Protein 3U49 (pdb70)

B-factor: mean 28.7, std 13.39, range [9.45, 164.5]

Organism: Bacillus subtilis (strain 168) (NCBI:txid224308)

Sequence (994 aa):
SKRTAFVMGASQGIGKAIALKLADQHFSLVINSRNLDNIESVKEDILAKHPEASVIVLAGDMSDQHTRAGIFQKIESQCGRLDVLINNIPGGAPDTFDNCNIEDMTATFTQKTVAYIDAIKRASSLMKQNEFGRIINIVGNLWKEPGANMFTNSMMNAALINASKNISIQLAPHNITVNCLNPGFIATDRYHQFVENVMKKNSISGIPMKRVGSAEETAALAAFLASEEASYITGQQISADGGSMKSILKRTAFVMGASQGIGKAIALKLADQHFSLVINSRNLDNIESVKEDILAKHPEASVIVLAGDMSDQQHTRAGIFQKIESQCGRLDVLINNIPGGAPDTFDNCNIEDMTATFTQKTVAYIDAIKRASSLMKQNEFGRIINIVGNLWKEPGANMFTNNSMMNAALINASKNISIQLAPHNNITVNCLNPGFIATDRYHQFVENVMKKNSISKQKIPMKRVGSAEETAALAAFLASEEEASYITGQQISADGGSMKSILESKRTAFVMGASQGIGKAIALKLADQHFSLVINSRNLDNIESVKEDILAKHPEASVIVLAGDMSDQHTRAGIFQKIESQCGRLDVLINNIPGGAPDTFDNCNIEDMTATFTQKTVAYIDAIKRASSLMKQNEFGRIINIVGNLWKEPGANMFTNSMMNAALINASKNISIQLAPHNNITVNCLNPGFIATDRYHQFVENVMKKNSISKQKASGIPMKRVGSAEETAALAAFLASEEASYITGQQISADGGSMKSSKRTAFVMGASQGIGKAIALKLADQHFSLVINSRNLDNIESVKEDILAKHPEASVIVLAGDMSDQHTRAGIFQKIESQCGRLDVLINNIPGGAPDTFDNCNIEDMTATFTQKTVAYIDAIKRASSLMKQNEFGRIINIVGNLWKEPGANMFTNSMMNAALINASKNISIQLAPHNNITVNCLNPGFIATDRRYHQQFVENVMKKNSMKRVGSAEETAALAAFLASEEEASYITGQQISADGGSMKS

CATH classification: 3.40.50.720

InterPro domains:
  IPR002347 Short-chain dehydrogenase/reductase SDR [PF13561] (10-254)
  IPR002347 Short-chain dehydrogenase/reductase SDR [PR00081] (5-22)
  IPR002347 Short-chain dehydrogenase/reductase SDR [PR00081] (81-92)
  IPR002347 Short-chain dehydrogenase/reductase SDR [PR00081] (128-144)
  IPR002347 Short-chain dehydrogenase/reductase SDR [PR00081] (154-173)
  IPR002347 Short-chain dehydrogenase/reductase SDR [PR00081] (175-192)
  IPR002347 Short-chain dehydrogenase/reductase SDR [PR00081] (219-239)
  IPR036291 NAD(P)-binding domain superfamily [SSF51735] (3-255)
  IPR050259 Short-chain dehydrogenases/reductases [PTHR42879] (2-256)

Foldseek 3Di:
DAAEEEFEQCLWWLRVLLVLLVQVVRHAYEYEEQDPVSVVVSVVVSCVVRVVHHYHYQYRQLLDPVSVVVVLVCCCVVPVAHAEYEQDFDADAWAAPVGDDDVVLVSRCSRRLVSLVVNCVSRLVRNLVVLHYEYEYEQAQFWPDRCGTRVSSVVSSVVNLVVQLVVQVVCLVSLHAGEYEYQYQICIRVSSVVRLVVVLVVVVVVFTKTLAGYSNVSSVVSSVSSDPVNSVPHSYYYYRSNDDIHTSD/DAEEEFEQCLWFQSVLLQLVVLVVPHAYEYEHQDPPRVVVSVVVSCVPVVPHHYHYDYRQLLDDVSVVVVLVVCCVVVVAHAEYEQDDDAFAWAAPVDDDDVNLVSRCSRRLVSLVVNCVSNLVRHLVVLHYEYEYEQEQFWPPRCGGRVSSVVSSVVNLVVQLVVQVVCLVSLHAGEYEYQYQTPTDPSSVNNLVVVVVVVVVDPVWTKTLAGYSNVSSVVSSVSSDPVNSVPHSYYYYRSNDPIGTSND/DLAEEEFEQCLWFQRVLLQLLVLVVQHAYEYEDQDPPNVVVSVVVSCVVVVPHHYHYDYRQLLDVVSVVVVLVVCCVVSVAHAEYEQDDDAFAWDAPVPDDDVRLVSRCSRRLVSLVVNCVSNLVRNLVVLHYEYEYEADEFWPDRRGTRVSSVVSSVVNLVVQLVVQVVSLVSLYAGEYEYQHQECTDPSSVNNVVVLVVVQPDDPDDVRHTKTLAGYSNQSSVVSSVSSDPVNSPPHSYYYYRSNDDIDD/DVAEEEFEPCLWFQSVLLQLLVLVVPHAYEYEYQDPVSVVVSVVVSCVVVVPHHYHYDYRQLLDPVSVVVVLVCCCVVPVAHAEYEQDFFADAWAAPVGDDPVCLVVRLSRRQVSLVVNCVSRLVRNLVVLHYEYEYEADAQADPSCRTRVSRVVSSVVNLVVQLVVQVVCLVSLYAGEYEYQHQEPTDPSSVNNVVVVVVVPWTLAGYSNQSSVVSSVRSDPVNSVPHSYYYYRSNPDIDD

Structure (mmCIF, N/CA/C/O backbone):
data_3U49
#
_entry.id   3U49
#
_cell.length_a   64.850
_cell.length_b   136.990
_cell.length_c   66.700
_cell.angle_alpha   90.00
_cell.angle_beta   117.99
_cell.angle_gamma   90.00
#
_symmetry.space_group_name_H-M   'P 1 21 1'
#
loop_
_entity.id
_entity.type
_entity.pdbx_description
1 polymer 'Bacilysin biosynthesis oxidoreductase ywfH'
2 water water
#
loop_
_atom_site.group_PDB
_atom_site.id
_atom_site.type_symbol
_atom_site.label_atom_id
_atom_site.label_alt_id
_atom_site.label_comp_id
_atom_site.label_asym_id
_atom_site.label_entity_id
_atom_site.label_seq_id
_atom_site.pdbx_PDB_ins_code
_atom_site.Cartn_x
_atom_site.Cartn_y
_atom_site.Cartn_z
_atom_site.occupancy
_atom_site.B_iso_or_equiv
_atom_site.auth_seq_id
_atom_site.auth_comp_id
_atom_site.auth_asym_id
_atom_site.auth_atom_id
_atom_site.pdbx_PDB_model_num
ATOM 1 N N . SER A 1 22 ? 38.053 -40.138 -16.345 1.00 55.95 2 SER A N 1
ATOM 2 C CA . SER A 1 22 ? 38.001 -41.623 -16.209 1.00 55.52 2 SER A CA 1
ATOM 3 C C . SER A 1 22 ? 37.207 -42.038 -14.973 1.00 53.67 2 SER A C 1
ATOM 4 O O . SER A 1 22 ? 36.018 -41.731 -14.856 1.00 54.03 2 SER A O 1
ATOM 7 N N . LYS A 1 23 ? 37.871 -42.738 -14.055 1.00 51.28 3 LYS A N 1
ATOM 8 C CA . LYS A 1 23 ? 37.228 -43.214 -12.838 1.00 47.11 3 LYS A CA 1
ATOM 9 C C . LYS A 1 23 ? 37.135 -42.079 -11.826 1.00 42.98 3 LYS A C 1
ATOM 10 O O . LYS A 1 23 ? 38.118 -41.386 -11.570 1.00 43.08 3 LYS A O 1
ATOM 16 N N . ARG A 1 24 ? 35.952 -41.892 -11.257 1.00 37.26 4 ARG A N 1
ATOM 17 C CA . ARG A 1 24 ? 35.734 -40.825 -10.281 1.00 31.47 4 ARG A CA 1
ATOM 18 C C . ARG A 1 24 ? 35.562 -41.421 -8.887 1.00 28.25 4 ARG A C 1
ATOM 19 O O . ARG A 1 24 ? 34.988 -42.498 -8.737 1.00 26.77 4 ARG A O 1
ATOM 27 N N . THR A 1 25 ? 36.052 -40.710 -7.873 1.00 24.85 5 THR A N 1
ATOM 28 C CA . THR A 1 25 ? 35.886 -41.139 -6.495 1.00 22.28 5 THR A CA 1
ATOM 29 C C . THR A 1 25 ? 34.939 -40.186 -5.764 1.00 20.32 5 THR A C 1
ATOM 30 O O . THR A 1 25 ? 35.095 -38.972 -5.825 1.00 19.43 5 THR A O 1
ATOM 34 N N . ALA A 1 26 ? 33.951 -40.753 -5.081 1.00 18.65 6 ALA A N 1
ATOM 35 C CA . ALA A 1 26 ? 32.978 -39.959 -4.352 1.00 17.15 6 ALA A CA 1
ATOM 36 C C . ALA A 1 26 ? 33.013 -40.278 -2.864 1.00 17.04 6 ALA A C 1
ATOM 37 O O . ALA A 1 26 ? 33.132 -41.440 -2.461 1.00 17.29 6 ALA A O 1
ATOM 39 N N . PHE A 1 27 ? 32.916 -39.228 -2.063 1.00 16.06 7 PHE A N 1
ATOM 40 C CA . PHE A 1 27 ? 32.862 -39.344 -0.617 1.00 15.56 7 PHE A CA 1
ATOM 41 C C . PHE A 1 27 ? 31.440 -39.006 -0.189 1.00 15.72 7 PHE A C 1
ATOM 42 O O . PHE A 1 27 ? 30.959 -37.904 -0.452 1.00 15.04 7 PHE A O 1
ATOM 50 N N . VAL A 1 28 ? 30.775 -39.933 0.474 1.00 16.11 8 VAL A N 1
ATOM 51 C CA . VAL A 1 28 ? 29.425 -39.751 0.954 1.00 16.25 8 VAL A CA 1
ATOM 52 C C . VAL A 1 28 ? 29.385 -39.857 2.469 1.00 17.01 8 VAL A C 1
ATOM 53 O O . VAL A 1 28 ? 29.663 -40.883 2.988 1.00 17.46 8 VAL A O 1
ATOM 57 N N . MET A 1 29 ? 29.038 -38.758 3.132 1.00 18.01 9 MET A N 1
ATOM 58 C CA . MET A 1 29 ? 28.885 -38.681 4.591 1.00 18.71 9 MET A CA 1
ATOM 59 C C . MET A 1 29 ? 27.550 -39.224 5.031 1.00 18.31 9 MET A C 1
ATOM 60 O O . MET A 1 29 ? 26.581 -39.152 4.276 1.00 18.54 9 MET A O 1
ATOM 65 N N . GLY A 1 30 ? 27.484 -39.702 6.273 1.00 17.95 10 GLY A N 1
ATOM 66 C CA . GLY A 1 30 ? 26.204 -40.082 6.868 1.00 18.30 10 GLY A CA 1
ATOM 67 C C . GLY A 1 30 ? 25.507 -41.110 5.994 1.00 18.66 10 GLY A C 1
ATOM 68 O O . GLY A 1 30 ? 24.304 -41.014 5.724 1.00 19.50 10 GLY A O 1
ATOM 69 N N . ALA A 1 31 ? 26.264 -42.108 5.555 1.00 18.64 11 ALA A N 1
ATOM 70 C CA . ALA A 1 31 ? 25.784 -43.022 4.523 1.00 18.68 11 ALA A CA 1
ATOM 71 C C . ALA A 1 31 ? 25.323 -44.368 5.071 1.00 18.97 11 ALA A C 1
ATOM 72 O O . ALA A 1 31 ? 25.120 -45.303 4.297 1.00 18.97 11 ALA A O 1
ATOM 74 N N . SER A 1 32 ? 25.180 -44.488 6.391 1.00 19.44 12 SER A N 1
ATOM 75 C CA . SER A 1 32 ? 24.765 -45.782 6.953 1.00 20.28 12 SER A CA 1
ATOM 76 C C . SER A 1 32 ? 23.251 -45.982 6.899 1.00 20.13 12 SER A C 1
ATOM 77 O O . SER A 1 32 ? 22.749 -47.077 7.134 1.00 20.79 12 SER A O 1
ATOM 80 N N . GLN A 1 33 ? 22.519 -44.917 6.608 1.00 19.94 13 GLN A N 1
ATOM 81 C CA . GLN A 1 33 ? 21.073 -45.009 6.514 1.00 19.98 13 GLN A CA 1
ATOM 82 C C . GLN A 1 33 ? 20.538 -43.811 5.760 1.00 19.25 13 GLN A C 1
ATOM 83 O O . GLN A 1 33 ? 21.288 -42.895 5.430 1.00 18.70 13 GLN A O 1
ATOM 89 N N . GLY A 1 34 ? 19.243 -43.836 5.472 1.00 19.17 14 GLY A N 1
ATOM 90 C CA . GLY A 1 34 ? 18.543 -42.652 4.982 1.00 18.57 14 GLY A CA 1
ATOM 91 C C . GLY A 1 34 ? 19.071 -42.110 3.670 1.00 18.53 14 GLY A C 1
ATOM 92 O O . GLY A 1 34 ? 19.396 -42.858 2.751 1.00 18.84 14 GLY A O 1
ATOM 93 N N . ILE A 1 35 ? 19.149 -40.790 3.602 1.00 17.98 15 ILE A N 1
ATOM 94 C CA . ILE A 1 35 ? 19.557 -40.086 2.404 1.00 17.65 15 ILE A CA 1
ATOM 95 C C . ILE A 1 35 ? 20.941 -40.511 1.921 1.00 16.66 15 ILE A C 1
ATOM 96 O O . ILE A 1 35 ? 21.162 -40.762 0.731 1.00 16.35 15 ILE A O 1
ATOM 101 N N . GLY A 1 36 ? 21.891 -40.556 2.843 1.00 15.49 16 GLY A N 1
ATOM 102 C CA . GLY A 1 36 ? 23.253 -40.836 2.464 1.00 14.90 16 GLY A CA 1
ATOM 103 C C . GLY A 1 36 ? 23.397 -42.239 1.908 1.00 14.62 16 GLY A C 1
ATOM 104 O O . GLY A 1 36 ? 24.143 -42.453 0.964 1.00 14.33 16 GLY A O 1
ATOM 105 N N . LYS A 1 37 ? 22.696 -43.201 2.497 1.00 14.74 17 LYS A N 1
ATOM 106 C CA . LYS A 1 37 ? 22.783 -44.574 2.002 1.00 15.35 17 LYS A CA 1
ATOM 107 C C . LYS A 1 37 ? 22.232 -44.642 0.583 1.00 15.58 17 LYS A C 1
ATOM 108 O O . LYS A 1 37 ? 22.846 -45.216 -0.315 1.00 16.00 17 LYS A O 1
ATOM 114 N N . ALA A 1 38 ? 21.067 -44.047 0.372 1.00 16.18 18 ALA A N 1
ATOM 115 C CA . ALA A 1 38 ? 20.470 -44.094 -0.954 1.00 15.72 18 ALA A CA 1
ATOM 116 C C . ALA A 1 38 ? 21.418 -43.506 -2.010 1.00 15.77 18 ALA A C 1
ATOM 117 O O . ALA A 1 38 ? 21.551 -44.034 -3.117 1.00 14.99 18 ALA A O 1
ATOM 119 N N . ILE A 1 39 ? 22.073 -42.399 -1.667 1.00 15.50 19 ILE A N 1
ATOM 120 C CA . ILE A 1 39 ? 22.995 -41.755 -2.597 1.00 15.30 19 ILE A CA 1
ATOM 121 C C . ILE A 1 39 ? 24.212 -42.644 -2.853 1.00 15.18 19 ILE A C 1
ATOM 122 O O . ILE A 1 39 ? 24.628 -42.807 -3.993 1.00 14.54 19 ILE A O 1
ATOM 127 N N . ALA A 1 40 ? 24.779 -43.222 -1.797 1.00 16.05 20 ALA A N 1
ATOM 128 C CA . ALA A 1 40 ? 25.906 -44.151 -1.960 1.00 16.60 20 ALA A CA 1
ATOM 129 C C . ALA A 1 40 ? 25.573 -45.288 -2.922 1.00 17.25 20 ALA A C 1
ATOM 130 O O . ALA A 1 40 ? 26.362 -45.621 -3.816 1.00 17.90 20 ALA A O 1
ATOM 132 N N . LEU A 1 41 ? 24.409 -45.898 -2.740 1.00 17.75 21 LEU A N 1
ATOM 133 C CA . LEU A 1 41 ? 24.004 -46.997 -3.620 1.00 18.00 21 LEU A CA 1
ATOM 134 C C . LEU A 1 41 ? 23.892 -46.539 -5.072 1.00 18.10 21 LEU A C 1
ATOM 135 O O . LEU A 1 41 ? 24.366 -47.224 -5.987 1.00 18.19 21 LEU A O 1
ATOM 140 N N . LYS A 1 42 ? 23.290 -45.372 -5.282 1.00 17.72 22 LYS A N 1
ATOM 141 C CA . LYS A 1 42 ? 23.109 -44.858 -6.635 1.00 18.19 22 LYS A CA 1
ATOM 142 C C . LYS A 1 42 ? 24.452 -44.535 -7.305 1.00 18.10 22 LYS A C 1
ATOM 143 O O . LYS A 1 42 ? 24.642 -44.838 -8.484 1.00 17.99 22 LYS A O 1
ATOM 149 N N . LEU A 1 43 ? 25.387 -43.940 -6.561 1.00 17.40 23 LEU A N 1
ATOM 150 C CA . LEU A 1 43 ? 26.706 -43.657 -7.134 1.00 17.97 23 LEU A CA 1
ATOM 151 C C . LEU A 1 43 ? 27.439 -44.955 -7.463 1.00 18.51 23 LEU A C 1
ATOM 152 O O . LEU A 1 43 ? 28.098 -45.048 -8.495 1.00 19.04 23 LEU A O 1
ATOM 157 N N . ALA A 1 44 ? 27.308 -45.963 -6.605 1.00 19.04 24 ALA A N 1
ATOM 158 C CA . ALA A 1 44 ? 27.867 -47.277 -6.924 1.00 20.08 24 ALA A CA 1
ATOM 159 C C . ALA A 1 44 ? 27.254 -47.832 -8.210 1.00 20.70 24 ALA A C 1
ATOM 160 O O . ALA A 1 44 ? 27.956 -48.415 -9.047 1.00 20.89 24 ALA A O 1
ATOM 162 N N . ASP A 1 45 ? 25.947 -47.655 -8.372 1.00 21.96 25 ASP A N 1
ATOM 163 C CA . ASP A 1 45 ? 25.260 -48.135 -9.581 1.00 23.43 25 ASP A CA 1
ATOM 164 C C . ASP A 1 45 ? 25.753 -47.416 -10.838 1.00 23.73 25 ASP A C 1
ATOM 165 O O . ASP A 1 45 ? 25.653 -47.946 -11.952 1.00 24.03 25 ASP A O 1
ATOM 170 N N . GLN A 1 46 ? 26.279 -46.209 -10.654 1.00 24.03 26 GLN A N 1
ATOM 171 C CA . GLN A 1 46 ? 26.803 -45.407 -11.763 1.00 24.50 26 GLN A CA 1
ATOM 172 C C . GLN A 1 46 ? 28.341 -45.427 -11.813 1.00 25.05 26 GLN A C 1
ATOM 173 O O . GLN A 1 46 ? 28.976 -44.562 -12.429 1.00 25.05 26 GLN A O 1
ATOM 179 N N . HIS A 1 47 ? 28.932 -46.417 -11.147 1.00 25.28 27 HIS A N 1
ATOM 180 C CA . HIS A 1 47 ? 30.361 -46.730 -11.305 1.00 26.24 27 HIS A CA 1
ATOM 181 C C . HIS A 1 47 ? 31.359 -45.764 -10.655 1.00 25.21 27 HIS A C 1
ATOM 182 O O . HIS A 1 47 ? 32.527 -45.716 -11.040 1.00 25.99 27 HIS A O 1
ATOM 189 N N . PHE A 1 48 ? 30.920 -45.010 -9.660 1.00 23.48 28 PHE A N 1
ATOM 190 C CA . PHE A 1 48 ? 31.866 -44.244 -8.877 1.00 22.36 28 PHE A CA 1
ATOM 191 C C . PHE A 1 48 ? 32.566 -45.174 -7.887 1.00 21.96 28 PHE A C 1
ATOM 192 O O . PHE A 1 48 ? 31.940 -46.065 -7.322 1.00 21.99 28 PHE A O 1
ATOM 200 N N . SER A 1 49 ? 33.859 -44.965 -7.670 1.00 21.49 29 SER A N 1
ATOM 201 C CA . SER A 1 49 ? 34.501 -45.530 -6.488 1.00 21.45 29 SER A CA 1
ATOM 202 C C . SER A 1 49 ? 34.046 -44.728 -5.274 1.00 20.81 29 SER A C 1
ATOM 203 O O . SER A 1 49 ? 33.900 -43.511 -5.344 1.00 20.91 29 SER A O 1
ATOM 206 N N . LEU A 1 50 ? 33.805 -45.415 -4.166 1.00 19.62 30 LEU A N 1
ATOM 207 C CA . LEU A 1 50 ? 33.184 -44.785 -3.012 1.00 18.93 30 LEU A CA 1
ATOM 208 C C . LEU A 1 50 ? 34.079 -44.762 -1.790 1.00 18.75 30 LEU A C 1
ATOM 209 O O . LEU A 1 50 ? 34.811 -45.714 -1.527 1.00 18.85 30 LEU A O 1
ATOM 214 N N . VAL A 1 51 ? 34.016 -43.652 -1.060 1.00 18.58 31 VAL A N 1
ATOM 215 C CA . VAL A 1 51 ? 34.452 -43.611 0.323 1.00 18.61 31 VAL A CA 1
ATOM 216 C C . VAL A 1 51 ? 33.181 -43.278 1.082 1.00 18.21 31 VAL A C 1
ATOM 217 O O . VAL A 1 51 ? 32.563 -42.257 0.818 1.00 18.51 31 VAL A O 1
ATOM 221 N N . ILE A 1 52 ? 32.765 -44.141 1.998 1.00 18.42 32 ILE A N 1
ATOM 222 C CA . ILE A 1 52 ? 31.549 -43.880 2.757 1.00 18.35 32 ILE A CA 1
ATOM 223 C C . ILE A 1 52 ? 31.836 -43.716 4.233 1.00 18.78 32 ILE A C 1
ATOM 224 O O . ILE A 1 52 ? 32.764 -44.325 4.779 1.00 19.40 32 ILE A O 1
ATOM 229 N N . ASN A 1 53 ? 31.021 -42.896 4.881 1.00 18.59 33 ASN A N 1
ATOM 230 C CA . ASN A 1 53 ? 31.237 -42.552 6.277 1.00 18.97 33 ASN A CA 1
ATOM 231 C C . ASN A 1 53 ? 29.962 -42.609 7.105 1.00 19.01 33 ASN A C 1
ATOM 232 O O . ASN A 1 53 ? 28.882 -42.317 6.611 1.00 19.07 33 ASN A O 1
ATOM 237 N N . SER A 1 54 ? 30.108 -42.969 8.372 1.00 20.17 34 SER A N 1
ATOM 238 C CA . SER A 1 54 ? 29.023 -42.936 9.346 1.00 22.02 34 SER A CA 1
ATOM 239 C C . SER A 1 54 ? 29.698 -42.854 10.708 1.00 23.04 34 SER A C 1
ATOM 240 O O . SER A 1 54 ? 30.877 -43.183 10.831 1.00 22.30 34 SER A O 1
ATOM 243 N N . ARG A 1 55 ? 28.971 -42.412 11.729 1.00 24.98 35 ARG A N 1
ATOM 244 C CA . ARG A 1 55 ? 29.539 -42.358 13.084 1.00 28.28 35 ARG A CA 1
ATOM 245 C C . ARG A 1 55 ? 29.853 -43.733 13.664 1.00 29.51 35 ARG A C 1
ATOM 246 O O . ARG A 1 55 ? 30.803 -43.885 14.443 1.00 30.17 35 ARG A O 1
ATOM 254 N N . ASN A 1 56 ? 29.059 -44.736 13.303 1.00 30.59 36 ASN A N 1
ATOM 255 C CA . ASN A 1 56 ? 29.278 -46.087 13.837 1.00 32.20 36 ASN A CA 1
ATOM 256 C C . ASN A 1 56 ? 29.886 -47.003 12.787 1.00 32.22 36 ASN A C 1
ATOM 257 O O . ASN A 1 56 ? 29.327 -47.176 11.700 1.00 31.74 36 ASN A O 1
ATOM 262 N N . LEU A 1 57 ? 31.039 -47.578 13.116 1.00 32.88 37 LEU A N 1
ATOM 263 C CA . LEU A 1 57 ? 31.775 -48.424 12.183 1.00 33.64 37 LEU A CA 1
ATOM 264 C C . LEU A 1 57 ? 30.993 -49.659 11.739 1.00 33.83 37 LEU A C 1
ATOM 265 O O . LEU A 1 57 ? 30.997 -49.999 10.562 1.00 33.61 37 LEU A O 1
ATOM 270 N N . ASP A 1 58 ? 30.330 -50.334 12.674 1.00 34.59 38 ASP A N 1
ATOM 271 C CA . ASP A 1 58 ? 29.576 -51.537 12.325 1.00 35.05 38 ASP A CA 1
ATOM 272 C C . ASP A 1 58 ? 28.476 -51.187 11.336 1.00 33.83 38 ASP A C 1
ATOM 273 O O . ASP A 1 58 ? 28.286 -51.877 10.334 1.00 33.61 38 ASP A O 1
ATOM 278 N N . ASN A 1 59 ? 27.758 -50.101 11.621 1.00 32.29 39 ASN A N 1
ATOM 279 C CA . ASN A 1 59 ? 26.660 -49.670 10.764 1.00 30.63 39 ASN A CA 1
ATOM 280 C C . ASN A 1 59 ? 27.132 -49.376 9.348 1.00 29.16 39 ASN A C 1
ATOM 281 O O . ASN A 1 59 ? 26.477 -49.773 8.384 1.00 28.50 39 ASN A O 1
ATOM 286 N N . ILE A 1 60 ? 28.264 -48.685 9.217 1.00 27.76 40 ILE A N 1
ATOM 287 C CA . ILE A 1 60 ? 28.749 -48.335 7.882 1.00 26.87 40 ILE A CA 1
ATOM 288 C C . ILE A 1 60 ? 29.360 -49.551 7.167 1.00 27.34 40 ILE A C 1
ATOM 289 O O . ILE A 1 60 ? 29.229 -49.690 5.949 1.00 26.78 40 ILE A O 1
ATOM 294 N N . GLU A 1 61 ? 30.005 -50.436 7.923 1.00 28.01 41 GLU A N 1
ATOM 295 C CA . GLU A 1 61 ? 30.513 -51.684 7.345 1.00 29.45 41 GLU A CA 1
ATOM 296 C C . GLU A 1 61 ? 29.367 -52.496 6.740 1.00 29.11 41 GLU A C 1
ATOM 297 O O . GLU A 1 61 ? 29.517 -53.127 5.695 1.00 29.15 41 GLU A O 1
ATOM 303 N N . SER A 1 62 ? 28.216 -52.467 7.404 1.00 29.11 42 SER A N 1
ATOM 304 C CA . SER A 1 62 ? 27.023 -53.160 6.926 1.00 28.85 42 SER A CA 1
ATOM 305 C C . SER A 1 62 ? 26.543 -52.624 5.573 1.00 27.52 42 SER A C 1
ATOM 306 O O . SER A 1 62 ? 26.081 -53.387 4.717 1.00 27.52 42 SER A O 1
ATOM 309 N N . VAL A 1 63 ? 26.644 -51.311 5.378 1.00 25.38 43 VAL A N 1
ATOM 310 C CA . VAL A 1 63 ? 26.260 -50.711 4.105 1.00 23.97 43 VAL A CA 1
ATOM 311 C C . VAL A 1 63 ? 27.275 -51.042 3.012 1.00 23.18 43 VAL A C 1
ATOM 312 O O . VAL A 1 63 ? 26.907 -51.244 1.857 1.00 22.51 43 VAL A O 1
ATOM 316 N N . LYS A 1 64 ? 28.555 -51.097 3.369 1.00 22.71 44 LYS A N 1
ATOM 317 C CA . LYS A 1 64 ? 29.545 -51.531 2.387 1.00 22.55 44 LYS A CA 1
ATOM 318 C C . LYS A 1 64 ? 29.149 -52.913 1.865 1.00 23.17 44 LYS A C 1
ATOM 319 O O . LYS A 1 64 ? 29.194 -53.164 0.653 1.00 22.01 44 LYS A O 1
ATOM 325 N N . GLU A 1 65 ? 28.744 -53.799 2.776 1.00 24.36 45 GLU A N 1
ATOM 326 C CA . GLU A 1 65 ? 28.353 -55.153 2.370 1.00 27.02 45 GLU A CA 1
ATOM 327 C C . GLU A 1 65 ? 27.116 -55.107 1.483 1.00 26.59 45 GLU A C 1
ATOM 328 O O . GLU A 1 65 ? 27.022 -55.868 0.531 1.00 26.61 45 GLU A O 1
ATOM 334 N N . ASP A 1 66 ? 26.170 -54.223 1.813 1.00 26.76 46 ASP A N 1
ATOM 335 C CA . ASP A 1 66 ? 24.978 -54.006 0.984 1.00 26.60 46 ASP A CA 1
ATOM 336 C C . ASP A 1 66 ? 25.383 -53.574 -0.421 1.00 25.91 46 ASP A C 1
ATOM 337 O O . ASP A 1 66 ? 24.892 -54.105 -1.412 1.00 25.29 46 ASP A O 1
ATOM 342 N N . ILE A 1 67 ? 26.280 -52.595 -0.509 1.00 24.43 47 ILE A N 1
ATOM 343 C CA . ILE A 1 67 ? 26.734 -52.134 -1.811 1.00 23.91 47 ILE A CA 1
ATOM 344 C C . ILE A 1 67 ? 27.366 -53.264 -2.621 1.00 23.59 47 ILE A C 1
ATOM 345 O O . ILE A 1 67 ? 27.060 -53.461 -3.801 1.00 23.53 47 ILE A O 1
ATOM 350 N N . LEU A 1 68 ? 28.242 -54.010 -1.985 1.00 23.27 48 LEU A N 1
ATOM 351 C CA . LEU A 1 68 ? 28.926 -55.075 -2.686 1.00 23.98 48 LEU A CA 1
ATOM 352 C C . LEU A 1 68 ? 28.004 -56.247 -3.057 1.00 25.02 48 LEU A C 1
ATOM 353 O O . LEU A 1 68 ? 28.220 -56.926 -4.014 1.00 25.18 48 LEU A O 1
ATOM 358 N N . ALA A 1 69 ? 26.974 -56.442 -2.291 1.00 26.25 49 ALA A N 1
ATOM 359 C CA . ALA A 1 69 ? 25.993 -57.483 -2.619 1.00 28.03 49 ALA A CA 1
ATOM 360 C C . ALA A 1 69 ? 25.276 -57.149 -3.922 1.00 29.03 49 ALA A C 1
ATOM 361 O O . ALA A 1 69 ? 25.064 -58.018 -4.769 1.00 29.39 49 ALA A O 1
ATOM 363 N N . LYS A 1 70 ? 24.913 -55.879 -4.083 1.00 30.05 50 LYS A N 1
ATOM 364 C CA . LYS A 1 70 ? 24.226 -55.440 -5.293 1.00 31.18 50 LYS A CA 1
ATOM 365 C C . LYS A 1 70 ? 25.197 -55.131 -6.427 1.00 30.40 50 LYS A C 1
ATOM 366 O O . LYS A 1 70 ? 24.863 -55.313 -7.599 1.00 31.11 50 LYS A O 1
ATOM 372 N N . HIS A 1 71 ? 26.398 -54.679 -6.072 1.00 29.23 51 HIS A N 1
ATOM 373 C CA . HIS A 1 71 ? 27.407 -54.255 -7.043 1.00 28.57 51 HIS A CA 1
ATOM 374 C C . HIS A 1 71 ? 28.759 -54.884 -6.732 1.00 27.95 51 HIS A C 1
ATOM 375 O O . HIS A 1 71 ? 29.646 -54.238 -6.181 1.00 26.81 51 HIS A O 1
ATOM 382 N N . PRO A 1 72 ? 28.929 -56.159 -7.090 1.00 28.57 52 PRO A N 1
ATOM 383 C CA . PRO A 1 72 ? 30.126 -56.877 -6.660 1.00 28.83 52 PRO A CA 1
ATOM 384 C C . PRO A 1 72 ? 31.441 -56.244 -7.110 1.00 29.54 52 PRO A C 1
ATOM 385 O O . PRO A 1 72 ? 32.474 -56.436 -6.459 1.00 29.13 52 PRO A O 1
ATOM 389 N N . GLU A 1 73 ? 31.408 -55.502 -8.213 1.00 30.38 53 GLU A N 1
ATOM 390 C CA . GLU A 1 73 ? 32.628 -54.929 -8.775 1.00 31.54 53 GLU A CA 1
ATOM 391 C C . GLU A 1 73 ? 32.958 -53.563 -8.168 1.00 30.38 53 GLU A C 1
ATOM 392 O O . GLU A 1 73 ? 33.993 -52.973 -8.477 1.00 30.23 53 GLU A O 1
ATOM 398 N N . ALA A 1 74 ? 32.091 -53.066 -7.293 1.00 29.49 54 ALA A N 1
ATOM 399 C CA . ALA A 1 74 ? 32.285 -51.727 -6.747 1.00 28.51 54 ALA A CA 1
ATOM 400 C C . ALA A 1 74 ? 33.514 -51.620 -5.847 1.00 28.18 54 ALA A C 1
ATOM 401 O O . ALA A 1 74 ? 33.918 -52.589 -5.199 1.00 28.44 54 ALA A O 1
ATOM 403 N N . SER A 1 75 ? 34.103 -50.431 -5.816 1.00 26.85 55 SER A N 1
ATOM 404 C CA . SER A 1 75 ? 35.204 -50.135 -4.916 1.00 26.48 55 SER A CA 1
ATOM 405 C C . SER A 1 75 ? 34.679 -49.277 -3.782 1.00 25.22 55 SER A C 1
ATOM 406 O O . SER A 1 75 ? 34.154 -48.191 -4.025 1.00 24.96 55 SER A O 1
ATOM 409 N N . VAL A 1 76 ? 34.853 -49.734 -2.556 1.00 24.36 56 VAL A N 1
ATOM 410 C CA . VAL A 1 76 ? 34.270 -49.052 -1.416 1.00 23.18 56 VAL A CA 1
ATOM 411 C C . VAL A 1 76 ? 35.240 -49.020 -0.255 1.00 23.24 56 VAL A C 1
ATOM 412 O O . VAL A 1 76 ? 35.706 -50.025 0.148 1.00 24.09 56 VAL A O 1
ATOM 416 N N . ILE A 1 77 ? 35.526 -47.841 0.249 1.00 22.93 57 ILE A N 1
ATOM 417 C CA . ILE A 1 77 ? 36.358 -47.669 1.432 1.00 23.46 57 ILE A CA 1
ATOM 418 C C . ILE A 1 77 ? 35.459 -47.113 2.519 1.00 23.35 57 ILE A C 1
ATOM 419 O O . ILE A 1 77 ? 34.620 -46.242 2.251 1.00 23.83 57 ILE A O 1
ATOM 424 N N . VAL A 1 78 ? 35.637 -47.590 3.744 1.00 23.21 58 VAL A N 1
ATOM 425 C CA . VAL A 1 78 ? 34.851 -47.108 4.866 1.00 22.93 58 VAL A CA 1
ATOM 426 C C . VAL A 1 78 ? 35.734 -46.295 5.810 1.00 22.67 58 VAL A C 1
ATOM 427 O O . VAL A 1 78 ? 36.814 -46.732 6.197 1.00 22.43 58 VAL A O 1
ATOM 431 N N . LEU A 1 79 ? 35.280 -45.102 6.167 1.00 21.93 59 LEU A N 1
ATOM 432 C CA . LEU A 1 79 ? 35.990 -44.276 7.136 1.00 22.16 59 LEU A CA 1
ATOM 433 C C . LEU A 1 79 ? 34.973 -43.792 8.153 1.00 22.32 59 LEU A C 1
ATOM 434 O O . LEU A 1 79 ? 34.174 -42.899 7.860 1.00 22.43 59 LEU A O 1
ATOM 439 N N . ALA A 1 80 ? 34.988 -44.391 9.336 1.00 22.16 60 ALA A N 1
ATOM 440 C CA . ALA A 1 80 ? 34.025 -44.042 10.360 1.00 22.58 60 ALA A CA 1
ATOM 441 C C . ALA A 1 80 ? 34.427 -42.785 11.127 1.00 22.65 60 ALA A C 1
ATOM 442 O O . ALA A 1 80 ? 35.615 -42.443 11.238 1.00 22.42 60 ALA A O 1
ATOM 444 N N . GLY A 1 81 ? 33.430 -42.105 11.671 1.00 22.39 61 GLY A N 1
ATOM 445 C CA . GLY A 1 81 ? 33.699 -40.950 12.512 1.00 22.65 61 GLY A CA 1
ATOM 446 C C . GLY A 1 81 ? 32.634 -39.892 12.374 1.00 22.61 61 GLY A C 1
ATOM 447 O O . GLY A 1 81 ? 31.903 -39.854 11.384 1.00 22.17 61 GLY A O 1
ATOM 448 N N . ASP A 1 82 ? 32.547 -39.034 13.382 1.00 22.70 62 ASP A N 1
ATOM 449 C CA . ASP A 1 82 ? 31.586 -37.952 13.370 1.00 22.82 62 ASP A CA 1
ATOM 450 C C . ASP A 1 82 ? 32.141 -36.787 12.543 1.00 22.28 62 ASP A C 1
ATOM 451 O O . ASP A 1 82 ? 33.090 -36.115 12.964 1.00 22.36 62 ASP A O 1
ATOM 456 N N . MET A 1 83 ? 31.574 -36.564 11.359 1.00 21.22 63 MET A N 1
ATOM 457 C CA . MET A 1 83 ? 32.019 -35.464 10.494 1.00 20.61 63 MET A CA 1
ATOM 458 C C . MET A 1 83 ? 31.718 -34.066 11.059 1.00 20.66 63 MET A C 1
ATOM 459 O O . MET A 1 83 ? 32.233 -33.072 10.558 1.00 19.78 63 MET A O 1
ATOM 464 N N . SER A 1 84 ? 30.892 -33.999 12.098 1.00 21.20 64 SER A N 1
ATOM 465 C CA . SER A 1 84 ? 30.615 -32.740 12.803 1.00 22.61 64 SER A CA 1
ATOM 466 C C . SER A 1 84 ? 31.761 -32.338 13.723 1.00 23.13 64 SER A C 1
ATOM 467 O O . SER A 1 84 ? 31.816 -31.212 14.199 1.00 23.91 64 SER A O 1
ATOM 470 N N . ASP A 1 85 ? 32.653 -33.277 13.996 1.00 23.89 65 ASP A N 1
ATOM 471 C CA . ASP A 1 85 ? 33.779 -33.041 14.890 1.00 24.92 65 ASP A CA 1
ATOM 472 C C . ASP A 1 85 ? 34.959 -32.551 14.072 1.00 24.99 65 ASP A C 1
ATOM 473 O O . ASP A 1 85 ? 35.417 -33.230 13.146 1.00 24.59 65 ASP A O 1
ATOM 478 N N . GLN A 1 86 ? 35.454 -31.368 14.415 1.00 25.49 66 GLN A N 1
ATOM 479 C CA . GLN A 1 86 ? 36.488 -30.741 13.615 1.00 26.09 66 GLN A CA 1
ATOM 480 C C . GLN A 1 86 ? 37.718 -31.636 13.459 1.00 25.97 66 GLN A C 1
ATOM 481 O O . GLN A 1 86 ? 38.255 -31.779 12.362 1.00 25.53 66 GLN A O 1
ATOM 487 N N . HIS A 1 87 ? 38.171 -32.234 14.563 1.00 25.39 67 HIS A N 1
ATOM 488 C CA . HIS A 1 87 ? 39.361 -33.073 14.527 1.00 25.39 67 HIS A CA 1
ATOM 489 C C . HIS A 1 87 ? 39.146 -34.320 13.659 1.00 24.49 67 HIS A C 1
ATOM 490 O O . HIS A 1 87 ? 40.010 -34.706 12.862 1.00 24.81 67 HIS A O 1
ATOM 497 N N . THR A 1 88 ? 37.990 -34.953 13.813 1.00 23.43 68 THR A N 1
ATOM 498 C CA . THR A 1 88 ? 37.704 -36.176 13.088 1.00 23.20 68 THR A CA 1
ATOM 499 C C . THR A 1 88 ? 37.637 -35.888 11.602 1.00 22.54 68 THR A C 1
ATOM 500 O O . THR A 1 88 ? 38.185 -36.617 10.774 1.00 22.32 68 THR A O 1
ATOM 504 N N . ARG A 1 89 ? 36.966 -34.798 11.273 1.00 22.71 69 ARG A N 1
ATOM 505 C CA . ARG A 1 89 ? 36.780 -34.392 9.896 1.00 22.74 69 ARG A CA 1
ATOM 506 C C . ARG A 1 89 ? 38.140 -34.168 9.221 1.00 23.20 69 ARG A C 1
ATOM 507 O O . ARG A 1 89 ? 38.371 -34.627 8.105 1.00 23.35 69 ARG A O 1
ATOM 515 N N . ALA A 1 90 ? 39.054 -33.488 9.902 1.00 23.64 70 ALA A N 1
ATOM 516 C CA . ALA A 1 90 ? 40.396 -33.282 9.356 1.00 24.38 70 ALA A CA 1
ATOM 517 C C . ALA A 1 90 ? 41.114 -34.617 9.110 1.00 24.66 70 ALA A C 1
ATOM 518 O O . ALA A 1 90 ? 41.722 -34.825 8.052 1.00 25.35 70 ALA A O 1
ATOM 520 N N . GLY A 1 91 ? 41.033 -35.527 10.078 1.00 24.19 71 GLY A N 1
ATOM 521 C CA . GLY A 1 91 ? 41.663 -36.845 9.950 1.00 24.23 71 GLY A CA 1
ATOM 522 C C . GLY A 1 91 ? 41.091 -37.676 8.815 1.00 24.00 71 GLY A C 1
ATOM 523 O O . GLY A 1 91 ? 41.813 -38.409 8.127 1.00 24.55 71 GLY A O 1
ATOM 524 N N . ILE A 1 92 ? 39.781 -37.576 8.623 1.00 23.18 72 ILE A N 1
ATOM 525 C CA . ILE A 1 92 ? 39.129 -38.309 7.545 1.00 22.99 72 ILE A CA 1
ATOM 526 C C . ILE A 1 92 ? 39.606 -37.843 6.171 1.00 22.79 72 ILE A C 1
ATOM 527 O O . ILE A 1 92 ? 39.921 -38.663 5.310 1.00 22.31 72 ILE A O 1
ATOM 532 N N . PHE A 1 93 ? 39.699 -36.529 5.969 1.00 23.17 73 PHE A N 1
ATOM 533 C CA . PHE A 1 93 ? 40.194 -36.023 4.694 1.00 23.39 73 PHE A CA 1
ATOM 534 C C . PHE A 1 93 ? 41.659 -36.370 4.460 1.00 24.74 73 PHE A C 1
ATOM 535 O O . PHE A 1 93 ? 42.074 -36.574 3.317 1.00 24.89 73 PHE A O 1
ATOM 543 N N . GLN A 1 94 ? 42.438 -36.436 5.539 1.00 26.07 74 GLN A N 1
ATOM 544 C CA . GLN A 1 94 ? 43.825 -36.877 5.445 1.00 27.86 74 GLN A CA 1
ATOM 545 C C . GLN A 1 94 ? 43.871 -38.308 4.931 1.00 27.21 74 GLN A C 1
ATOM 546 O O . GLN A 1 94 ? 44.691 -38.644 4.073 1.00 27.60 74 GLN A O 1
ATOM 552 N N . LYS A 1 95 ? 42.998 -39.155 5.469 1.00 26.62 75 LYS A N 1
ATOM 553 C CA . LYS A 1 95 ? 42.938 -40.548 5.040 1.00 26.49 75 LYS A CA 1
ATOM 554 C C . LYS A 1 95 ? 42.469 -40.683 3.596 1.00 25.92 75 LYS A C 1
ATOM 555 O O . LYS A 1 95 ? 42.927 -41.563 2.862 1.00 26.27 75 LYS A O 1
ATOM 561 N N . ILE A 1 96 ? 41.543 -39.834 3.182 1.00 25.67 76 ILE A N 1
ATOM 562 C CA . ILE A 1 96 ? 41.107 -39.882 1.795 1.00 25.73 76 ILE A CA 1
ATOM 563 C C . ILE A 1 96 ? 42.289 -39.579 0.879 1.00 27.26 76 ILE A C 1
ATOM 564 O O . ILE A 1 96 ? 42.535 -40.290 -0.103 1.00 26.55 76 ILE A O 1
ATOM 569 N N . GLU A 1 97 ? 43.042 -38.536 1.209 1.00 29.27 77 GLU A N 1
ATOM 570 C CA . GLU A 1 97 ? 44.184 -38.170 0.381 1.00 31.92 77 GLU A CA 1
ATOM 571 C C . GLU A 1 97 ? 45.206 -39.310 0.281 1.00 32.35 77 GLU A C 1
ATOM 572 O O . GLU A 1 97 ? 45.740 -39.591 -0.796 1.00 32.60 77 GLU A O 1
ATOM 578 N N . SER A 1 98 ? 45.473 -39.981 1.395 1.00 32.96 78 SER A N 1
ATOM 579 C CA . SER A 1 98 ? 46.479 -41.040 1.384 1.00 33.25 78 SER A CA 1
ATOM 580 C C . SER A 1 98 ? 45.967 -42.342 0.768 1.00 32.80 78 SER A C 1
ATOM 581 O O . SER A 1 98 ? 46.705 -43.028 0.068 1.00 32.93 78 SER A O 1
ATOM 584 N N . GLN A 1 99 ? 44.705 -42.679 1.014 1.00 31.94 79 GLN A N 1
ATOM 585 C CA . GLN A 1 99 ? 44.167 -43.944 0.523 1.00 31.56 79 GLN A CA 1
ATOM 586 C C . GLN A 1 99 ? 43.622 -43.866 -0.898 1.00 31.33 79 GLN A C 1
ATOM 587 O O . GLN A 1 99 ? 43.590 -44.876 -1.607 1.00 31.59 79 GLN A O 1
ATOM 593 N N . CYS A 1 100 ? 43.223 -42.668 -1.314 1.00 30.81 80 CYS A N 1
ATOM 594 C CA . CYS A 1 100 ? 42.620 -42.456 -2.634 1.00 30.70 80 CYS A CA 1
ATOM 595 C C . CYS A 1 100 ? 43.507 -41.667 -3.586 1.00 30.54 80 CYS A C 1
ATOM 596 O O . CYS A 1 100 ? 43.544 -41.953 -4.784 1.00 30.74 80 CYS A O 1
ATOM 599 N N . GLY A 1 101 ? 44.188 -40.655 -3.056 1.00 29.99 81 GLY A N 1
ATOM 600 C CA . GLY A 1 101 ? 45.076 -39.815 -3.854 1.00 30.04 81 GLY A CA 1
ATOM 601 C C . GLY A 1 101 ? 44.330 -38.855 -4.757 1.00 29.56 81 GLY A C 1
ATOM 602 O O . GLY A 1 101 ? 44.940 -38.167 -5.588 1.00 30.14 81 GLY A O 1
ATOM 603 N N . ARG A 1 102 ? 43.003 -38.815 -4.597 1.00 28.21 82 ARG A N 1
ATOM 604 C CA . ARG A 1 102 ? 42.131 -37.957 -5.392 1.00 26.55 82 ARG A CA 1
ATOM 605 C C . ARG A 1 102 ? 40.759 -37.890 -4.736 1.00 24.77 82 ARG A C 1
ATOM 606 O O . ARG A 1 102 ? 40.432 -38.690 -3.859 1.00 24.29 82 ARG A O 1
ATOM 614 N N . LEU A 1 103 ? 39.953 -36.925 -5.155 1.00 22.95 83 LEU A N 1
ATOM 615 C CA . LEU A 1 103 ? 38.548 -36.874 -4.748 1.00 20.97 83 LEU A CA 1
ATOM 616 C C . LEU A 1 103 ? 37.812 -36.076 -5.794 1.00 20.14 83 LEU A C 1
ATOM 617 O O . LEU A 1 103 ? 38.213 -34.950 -6.125 1.00 20.55 83 LEU A O 1
ATOM 622 N N . ASP A 1 104 ? 36.738 -36.653 -6.322 1.00 18.66 84 ASP A N 1
ATOM 623 C CA . ASP A 1 104 ? 36.005 -36.006 -7.398 1.00 18.02 84 ASP A CA 1
ATOM 624 C C . ASP A 1 104 ? 34.636 -35.508 -6.977 1.00 16.82 84 ASP A C 1
ATOM 625 O O . ASP A 1 104 ? 34.139 -34.531 -7.522 1.00 17.33 84 ASP A O 1
ATOM 630 N N . VAL A 1 105 ? 34.016 -36.186 -6.022 1.00 16.15 85 VAL A N 1
ATOM 631 C CA . VAL A 1 105 ? 32.665 -35.822 -5.614 1.00 15.50 85 VAL A CA 1
ATOM 632 C C . VAL A 1 105 ? 32.552 -35.801 -4.096 1.00 15.27 85 VAL A C 1
ATOM 633 O O . VAL A 1 105 ? 33.061 -36.706 -3.428 1.00 15.43 85 VAL A O 1
ATOM 637 N N . LEU A 1 106 ? 31.908 -34.762 -3.560 1.00 14.29 86 LEU A N 1
ATOM 638 C CA . LEU A 1 106 ? 31.618 -34.690 -2.138 1.00 14.33 86 LEU A CA 1
ATOM 639 C C . LEU A 1 106 ? 30.111 -34.575 -1.936 1.00 14.15 86 LEU A C 1
ATOM 640 O O . LEU A 1 106 ? 29.456 -33.701 -2.516 1.00 14.00 86 LEU A O 1
ATOM 645 N N . ILE A 1 107 ? 29.560 -35.455 -1.112 1.00 14.46 87 ILE A N 1
ATOM 646 C CA . ILE A 1 107 ? 28.181 -35.324 -0.698 1.00 14.46 87 ILE A CA 1
ATOM 647 C C . ILE A 1 107 ? 28.181 -34.875 0.765 1.00 14.39 87 ILE A C 1
ATOM 648 O O . ILE A 1 107 ? 28.426 -35.687 1.661 1.00 14.78 87 ILE A O 1
ATOM 653 N N . ASN A 1 108 ? 27.941 -33.582 1.001 1.00 13.82 88 ASN A N 1
ATOM 654 C CA . ASN A 1 108 ? 27.795 -33.044 2.352 1.00 14.27 88 ASN A CA 1
ATOM 655 C C . ASN A 1 108 ? 26.437 -33.421 2.928 1.00 14.25 88 ASN A C 1
ATOM 656 O O . ASN A 1 108 ? 25.399 -33.039 2.395 1.00 14.51 88 ASN A O 1
ATOM 661 N N . ASN A 1 109 ? 26.447 -34.177 4.015 1.00 14.85 89 ASN A N 1
ATOM 662 C CA . ASN A 1 109 ? 25.233 -34.748 4.547 1.00 15.24 89 ASN A CA 1
ATOM 663 C C . ASN A 1 109 ? 25.360 -34.937 6.056 1.00 15.86 89 ASN A C 1
ATOM 664 O O . ASN A 1 109 ? 25.852 -35.970 6.521 1.00 16.10 89 ASN A O 1
ATOM 669 N N . ILE A 1 110 ? 24.914 -33.934 6.809 1.00 16.16 90 ILE A N 1
ATOM 670 C CA . ILE A 1 110 ? 24.997 -33.958 8.268 1.00 17.26 90 ILE A CA 1
ATOM 671 C C . ILE A 1 110 ? 23.708 -33.386 8.835 1.00 18.07 90 ILE A C 1
ATOM 672 O O . ILE A 1 110 ? 23.217 -32.370 8.360 1.00 19.09 90 ILE A O 1
ATOM 677 N N . PRO A 1 111 ? 23.147 -34.039 9.848 1.00 18.97 91 PRO A N 1
ATOM 678 C CA . PRO A 1 111 ? 21.896 -33.542 10.428 1.00 19.57 91 PRO A CA 1
ATOM 679 C C . PRO A 1 111 ? 22.020 -32.149 11.032 1.00 19.97 91 PRO A C 1
ATOM 680 O O . PRO A 1 111 ? 23.079 -31.771 11.538 1.00 20.16 91 PRO A O 1
ATOM 684 N N . GLY A 1 112 ? 20.922 -31.408 10.991 1.00 20.40 92 GLY A N 1
ATOM 685 C CA . GLY A 1 112 ? 20.812 -30.139 11.694 1.00 20.91 92 GLY A CA 1
ATOM 686 C C . GLY A 1 112 ? 20.556 -30.407 13.166 1.00 21.60 92 GLY A C 1
ATOM 687 O O . GLY A 1 112 ? 20.724 -31.536 13.639 1.00 20.94 92 GLY A O 1
ATOM 688 N N . GLY A 1 113 ? 20.135 -29.377 13.890 1.00 22.44 93 GLY A N 1
ATOM 689 C CA . GLY A 1 113 ? 19.868 -29.523 15.314 1.00 23.92 93 GLY A CA 1
ATOM 690 C C . GLY A 1 113 ? 18.439 -29.935 15.596 1.00 24.87 93 GLY A C 1
ATOM 691 O O . GLY A 1 113 ? 17.663 -30.206 14.686 1.00 25.18 93 GLY A O 1
ATOM 692 N N . ALA A 1 114 ? 18.080 -29.961 16.873 1.00 26.32 94 ALA A N 1
ATOM 693 C CA . ALA A 1 114 ? 16.723 -30.300 17.251 1.00 27.16 94 ALA A CA 1
ATOM 694 C C . ALA A 1 114 ? 15.740 -29.210 16.832 1.00 27.64 94 ALA A C 1
ATOM 695 O O . ALA A 1 114 ? 16.106 -28.040 16.690 1.00 27.82 94 ALA A O 1
ATOM 697 N N . PRO A 1 115 ? 14.478 -29.590 16.627 1.00 27.88 95 PRO A N 1
ATOM 698 C CA . PRO A 1 115 ? 13.450 -28.610 16.311 1.00 28.28 95 PRO A CA 1
ATOM 699 C C . PRO A 1 115 ? 13.359 -27.569 17.418 1.00 28.78 95 PRO A C 1
ATOM 700 O O . PRO A 1 115 ? 13.617 -27.874 18.584 1.00 28.62 95 PRO A O 1
ATOM 704 N N . ASP A 1 116 ? 13.009 -26.347 17.049 1.00 29.33 96 ASP A N 1
ATOM 705 C CA . ASP A 1 116 ? 12.795 -25.302 18.035 1.00 30.09 96 ASP A CA 1
ATOM 706 C C . ASP A 1 116 ? 12.019 -24.141 17.431 1.00 30.27 96 ASP A C 1
ATOM 707 O O . ASP A 1 116 ? 11.779 -24.100 16.222 1.00 29.98 96 ASP A O 1
ATOM 712 N N . THR A 1 117 ? 11.618 -23.209 18.291 1.00 30.61 97 THR A N 1
ATOM 713 C CA . THR A 1 117 ? 10.898 -22.024 17.864 1.00 31.00 97 THR A CA 1
ATOM 714 C C . THR A 1 117 ? 11.688 -20.804 18.311 1.00 30.42 97 THR A C 1
ATOM 715 O O . THR A 1 117 ? 12.637 -20.915 19.077 1.00 30.26 97 THR A O 1
ATOM 719 N N . PHE A 1 118 ? 11.312 -19.634 17.819 1.00 30.23 98 PHE A N 1
ATOM 720 C CA . PHE A 1 118 ? 11.938 -18.431 18.304 1.00 30.47 98 PHE A CA 1
ATOM 721 C C . PHE A 1 118 ? 11.651 -18.330 19.803 1.00 32.36 98 PHE A C 1
ATOM 722 O O . PHE A 1 118 ? 12.531 -18.020 20.602 1.00 30.94 98 PHE A O 1
ATOM 730 N N . ASP A 1 119 ? 10.410 -18.626 20.172 1.00 35.57 99 ASP A N 1
ATOM 731 C CA . ASP A 1 119 ? 9.976 -18.477 21.552 1.00 39.40 99 ASP A CA 1
ATOM 732 C C . ASP A 1 119 ? 10.793 -19.352 22.497 1.00 40.86 99 ASP A C 1
ATOM 733 O O . ASP A 1 119 ? 11.176 -18.917 23.581 1.00 40.86 99 ASP A O 1
ATOM 738 N N . ASN A 1 120 ? 11.073 -20.586 22.089 1.00 42.51 100 ASN A N 1
ATOM 739 C CA . ASN A 1 120 ? 11.809 -21.490 22.971 1.00 44.26 100 ASN A CA 1
ATOM 740 C C . ASN A 1 120 ? 13.260 -21.736 22.567 1.00 44.87 100 ASN A C 1
ATOM 741 O O . ASN A 1 120 ? 13.960 -22.487 23.236 1.00 45.01 100 ASN A O 1
ATOM 746 N N . CYS A 1 121 ? 13.716 -21.110 21.483 1.00 45.62 101 CYS A N 1
ATOM 747 C CA . CYS A 1 121 ? 15.090 -21.331 21.020 1.00 46.40 101 CYS A CA 1
ATOM 748 C C . CYS A 1 121 ? 16.071 -20.866 22.084 1.00 46.93 101 CYS A C 1
ATOM 749 O O . CYS A 1 121 ? 15.708 -20.088 22.952 1.00 46.77 101 CYS A O 1
ATOM 752 N N . ASN A 1 122 ? 17.312 -21.344 22.028 1.00 47.52 102 ASN A N 1
ATOM 753 C CA . ASN A 1 122 ? 18.337 -20.853 22.956 1.00 48.04 102 ASN A CA 1
ATOM 754 C C . ASN A 1 122 ? 19.754 -20.846 22.397 1.00 47.90 102 ASN A C 1
ATOM 755 O O . ASN A 1 122 ? 20.084 -21.606 21.487 1.00 47.77 102 ASN A O 1
ATOM 760 N N . ILE A 1 123 ? 20.590 -20.003 22.992 1.00 48.01 103 ILE A N 1
ATOM 761 C CA . ILE A 1 123 ? 21.872 -19.591 22.421 1.00 47.91 103 ILE A CA 1
ATOM 762 C C . ILE A 1 123 ? 23.004 -20.619 22.459 1.00 47.60 103 ILE A C 1
ATOM 763 O O . ILE A 1 123 ? 23.751 -20.767 21.484 1.00 47.69 103 ILE A O 1
ATOM 768 N N . GLU A 1 124 ? 23.161 -21.305 23.589 1.00 46.40 104 GLU A N 1
ATOM 769 C CA . GLU A 1 124 ? 24.169 -22.353 23.698 1.00 45.33 104 GLU A CA 1
ATOM 770 C C . GLU A 1 124 ? 23.964 -23.378 22.598 1.00 42.82 104 GLU A C 1
ATOM 771 O O . GLU A 1 124 ? 24.923 -23.913 22.025 1.00 42.97 104 GLU A O 1
ATOM 777 N N . ASP A 1 125 ? 22.703 -23.640 22.280 1.00 39.35 105 ASP A N 1
ATOM 778 C CA . ASP A 1 125 ? 22.400 -24.619 21.258 1.00 35.68 105 ASP A CA 1
ATOM 779 C C . ASP A 1 125 ? 22.608 -24.063 19.861 1.00 33.36 105 ASP A C 1
ATOM 780 O O . ASP A 1 125 ? 22.950 -24.815 18.960 1.00 32.16 105 ASP A O 1
ATOM 785 N N . MET A 1 126 ? 22.410 -22.755 19.690 1.00 31.46 106 MET A N 1
ATOM 786 C CA . MET A 1 126 ? 22.524 -22.133 18.357 1.00 29.92 106 MET A CA 1
ATOM 787 C C . MET A 1 126 ? 23.932 -22.254 17.807 1.00 28.73 106 MET A C 1
ATOM 788 O O . MET A 1 126 ? 24.138 -22.621 16.650 1.00 26.90 106 MET A O 1
ATOM 793 N N . THR A 1 127 ? 24.905 -21.928 18.649 1.00 28.43 107 THR A N 1
ATOM 794 C CA . THR A 1 127 ? 26.299 -22.000 18.253 1.00 28.72 107 THR A CA 1
ATOM 795 C C . THR A 1 127 ? 26.703 -23.433 17.927 1.00 27.78 107 THR A C 1
ATOM 796 O O . THR A 1 127 ? 27.392 -23.691 16.935 1.00 27.83 107 THR A O 1
ATOM 800 N N . ALA A 1 128 ? 26.259 -24.369 18.756 1.00 27.28 108 ALA A N 1
ATOM 801 C CA . ALA A 1 128 ? 26.497 -25.787 18.513 1.00 26.23 108 ALA A CA 1
ATOM 802 C C . ALA A 1 128 ? 25.931 -26.215 17.162 1.00 25.32 108 ALA A C 1
ATOM 803 O O . ALA A 1 128 ? 26.600 -26.881 16.370 1.00 24.43 108 ALA A O 1
ATOM 805 N N . THR A 1 129 ? 24.694 -25.813 16.897 1.00 23.84 109 THR A N 1
ATOM 806 C CA . THR A 1 129 ? 24.037 -26.175 15.645 1.00 21.97 109 THR A CA 1
ATOM 807 C C . THR A 1 129 ? 24.773 -25.583 14.442 1.00 21.20 109 THR A C 1
ATOM 808 O O . THR A 1 129 ? 25.001 -26.261 13.440 1.00 20.33 109 THR A O 1
ATOM 812 N N . PHE A 1 130 ? 25.164 -24.317 14.553 1.00 20.80 110 PHE A N 1
ATOM 813 C CA . PHE A 1 130 ? 25.961 -23.673 13.505 1.00 20.80 110 PHE A CA 1
ATOM 814 C C . PHE A 1 130 ? 27.223 -24.472 13.195 1.00 21.02 110 PHE A C 1
ATOM 815 O O . PHE A 1 130 ? 27.538 -24.738 12.029 1.00 19.98 110 PHE A O 1
ATOM 823 N N . THR A 1 131 ? 27.944 -24.869 14.235 1.00 21.43 111 THR A N 1
ATOM 824 C CA . THR A 1 131 ? 29.227 -25.520 14.017 1.00 22.55 111 THR A CA 1
ATOM 825 C C . THR A 1 131 ? 29.053 -26.951 13.525 1.00 22.18 111 THR A C 1
ATOM 826 O O . THR A 1 131 ? 29.853 -27.438 12.726 1.00 22.02 111 THR A O 1
ATOM 830 N N . GLN A 1 132 ? 27.991 -27.620 13.958 1.00 21.96 112 GLN A N 1
ATOM 831 C CA . GLN A 1 132 ? 27.876 -29.051 13.654 1.00 21.72 112 GLN A CA 1
ATOM 832 C C . GLN A 1 132 ? 27.493 -29.336 12.198 1.00 20.13 112 GLN A C 1
ATOM 833 O O . GLN A 1 132 ? 27.863 -30.373 11.653 1.00 19.32 112 GLN A O 1
ATOM 839 N N . LYS A 1 133 ? 26.763 -28.422 11.563 1.00 18.94 113 LYS A N 1
ATOM 840 C CA . LYS A 1 133 ? 26.397 -28.633 10.152 1.00 18.03 113 LYS A CA 1
ATOM 841 C C . LYS A 1 133 ? 27.013 -27.568 9.240 1.00 17.52 113 LYS A C 1
ATOM 842 O O . LYS A 1 133 ? 27.802 -27.869 8.349 1.00 16.95 113 LYS A O 1
ATOM 848 N N . THR A 1 134 ? 26.642 -26.316 9.467 1.00 17.54 114 THR A N 1
ATOM 849 C CA . THR A 1 134 ? 27.048 -25.240 8.566 1.00 17.72 114 THR A CA 1
ATOM 850 C C . THR A 1 134 ? 28.566 -25.099 8.457 1.00 17.16 114 THR A C 1
ATOM 851 O O . THR A 1 134 ? 29.127 -25.145 7.359 1.00 16.37 114 THR A O 1
ATOM 855 N N . VAL A 1 135 ? 29.236 -24.925 9.588 1.00 17.10 115 VAL A N 1
ATOM 856 C CA . VAL A 1 135 ? 30.685 -24.868 9.557 1.00 17.49 115 VAL A CA 1
ATOM 857 C C . VAL A 1 135 ? 31.297 -26.161 9.016 1.00 16.70 115 VAL A C 1
ATOM 858 O O . VAL A 1 135 ? 32.289 -26.122 8.287 1.00 16.62 115 VAL A O 1
ATOM 862 N N . ALA A 1 136 ? 30.720 -27.303 9.380 1.00 16.27 116 ALA A N 1
ATOM 863 C CA . ALA A 1 136 ? 31.261 -28.593 8.944 1.00 15.56 116 ALA A CA 1
ATOM 864 C C . ALA A 1 136 ? 31.244 -28.709 7.424 1.00 15.32 116 ALA A C 1
ATOM 865 O O . ALA A 1 136 ? 32.235 -29.140 6.811 1.00 15.74 116 ALA A O 1
ATOM 867 N N . TYR A 1 137 ? 30.124 -28.319 6.813 1.00 14.76 117 TYR A N 1
ATOM 868 C CA . TYR A 1 137 ? 30.009 -28.355 5.356 1.00 14.34 117 TYR A CA 1
ATOM 869 C C . TYR A 1 137 ? 31.063 -27.456 4.714 1.00 14.48 117 TYR A C 1
ATOM 870 O O . TYR A 1 137 ? 31.684 -27.830 3.733 1.00 14.87 117 TYR A O 1
ATOM 879 N N . ILE A 1 138 ? 31.229 -26.248 5.237 1.00 14.94 118 ILE A N 1
ATOM 880 C CA . ILE A 1 138 ? 32.194 -25.324 4.641 1.00 15.37 118 ILE A CA 1
ATOM 881 C C . ILE A 1 138 ? 33.629 -25.860 4.757 1.00 15.90 118 ILE A C 1
ATOM 882 O O . ILE A 1 138 ? 34.404 -25.808 3.788 1.00 15.67 118 ILE A O 1
ATOM 887 N N . ASP A 1 139 ? 33.983 -26.370 5.940 1.00 16.53 119 ASP A N 1
ATOM 888 C CA . ASP A 1 139 ? 35.315 -26.932 6.153 1.00 17.18 119 ASP A CA 1
ATOM 889 C C . ASP A 1 139 ? 35.527 -28.141 5.244 1.00 17.06 119 ASP A C 1
ATOM 890 O O . ASP A 1 139 ? 36.601 -28.308 4.662 1.00 17.29 119 ASP A O 1
ATOM 895 N N . ALA A 1 140 ? 34.503 -28.981 5.121 1.00 16.74 120 ALA A N 1
ATOM 896 C CA . ALA A 1 140 ? 34.599 -30.145 4.231 1.00 16.66 120 ALA A CA 1
ATOM 897 C C . ALA A 1 140 ? 34.818 -29.696 2.786 1.00 16.88 120 ALA A C 1
ATOM 898 O O . ALA A 1 140 ? 35.579 -30.306 2.042 1.00 16.99 120 ALA A O 1
ATOM 900 N N . ILE A 1 141 ? 34.156 -28.618 2.387 1.00 17.00 121 ILE A N 1
ATOM 901 C CA . ILE A 1 141 ? 34.316 -28.136 1.019 1.00 17.40 121 ILE A CA 1
ATOM 902 C C . ILE A 1 141 ? 35.729 -27.607 0.815 1.00 18.14 121 ILE A C 1
ATOM 903 O O . ILE A 1 141 ? 36.350 -27.849 -0.222 1.00 18.44 121 ILE A O 1
ATOM 908 N N . LYS A 1 142 ? 36.259 -26.903 1.809 1.00 18.57 122 LYS A N 1
ATOM 909 C CA . LYS A 1 142 ? 37.629 -26.414 1.688 1.00 19.68 122 LYS A CA 1
ATOM 910 C C . LYS A 1 142 ? 38.592 -27.591 1.503 1.00 19.94 122 LYS A C 1
ATOM 911 O O . LYS A 1 142 ? 39.447 -27.596 0.599 1.00 19.74 122 LYS A O 1
ATOM 917 N N . ARG A 1 143 ? 38.430 -28.617 2.328 1.00 19.27 123 ARG A N 1
ATOM 918 C CA . ARG A 1 143 ? 39.314 -29.773 2.237 1.00 19.39 123 ARG A CA 1
ATOM 919 C C . ARG A 1 143 ? 39.098 -30.576 0.946 1.00 19.57 123 ARG A C 1
ATOM 920 O O . ARG A 1 143 ? 40.054 -30.991 0.285 1.00 20.21 123 ARG A O 1
ATOM 928 N N . ALA A 1 144 ? 37.840 -30.789 0.587 1.00 19.26 124 ALA A N 1
ATOM 929 C CA . ALA A 1 144 ? 37.532 -31.556 -0.604 1.00 20.09 124 ALA A CA 1
ATOM 930 C C . ALA A 1 144 ? 38.030 -30.814 -1.837 1.00 21.06 124 ALA A C 1
ATOM 931 O O . ALA A 1 144 ? 38.601 -31.419 -2.742 1.00 21.26 124 ALA A O 1
ATOM 933 N N . SER A 1 145 ? 37.831 -29.498 -1.875 1.00 22.35 125 SER A N 1
ATOM 934 C CA . SER A 1 145 ? 38.163 -28.758 -3.088 1.00 23.50 125 SER A CA 1
ATOM 935 C C . SER A 1 145 ? 39.676 -28.752 -3.338 1.00 24.40 125 SER A C 1
ATOM 936 O O . SER A 1 145 ? 40.117 -28.727 -4.488 1.00 24.17 125 SER A O 1
ATOM 939 N N . SER A 1 146 ? 40.473 -28.797 -2.273 1.00 24.99 126 SER A N 1
ATOM 940 C CA . SER A 1 146 ? 41.921 -28.884 -2.447 1.00 26.32 126 SER A CA 1
ATOM 941 C C . SER A 1 146 ? 42.291 -30.148 -3.208 1.00 26.00 126 SER A C 1
ATOM 942 O O . SER A 1 146 ? 43.147 -30.119 -4.094 1.00 26.35 126 SER A O 1
ATOM 945 N N . LEU A 1 147 ? 41.642 -31.255 -2.865 1.00 25.08 127 LEU A N 1
ATOM 946 C CA . LEU A 1 147 ? 41.881 -32.518 -3.561 1.00 24.68 127 LEU A CA 1
ATOM 947 C C . LEU A 1 147 ? 41.343 -32.451 -4.981 1.00 23.99 127 LEU A C 1
ATOM 948 O O . LEU A 1 147 ? 42.013 -32.858 -5.928 1.00 24.08 127 LEU A O 1
ATOM 953 N N . MET A 1 148 ? 40.125 -31.938 -5.128 1.00 22.99 128 MET A N 1
ATOM 954 C CA . MET A 1 148 ? 39.506 -31.849 -6.447 1.00 22.79 128 MET A CA 1
ATOM 955 C C . MET A 1 148 ? 40.358 -31.043 -7.420 1.00 23.85 128 MET A C 1
ATOM 956 O O . MET A 1 148 ? 40.457 -31.398 -8.587 1.00 23.96 128 MET A O 1
ATOM 961 N N . LYS A 1 149 ? 40.946 -29.951 -6.939 1.00 25.52 129 LYS A N 1
ATOM 962 C CA . LYS A 1 149 ? 41.766 -29.075 -7.784 1.00 27.88 129 LYS A CA 1
ATOM 963 C C . LYS A 1 149 ? 42.948 -29.807 -8.418 1.00 28.93 129 LYS A C 1
ATOM 964 O O . LYS A 1 149 ? 43.438 -29.406 -9.477 1.00 29.15 129 LYS A O 1
ATOM 970 N N . GLN A 1 150 ? 43.394 -30.887 -7.780 1.00 30.30 130 GLN A N 1
ATOM 971 C CA . GLN A 1 150 ? 44.575 -31.616 -8.259 1.00 31.41 130 GLN A CA 1
ATOM 972 C C . GLN A 1 150 ? 44.309 -32.292 -9.598 1.00 31.29 130 GLN A C 1
ATOM 973 O O . GLN A 1 150 ? 45.239 -32.622 -10.336 1.00 31.30 130 GLN A O 1
ATOM 979 N N . ASN A 1 151 ? 43.044 -32.502 -9.928 1.00 31.05 131 ASN A N 1
ATOM 980 C CA . ASN A 1 151 ? 42.649 -33.103 -11.180 1.00 30.78 131 ASN A CA 1
ATOM 981 C C . ASN A 1 151 ? 41.626 -32.253 -11.914 1.00 30.34 131 ASN A C 1
ATOM 982 O O . ASN A 1 151 ? 40.966 -32.697 -12.778 1.00 29.77 131 ASN A O 1
ATOM 987 N N . GLU A 1 152 ? 41.539 -30.996 -11.535 1.00 30.26 132 GLU A N 1
ATOM 988 C CA . GLU A 1 152 ? 40.666 -30.039 -12.179 1.00 30.14 132 GLU A CA 1
ATOM 989 C C . GLU A 1 152 ? 39.266 -30.574 -12.373 1.00 27.98 132 GLU A C 1
ATOM 990 O O . GLU A 1 152 ? 38.728 -30.405 -13.398 1.00 27.42 132 GLU A O 1
ATOM 996 N N . PHE A 1 153 ? 38.698 -31.228 -11.374 1.00 25.32 133 PHE A N 1
ATOM 997 C CA . PHE A 1 153 ? 37.332 -31.674 -11.479 1.00 22.97 133 PHE A CA 1
ATOM 998 C C . PHE A 1 153 ? 36.750 -31.861 -10.092 1.00 21.50 133 PHE A C 1
ATOM 999 O O . PHE A 1 153 ? 37.361 -32.451 -9.263 1.00 20.76 133 PHE A O 1
ATOM 1007 N N . GLY A 1 154 ? 35.549 -31.337 -9.902 1.00 19.22 134 GLY A N 1
ATOM 1008 C CA . GLY A 1 154 ? 34.870 -31.566 -8.649 1.00 17.42 134 GLY A CA 1
ATOM 1009 C C . GLY A 1 154 ? 33.375 -31.408 -8.777 1.00 16.59 134 GLY A C 1
ATOM 1010 O O . GLY A 1 154 ? 32.884 -30.682 -9.642 1.00 16.36 134 GLY A O 1
ATOM 1011 N N . ARG A 1 155 ? 32.657 -32.099 -7.901 1.00 16.03 135 ARG A N 1
ATOM 1012 C CA . ARG A 1 155 ? 31.224 -31.960 -7.784 1.00 15.84 135 ARG A CA 1
ATOM 1013 C C . ARG A 1 155 ? 30.905 -31.964 -6.303 1.00 15.79 135 ARG A C 1
ATOM 1014 O O . ARG A 1 155 ? 31.208 -32.938 -5.606 1.00 16.83 135 ARG A O 1
ATOM 1022 N N . ILE A 1 156 ? 30.341 -30.866 -5.815 1.00 15.03 136 ILE A N 1
ATOM 1023 C CA . ILE A 1 156 ? 29.949 -30.758 -4.420 1.00 15.48 136 ILE A CA 1
ATOM 1024 C C . ILE A 1 156 ? 28.431 -30.651 -4.336 1.00 14.87 136 ILE A C 1
ATOM 1025 O O . ILE A 1 156 ? 27.823 -29.748 -4.921 1.00 14.48 136 ILE A O 1
ATOM 1030 N N . ILE A 1 157 ? 27.820 -31.600 -3.636 1.00 14.31 137 ILE A N 1
ATOM 1031 C CA . ILE A 1 157 ? 26.370 -31.590 -3.436 1.00 14.70 137 ILE A CA 1
ATOM 1032 C C . ILE A 1 157 ? 26.082 -31.440 -1.952 1.00 14.28 137 ILE A C 1
ATOM 1033 O O . ILE A 1 157 ? 26.440 -32.306 -1.162 1.00 14.26 137 ILE A O 1
ATOM 1038 N N . ASN A 1 158 ? 25.481 -30.317 -1.570 1.00 13.53 138 ASN A N 1
ATOM 1039 C CA . ASN A 1 158 ? 25.120 -30.075 -0.184 1.00 13.41 138 ASN A CA 1
ATOM 1040 C C . ASN A 1 158 ? 23.676 -30.487 0.071 1.00 13.56 138 ASN A C 1
ATOM 1041 O O . ASN A 1 158 ? 22.752 -29.974 -0.571 1.00 13.34 138 ASN A O 1
ATOM 1046 N N . ILE A 1 159 ? 23.486 -31.402 1.009 1.00 13.20 139 ILE A N 1
ATOM 1047 C CA . ILE A 1 159 ? 22.138 -31.764 1.410 1.00 13.70 139 ILE A CA 1
ATOM 1048 C C . ILE A 1 159 ? 21.661 -30.741 2.419 1.00 14.05 139 ILE A C 1
ATOM 1049 O O . ILE A 1 159 ? 22.162 -30.670 3.549 1.00 13.93 139 ILE A O 1
ATOM 1054 N N . VAL A 1 160 ? 20.700 -29.929 1.997 1.00 14.94 140 VAL A N 1
ATOM 1055 C CA . VAL A 1 160 ? 20.208 -28.851 2.835 1.00 16.76 140 VAL A CA 1
ATOM 1056 C C . VAL A 1 160 ? 18.703 -28.907 2.762 1.00 18.59 140 VAL A C 1
ATOM 1057 O O . VAL A 1 160 ? 18.113 -28.450 1.793 1.00 18.95 140 VAL A O 1
ATOM 1061 N N . GLY A 1 161 ? 18.093 -29.496 3.781 1.00 21.07 141 GLY A N 1
ATOM 1062 C CA . GLY A 1 161 ? 16.707 -29.937 3.690 1.00 22.87 141 GLY A CA 1
ATOM 1063 C C . GLY A 1 161 ? 15.762 -29.112 4.530 1.00 23.58 141 GLY A C 1
ATOM 1064 O O . GLY A 1 161 ? 16.138 -28.614 5.582 1.00 23.58 141 GLY A O 1
ATOM 1065 N N . ASN A 1 162 ? 14.542 -28.952 4.028 1.00 24.83 142 ASN A N 1
ATOM 1066 C CA . ASN A 1 162 ? 13.425 -28.434 4.809 1.00 26.20 142 ASN A CA 1
ATOM 1067 C C . ASN A 1 162 ? 12.376 -29.532 4.856 1.00 25.66 142 ASN A C 1
ATOM 1068 O O . ASN A 1 162 ? 11.921 -30.007 3.818 1.00 25.76 142 ASN A O 1
ATOM 1073 N N . LEU A 1 163 ? 12.001 -29.968 6.029 1.00 25.02 143 LEU A N 1
ATOM 1074 C CA . LEU A 1 163 ? 11.133 -31.086 6.111 1.00 24.80 143 LEU A CA 1
ATOM 1075 C C . LEU A 1 163 ? 9.675 -30.715 6.107 1.00 25.01 143 LEU A C 1
ATOM 1076 O O . LEU A 1 163 ? 8.874 -31.529 5.835 1.00 24.33 143 LEU A O 1
ATOM 1081 N N . TRP A 1 164 ? 9.366 -29.489 6.451 1.00 26.17 144 TRP A N 1
ATOM 1082 C CA . TRP A 1 164 ? 7.976 -29.058 6.660 1.00 28.18 144 TRP A CA 1
ATOM 1083 C C . TRP A 1 164 ? 7.557 -27.914 5.763 1.00 30.07 144 TRP A C 1
ATOM 1084 O O . TRP A 1 164 ? 8.387 -27.127 5.302 1.00 29.60 144 TRP A O 1
ATOM 1095 N N . LYS A 1 165 ? 6.250 -27.813 5.551 1.00 33.04 145 LYS A N 1
ATOM 1096 C CA . LYS A 1 165 ? 5.680 -26.757 4.726 1.00 36.88 145 LYS A CA 1
ATOM 1097 C C . LYS A 1 165 ? 6.124 -25.368 5.196 1.00 38.67 145 LYS A C 1
ATOM 1098 O O . LYS A 1 165 ? 6.526 -24.530 4.381 1.00 38.70 145 LYS A O 1
ATOM 1104 N N . GLU A 1 166 ? 6.064 -25.128 6.505 1.00 40.99 146 GLU A N 1
ATOM 1105 C CA . GLU A 1 166 ? 6.507 -23.842 7.065 1.00 43.39 146 GLU A CA 1
ATOM 1106 C C . GLU A 1 166 ? 7.690 -24.029 8.010 1.00 43.54 146 GLU A C 1
ATOM 1107 O O . GLU A 1 166 ? 7.519 -24.035 9.235 1.00 43.58 146 GLU A O 1
ATOM 1113 N N . PRO A 1 167 ? 8.899 -24.168 7.442 1.00 43.78 147 PRO A N 1
ATOM 1114 C CA . PRO A 1 167 ? 10.081 -24.584 8.198 1.00 43.74 147 PRO A CA 1
ATOM 1115 C C . PRO A 1 167 ? 10.384 -23.691 9.403 1.00 43.59 147 PRO A C 1
ATOM 1116 O O . PRO A 1 167 ? 10.772 -24.190 10.465 1.00 43.79 147 PRO A O 1
ATOM 1120 N N . GLY A 1 168 ? 10.200 -22.385 9.246 1.00 42.88 148 GLY A N 1
ATOM 1121 C CA . GLY A 1 168 ? 10.579 -21.437 10.291 1.00 41.99 148 GLY A CA 1
ATOM 1122 C C . GLY A 1 168 ? 9.834 -21.598 11.603 1.00 41.03 148 GLY A C 1
ATOM 1123 O O . GLY A 1 168 ? 10.393 -21.366 12.681 1.00 41.00 148 GLY A O 1
ATOM 1124 N N . ALA A 1 169 ? 8.567 -21.992 11.514 1.00 39.64 149 ALA A N 1
ATOM 1125 C CA . ALA A 1 169 ? 7.697 -22.068 12.685 1.00 38.02 149 ALA A CA 1
ATOM 1126 C C . ALA A 1 169 ? 8.182 -23.061 13.755 1.00 36.30 149 ALA A C 1
ATOM 1127 O O . ALA A 1 169 ? 8.136 -22.760 14.948 1.00 36.25 149 ALA A O 1
ATOM 1129 N N . ASN A 1 170 ? 8.645 -24.239 13.329 1.00 33.83 150 ASN A N 1
ATOM 1130 C CA . ASN A 1 170 ? 9.111 -25.268 14.268 1.00 31.23 150 ASN A CA 1
ATOM 1131 C C . ASN A 1 170 ? 10.563 -25.707 14.082 1.00 28.60 150 ASN A C 1
ATOM 1132 O O . ASN A 1 170 ? 11.054 -26.573 14.814 1.00 27.32 150 ASN A O 1
ATOM 1137 N N . MET A 1 171 ? 11.239 -25.128 13.096 1.00 25.65 151 MET A N 1
ATOM 1138 C CA . MET A 1 171 ? 12.667 -25.383 12.892 1.00 23.68 151 MET A CA 1
ATOM 1139 C C . MET A 1 171 ? 13.387 -24.044 12.785 1.00 21.74 151 MET A C 1
ATOM 1140 O O . MET A 1 171 ? 14.088 -23.765 11.813 1.00 21.02 151 MET A O 1
ATOM 1145 N N . PHE A 1 172 ? 13.198 -23.214 13.802 1.00 20.07 152 PHE A N 1
ATOM 1146 C CA . PHE A 1 172 ? 13.652 -21.824 13.744 1.00 18.74 152 PHE A CA 1
ATOM 1147 C C . PHE A 1 172 ? 15.156 -21.738 13.480 1.00 18.55 152 PHE A C 1
ATOM 1148 O O . PHE A 1 172 ? 15.613 -21.112 12.509 1.00 17.68 152 PHE A O 1
ATOM 1156 N N . THR A 1 173 ? 15.932 -22.381 14.338 1.00 18.37 153 THR A N 1
ATOM 1157 C CA . THR A 1 173 ? 17.367 -22.341 14.186 1.00 18.67 153 THR A CA 1
ATOM 1158 C C . THR A 1 173 ? 17.833 -23.017 12.901 1.00 18.09 153 THR A C 1
ATOM 1159 O O . THR A 1 173 ? 18.653 -22.468 12.170 1.00 17.78 153 THR A O 1
ATOM 1163 N N . ASN A 1 174 ? 17.301 -24.197 12.603 1.00 18.07 154 ASN A N 1
ATOM 1164 C CA . ASN A 1 174 ? 17.740 -24.883 11.398 1.00 17.77 154 ASN A CA 1
ATOM 1165 C C . ASN A 1 174 ? 17.451 -24.078 10.126 1.00 17.36 154 ASN A C 1
ATOM 1166 O O . ASN A 1 174 ? 18.221 -24.114 9.165 1.00 16.26 154 ASN A O 1
ATOM 1171 N N . SER A 1 175 ? 16.345 -23.347 10.130 1.00 16.43 155 SER A N 1
ATOM 1172 C CA . SER A 1 175 ? 15.973 -22.542 8.972 1.00 16.99 155 SER A CA 1
ATOM 1173 C C . SER A 1 175 ? 16.980 -21.425 8.718 1.00 16.32 155 SER A C 1
ATOM 1174 O O . SER A 1 175 ? 17.367 -21.171 7.569 1.00 16.18 155 SER A O 1
ATOM 1177 N N . MET A 1 176 ? 17.426 -20.774 9.788 1.00 16.18 156 MET A N 1
ATOM 1178 C CA . MET A 1 176 ? 18.392 -19.709 9.607 1.00 16.66 156 MET A CA 1
ATOM 1179 C C . MET A 1 176 ? 19.745 -20.278 9.151 1.00 16.56 156 MET A C 1
ATOM 1180 O O . MET A 1 176 ? 20.410 -19.685 8.304 1.00 16.38 156 MET A O 1
ATOM 1185 N N . MET A 1 177 ? 20.113 -21.464 9.643 1.00 16.38 157 MET A N 1
ATOM 1186 C CA . MET A 1 177 ? 21.348 -22.113 9.194 1.00 17.30 157 MET A CA 1
ATOM 1187 C C . MET A 1 177 ? 21.248 -22.559 7.744 1.00 17.16 157 MET A C 1
ATOM 1188 O O . MET A 1 177 ? 22.218 -22.456 6.982 1.00 17.79 157 MET A O 1
ATOM 1193 N N . ASN A 1 178 ? 20.094 -23.091 7.353 1.00 16.27 158 ASN A N 1
ATOM 1194 C CA . ASN A 1 178 ? 19.919 -23.456 5.949 1.00 16.75 158 ASN A CA 1
ATOM 1195 C C . ASN A 1 178 ? 20.095 -22.231 5.063 1.00 16.22 158 ASN A C 1
ATOM 1196 O O . ASN A 1 178 ? 20.704 -22.315 3.999 1.00 16.53 158 ASN A O 1
ATOM 1201 N N . ALA A 1 179 ? 19.579 -21.087 5.511 1.00 15.76 159 ALA A N 1
ATOM 1202 C CA . ALA A 1 179 ? 19.718 -19.850 4.734 1.00 15.52 159 ALA A CA 1
ATOM 1203 C C . ALA A 1 179 ? 21.193 -19.457 4.590 1.00 14.88 159 ALA A C 1
ATOM 1204 O O . ALA A 1 179 ? 21.651 -19.059 3.504 1.00 14.98 159 ALA A O 1
ATOM 1206 N N . ALA A 1 180 ? 21.940 -19.568 5.684 1.00 14.55 160 ALA A N 1
ATOM 1207 C CA . ALA A 1 180 ? 23.370 -19.284 5.635 1.00 14.54 160 ALA A CA 1
ATOM 1208 C C . ALA A 1 180 ? 24.069 -20.220 4.646 1.00 14.84 160 ALA A C 1
ATOM 1209 O O . ALA A 1 180 ? 24.944 -19.794 3.898 1.00 14.89 160 ALA A O 1
ATOM 1211 N N . LEU A 1 181 ? 23.664 -21.478 4.613 1.00 15.29 161 LEU A N 1
ATOM 1212 C CA . LEU A 1 181 ? 24.302 -22.457 3.751 1.00 16.15 161 LEU A CA 1
ATOM 1213 C C . LEU A 1 181 ? 24.046 -22.225 2.301 1.00 16.98 161 LEU A C 1
ATOM 1214 O O . LEU A 1 181 ? 24.890 -22.340 1.502 1.00 18.07 161 LEU A O 1
ATOM 1219 N N . ILE A 1 182 ? 22.825 -21.910 1.980 1.00 17.16 162 ILE A N 1
ATOM 1220 C CA . ILE A 1 182 ? 22.494 -21.595 0.592 1.00 18.09 162 ILE A CA 1
ATOM 1221 C C . ILE A 1 182 ? 23.345 -20.406 0.133 1.00 17.30 162 ILE A C 1
ATOM 1222 O O . ILE A 1 182 ? 23.874 -20.384 -0.983 1.00 17.71 162 ILE A O 1
ATOM 1227 N N . ASN A 1 183 ? 23.490 -19.423 1.012 1.00 16.96 163 ASN A N 1
ATOM 1228 C CA . ASN A 1 183 ? 24.247 -18.224 0.678 1.00 16.72 163 ASN A CA 1
ATOM 1229 C C . ASN A 1 183 ? 25.729 -18.563 0.478 1.00 16.70 163 ASN A C 1
ATOM 1230 O O . ASN A 1 183 ? 26.351 -18.174 -0.516 1.00 16.84 163 ASN A O 1
ATOM 1235 N N . ALA A 1 184 ? 26.276 -19.313 1.424 1.00 16.67 164 ALA A N 1
ATOM 1236 C CA . ALA A 1 184 ? 27.664 -19.729 1.355 1.00 17.65 164 ALA A CA 1
ATOM 1237 C C . ALA A 1 184 ? 27.892 -20.583 0.121 1.00 17.96 164 ALA A C 1
ATOM 1238 O O . ALA A 1 184 ? 28.879 -20.410 -0.569 1.00 18.71 164 ALA A O 1
ATOM 1240 N N . SER A 1 185 ? 26.971 -21.490 -0.178 1.00 18.69 165 SER A N 1
ATOM 1241 C CA . SER A 1 185 ? 27.181 -22.375 -1.332 1.00 19.15 165 SER A CA 1
ATOM 1242 C C . SER A 1 185 ? 27.207 -21.589 -2.631 1.00 18.70 165 SER A C 1
ATOM 1243 O O . SER A 1 185 ? 27.994 -21.887 -3.522 1.00 18.83 165 SER A O 1
ATOM 1246 N N . LYS A 1 186 ? 26.367 -20.566 -2.734 1.00 18.79 166 LYS A N 1
ATOM 1247 C CA . LYS A 1 186 ? 26.357 -19.773 -3.938 1.00 20.03 166 LYS A CA 1
ATOM 1248 C C . LYS A 1 186 ? 27.689 -19.027 -4.075 1.00 19.30 166 LYS A C 1
ATOM 1249 O O . LYS A 1 186 ? 28.269 -18.973 -5.151 1.00 18.93 166 LYS A O 1
ATOM 1255 N N . ASN A 1 187 ? 28.189 -18.489 -2.969 1.00 19.24 167 ASN A N 1
ATOM 1256 C CA . ASN A 1 187 ? 29.450 -17.745 -2.993 1.00 19.38 167 ASN A CA 1
ATOM 1257 C C . ASN A 1 187 ? 30.643 -18.662 -3.278 1.00 18.47 167 ASN A C 1
ATOM 1258 O O . ASN A 1 187 ? 31.538 -18.310 -4.039 1.00 18.48 167 ASN A O 1
ATOM 1263 N N . ILE A 1 188 ? 30.637 -19.846 -2.679 1.00 17.60 168 ILE A N 1
ATOM 1264 C CA . ILE A 1 188 ? 31.645 -20.845 -2.991 1.00 17.15 168 ILE A CA 1
ATOM 1265 C C . ILE A 1 188 ? 31.594 -21.237 -4.470 1.00 17.32 168 ILE A C 1
ATOM 1266 O O . ILE A 1 188 ? 32.634 -21.420 -5.098 1.00 17.69 168 ILE A O 1
ATOM 1271 N N . SER A 1 189 ? 30.394 -21.347 -5.034 1.00 17.29 169 SER A N 1
ATOM 1272 C CA . SER A 1 189 ? 30.290 -21.815 -6.414 1.00 18.16 169 SER A CA 1
ATOM 1273 C C . SER A 1 189 ? 31.000 -20.841 -7.351 1.00 18.92 169 SER A C 1
ATOM 1274 O O . SER A 1 189 ? 31.654 -21.248 -8.333 1.00 19.08 169 SER A O 1
ATOM 1277 N N . ILE A 1 190 ? 30.882 -19.552 -7.043 1.00 19.73 170 ILE A N 1
ATOM 1278 C CA . ILE A 1 190 ? 31.556 -18.521 -7.822 1.00 21.55 170 ILE A CA 1
ATOM 1279 C C . ILE A 1 190 ? 33.073 -18.691 -7.735 1.00 22.32 170 ILE A C 1
ATOM 1280 O O . ILE A 1 190 ? 33.770 -18.595 -8.740 1.00 22.43 170 ILE A O 1
ATOM 1285 N N . GLN A 1 191 ? 33.577 -18.964 -6.534 1.00 23.45 171 GLN A N 1
ATOM 1286 C CA . GLN A 1 191 ? 35.018 -19.098 -6.320 1.00 24.76 171 GLN A CA 1
ATOM 1287 C C . GLN A 1 191 ? 35.626 -20.337 -6.978 1.00 24.48 171 GLN A C 1
ATOM 1288 O O . GLN A 1 191 ? 36.766 -20.294 -7.463 1.00 24.67 171 GLN A O 1
ATOM 1294 N N . LEU A 1 192 ? 34.872 -21.436 -6.996 1.00 23.65 172 LEU A N 1
ATOM 1295 C CA . LEU A 1 192 ? 35.393 -22.722 -7.462 1.00 23.56 172 LEU A CA 1
ATOM 1296 C C . LEU A 1 192 ? 35.128 -22.991 -8.951 1.00 24.58 172 LEU A C 1
ATOM 1297 O O . LEU A 1 192 ? 35.735 -23.887 -9.546 1.00 23.95 172 LEU A O 1
ATOM 1302 N N . ALA A 1 193 ? 34.235 -22.212 -9.552 1.00 26.18 173 ALA A N 1
ATOM 1303 C CA . ALA A 1 193 ? 33.926 -22.354 -10.983 1.00 28.48 173 ALA A CA 1
ATOM 1304 C C . ALA A 1 193 ? 35.167 -22.440 -11.880 1.00 30.15 173 ALA A C 1
ATOM 1305 O O . ALA A 1 193 ? 35.252 -23.314 -12.745 1.00 30.39 173 ALA A O 1
ATOM 1307 N N . PRO A 1 194 ? 36.134 -21.530 -11.690 1.00 31.48 174 PRO A N 1
ATOM 1308 C CA . PRO A 1 194 ? 37.304 -21.566 -12.560 1.00 32.41 174 PRO A CA 1
ATOM 1309 C C . PRO A 1 194 ? 38.065 -22.887 -12.459 1.00 32.51 174 PRO A C 1
ATOM 1310 O O . PRO A 1 194 ? 38.873 -23.200 -13.338 1.00 32.85 174 PRO A O 1
ATOM 1314 N N . HIS A 1 195 ? 37.843 -23.634 -11.384 1.00 31.76 175 HIS A N 1
ATOM 1315 C CA . HIS A 1 195 ? 38.487 -24.945 -11.227 1.00 31.43 175 HIS A CA 1
ATOM 1316 C C . HIS A 1 195 ? 37.693 -26.138 -11.654 1.00 29.68 175 HIS A C 1
ATOM 1317 O O . HIS A 1 195 ? 38.009 -27.235 -11.314 1.00 29.62 175 HIS A O 1
ATOM 1324 N N . ASN A 1 196 ? 36.645 -25.896 -12.397 1.00 27.63 176 ASN A N 1
ATOM 1325 C CA . ASN A 1 196 ? 35.770 -26.971 -12.855 1.00 26.11 176 ASN A CA 1
ATOM 1326 C C . ASN A 1 196 ? 35.195 -27.775 -11.688 1.00 23.43 176 ASN A C 1
ATOM 1327 O O . ASN A 1 196 ? 35.011 -28.985 -11.777 1.00 22.34 176 ASN A O 1
ATOM 1332 N N . ILE A 1 197 ? 34.919 -27.085 -10.590 1.00 21.08 177 ILE A N 1
ATOM 1333 C CA . ILE A 1 197 ? 34.237 -27.703 -9.455 1.00 18.61 177 ILE A CA 1
ATOM 1334 C C . ILE A 1 197 ? 32.879 -27.054 -9.307 1.00 17.82 177 ILE A C 1
ATOM 1335 O O . ILE A 1 197 ? 32.797 -25.850 -9.096 1.00 18.26 177 ILE A O 1
ATOM 1340 N N . THR A 1 198 ? 31.813 -27.836 -9.443 1.00 16.47 178 THR A N 1
ATOM 1341 C CA . THR A 1 198 ? 30.467 -27.290 -9.225 1.00 15.75 178 THR A CA 1
ATOM 1342 C C . THR A 1 198 ? 30.036 -27.467 -7.772 1.00 15.98 178 THR A C 1
ATOM 1343 O O . THR A 1 198 ? 30.523 -28.364 -7.067 1.00 16.50 178 THR A O 1
ATOM 1347 N N . VAL A 1 199 ? 29.092 -26.628 -7.351 1.00 15.09 179 VAL A N 1
ATOM 1348 C CA . VAL A 1 199 ? 28.607 -26.607 -5.977 1.00 15.06 179 VAL A CA 1
ATOM 1349 C C . VAL A 1 199 ? 27.100 -26.355 -6.023 1.00 14.51 179 VAL A C 1
ATOM 1350 O O . VAL A 1 199 ? 26.649 -25.289 -6.462 1.00 14.50 179 VAL A O 1
ATOM 1354 N N . ASN A 1 200 ? 26.312 -27.326 -5.571 1.00 13.48 180 ASN A N 1
ATOM 1355 C CA . ASN A 1 200 ? 24.855 -27.226 -5.675 1.00 13.44 180 ASN A CA 1
ATOM 1356 C C . ASN A 1 200 ? 24.234 -27.677 -4.373 1.00 13.72 180 ASN A C 1
ATOM 1357 O O . ASN A 1 200 ? 24.829 -28.483 -3.661 1.00 14.51 180 ASN A O 1
ATOM 1362 N N . CYS A 1 201 ? 23.061 -27.138 -4.060 1.00 13.83 181 CYS A N 1
ATOM 1363 C CA . CYS A 1 201 ? 22.333 -27.517 -2.864 1.00 13.86 181 CYS A CA 1
ATOM 1364 C C . CYS A 1 201 ? 21.078 -28.283 -3.225 1.00 13.26 181 CYS A C 1
ATOM 1365 O O . CYS A 1 201 ? 20.346 -27.916 -4.142 1.00 13.33 181 CYS A O 1
ATOM 1368 N N . LEU A 1 202 ? 20.821 -29.323 -2.472 1.00 13.04 182 LEU A N 1
ATOM 1369 C CA . LEU A 1 202 ? 19.718 -30.196 -2.767 1.00 12.76 182 LEU A CA 1
ATOM 1370 C C . LEU A 1 202 ? 18.865 -30.326 -1.540 1.00 12.52 182 LEU A C 1
ATOM 1371 O O . LEU A 1 202 ? 19.372 -30.690 -0.517 1.00 13.15 182 LEU A O 1
ATOM 1376 N N . ASN A 1 203 ? 17.578 -30.047 -1.680 1.00 11.87 183 ASN A N 1
ATOM 1377 C CA . ASN A 1 203 ? 16.608 -30.211 -0.591 1.00 11.95 183 ASN A CA 1
ATOM 1378 C C . ASN A 1 203 ? 15.771 -31.478 -0.812 1.00 12.17 183 ASN A C 1
ATOM 1379 O O . ASN A 1 203 ? 14.925 -31.505 -1.700 1.00 13.46 183 ASN A O 1
ATOM 1384 N N . PRO A 1 204 ? 16.013 -32.537 -0.019 1.00 12.54 184 PRO A N 1
ATOM 1385 C CA . PRO A 1 204 ? 15.300 -33.806 -0.216 1.00 13.19 184 PRO A CA 1
ATOM 1386 C C . PRO A 1 204 ? 13.880 -33.849 0.321 1.00 14.09 184 PRO A C 1
ATOM 1387 O O . PRO A 1 204 ? 13.149 -34.803 0.034 1.00 15.38 184 PRO A O 1
ATOM 1391 N N . GLY A 1 205 ? 13.487 -32.846 1.105 1.00 14.67 185 GLY A N 1
ATOM 1392 C CA . GLY A 1 205 ? 12.194 -32.912 1.791 1.00 14.77 185 GLY A CA 1
ATOM 1393 C C . GLY A 1 205 ? 12.251 -33.995 2.851 1.00 15.44 185 GLY A C 1
ATOM 1394 O O . GLY A 1 205 ? 13.337 -34.434 3.239 1.00 15.46 185 GLY A O 1
ATOM 1395 N N . PHE A 1 206 ? 11.083 -34.444 3.309 1.00 15.35 186 PHE A N 1
ATOM 1396 C CA . PHE A 1 206 ? 11.015 -35.439 4.376 1.00 15.71 186 PHE A CA 1
ATOM 1397 C C . PHE A 1 206 ? 11.255 -36.874 3.876 1.00 16.01 186 PHE A C 1
ATOM 1398 O O . PHE A 1 206 ? 10.577 -37.355 2.964 1.00 15.72 186 PHE A O 1
ATOM 1406 N N . ILE A 1 207 ? 12.232 -37.545 4.482 1.00 15.62 187 ILE A N 1
ATOM 1407 C CA . ILE A 1 207 ? 12.645 -38.881 4.063 1.00 16.10 187 ILE A CA 1
ATOM 1408 C C . ILE A 1 207 ? 12.429 -39.853 5.219 1.00 16.42 187 ILE A C 1
ATOM 1409 O O . ILE A 1 207 ? 13.164 -39.837 6.210 1.00 16.24 187 ILE A O 1
ATOM 1414 N N . ALA A 1 208 ? 11.421 -40.706 5.082 1.00 17.95 188 ALA A N 1
ATOM 1415 C CA . ALA A 1 208 ? 10.964 -41.524 6.207 1.00 18.96 188 ALA A CA 1
ATOM 1416 C C . ALA A 1 208 ? 12.015 -42.493 6.719 1.00 19.86 188 ALA A C 1
ATOM 1417 O O . ALA A 1 208 ? 11.948 -42.931 7.875 1.00 20.50 188 ALA A O 1
ATOM 1419 N N . THR A 1 209 ? 12.978 -42.843 5.866 1.00 19.57 189 THR A N 1
ATOM 1420 C CA . THR A 1 209 ? 14.010 -43.807 6.259 1.00 19.88 189 THR A CA 1
ATOM 1421 C C . THR A 1 209 ? 15.231 -43.142 6.857 1.00 19.21 189 THR A C 1
ATOM 1422 O O . THR A 1 209 ? 16.196 -43.823 7.201 1.00 19.42 189 THR A O 1
ATOM 1426 N N . ASP A 1 210 ? 15.216 -41.818 6.977 1.00 18.46 190 ASP A N 1
ATOM 1427 C CA . ASP A 1 210 ? 16.375 -41.146 7.536 1.00 18.48 190 ASP A CA 1
ATOM 1428 C C . ASP A 1 210 ? 16.169 -40.972 9.033 1.00 18.47 190 ASP A C 1
ATOM 1429 O O . ASP A 1 210 ? 15.150 -40.453 9.455 1.00 17.20 190 ASP A O 1
ATOM 1434 N N . ARG A 1 211 ? 17.133 -41.409 9.835 1.00 19.24 191 ARG A N 1
ATOM 1435 C CA . ARG A 1 211 ? 16.922 -41.400 11.280 1.00 20.65 191 ARG A CA 1
ATOM 1436 C C . ARG A 1 211 ? 16.788 -40.002 11.872 1.00 19.58 191 ARG A C 1
ATOM 1437 O O . ARG A 1 211 ? 16.115 -39.821 12.884 1.00 19.31 191 ARG A O 1
ATOM 1445 N N . TYR A 1 212 ? 17.417 -39.012 11.247 1.00 18.37 192 TYR A N 1
ATOM 1446 C CA . TYR A 1 212 ? 17.251 -37.628 11.706 1.00 17.61 192 TYR A CA 1
ATOM 1447 C C . TYR A 1 212 ? 15.826 -37.113 11.437 1.00 17.12 192 TYR A C 1
ATOM 1448 O O . TYR A 1 212 ? 15.214 -36.465 12.291 1.00 17.13 192 TYR A O 1
ATOM 1457 N N . HIS A 1 213 ? 15.289 -37.416 10.256 1.00 16.97 193 HIS A N 1
ATOM 1458 C CA . HIS A 1 213 ? 13.918 -37.025 9.943 1.00 17.22 193 HIS A CA 1
ATOM 1459 C C . HIS A 1 213 ? 12.945 -37.723 10.910 1.00 17.92 193 HIS A C 1
ATOM 1460 O O . HIS A 1 213 ? 11.999 -37.101 11.396 1.00 19.19 193 HIS A O 1
ATOM 1467 N N . GLN A 1 214 ? 13.192 -38.998 11.207 1.00 19.22 194 GLN A N 1
ATOM 1468 C CA . GLN A 1 214 ? 12.370 -39.721 12.174 1.00 20.72 194 GLN A CA 1
ATOM 1469 C C . GLN A 1 214 ? 12.437 -39.038 13.543 1.00 21.41 194 GLN A C 1
ATOM 1470 O O . GLN A 1 214 ? 11.423 -38.845 14.206 1.00 22.03 194 GLN A O 1
ATOM 1476 N N . PHE A 1 215 ? 13.644 -38.667 13.952 1.00 22.08 195 PHE A N 1
ATOM 1477 C CA . PHE A 1 215 ? 13.848 -37.980 15.219 1.00 23.51 195 PHE A CA 1
ATOM 1478 C C . PHE A 1 215 ? 13.049 -36.680 15.272 1.00 23.29 195 PHE A C 1
ATOM 1479 O O . PHE A 1 215 ? 12.328 -36.418 16.240 1.00 23.28 195 PHE A O 1
ATOM 1487 N N . VAL A 1 216 ? 13.182 -35.871 14.227 1.00 23.16 196 VAL A N 1
ATOM 1488 C CA . VAL A 1 216 ? 12.485 -34.579 14.142 1.00 23.66 196 VAL A CA 1
ATOM 1489 C C . VAL A 1 216 ? 10.970 -34.753 14.181 1.00 24.45 196 VAL A C 1
ATOM 1490 O O . VAL A 1 216 ? 10.269 -34.022 14.893 1.00 24.60 196 VAL A O 1
ATOM 1494 N N . GLU A 1 217 ? 10.472 -35.719 13.434 1.00 25.27 197 GLU A N 1
ATOM 1495 C CA . GLU A 1 217 ? 9.056 -36.022 13.403 1.00 26.78 197 GLU A CA 1
ATOM 1496 C C . GLU A 1 217 ? 8.532 -36.485 14.765 1.00 27.72 197 GLU A C 1
ATOM 1497 O O . GLU A 1 217 ? 7.516 -36.041 15.217 1.00 27.29 197 GLU A O 1
ATOM 1503 N N . ASN A 1 218 ? 9.260 -37.373 15.403 1.00 29.14 198 ASN A N 1
ATOM 1504 C CA . ASN A 1 218 ? 8.860 -37.859 16.718 1.00 31.19 198 ASN A CA 1
ATOM 1505 C C . ASN A 1 218 ? 8.746 -36.708 17.714 1.00 31.47 198 ASN A C 1
ATOM 1506 O O . ASN A 1 218 ? 7.763 -36.613 18.443 1.00 31.62 198 ASN A O 1
ATOM 1511 N N . VAL A 1 219 ? 9.738 -35.818 17.720 1.00 32.06 199 VAL A N 1
ATOM 1512 C CA . VAL A 1 219 ? 9.732 -34.669 18.634 1.00 32.91 199 VAL A CA 1
ATOM 1513 C C . VAL A 1 219 ? 8.543 -33.762 18.376 1.00 33.69 199 VAL A C 1
ATOM 1514 O O . VAL A 1 219 ? 7.802 -33.405 19.292 1.00 33.47 199 VAL A O 1
ATOM 1518 N N . MET A 1 220 ? 8.362 -33.386 17.118 1.00 34.86 200 MET A N 1
ATOM 1519 C CA . MET A 1 220 ? 7.297 -32.466 16.765 1.00 36.74 200 MET A CA 1
ATOM 1520 C C . MET A 1 220 ? 5.915 -33.105 16.895 1.00 38.80 200 MET A C 1
ATOM 1521 O O . MET A 1 220 ? 4.940 -32.423 17.224 1.00 38.86 200 MET A O 1
ATOM 1526 N N . LYS A 1 221 ? 5.838 -34.409 16.650 1.00 41.43 201 LYS A N 1
ATOM 1527 C CA . LYS A 1 221 ? 4.579 -35.143 16.762 1.00 44.59 201 LYS A CA 1
ATOM 1528 C C . LYS A 1 221 ? 4.092 -35.101 18.209 1.00 46.77 201 LYS A C 1
ATOM 1529 O O . LYS A 1 221 ? 2.915 -34.829 18.483 1.00 46.98 201 LYS A O 1
ATOM 1535 N N . LYS A 1 222 ? 5.019 -35.357 19.127 1.00 49.35 202 LYS A N 1
ATOM 1536 C CA . LYS A 1 222 ? 4.739 -35.325 20.556 1.00 52.11 202 LYS A CA 1
ATOM 1537 C C . LYS A 1 222 ? 4.274 -33.942 20.984 1.00 53.30 202 LYS A C 1
ATOM 1538 O O . LYS A 1 222 ? 3.277 -33.807 21.684 1.00 53.53 202 LYS A O 1
ATOM 1544 N N . ASN A 1 223 ? 5.001 -32.917 20.559 1.00 54.83 203 ASN A N 1
ATOM 1545 C CA . ASN A 1 223 ? 4.606 -31.538 20.824 1.00 56.49 203 ASN A CA 1
ATOM 1546 C C . ASN A 1 223 ? 3.206 -31.206 20.297 1.00 58.15 203 ASN A C 1
ATOM 1547 O O . ASN A 1 223 ? 2.388 -30.634 21.019 1.00 58.33 203 ASN A O 1
ATOM 1552 N N . SER A 1 224 ? 2.937 -31.563 19.042 1.00 60.12 204 SER A N 1
ATOM 1553 C CA . SER A 1 224 ? 1.625 -31.323 18.427 1.00 62.18 204 SER A CA 1
ATOM 1554 C C . SER A 1 224 ? 0.505 -32.011 19.202 1.00 63.70 204 SER A C 1
ATOM 1555 O O . SER A 1 224 ? -0.543 -31.416 19.457 1.00 63.85 204 SER A O 1
ATOM 1558 N N . ILE A 1 225 ? 0.729 -33.270 19.561 1.00 65.46 205 ILE A N 1
ATOM 1559 C CA . ILE A 1 225 ? -0.202 -33.995 20.414 1.00 67.15 205 ILE A CA 1
ATOM 1560 C C . ILE A 1 225 ? -0.483 -33.177 21.676 1.00 68.05 205 ILE A C 1
ATOM 1561 O O . ILE A 1 225 ? -1.607 -33.163 22.180 1.00 68.26 205 ILE A O 1
ATOM 1566 N N . SER A 1 226 ? 0.545 -32.488 22.170 1.00 68.75 206 SER A N 1
ATOM 1567 C CA . SER A 1 226 ? 0.405 -31.592 23.317 1.00 69.37 206 SER A CA 1
ATOM 1568 C C . SER A 1 226 ? 0.059 -30.175 22.864 1.00 69.51 206 SER A C 1
ATOM 1569 O O . SER A 1 226 ? -1.100 -29.764 22.899 1.00 69.64 206 SER A O 1
ATOM 1572 N N . GLY A 1 237 ? -1.221 -24.203 11.020 1.00 48.38 217 GLY A N 1
ATOM 1573 C CA . GLY A 1 237 ? -0.692 -24.480 12.353 1.00 47.91 217 GLY A CA 1
ATOM 1574 C C . GLY A 1 237 ? -0.088 -25.868 12.455 1.00 47.19 217 GLY A C 1
ATOM 1575 O O . GLY A 1 237 ? 1.073 -26.028 12.836 1.00 47.62 217 GLY A O 1
ATOM 1576 N N . ILE A 1 238 ? -0.879 -26.879 12.111 1.00 45.44 218 ILE A N 1
ATOM 1577 C CA . ILE A 1 238 ? -0.425 -28.262 12.189 1.00 43.26 218 ILE A CA 1
ATOM 1578 C C . ILE A 1 238 ? 0.672 -28.533 11.158 1.00 40.68 218 ILE A C 1
ATOM 1579 O O . ILE A 1 238 ? 0.479 -28.299 9.968 1.00 40.50 218 ILE A O 1
ATOM 1584 N N . PRO A 1 239 ? 1.834 -29.023 11.617 1.00 38.08 219 PRO A N 1
ATOM 1585 C CA . PRO A 1 239 ? 2.972 -29.273 10.729 1.00 35.89 219 PRO A CA 1
ATOM 1586 C C . PRO A 1 239 ? 2.629 -30.210 9.562 1.00 33.83 219 PRO A C 1
ATOM 1587 O O . PRO A 1 239 ? 2.061 -31.281 9.775 1.00 33.04 219 PRO A O 1
ATOM 1591 N N . MET A 1 240 ? 2.979 -29.801 8.344 1.00 31.80 220 MET A N 1
ATOM 1592 C CA . MET A 1 240 ? 2.747 -30.613 7.142 1.00 30.17 220 MET A CA 1
ATOM 1593 C C . MET A 1 240 ? 4.078 -31.045 6.544 1.00 28.11 220 MET A C 1
ATOM 1594 O O . MET A 1 240 ? 4.935 -30.207 6.270 1.00 27.78 220 MET A O 1
ATOM 1599 N N . LYS A 1 241 ? 4.243 -32.336 6.315 1.00 26.04 221 LYS A N 1
ATOM 1600 C CA . LYS A 1 241 ? 5.466 -32.831 5.758 1.00 24.24 221 LYS A CA 1
ATOM 1601 C C . LYS A 1 241 ? 5.536 -32.550 4.282 1.00 23.27 221 LYS A C 1
ATOM 1602 O O . LYS A 1 241 ? 4.604 -32.820 3.560 1.00 23.17 221 LYS A O 1
ATOM 1608 N N . ARG A 1 242 ? 6.691 -32.063 3.843 1.00 21.93 222 ARG A N 1
ATOM 1609 C CA . ARG A 1 242 ? 6.965 -31.998 2.411 1.00 21.50 222 ARG A CA 1
ATOM 1610 C C . ARG A 1 242 ? 7.631 -33.313 2.002 1.00 20.22 222 ARG A C 1
ATOM 1611 O O . ARG A 1 242 ? 8.851 -33.471 2.099 1.00 20.02 222 ARG A O 1
ATOM 1619 N N . VAL A 1 243 ? 6.844 -34.264 1.533 1.00 19.12 223 VAL A N 1
ATOM 1620 C CA . VAL A 1 243 ? 7.369 -35.595 1.335 1.00 17.94 223 VAL A CA 1
ATOM 1621 C C . VAL A 1 243 ? 8.329 -35.736 0.159 1.00 17.20 223 VAL A C 1
ATOM 1622 O O . VAL A 1 243 ? 8.025 -35.365 -0.928 1.00 16.89 223 VAL A O 1
ATOM 1626 N N . GLY A 1 244 ? 9.480 -36.316 0.432 1.00 16.69 224 GLY A N 1
ATOM 1627 C CA . GLY A 1 244 ? 10.441 -36.545 -0.636 1.00 16.74 224 GLY A CA 1
ATOM 1628 C C . GLY A 1 244 ? 10.579 -38.017 -0.959 1.00 16.75 224 GLY A C 1
ATOM 1629 O O . GLY A 1 244 ? 9.749 -38.831 -0.553 1.00 17.85 224 GLY A O 1
ATOM 1630 N N . SER A 1 245 ? 11.615 -38.352 -1.715 1.00 17.18 225 SER A N 1
ATOM 1631 C CA . SER A 1 245 ? 11.907 -39.741 -2.064 1.00 18.17 225 SER A CA 1
ATOM 1632 C C . SER A 1 245 ? 13.419 -39.944 -2.011 1.00 18.82 225 SER A C 1
ATOM 1633 O O . SER A 1 245 ? 14.169 -39.259 -2.723 1.00 18.99 225 SER A O 1
ATOM 1636 N N . ALA A 1 246 ? 13.867 -40.880 -1.172 1.00 19.24 226 ALA A N 1
ATOM 1637 C CA . ALA A 1 246 ? 15.276 -41.200 -1.076 1.00 20.01 226 ALA A CA 1
ATOM 1638 C C . ALA A 1 246 ? 15.843 -41.544 -2.452 1.00 20.11 226 ALA A C 1
ATOM 1639 O O . ALA A 1 246 ? 16.936 -41.115 -2.813 1.00 19.13 226 ALA A O 1
ATOM 1641 N N . GLU A 1 247 ? 15.088 -42.321 -3.216 1.00 21.38 227 GLU A N 1
ATOM 1642 C CA . GLU A 1 247 ? 15.552 -42.770 -4.525 1.00 22.68 227 GLU A CA 1
ATOM 1643 C C . GLU A 1 247 ? 15.690 -41.612 -5.491 1.00 21.79 227 GLU A C 1
ATOM 1644 O O . GLU A 1 247 ? 16.652 -41.541 -6.258 1.00 21.73 227 GLU A O 1
ATOM 1650 N N . GLU A 1 248 ? 14.722 -40.704 -5.460 1.00 20.75 228 GLU A N 1
ATOM 1651 C CA . GLU A 1 248 ? 14.749 -39.580 -6.376 1.00 19.78 228 GLU A CA 1
ATOM 1652 C C . GLU A 1 248 ? 15.820 -38.586 -5.990 1.00 18.38 228 GLU A C 1
ATOM 1653 O O . GLU A 1 248 ? 16.501 -38.058 -6.858 1.00 18.15 228 GLU A O 1
ATOM 1659 N N . THR A 1 249 ? 15.979 -38.341 -4.691 1.00 17.02 229 THR A N 1
ATOM 1660 C CA . THR A 1 249 ? 17.082 -37.511 -4.229 1.00 16.63 229 THR A CA 1
ATOM 1661 C C . THR A 1 249 ? 18.420 -38.101 -4.693 1.00 15.76 229 THR A C 1
ATOM 1662 O O . THR A 1 249 ? 19.295 -37.385 -5.165 1.00 14.92 229 THR A O 1
ATOM 1666 N N . ALA A 1 250 ? 18.561 -39.415 -4.555 1.00 15.27 230 ALA A N 1
ATOM 1667 C CA . ALA A 1 250 ? 19.773 -40.101 -4.985 1.00 15.01 230 ALA A CA 1
ATOM 1668 C C . ALA A 1 250 ? 19.993 -39.944 -6.497 1.00 14.75 230 ALA A C 1
ATOM 1669 O O . ALA A 1 250 ? 21.121 -39.704 -6.954 1.00 14.13 230 ALA A O 1
ATOM 1671 N N . ALA A 1 251 ? 18.913 -40.054 -7.270 1.00 14.78 231 ALA A N 1
ATOM 1672 C CA . ALA A 1 251 ? 19.007 -39.922 -8.724 1.00 14.72 231 ALA A CA 1
ATOM 1673 C C . ALA A 1 251 ? 19.472 -38.521 -9.101 1.00 14.95 231 ALA A C 1
ATOM 1674 O O . ALA A 1 251 ? 20.288 -38.340 -10.015 1.00 14.98 231 ALA A O 1
ATOM 1676 N N . LEU A 1 252 ? 18.941 -37.528 -8.401 1.00 14.16 232 LEU A N 1
ATOM 1677 C CA . LEU A 1 252 ? 19.313 -36.139 -8.671 1.00 14.20 232 LEU A CA 1
ATOM 1678 C C . LEU A 1 252 ? 20.765 -35.884 -8.280 1.00 14.48 232 LEU A C 1
ATOM 1679 O O . LEU A 1 252 ? 21.508 -35.253 -9.020 1.00 14.70 232 LEU A O 1
ATOM 1684 N N . ALA A 1 253 ? 21.168 -36.385 -7.118 1.00 14.62 233 ALA A N 1
ATOM 1685 C CA . ALA A 1 253 ? 22.542 -36.218 -6.678 1.00 15.10 233 ALA A CA 1
ATOM 1686 C C . ALA A 1 253 ? 23.495 -36.857 -7.696 1.00 15.78 233 ALA A C 1
ATOM 1687 O O . ALA A 1 253 ? 24.514 -36.262 -8.079 1.00 15.62 233 ALA A O 1
ATOM 1689 N N . ALA A 1 254 ? 23.152 -38.058 -8.154 1.00 15.94 234 ALA A N 1
ATOM 1690 C CA . ALA A 1 254 ? 24.000 -38.741 -9.125 1.00 16.21 234 ALA A CA 1
ATOM 1691 C C . ALA A 1 254 ? 24.090 -37.958 -10.434 1.00 16.42 234 ALA A C 1
ATOM 1692 O O . ALA A 1 254 ? 25.161 -37.905 -11.074 1.00 16.38 234 ALA A O 1
ATOM 1694 N N . PHE A 1 255 ? 22.977 -37.353 -10.842 1.00 15.84 235 PHE A N 1
ATOM 1695 C CA . PHE A 1 255 ? 23.005 -36.555 -12.059 1.00 16.41 235 PHE A CA 1
ATOM 1696 C C . PHE A 1 255 ? 23.934 -35.346 -11.894 1.00 16.28 235 PHE A C 1
ATOM 1697 O O . PHE A 1 255 ? 24.730 -35.037 -12.787 1.00 15.99 235 PHE A O 1
ATOM 1705 N N . LEU A 1 256 ? 23.829 -34.665 -10.754 1.00 16.08 236 LEU A N 1
ATOM 1706 C CA . LEU A 1 256 ? 24.656 -33.483 -10.508 1.00 16.04 236 LEU A CA 1
ATOM 1707 C C . LEU A 1 256 ? 26.130 -33.870 -10.456 1.00 16.47 236 LEU A C 1
ATOM 1708 O O . LEU A 1 256 ? 27.012 -33.072 -10.804 1.00 16.88 236 LEU A O 1
ATOM 1713 N N . ALA A 1 257 ? 26.395 -35.102 -10.033 1.00 16.31 237 ALA A N 1
ATOM 1714 C CA . ALA A 1 257 ? 27.762 -35.586 -9.919 1.00 17.30 237 ALA A CA 1
ATOM 1715 C C . ALA A 1 257 ? 28.359 -36.040 -11.253 1.00 18.15 237 ALA A C 1
ATOM 1716 O O . ALA A 1 257 ? 29.553 -36.304 -11.340 1.00 18.68 237 ALA A O 1
ATOM 1718 N N . SER A 1 258 ? 27.528 -36.125 -12.290 1.00 19.15 238 SER A N 1
ATOM 1719 C CA . SER A 1 258 ? 27.960 -36.647 -13.585 1.00 20.72 238 SER A CA 1
ATOM 1720 C C . SER A 1 258 ? 28.772 -35.648 -14.425 1.00 21.69 238 SER A C 1
ATOM 1721 O O . SER A 1 258 ? 28.815 -34.441 -14.133 1.00 21.19 238 SER A O 1
ATOM 1724 N N . GLU A 1 259 ? 29.402 -36.169 -15.473 1.00 23.25 239 GLU A N 1
ATOM 1725 C CA . GLU A 1 259 ? 30.191 -35.368 -16.404 1.00 25.03 239 GLU A CA 1
ATOM 1726 C C . GLU A 1 259 ? 29.351 -34.290 -17.090 1.00 25.41 239 GLU A C 1
ATOM 1727 O O . GLU A 1 259 ? 29.844 -33.183 -17.367 1.00 25.94 239 GLU A O 1
ATOM 1733 N N . GLU A 1 260 ? 28.084 -34.612 -17.346 1.00 25.11 240 GLU A N 1
ATOM 1734 C CA . GLU A 1 260 ? 27.207 -33.756 -18.130 1.00 25.69 240 GLU A CA 1
ATOM 1735 C C . GLU A 1 260 ? 26.498 -32.695 -17.297 1.00 24.09 240 GLU A C 1
ATOM 1736 O O . GLU A 1 260 ? 25.596 -32.025 -17.794 1.00 24.52 240 GLU A O 1
ATOM 1742 N N . ALA A 1 261 ? 26.890 -32.543 -16.035 1.00 22.11 241 ALA A N 1
ATOM 1743 C CA . ALA A 1 261 ? 26.324 -31.474 -15.211 1.00 20.93 241 ALA A CA 1
ATOM 1744 C C . ALA A 1 261 ? 27.360 -30.397 -14.902 1.00 20.24 241 ALA A C 1
ATOM 1745 O O . ALA A 1 261 ? 27.221 -29.666 -13.920 1.00 19.54 241 ALA A O 1
ATOM 1747 N N . SER A 1 262 ? 28.394 -30.294 -15.739 1.00 20.36 242 SER A N 1
ATOM 1748 C CA . SER A 1 262 ? 29.509 -29.380 -15.444 1.00 20.28 242 SER A CA 1
ATOM 1749 C C . SER A 1 262 ? 29.116 -27.896 -15.497 1.00 20.25 242 SER A C 1
ATOM 1750 O O . SER A 1 262 ? 29.817 -27.043 -14.933 1.00 20.60 242 SER A O 1
ATOM 1753 N N . TYR A 1 263 ? 28.005 -27.591 -16.170 1.00 19.45 243 TYR A N 1
ATOM 1754 C CA . TYR A 1 263 ? 27.531 -26.210 -16.326 1.00 19.61 243 TYR A CA 1
ATOM 1755 C C . TYR A 1 263 ? 26.465 -25.852 -15.303 1.00 18.28 243 TYR A C 1
ATOM 1756 O O . TYR A 1 263 ? 25.904 -24.756 -15.335 1.00 19.12 243 TYR A O 1
ATOM 1765 N N . ILE A 1 264 ? 26.154 -26.791 -14.422 1.00 16.89 244 ILE A N 1
ATOM 1766 C CA . ILE A 1 264 ? 25.168 -26.557 -13.372 1.00 15.59 244 ILE A CA 1
ATOM 1767 C C . ILE A 1 264 ? 25.893 -26.292 -12.046 1.00 15.10 244 ILE A C 1
ATOM 1768 O O . ILE A 1 264 ? 26.515 -27.195 -11.471 1.00 14.58 244 ILE A O 1
ATOM 1773 N N . THR A 1 265 ? 25.832 -25.050 -11.574 1.00 14.39 245 THR A N 1
ATOM 1774 C CA . THR A 1 265 ? 26.516 -24.703 -10.328 1.00 14.57 245 THR A CA 1
ATOM 1775 C C . THR A 1 265 ? 25.812 -23.541 -9.662 1.00 14.32 245 THR A C 1
ATOM 1776 O O . THR A 1 265 ? 25.134 -22.731 -10.331 1.00 13.90 245 THR A O 1
ATOM 1780 N N . GLY A 1 266 ? 25.927 -23.487 -8.337 1.00 13.60 246 GLY A N 1
ATOM 1781 C CA . GLY A 1 266 ? 25.297 -22.426 -7.567 1.00 14.79 246 GLY A CA 1
ATOM 1782 C C . GLY A 1 266 ? 23.792 -22.555 -7.592 1.00 14.33 246 GLY A C 1
ATOM 1783 O O . GLY A 1 266 ? 23.076 -21.574 -7.376 1.00 15.24 246 GLY A O 1
ATOM 1784 N N . GLN A 1 267 ? 23.307 -23.764 -7.879 1.00 14.19 247 GLN A N 1
ATOM 1785 C CA . GLN A 1 267 ? 21.867 -24.006 -7.961 1.00 13.94 247 GLN A CA 1
ATOM 1786 C C . GLN A 1 267 ? 21.328 -24.597 -6.659 1.00 13.70 247 GLN A C 1
ATOM 1787 O O . GLN A 1 267 ? 22.065 -25.184 -5.878 1.00 13.86 247 GLN A O 1
ATOM 1793 N N . GLN A 1 268 ? 20.043 -24.389 -6.423 1.00 14.23 248 GLN A N 1
ATOM 1794 C CA . GLN A 1 268 ? 19.334 -25.042 -5.333 1.00 14.59 248 GLN A CA 1
ATOM 1795 C C . GLN A 1 268 ? 18.168 -25.765 -5.960 1.00 14.39 248 GLN A C 1
ATOM 1796 O O . GLN A 1 268 ? 17.416 -25.178 -6.736 1.00 14.88 248 GLN A O 1
ATOM 1802 N N . ILE A 1 269 ? 18.022 -27.043 -5.654 1.00 14.20 249 ILE A N 1
ATOM 1803 C CA . ILE A 1 269 ? 16.968 -27.832 -6.280 1.00 14.25 249 ILE A CA 1
ATOM 1804 C C . ILE A 1 269 ? 16.285 -28.639 -5.197 1.00 14.40 249 ILE A C 1
ATOM 1805 O O . ILE A 1 269 ? 16.955 -29.306 -4.404 1.00 14.89 249 ILE A O 1
ATOM 1810 N N . SER A 1 270 ? 14.962 -28.543 -5.141 1.00 14.64 250 SER A N 1
ATOM 1811 C CA . SER A 1 270 ? 14.173 -29.318 -4.188 1.00 14.18 250 SER A CA 1
ATOM 1812 C C . SER A 1 270 ? 13.525 -30.507 -4.883 1.00 14.38 250 SER A C 1
ATOM 1813 O O . SER A 1 270 ? 13.023 -30.403 -6.016 1.00 15.30 250 SER A O 1
ATOM 1816 N N . ALA A 1 271 ? 13.573 -31.646 -4.205 1.00 14.21 251 ALA A N 1
ATOM 1817 C CA . ALA A 1 271 ? 12.957 -32.885 -4.688 1.00 14.87 251 ALA A CA 1
ATOM 1818 C C . ALA A 1 271 ? 11.887 -33.322 -3.713 1.00 15.11 251 ALA A C 1
ATOM 1819 O O . ALA A 1 271 ? 11.671 -34.527 -3.488 1.00 15.25 251 ALA A O 1
ATOM 1821 N N . ASP A 1 272 ? 11.215 -32.360 -3.131 1.00 16.35 252 ASP A N 1
ATOM 1822 C CA . ASP A 1 272 ? 10.235 -32.567 -2.097 1.00 17.85 252 ASP A CA 1
ATOM 1823 C C . ASP A 1 272 ? 8.814 -32.495 -2.624 1.00 18.71 252 ASP A C 1
ATOM 1824 O O . ASP A 1 272 ? 7.982 -31.964 -1.986 1.00 18.74 252 ASP A O 1
ATOM 1829 N N . GLY A 1 273 ? 8.591 -33.039 -3.801 1.00 19.88 253 GLY A N 1
ATOM 1830 C CA . GLY A 1 273 ? 7.328 -32.866 -4.507 1.00 22.25 253 GLY A CA 1
ATOM 1831 C C . GLY A 1 273 ? 6.288 -33.949 -4.288 1.00 24.00 253 GLY A C 1
ATOM 1832 O O . GLY A 1 273 ? 5.369 -34.108 -5.109 1.00 25.69 253 GLY A O 1
ATOM 1833 N N . GLY A 1 274 ? 6.399 -34.680 -3.181 1.00 24.54 254 GLY A N 1
ATOM 1834 C CA . GLY A 1 274 ? 5.384 -35.672 -2.831 1.00 26.21 254 GLY A CA 1
ATOM 1835 C C . GLY A 1 274 ? 4.124 -34.987 -2.329 1.00 27.42 254 GLY A C 1
ATOM 1836 O O . GLY A 1 274 ? 4.111 -33.775 -2.148 1.00 27.88 254 GLY A O 1
ATOM 1837 N N . SER A 1 275 ? 3.058 -35.749 -2.109 1.00 28.74 255 SER A N 1
ATOM 1838 C CA . SER A 1 275 ? 1.841 -35.170 -1.548 1.00 30.25 255 SER A CA 1
ATOM 1839 C C . SER A 1 275 ? 2.117 -34.861 -0.088 1.00 30.92 255 SER A C 1
ATOM 1840 O O . SER A 1 275 ? 2.658 -35.706 0.635 1.00 30.78 255 SER A O 1
ATOM 1843 N N . MET A 1 276 ? 1.757 -33.655 0.344 1.00 31.62 256 MET A N 1
ATOM 1844 C CA . MET A 1 276 ? 2.011 -33.243 1.716 1.00 32.59 256 MET A CA 1
ATOM 1845 C C . MET A 1 276 ? 1.196 -34.060 2.707 1.00 33.36 256 MET A C 1
ATOM 1846 O O . MET A 1 276 ? 0.033 -34.377 2.458 1.00 33.30 256 MET A O 1
ATOM 1851 N N . LYS A 1 277 ? 1.823 -34.403 3.826 1.00 33.87 257 LYS A N 1
ATOM 1852 C CA . LYS A 1 277 ? 1.231 -35.307 4.799 1.00 35.29 257 LYS A CA 1
ATOM 1853 C C . LYS A 1 277 ? 1.238 -34.630 6.162 1.00 35.39 257 LYS A C 1
ATOM 1854 O O . LYS A 1 277 ? 2.277 -34.159 6.623 1.00 35.03 257 LYS A O 1
ATOM 1860 N N . SER A 1 278 ? 0.074 -34.561 6.798 1.00 36.11 258 SER A N 1
ATOM 1861 C CA . SER A 1 278 ? -0.010 -33.994 8.133 1.00 36.98 258 SER A CA 1
ATOM 1862 C C . SER A 1 278 ? 0.831 -34.834 9.076 1.00 38.03 258 SER A C 1
ATOM 1863 O O . SER A 1 278 ? 0.936 -36.052 8.908 1.00 37.84 258 SER A O 1
ATOM 1866 N N . ILE A 1 279 ? 1.428 -34.185 10.070 1.00 38.67 259 ILE A N 1
ATOM 1867 C CA . ILE A 1 279 ? 2.211 -34.905 11.064 1.00 40.92 259 ILE A CA 1
ATOM 1868 C C . ILE A 1 279 ? 1.337 -35.790 11.965 1.00 42.89 259 ILE A C 1
ATOM 1869 O O . ILE A 1 279 ? 1.814 -36.779 12.528 1.00 42.78 259 ILE A O 1
ATOM 1874 N N . LEU A 1 280 ? 0.063 -35.434 12.093 1.00 45.38 260 LEU A N 1
ATOM 1875 C CA . LEU A 1 280 ? -0.860 -36.214 12.919 1.00 47.93 260 LEU A CA 1
ATOM 1876 C C . LEU A 1 280 ? -2.271 -36.254 12.336 1.00 48.46 260 LEU A C 1
ATOM 1877 O O . LEU A 1 280 ? -2.883 -37.321 12.241 1.00 48.88 260 LEU A O 1
ATOM 1882 N N . LYS B 1 23 ? 7.380 -46.263 -26.547 1.00 55.61 3 LYS B N 1
ATOM 1883 C CA . LYS B 1 23 ? 6.728 -46.024 -25.226 1.00 54.99 3 LYS B CA 1
ATOM 1884 C C . LYS B 1 23 ? 6.229 -44.578 -25.100 1.00 52.52 3 LYS B C 1
ATOM 1885 O O . LYS B 1 23 ? 5.278 -44.179 -25.777 1.00 52.67 3 LYS B O 1
ATOM 1891 N N . ARG B 1 24 ? 6.873 -43.789 -24.246 1.00 48.32 4 ARG B N 1
ATOM 1892 C CA . ARG B 1 24 ? 6.422 -42.414 -24.004 1.00 43.58 4 ARG B CA 1
ATOM 1893 C C . ARG B 1 24 ? 6.681 -41.460 -25.169 1.00 40.37 4 ARG B C 1
ATOM 1894 O O . ARG B 1 24 ? 7.587 -41.674 -25.971 1.00 40.22 4 ARG B O 1
ATOM 1902 N N . THR B 1 25 ? 5.881 -40.402 -25.249 1.00 36.19 5 THR B N 1
ATOM 1903 C CA . THR B 1 25 ? 5.940 -39.469 -26.374 1.00 32.39 5 THR B CA 1
ATOM 1904 C C . THR B 1 25 ? 6.274 -38.052 -25.914 1.00 29.57 5 THR B C 1
ATOM 1905 O O . THR B 1 25 ? 5.630 -37.526 -25.016 1.00 28.23 5 THR B O 1
ATOM 1909 N N . ALA B 1 26 ? 7.272 -37.448 -26.555 1.00 27.16 6 ALA B N 1
ATOM 1910 C CA . ALA B 1 26 ? 7.728 -36.101 -26.221 1.00 25.40 6 ALA B CA 1
ATOM 1911 C C . ALA B 1 26 ? 7.545 -35.139 -27.388 1.00 24.53 6 ALA B C 1
ATOM 1912 O O . ALA B 1 26 ? 7.891 -35.465 -28.513 1.00 24.37 6 ALA B O 1
ATOM 1914 N N . PHE B 1 27 ? 6.998 -33.958 -27.101 1.00 23.29 7 PHE B N 1
ATOM 1915 C CA . PHE B 1 27 ? 6.838 -32.894 -28.092 1.00 22.92 7 PHE B CA 1
ATOM 1916 C C . PHE B 1 27 ? 7.892 -31.829 -27.829 1.00 22.36 7 PHE B C 1
ATOM 1917 O O . PHE B 1 27 ? 7.899 -31.204 -26.765 1.00 21.60 7 PHE B O 1
ATOM 1925 N N . VAL B 1 28 ? 8.815 -31.677 -28.759 1.00 22.27 8 VAL B N 1
ATOM 1926 C CA . VAL B 1 28 ? 9.844 -30.678 -28.688 1.00 22.61 8 VAL B CA 1
ATOM 1927 C C . VAL B 1 28 ? 9.601 -29.543 -29.683 1.00 23.56 8 VAL B C 1
ATOM 1928 O O . VAL B 1 28 ? 9.588 -29.759 -30.863 1.00 23.53 8 VAL B O 1
ATOM 1932 N N . MET B 1 29 ? 9.422 -28.349 -29.141 1.00 24.31 9 MET B N 1
ATOM 1933 C CA . MET B 1 29 ? 9.284 -27.137 -29.944 1.00 25.84 9 MET B CA 1
ATOM 1934 C C . MET B 1 29 ? 10.621 -26.560 -30.361 1.00 25.98 9 MET B C 1
ATOM 1935 O O . MET B 1 29 ? 11.606 -26.707 -29.648 1.00 25.96 9 MET B O 1
ATOM 1940 N N . GLY B 1 30 ? 10.630 -25.865 -31.496 1.00 26.61 10 GLY B N 1
ATOM 1941 C CA . GLY B 1 30 ? 11.836 -25.236 -32.011 1.00 27.10 10 GLY B CA 1
ATOM 1942 C C . GLY B 1 30 ? 12.980 -26.228 -32.120 1.00 27.53 10 GLY B C 1
ATOM 1943 O O . GLY B 1 30 ? 14.110 -25.921 -31.742 1.00 27.82 10 GLY B O 1
ATOM 1944 N N . ALA B 1 31 ? 12.688 -27.416 -32.644 1.00 27.39 11 ALA B N 1
ATOM 1945 C CA . ALA B 1 31 ? 13.654 -28.512 -32.661 1.00 27.64 11 ALA B CA 1
ATOM 1946 C C . ALA B 1 31 ? 14.594 -28.519 -33.864 1.00 28.03 11 ALA B C 1
ATOM 1947 O O . ALA B 1 31 ? 15.418 -29.422 -33.982 1.00 27.91 11 ALA B O 1
ATOM 1949 N N . SER B 1 32 ? 14.484 -27.530 -34.747 1.00 28.29 12 SER B N 1
ATOM 1950 C CA . SER B 1 32 ? 15.304 -27.535 -35.966 1.00 29.30 12 SER B CA 1
ATOM 1951 C C . SER B 1 32 ? 16.770 -27.159 -35.733 1.00 29.16 12 SER B C 1
ATOM 1952 O O . SER B 1 32 ? 17.630 -27.486 -36.544 1.00 29.63 12 SER B O 1
ATOM 1955 N N . GLN B 1 33 ? 17.055 -26.466 -34.637 1.00 28.67 13 GLN B N 1
ATOM 1956 C CA . GLN B 1 33 ? 18.416 -26.005 -34.374 1.00 28.52 13 GLN B CA 1
ATOM 1957 C C . GLN B 1 33 ? 18.569 -25.638 -32.905 1.00 27.99 13 GLN B C 1
ATOM 1958 O O . GLN B 1 33 ? 17.594 -25.649 -32.156 1.00 27.93 13 GLN B O 1
ATOM 1964 N N . GLY B 1 34 ? 19.798 -25.342 -32.496 1.00 27.38 14 GLY B N 1
ATOM 1965 C CA . GLY B 1 34 ? 20.065 -24.843 -31.157 1.00 26.94 14 GLY B CA 1
ATOM 1966 C C . GLY B 1 34 ? 19.596 -25.724 -30.013 1.00 26.58 14 GLY B C 1
ATOM 1967 O O . GLY B 1 34 ? 19.782 -26.946 -30.021 1.00 26.03 14 GLY B O 1
ATOM 1968 N N . ILE B 1 35 ? 18.993 -25.080 -29.019 1.00 26.17 15 ILE B N 1
ATOM 1969 C CA . ILE B 1 35 ? 18.529 -25.739 -27.814 1.00 25.64 15 ILE B CA 1
ATOM 1970 C C . ILE B 1 35 ? 17.551 -26.884 -28.097 1.00 24.46 15 ILE B C 1
ATOM 1971 O O . ILE B 1 35 ? 17.709 -27.994 -27.595 1.00 23.90 15 ILE B O 1
ATOM 1976 N N . GLY B 1 36 ? 16.516 -26.599 -28.877 1.00 23.66 16 GLY B N 1
ATOM 1977 C CA . GLY B 1 36 ? 15.500 -27.597 -29.186 1.00 22.92 16 GLY B CA 1
ATOM 1978 C C . GLY B 1 36 ? 16.075 -28.803 -29.903 1.00 22.61 16 GLY B C 1
ATOM 1979 O O . GLY B 1 36 ? 15.677 -29.930 -29.644 1.00 22.76 16 GLY B O 1
ATOM 1980 N N . LYS B 1 37 ? 16.997 -28.572 -30.833 1.00 22.77 17 LYS B N 1
ATOM 1981 C CA . LYS B 1 37 ? 17.627 -29.689 -31.536 1.00 23.42 17 LYS B CA 1
ATOM 1982 C C . LYS B 1 37 ? 18.376 -30.595 -30.574 1.00 23.23 17 LYS B C 1
ATOM 1983 O O . LYS B 1 37 ? 18.226 -31.814 -30.622 1.00 23.78 17 LYS B O 1
ATOM 1989 N N . ALA B 1 38 ? 19.186 -30.001 -29.699 1.00 23.30 18 ALA B N 1
ATOM 1990 C CA . ALA B 1 38 ? 19.966 -30.790 -28.753 1.00 23.04 18 ALA B CA 1
ATOM 1991 C C . ALA B 1 38 ? 19.040 -31.635 -27.893 1.00 23.11 18 ALA B C 1
ATOM 1992 O O . ALA B 1 38 ? 19.322 -32.804 -27.622 1.00 23.03 18 ALA B O 1
ATOM 1994 N N . ILE B 1 39 ? 17.930 -31.040 -27.464 1.00 22.78 19 ILE B N 1
ATOM 1995 C CA . ILE B 1 39 ? 16.990 -31.746 -26.604 1.00 22.93 19 ILE B CA 1
ATOM 1996 C C . ILE B 1 39 ? 16.320 -32.888 -27.349 1.00 23.83 19 ILE B C 1
ATOM 1997 O O . ILE B 1 39 ? 16.182 -33.986 -26.811 1.00 23.72 19 ILE B O 1
ATOM 2002 N N . ALA B 1 40 ? 15.926 -32.642 -28.597 1.00 24.67 20 ALA B N 1
ATOM 2003 C CA . ALA B 1 40 ? 15.308 -33.684 -29.397 1.00 25.74 20 ALA B CA 1
ATOM 2004 C C . ALA B 1 40 ? 16.262 -34.874 -29.560 1.00 26.37 20 ALA B C 1
ATOM 2005 O O . ALA B 1 40 ? 15.853 -36.021 -29.402 1.00 26.39 20 ALA B O 1
ATOM 2007 N N . LEU B 1 41 ? 17.529 -34.596 -29.864 1.00 27.05 21 LEU B N 1
ATOM 2008 C CA . LEU B 1 41 ? 18.522 -35.667 -30.049 1.00 28.36 21 LEU B CA 1
ATOM 2009 C C . LEU B 1 41 ? 18.703 -36.463 -28.765 1.00 28.33 21 LEU B C 1
ATOM 2010 O O . LEU B 1 41 ? 18.786 -37.690 -28.782 1.00 28.52 21 LEU B O 1
ATOM 2015 N N . LYS B 1 42 ? 18.766 -35.755 -27.645 1.00 28.06 22 LYS B N 1
ATOM 2016 C CA . LYS B 1 42 ? 19.008 -36.405 -26.370 1.00 28.15 22 LYS B CA 1
ATOM 2017 C C . LYS B 1 42 ? 17.827 -37.278 -25.946 1.00 28.01 22 LYS B C 1
ATOM 2018 O O . LYS B 1 42 ? 18.020 -38.393 -25.467 1.00 28.45 22 LYS B O 1
ATOM 2024 N N . LEU B 1 43 ? 16.609 -36.770 -26.125 1.00 28.13 23 LEU B N 1
ATOM 2025 C CA . LEU B 1 43 ? 15.403 -37.532 -25.806 1.00 28.43 23 LEU B CA 1
ATOM 2026 C C . LEU B 1 43 ? 15.280 -38.772 -26.690 1.00 29.78 23 LEU B C 1
ATOM 2027 O O . LEU B 1 43 ? 14.832 -39.820 -26.235 1.00 29.66 23 LEU B O 1
ATOM 2032 N N . ALA B 1 44 ? 15.660 -38.648 -27.957 1.00 31.31 24 ALA B N 1
ATOM 2033 C CA . ALA B 1 44 ? 15.705 -39.821 -28.823 1.00 33.76 24 ALA B CA 1
ATOM 2034 C C . ALA B 1 44 ? 16.696 -40.859 -28.268 1.00 35.34 24 ALA B C 1
ATOM 2035 O O . ALA B 1 44 ? 16.385 -42.051 -28.215 1.00 35.89 24 ALA B O 1
ATOM 2037 N N . ASP B 1 45 ? 17.878 -40.395 -27.855 1.00 37.14 25 ASP B N 1
ATOM 2038 C CA . ASP B 1 45 ? 18.889 -41.252 -27.219 1.00 39.20 25 ASP B CA 1
ATOM 2039 C C . ASP B 1 45 ? 18.328 -41.981 -26.001 1.00 39.80 25 ASP B C 1
ATOM 2040 O O . ASP B 1 45 ? 18.810 -43.058 -25.630 1.00 39.71 25 ASP B O 1
ATOM 2045 N N . GLN B 1 46 ? 17.332 -41.377 -25.359 1.00 40.17 26 GLN B N 1
ATOM 2046 C CA . GLN B 1 46 ? 16.739 -41.955 -24.153 1.00 40.88 26 GLN B CA 1
ATOM 2047 C C . GLN B 1 46 ? 15.400 -42.616 -24.471 1.00 41.16 26 GLN B C 1
ATOM 2048 O O . GLN B 1 46 ? 14.552 -42.797 -23.604 1.00 40.84 26 GLN B O 1
ATOM 2054 N N . HIS B 1 47 ? 15.230 -42.966 -25.741 1.00 41.96 27 HIS B N 1
ATOM 2055 C CA . HIS B 1 47 ? 14.133 -43.818 -26.186 1.00 42.96 27 HIS B CA 1
ATOM 2056 C C . HIS B 1 47 ? 12.728 -43.243 -26.059 1.00 41.56 27 HIS B C 1
ATOM 2057 O O . HIS B 1 47 ? 11.782 -43.973 -25.761 1.00 41.91 27 HIS B O 1
ATOM 2064 N N . PHE B 1 48 ? 12.585 -41.944 -26.299 1.00 39.58 28 PHE B N 1
ATOM 2065 C CA . PHE B 1 48 ? 11.266 -41.344 -26.426 1.00 37.35 28 PHE B CA 1
ATOM 2066 C C . PHE B 1 48 ? 10.843 -41.359 -27.888 1.00 37.05 28 PHE B C 1
ATOM 2067 O O . PHE B 1 48 ? 11.680 -41.194 -28.774 1.00 36.95 28 PHE B O 1
ATOM 2075 N N . SER B 1 49 ? 9.550 -41.546 -28.139 1.00 36.23 29 SER B N 1
ATOM 2076 C CA . SER B 1 49 ? 8.984 -41.201 -29.439 1.00 35.62 29 SER B CA 1
ATOM 2077 C C . SER B 1 49 ? 8.928 -39.684 -29.515 1.00 34.55 29 SER B C 1
ATOM 2078 O O . SER B 1 49 ? 8.591 -39.019 -28.532 1.00 34.36 29 SER B O 1
ATOM 2081 N N . LEU B 1 50 ? 9.263 -39.134 -30.673 1.00 33.31 30 LEU B N 1
ATOM 2082 C CA . LEU B 1 50 ? 9.343 -37.691 -30.802 1.00 32.12 30 LEU B CA 1
ATOM 2083 C C . LEU B 1 50 ? 8.302 -37.108 -31.727 1.00 31.42 30 LEU B C 1
ATOM 2084 O O . LEU B 1 50 ? 7.964 -37.692 -32.762 1.00 31.38 30 LEU B O 1
ATOM 2089 N N . VAL B 1 51 ? 7.788 -35.952 -31.325 1.00 30.52 31 VAL B N 1
ATOM 2090 C CA . VAL B 1 51 ? 7.068 -35.070 -32.214 1.00 30.00 31 VAL B CA 1
ATOM 2091 C C . VAL B 1 51 ? 7.877 -33.781 -32.215 1.00 29.95 31 VAL B C 1
ATOM 2092 O O . VAL B 1 51 ? 8.062 -33.156 -31.172 1.00 29.43 31 VAL B O 1
ATOM 2096 N N . ILE B 1 52 ? 8.408 -33.411 -33.373 1.00 30.20 32 ILE B N 1
ATOM 2097 C CA . ILE B 1 52 ? 9.251 -32.234 -33.446 1.00 30.69 32 ILE B CA 1
ATOM 2098 C C . ILE B 1 52 ? 8.621 -31.198 -34.337 1.00 31.66 32 ILE B C 1
ATOM 2099 O O . ILE B 1 52 ? 7.998 -31.513 -35.353 1.00 31.73 32 ILE B O 1
ATOM 2104 N N . ASN B 1 53 ? 8.788 -29.950 -33.940 1.00 32.94 33 ASN B N 1
ATOM 2105 C CA . ASN B 1 53 ? 8.158 -28.848 -34.611 1.00 35.05 33 ASN B CA 1
ATOM 2106 C C . ASN B 1 53 ? 9.173 -27.753 -34.867 1.00 37.09 33 ASN B C 1
ATOM 2107 O O . ASN B 1 53 ? 10.118 -27.559 -34.097 1.00 36.83 33 ASN B O 1
ATOM 2112 N N . SER B 1 54 ? 8.956 -27.039 -35.957 1.00 40.08 34 SER B N 1
ATOM 2113 C CA . SER B 1 54 ? 9.769 -25.909 -36.330 1.00 43.67 34 SER B CA 1
ATOM 2114 C C . SER B 1 54 ? 8.854 -25.011 -37.152 1.00 46.32 34 SER B C 1
ATOM 2115 O O . SER B 1 54 ? 7.870 -25.487 -37.714 1.00 46.27 34 SER B O 1
ATOM 2118 N N . ARG B 1 55 ? 9.161 -23.719 -37.213 1.00 50.15 35 ARG B N 1
ATOM 2119 C CA . ARG B 1 55 ? 8.306 -22.765 -37.930 1.00 53.98 35 ARG B CA 1
ATOM 2120 C C . ARG B 1 55 ? 8.030 -23.191 -39.370 1.00 56.15 35 ARG B C 1
ATOM 2121 O O . ARG B 1 55 ? 7.056 -22.750 -39.982 1.00 56.42 35 ARG B O 1
ATOM 2129 N N . ASN B 1 56 ? 8.896 -24.044 -39.906 1.00 58.92 36 ASN B N 1
ATOM 2130 C CA . ASN B 1 56 ? 8.740 -24.551 -41.265 1.00 61.44 36 ASN B CA 1
ATOM 2131 C C . ASN B 1 56 ? 9.634 -25.759 -41.518 1.00 63.06 36 ASN B C 1
ATOM 2132 O O . ASN B 1 56 ? 10.516 -26.064 -40.715 1.00 63.30 36 ASN B O 1
ATOM 2137 N N . LEU B 1 57 ? 9.427 -26.432 -42.623 1.00 64.90 37 LEU B N 1
ATOM 2138 C CA . LEU B 1 57 ? 10.122 -27.662 -42.853 1.00 66.59 37 LEU B CA 1
ATOM 2139 C C . LEU B 1 57 ? 11.568 -27.507 -43.258 1.00 67.52 37 LEU B C 1
ATOM 2140 O O . LEU B 1 57 ? 12.153 -28.453 -43.700 1.00 67.77 37 LEU B O 1
ATOM 2145 N N . ASP B 1 58 ? 12.150 -26.337 -43.051 1.00 68.26 38 ASP B N 1
ATOM 2146 C CA . ASP B 1 58 ? 13.511 -26.028 -43.478 1.00 68.86 38 ASP B CA 1
ATOM 2147 C C . ASP B 1 58 ? 14.509 -27.083 -42.997 1.00 68.73 38 ASP B C 1
ATOM 2148 O O . ASP B 1 58 ? 14.737 -28.091 -43.670 1.00 68.89 38 ASP B O 1
ATOM 2153 N N . ASN B 1 59 ? 15.098 -26.846 -41.829 1.00 68.17 39 ASN B N 1
ATOM 2154 C CA . ASN B 1 59 ? 16.117 -27.740 -41.282 1.00 67.45 39 ASN B CA 1
ATOM 2155 C C . ASN B 1 59 ? 15.538 -28.965 -40.589 1.00 65.97 39 ASN B C 1
ATOM 2156 O O . ASN B 1 59 ? 16.192 -30.005 -40.512 1.00 65.97 39 ASN B O 1
ATOM 2161 N N . ILE B 1 60 ? 14.314 -28.841 -40.085 1.00 63.97 40 ILE B N 1
ATOM 2162 C CA . ILE B 1 60 ? 13.708 -29.912 -39.302 1.00 62.05 40 ILE B CA 1
ATOM 2163 C C . ILE B 1 60 ? 13.916 -31.275 -39.965 1.00 61.35 40 ILE B C 1
ATOM 2164 O O . ILE B 1 60 ? 14.014 -32.299 -39.291 1.00 60.74 40 ILE B O 1
ATOM 2169 N N . GLU B 1 61 ? 13.989 -31.278 -41.291 1.00 60.97 41 GLU B N 1
ATOM 2170 C CA . GLU B 1 61 ? 14.226 -32.503 -42.039 1.00 60.87 41 GLU B CA 1
ATOM 2171 C C . GLU B 1 61 ? 15.526 -33.160 -41.587 1.00 59.60 41 GLU B C 1
ATOM 2172 O O . GLU B 1 61 ? 15.571 -34.357 -41.305 1.00 59.17 41 GLU B O 1
ATOM 2178 N N . SER B 1 62 ? 16.580 -32.355 -41.527 1.00 58.23 42 SER B N 1
ATOM 2179 C CA . SER B 1 62 ? 17.896 -32.816 -41.115 1.00 56.96 42 SER B CA 1
ATOM 2180 C C . SER B 1 62 ? 17.859 -33.485 -39.747 1.00 55.45 42 SER B C 1
ATOM 2181 O O . SER B 1 62 ? 18.360 -34.596 -39.574 1.00 55.38 42 SER B O 1
ATOM 2184 N N . VAL B 1 63 ? 17.269 -32.798 -38.775 1.00 53.60 43 VAL B N 1
ATOM 2185 C CA . VAL B 1 63 ? 17.177 -33.314 -37.416 1.00 51.92 43 VAL B CA 1
ATOM 2186 C C . VAL B 1 63 ? 16.572 -34.707 -37.407 1.00 51.81 43 VAL B C 1
ATOM 2187 O O . VAL B 1 63 ? 17.137 -35.635 -36.833 1.00 51.30 43 VAL B O 1
ATOM 2191 N N . LYS B 1 64 ? 15.411 -34.841 -38.038 1.00 52.41 44 LYS B N 1
ATOM 2192 C CA . LYS B 1 64 ? 14.786 -36.141 -38.226 1.00 53.87 44 LYS B CA 1
ATOM 2193 C C . LYS B 1 64 ? 15.810 -37.085 -38.850 1.00 55.24 44 LYS B C 1
ATOM 2194 O O . LYS B 1 64 ? 15.929 -38.250 -38.462 1.00 54.90 44 LYS B O 1
ATOM 2200 N N . GLU B 1 65 ? 16.551 -36.556 -39.816 1.00 57.51 45 GLU B N 1
ATOM 2201 C CA . GLU B 1 65 ? 17.635 -37.279 -40.466 1.00 60.01 45 GLU B CA 1
ATOM 2202 C C . GLU B 1 65 ? 18.659 -37.757 -39.441 1.00 60.50 45 GLU B C 1
ATOM 2203 O O . GLU B 1 65 ? 18.919 -38.953 -39.321 1.00 60.64 45 GLU B O 1
ATOM 2209 N N . ASP B 1 66 ? 19.232 -36.811 -38.702 1.00 61.01 46 ASP B N 1
ATOM 2210 C CA . ASP B 1 66 ? 20.280 -37.114 -37.729 1.00 61.28 46 ASP B CA 1
ATOM 2211 C C . ASP B 1 66 ? 19.823 -38.131 -36.690 1.00 60.74 46 ASP B C 1
ATOM 2212 O O . ASP B 1 66 ? 20.597 -38.994 -36.276 1.00 60.87 46 ASP B O 1
ATOM 2217 N N . ILE B 1 67 ? 18.568 -38.025 -36.267 1.00 59.96 47 ILE B N 1
ATOM 2218 C CA . ILE B 1 67 ? 18.012 -38.956 -35.294 1.00 59.29 47 ILE B CA 1
ATOM 2219 C C . ILE B 1 67 ? 17.941 -40.366 -35.857 1.00 60.52 47 ILE B C 1
ATOM 2220 O O . ILE B 1 67 ? 18.392 -41.319 -35.225 1.00 60.28 47 ILE B O 1
ATOM 2225 N N . LEU B 1 68 ? 17.496 -40.492 -37.077 1.00 62.29 48 LEU B N 1
ATOM 2226 C CA . LEU B 1 68 ? 17.321 -41.807 -37.644 1.00 64.41 48 LEU B CA 1
ATOM 2227 C C . LEU B 1 68 ? 18.676 -42.352 -38.052 1.00 65.89 48 LEU B C 1
ATOM 2228 O O . LEU B 1 68 ? 18.957 -43.508 -37.962 1.00 65.89 48 LEU B O 1
ATOM 2233 N N . ALA B 1 69 ? 19.518 -41.458 -38.488 1.00 67.61 49 ALA B N 1
ATOM 2234 C CA . ALA B 1 69 ? 20.877 -41.856 -38.828 1.00 69.26 49 ALA B CA 1
ATOM 2235 C C . ALA B 1 69 ? 21.597 -42.397 -37.600 1.00 70.11 49 ALA B C 1
ATOM 2236 O O . ALA B 1 69 ? 22.737 -42.849 -37.689 1.00 70.32 49 ALA B O 1
ATOM 2238 N N . LYS B 1 70 ? 20.923 -42.352 -36.453 1.00 70.84 50 LYS B N 1
ATOM 2239 C CA . LYS B 1 70 ? 21.509 -42.832 -35.204 1.00 71.42 50 LYS B CA 1
ATOM 2240 C C . LYS B 1 70 ? 20.626 -43.864 -34.500 1.00 71.53 50 LYS B C 1
ATOM 2241 O O . LYS B 1 70 ? 21.117 -44.697 -33.741 1.00 71.56 50 LYS B O 1
ATOM 2247 N N . HIS B 1 71 ? 19.323 -43.799 -34.756 1.00 71.63 51 HIS B N 1
ATOM 2248 C CA . HIS B 1 71 ? 18.374 -44.763 -34.209 1.00 71.70 51 HIS B CA 1
ATOM 2249 C C . HIS B 1 71 ? 17.356 -45.126 -35.283 1.00 72.38 51 HIS B C 1
ATOM 2250 O O . HIS B 1 71 ? 16.208 -44.681 -35.234 1.00 72.23 51 HIS B O 1
ATOM 2257 N N . PRO B 1 72 ? 17.776 -45.942 -36.262 1.00 72.80 52 PRO B N 1
ATOM 2258 C CA . PRO B 1 72 ? 16.965 -46.284 -37.426 1.00 72.68 52 PRO B CA 1
ATOM 2259 C C . PRO B 1 72 ? 15.508 -46.605 -37.093 1.00 71.94 52 PRO B C 1
ATOM 2260 O O . PRO B 1 72 ? 14.613 -46.244 -37.856 1.00 71.94 52 PRO B O 1
ATOM 2264 N N . GLU B 1 73 ? 15.270 -47.279 -35.970 1.00 70.70 53 GLU B N 1
ATOM 2265 C CA . GLU B 1 73 ? 13.908 -47.670 -35.588 1.00 69.19 53 GLU B CA 1
ATOM 2266 C C . GLU B 1 73 ? 13.170 -46.626 -34.740 1.00 66.58 53 GLU B C 1
ATOM 2267 O O . GLU B 1 73 ? 12.063 -46.874 -34.259 1.00 66.41 53 GLU B O 1
ATOM 2273 N N . ALA B 1 74 ? 13.780 -45.458 -34.574 1.00 63.11 54 ALA B N 1
ATOM 2274 C CA . ALA B 1 74 ? 13.164 -44.377 -33.806 1.00 59.41 54 ALA B CA 1
ATOM 2275 C C . ALA B 1 74 ? 11.893 -43.863 -34.475 1.00 56.56 54 ALA B C 1
ATOM 2276 O O . ALA B 1 74 ? 11.792 -43.826 -35.704 1.00 56.25 54 ALA B O 1
ATOM 2278 N N . SER B 1 75 ? 10.925 -43.468 -33.655 1.00 52.80 55 SER B N 1
ATOM 2279 C CA . SER B 1 75 ? 9.702 -42.850 -34.150 1.00 49.08 55 SER B CA 1
ATOM 2280 C C . SER B 1 75 ? 9.788 -41.334 -34.038 1.00 46.87 55 SER B C 1
ATOM 2281 O O . SER B 1 75 ? 9.926 -40.788 -32.940 1.00 45.99 55 SER B O 1
ATOM 2284 N N . VAL B 1 76 ? 9.710 -40.654 -35.175 1.00 44.35 56 VAL B N 1
ATOM 2285 C CA . VAL B 1 76 ? 9.738 -39.197 -35.184 1.00 42.12 56 VAL B CA 1
ATOM 2286 C C . VAL B 1 76 ? 8.646 -38.648 -36.095 1.00 40.75 56 VAL B C 1
ATOM 2287 O O . VAL B 1 76 ? 8.590 -38.971 -37.280 1.00 40.81 56 VAL B O 1
ATOM 2291 N N . ILE B 1 77 ? 7.755 -37.849 -35.519 1.00 38.81 57 ILE B N 1
ATOM 2292 C CA . ILE B 1 77 ? 6.697 -37.204 -36.275 1.00 37.35 57 ILE B CA 1
ATOM 2293 C C . ILE B 1 77 ? 7.027 -35.732 -36.439 1.00 36.56 57 ILE B C 1
ATOM 2294 O O . ILE B 1 77 ? 7.367 -35.049 -35.468 1.00 35.85 57 ILE B O 1
ATOM 2299 N N . VAL B 1 78 ? 6.939 -35.245 -37.671 1.00 35.82 58 VAL B N 1
ATOM 2300 C CA . VAL B 1 78 ? 7.236 -33.848 -37.942 1.00 35.54 58 VAL B CA 1
ATOM 2301 C C . VAL B 1 78 ? 5.964 -33.032 -38.129 1.00 36.22 58 VAL B C 1
ATOM 2302 O O . VAL B 1 78 ? 5.172 -33.287 -39.038 1.00 36.10 58 VAL B O 1
ATOM 2306 N N . LEU B 1 79 ? 5.772 -32.051 -37.253 1.00 37.05 59 LEU B N 1
ATOM 2307 C CA . LEU B 1 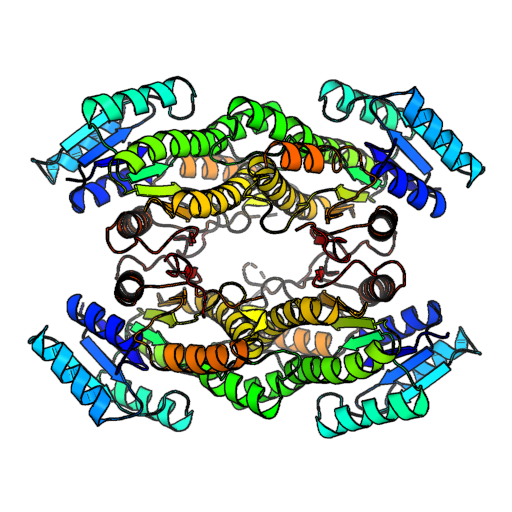79 ? 4.656 -31.132 -37.368 1.00 38.04 59 LEU B CA 1
ATOM 2308 C C . LEU B 1 79 ? 5.184 -29.706 -37.446 1.00 38.97 59 LEU B C 1
ATOM 2309 O O . LEU B 1 79 ? 5.694 -29.161 -36.470 1.00 38.98 59 LEU B O 1
ATOM 2314 N N . ALA B 1 80 ? 5.077 -29.112 -38.624 1.00 40.14 60 ALA B N 1
ATOM 2315 C CA . ALA B 1 80 ? 5.554 -27.756 -38.830 1.00 40.79 60 ALA B CA 1
ATOM 2316 C C . ALA B 1 80 ? 4.468 -26.753 -38.448 1.00 40.90 60 ALA B C 1
ATOM 2317 O O . ALA B 1 80 ? 3.297 -27.109 -38.305 1.00 40.83 60 ALA B O 1
ATOM 2319 N N . GLY B 1 81 ? 4.868 -25.502 -38.261 1.00 40.86 61 GLY B N 1
ATOM 2320 C CA . GLY B 1 81 ? 3.927 -24.456 -37.886 1.00 40.66 61 GLY B CA 1
ATOM 2321 C C . GLY B 1 81 ? 4.436 -23.622 -36.731 1.00 40.10 61 GLY B C 1
ATOM 2322 O O . GLY B 1 81 ? 5.251 -24.076 -35.933 1.00 39.98 61 GLY B O 1
ATOM 2323 N N . ASP B 1 82 ? 3.953 -22.390 -36.646 1.00 39.66 62 ASP B N 1
ATOM 2324 C CA . ASP B 1 82 ? 4.418 -21.466 -35.628 1.00 38.75 62 ASP B CA 1
ATOM 2325 C C . ASP B 1 82 ? 3.593 -21.608 -34.351 1.00 36.90 62 ASP B C 1
ATOM 2326 O O . ASP B 1 82 ? 2.416 -21.242 -34.305 1.00 36.58 62 ASP B O 1
ATOM 2331 N N . MET B 1 83 ? 4.225 -22.148 -33.316 1.00 34.81 63 MET B N 1
ATOM 2332 C CA . MET B 1 83 ? 3.563 -22.380 -32.041 1.00 32.67 63 MET B CA 1
ATOM 2333 C C . MET B 1 83 ? 3.152 -21.091 -31.328 1.00 31.88 63 MET B C 1
ATOM 2334 O O . MET B 1 83 ? 2.405 -21.133 -30.349 1.00 31.00 63 MET B O 1
ATOM 2339 N N . SER B 1 84 ? 3.609 -19.966 -31.840 1.00 31.55 64 SER B N 1
ATOM 2340 C CA . SER B 1 84 ? 3.177 -18.689 -31.326 1.00 32.38 64 SER B CA 1
ATOM 2341 C C . SER B 1 84 ? 1.777 -18.250 -31.725 1.00 33.16 64 SER B C 1
ATOM 2342 O O . SER B 1 84 ? 1.256 -17.337 -31.137 1.00 33.38 64 SER B O 1
ATOM 2345 N N . ASP B 1 85 ? 1.262 -18.863 -32.766 1.00 34.36 65 ASP B N 1
ATOM 2346 C CA . ASP B 1 85 ? -0.058 -18.501 -33.159 1.00 35.96 65 ASP B CA 1
ATOM 2347 C C . ASP B 1 85 ? -1.083 -19.413 -32.593 1.00 36.31 65 ASP B C 1
ATOM 2348 O O . ASP B 1 85 ? -1.006 -20.603 -32.689 1.00 35.78 65 ASP B O 1
ATOM 2353 N N A GLN B 1 86 ? -2.033 -18.789 -31.920 0.50 36.58 66 GLN B N 1
ATOM 2354 N N B GLN B 1 86 ? -2.032 -18.788 -31.923 0.50 36.61 66 GLN B N 1
ATOM 2355 C CA A GLN B 1 86 ? -3.065 -19.496 -31.165 0.50 37.57 66 GLN B CA 1
ATOM 2356 C CA B GLN B 1 86 ? -3.062 -19.493 -31.172 0.50 37.63 66 GLN B CA 1
ATOM 2357 C C A GLN B 1 86 ? -3.724 -20.638 -31.935 0.50 37.53 66 GLN B C 1
ATOM 2358 C C B GLN B 1 86 ? -3.694 -20.644 -31.951 0.50 37.56 66 GLN B C 1
ATOM 2359 O O A GLN B 1 86 ? -3.766 -21.773 -31.468 0.50 37.43 66 GLN B O 1
ATOM 2360 O O B GLN B 1 86 ? -3.687 -21.789 -31.505 0.50 37.45 66 GLN B O 1
ATOM 2371 N N . HIS B 1 87 ? -4.217 -20.338 -33.119 1.00 37.78 67 HIS B N 1
ATOM 2372 C CA . HIS B 1 87 ? -4.946 -21.314 -33.868 1.00 38.29 67 HIS B CA 1
ATOM 2373 C C . HIS B 1 87 ? -4.083 -22.433 -34.420 1.00 37.39 67 HIS B C 1
ATOM 2374 O O . HIS B 1 87 ? -4.485 -23.545 -34.430 1.00 37.74 67 HIS B O 1
ATOM 2381 N N . THR B 1 88 ? -2.871 -22.138 -34.788 1.00 36.26 68 THR B N 1
ATOM 2382 C CA . THR B 1 88 ? -1.880 -23.137 -35.183 1.00 35.52 68 THR B CA 1
ATOM 2383 C C . THR B 1 88 ? -1.568 -24.058 -34.001 1.00 34.62 68 THR B C 1
ATOM 2384 O O . THR B 1 88 ? -1.519 -25.285 -34.123 1.00 34.03 68 THR B O 1
ATOM 2388 N N . ARG B 1 89 ? -1.356 -23.441 -32.847 1.00 33.68 69 ARG B N 1
ATOM 2389 C CA . ARG B 1 89 ? -1.071 -24.161 -31.615 1.00 33.04 69 ARG B CA 1
ATOM 2390 C C . ARG B 1 89 ? -2.174 -25.174 -31.308 1.00 33.18 69 ARG B C 1
ATOM 2391 O O . ARG B 1 89 ? -1.914 -26.365 -31.094 1.00 33.02 69 ARG B O 1
ATOM 2399 N N . ALA B 1 90 ? -3.410 -24.694 -31.296 1.00 33.49 70 ALA B N 1
ATOM 2400 C CA . ALA B 1 90 ? -4.564 -25.562 -31.104 1.00 34.29 70 ALA B CA 1
ATOM 2401 C C . ALA B 1 90 ? -4.529 -26.746 -32.075 1.00 34.59 70 ALA B C 1
ATOM 2402 O O . ALA B 1 90 ? -4.707 -27.899 -31.674 1.00 34.58 70 ALA B O 1
ATOM 2404 N N . GLY B 1 91 ? -4.289 -26.458 -33.350 1.00 34.72 71 GLY B N 1
ATOM 2405 C CA . GLY B 1 91 ? -4.242 -27.500 -34.381 1.00 35.16 71 GLY B CA 1
ATOM 2406 C C . GLY B 1 91 ? -3.165 -28.555 -34.179 1.00 35.24 71 GLY B C 1
ATOM 2407 O O . GLY B 1 91 ? -3.387 -29.742 -34.432 1.00 35.61 71 GLY B O 1
ATOM 2408 N N . ILE B 1 92 ? -1.990 -28.138 -33.715 1.00 34.58 72 ILE B N 1
ATOM 2409 C CA . ILE B 1 92 ? -0.884 -29.073 -33.562 1.00 34.18 72 ILE B CA 1
ATOM 2410 C C . ILE B 1 92 ? -1.157 -30.044 -32.424 1.00 33.66 72 ILE B C 1
ATOM 2411 O O . ILE B 1 92 ? -0.812 -31.218 -32.513 1.00 33.40 72 ILE B O 1
ATOM 2416 N N . PHE B 1 93 ? -1.798 -29.556 -31.363 1.00 33.39 73 PHE B N 1
ATOM 2417 C CA . PHE B 1 93 ? -2.176 -30.421 -30.252 1.00 33.30 73 PHE B CA 1
ATOM 2418 C C . PHE B 1 93 ? -3.316 -31.366 -30.631 1.00 34.11 73 PHE B C 1
ATOM 2419 O O . PHE B 1 93 ? -3.362 -32.497 -30.166 1.00 33.94 73 PHE B O 1
ATOM 2427 N N . GLN B 1 94 ? -4.230 -30.908 -31.480 1.00 35.55 74 GLN B N 1
ATOM 2428 C CA . GLN B 1 94 ? -5.243 -31.804 -32.035 1.00 37.02 74 GLN B CA 1
ATOM 2429 C C . GLN B 1 94 ? -4.573 -32.922 -32.833 1.00 36.35 74 GLN B C 1
ATOM 2430 O O . GLN B 1 94 ? -4.978 -34.087 -32.761 1.00 36.53 74 GLN B O 1
ATOM 2436 N N . LYS B 1 95 ? -3.537 -32.572 -33.585 1.00 35.20 75 LYS B N 1
ATOM 2437 C CA . LYS B 1 95 ? -2.825 -33.563 -34.381 1.00 34.75 75 LYS B CA 1
ATOM 2438 C C . LYS B 1 95 ? -1.999 -34.507 -33.514 1.00 33.89 75 LYS B C 1
ATOM 2439 O O . LYS B 1 95 ? -1.811 -35.668 -33.856 1.00 33.83 75 LYS B O 1
ATOM 2445 N N . ILE B 1 96 ? -1.484 -34.009 -32.395 1.00 33.60 76 ILE B N 1
ATOM 2446 C CA . ILE B 1 96 ? -0.760 -34.897 -31.505 1.00 33.39 76 ILE B CA 1
ATOM 2447 C C . ILE B 1 96 ? -1.713 -35.953 -30.955 1.00 35.05 76 ILE B C 1
ATOM 2448 O O . ILE B 1 96 ? -1.422 -37.156 -31.001 1.00 35.08 76 ILE B O 1
ATOM 2453 N N . GLU B 1 97 ? -2.864 -35.515 -30.459 1.00 37.15 77 GLU B N 1
ATOM 2454 C CA . GLU B 1 97 ? -3.802 -36.449 -29.856 1.00 40.39 77 GLU B CA 1
ATOM 2455 C C . GLU B 1 97 ? -4.266 -37.511 -30.856 1.00 41.47 77 GLU B C 1
ATOM 2456 O O . GLU B 1 97 ? -4.308 -38.702 -30.536 1.00 41.55 77 GLU B O 1
ATOM 2462 N N . SER B 1 98 ? -4.608 -37.096 -32.069 1.00 42.95 78 SER B N 1
ATOM 2463 C CA . SER B 1 98 ? -5.127 -38.072 -33.032 1.00 43.89 78 SER B CA 1
ATOM 2464 C C . SER B 1 98 ? -4.042 -39.013 -33.581 1.00 44.15 78 SER B C 1
ATOM 2465 O O . SER B 1 98 ? -4.300 -40.191 -33.809 1.00 44.41 78 SER B O 1
ATOM 2468 N N . GLN B 1 99 ? -2.826 -38.505 -33.758 1.00 43.58 79 GLN B N 1
ATOM 2469 C CA . GLN B 1 99 ? -1.733 -39.320 -34.301 1.00 43.07 79 GLN B CA 1
ATOM 2470 C C . GLN B 1 99 ? -0.964 -40.124 -33.244 1.00 42.34 79 GLN B C 1
ATOM 2471 O O . GLN B 1 99 ? -0.511 -41.236 -33.521 1.00 42.23 79 GLN B O 1
ATOM 2477 N N . CYS B 1 100 ? -0.826 -39.569 -32.040 1.00 40.95 80 CYS B N 1
ATOM 2478 C CA . CYS B 1 100 ? -0.077 -40.237 -30.972 1.00 39.77 80 CYS B CA 1
ATOM 2479 C C . CYS B 1 100 ? -0.985 -40.873 -29.933 1.00 39.20 80 CYS B C 1
ATOM 2480 O O . CYS B 1 100 ? -0.646 -41.904 -29.356 1.00 39.06 80 CYS B O 1
ATOM 2483 N N . GLY B 1 101 ? -2.124 -40.238 -29.682 1.00 38.42 81 GLY B N 1
ATOM 2484 C CA . GLY B 1 101 ? -3.090 -40.739 -28.714 1.00 37.58 81 GLY B CA 1
ATOM 2485 C C . GLY B 1 101 ? -2.674 -40.493 -27.277 1.00 36.56 81 GLY B C 1
ATOM 2486 O O . GLY B 1 101 ? -3.326 -40.965 -26.346 1.00 36.91 81 GLY B O 1
ATOM 2487 N N . ARG B 1 102 ? -1.581 -39.756 -27.095 1.00 34.83 82 ARG B N 1
ATOM 2488 C CA . ARG B 1 102 ? -1.036 -39.488 -25.768 1.00 33.01 82 ARG B CA 1
ATOM 2489 C C . ARG B 1 102 ? 0.019 -38.406 -25.896 1.00 31.12 82 ARG B C 1
ATOM 2490 O O . ARG B 1 102 ? 0.438 -38.073 -27.002 1.00 30.54 82 ARG B O 1
ATOM 2498 N N . LEU B 1 103 ? 0.439 -37.853 -24.762 1.00 28.83 83 LEU B N 1
ATOM 2499 C CA . LEU B 1 103 ? 1.584 -36.963 -24.724 1.00 26.77 83 LEU B CA 1
ATOM 2500 C C . LEU B 1 103 ? 2.154 -37.009 -23.318 1.00 25.61 83 LEU B C 1
ATOM 2501 O O . LEU B 1 103 ? 1.425 -36.811 -22.347 1.00 25.48 83 LEU B O 1
ATOM 2506 N N . ASP B 1 104 ? 3.449 -37.286 -23.210 1.00 24.37 84 ASP B N 1
ATOM 2507 C CA . ASP B 1 104 ? 4.096 -37.437 -21.895 1.00 23.48 84 ASP B CA 1
ATOM 2508 C C . ASP B 1 104 ? 5.039 -36.302 -21.542 1.00 22.45 84 ASP B C 1
ATOM 2509 O O . ASP B 1 104 ? 5.253 -35.998 -20.362 1.00 22.55 84 ASP B O 1
ATOM 2514 N N . VAL B 1 105 ? 5.623 -35.679 -22.556 1.00 21.52 85 VAL B N 1
ATOM 2515 C CA . VAL B 1 105 ? 6.623 -34.640 -22.303 1.00 20.67 85 VAL B CA 1
ATOM 2516 C C . VAL B 1 105 ? 6.391 -33.459 -23.218 1.00 20.24 85 VAL B C 1
ATOM 2517 O O . VAL B 1 105 ? 6.177 -33.621 -24.428 1.00 20.04 85 VAL B O 1
ATOM 2521 N N . LEU B 1 106 ? 6.409 -32.269 -22.639 1.00 19.55 86 LEU B N 1
ATOM 2522 C CA . LEU B 1 106 ? 6.353 -31.050 -23.442 1.00 18.78 86 LEU B CA 1
ATOM 2523 C C . LEU B 1 106 ? 7.591 -30.219 -23.175 1.00 18.79 86 LEU B C 1
ATOM 2524 O O . LEU B 1 106 ? 7.873 -29.869 -22.021 1.00 18.70 86 LEU B O 1
ATOM 2529 N N . ILE B 1 107 ? 8.316 -29.894 -24.241 1.00 18.43 87 ILE B N 1
ATOM 2530 C CA . ILE B 1 107 ? 9.399 -28.927 -24.163 1.00 18.33 87 ILE B CA 1
ATOM 2531 C C . ILE B 1 107 ? 8.908 -27.605 -24.735 1.00 18.29 87 ILE B C 1
ATOM 2532 O O . ILE B 1 107 ? 8.800 -27.452 -25.956 1.00 18.30 87 ILE B O 1
ATOM 2537 N N . ASN B 1 108 ? 8.582 -26.670 -23.846 1.00 17.80 88 ASN B N 1
ATOM 2538 C CA . ASN B 1 108 ? 8.184 -25.323 -24.242 1.00 18.03 88 ASN B CA 1
ATOM 2539 C C . ASN B 1 108 ? 9.421 -24.526 -24.607 1.00 18.01 88 ASN B C 1
ATOM 2540 O O . ASN B 1 108 ? 10.258 -24.258 -23.753 1.00 18.20 88 ASN B O 1
ATOM 2545 N N . ASN B 1 109 ? 9.548 -24.152 -25.874 1.00 18.77 89 ASN B N 1
ATOM 2546 C CA . ASN B 1 109 ? 10.758 -23.530 -26.354 1.00 18.96 89 ASN B CA 1
ATOM 2547 C C . ASN B 1 109 ? 10.444 -22.580 -27.511 1.00 19.73 89 ASN B C 1
ATOM 2548 O O . ASN B 1 109 ? 10.382 -22.998 -28.674 1.00 19.54 89 ASN B O 1
ATOM 2553 N N . ILE B 1 110 ? 10.222 -21.311 -27.183 1.00 20.95 90 ILE B N 1
ATOM 2554 C CA . ILE B 1 110 ? 9.933 -20.271 -28.177 1.00 22.77 90 ILE B CA 1
ATOM 2555 C C . ILE B 1 110 ? 10.805 -19.071 -27.857 1.00 24.37 90 ILE B C 1
ATOM 2556 O O . ILE B 1 110 ? 10.938 -18.696 -26.687 1.00 25.43 90 ILE B O 1
ATOM 2561 N N . PRO B 1 111 ? 11.416 -18.466 -28.883 1.00 26.12 91 PRO B N 1
ATOM 2562 C CA . PRO B 1 111 ? 12.252 -17.298 -28.629 1.00 27.22 91 PRO B CA 1
ATOM 2563 C C . PRO B 1 111 ? 11.424 -16.136 -28.086 1.00 28.11 91 PRO B C 1
ATOM 2564 O O . PRO B 1 111 ? 10.260 -15.985 -28.447 1.00 28.66 91 PRO B O 1
ATOM 2568 N N . GLY B 1 112 ? 12.021 -15.320 -27.225 1.00 28.79 92 GLY B N 1
ATOM 2569 C CA . GLY B 1 112 ? 11.402 -14.061 -26.840 1.00 29.39 92 GLY B CA 1
ATOM 2570 C C . GLY B 1 112 ? 11.443 -13.068 -27.991 1.00 29.82 92 GLY B C 1
ATOM 2571 O O . GLY B 1 112 ? 11.681 -13.440 -29.146 1.00 29.89 92 GLY B O 1
ATOM 2572 N N . GLY B 1 113 ? 11.215 -11.797 -27.686 1.00 30.17 93 GLY B N 1
ATOM 2573 C CA . GLY B 1 113 ? 11.203 -10.775 -28.729 1.00 30.76 93 GLY B CA 1
ATOM 2574 C C . GLY B 1 113 ? 12.589 -10.225 -29.004 1.00 31.24 93 GLY B C 1
ATOM 2575 O O . GLY B 1 113 ? 13.576 -10.657 -28.404 1.00 31.62 93 GLY B O 1
ATOM 2576 N N . ALA B 1 114 ? 12.672 -9.267 -29.917 1.00 31.77 94 ALA B N 1
ATOM 2577 C CA . ALA B 1 114 ? 13.934 -8.580 -30.157 1.00 31.57 94 ALA B CA 1
ATOM 2578 C C . ALA B 1 114 ? 14.354 -7.851 -28.882 1.00 31.24 94 ALA B C 1
ATOM 2579 O O . ALA B 1 114 ? 13.503 -7.437 -28.080 1.00 31.66 94 ALA B O 1
ATOM 2581 N N . PRO B 1 115 ? 15.668 -7.729 -28.662 1.00 30.34 95 PRO B N 1
ATOM 2582 C CA . PRO B 1 115 ? 16.194 -6.991 -27.527 1.00 29.52 95 PRO B CA 1
ATOM 2583 C C . PRO B 1 115 ? 15.531 -5.623 -27.434 1.00 28.95 95 PRO B C 1
ATOM 2584 O O . PRO B 1 115 ? 15.250 -5.005 -28.455 1.00 28.64 95 PRO B O 1
ATOM 2588 N N . ASP B 1 116 ? 15.264 -5.162 -26.220 1.00 27.92 96 ASP B N 1
ATOM 2589 C CA . ASP B 1 116 ? 14.783 -3.801 -26.043 1.00 27.21 96 ASP B CA 1
ATOM 2590 C C . ASP B 1 116 ? 15.238 -3.263 -24.704 1.00 26.64 96 ASP B C 1
ATOM 2591 O O . ASP B 1 116 ? 15.752 -4.005 -23.874 1.00 26.37 96 ASP B O 1
ATOM 2596 N N . THR B 1 117 ? 15.085 -1.961 -24.509 1.00 26.67 97 THR B N 1
ATOM 2597 C CA . THR B 1 117 ? 15.461 -1.351 -23.251 1.00 26.62 97 THR B CA 1
ATOM 2598 C C . THR B 1 117 ? 14.235 -0.635 -22.737 1.00 25.98 97 THR B C 1
ATOM 2599 O O . THR B 1 117 ? 13.251 -0.482 -23.458 1.00 25.61 97 THR B O 1
ATOM 2603 N N . PHE B 1 118 ? 14.278 -0.204 -21.488 1.00 25.71 98 PHE B N 1
ATOM 2604 C CA . PHE B 1 118 ? 13.210 0.642 -20.995 1.00 26.34 98 PHE B CA 1
ATOM 2605 C C . PHE B 1 118 ? 13.054 1.904 -21.866 1.00 27.87 98 PHE B C 1
ATOM 2606 O O . PHE B 1 118 ? 11.934 2.321 -22.184 1.00 27.59 98 PHE B O 1
ATOM 2614 N N . ASP B 1 119 ? 14.172 2.501 -22.266 1.00 30.16 99 ASP B N 1
ATOM 2615 C CA . ASP B 1 119 ? 14.132 3.732 -23.066 1.00 33.01 99 ASP B CA 1
ATOM 2616 C C . ASP B 1 119 ? 13.430 3.562 -24.407 1.00 33.55 99 ASP B C 1
ATOM 2617 O O . ASP B 1 119 ? 12.790 4.495 -24.898 1.00 34.34 99 ASP B O 1
ATOM 2622 N N . ASN B 1 120 ? 13.568 2.390 -25.021 1.00 33.85 100 ASN B N 1
ATOM 2623 C CA . ASN B 1 120 ? 13.001 2.193 -26.355 1.00 33.91 100 ASN B CA 1
ATOM 2624 C C . ASN B 1 120 ? 11.844 1.191 -26.481 1.00 33.26 100 ASN B C 1
ATOM 2625 O O . ASN B 1 120 ? 11.333 0.964 -27.576 1.00 33.17 100 ASN B O 1
ATOM 2630 N N . CYS B 1 121 ? 11.415 0.596 -25.373 1.00 32.23 101 CYS B N 1
ATOM 2631 C CA . CYS B 1 121 ? 10.283 -0.320 -25.452 1.00 31.59 101 CYS B CA 1
ATOM 2632 C C . CYS B 1 121 ? 9.041 0.428 -25.936 1.00 31.30 101 CYS B C 1
ATOM 2633 O O . CYS B 1 121 ? 8.923 1.645 -25.759 1.00 31.42 101 CYS B O 1
ATOM 2636 N N . ASN B 1 122 ? 8.129 -0.294 -26.573 1.00 30.70 102 ASN B N 1
ATOM 2637 C CA . ASN B 1 122 ? 6.861 0.290 -26.997 1.00 30.43 102 ASN B CA 1
ATOM 2638 C C . ASN B 1 122 ? 5.745 -0.724 -26.828 1.00 30.10 102 ASN B C 1
ATOM 2639 O O . ASN B 1 122 ? 5.977 -1.936 -26.815 1.00 30.00 102 ASN B O 1
ATOM 2644 N N . ILE B 1 123 ? 4.531 -0.215 -26.690 1.00 29.96 103 ILE B N 1
ATOM 2645 C CA . ILE B 1 123 ? 3.388 -1.030 -26.340 1.00 30.05 103 ILE B CA 1
ATOM 2646 C C . ILE B 1 123 ? 3.069 -2.099 -27.381 1.00 30.41 103 ILE B C 1
ATOM 2647 O O . ILE B 1 123 ? 2.772 -3.251 -27.039 1.00 30.01 103 ILE B O 1
ATOM 2652 N N . GLU B 1 124 ? 3.138 -1.726 -28.653 1.00 30.75 104 GLU B N 1
ATOM 2653 C CA . GLU B 1 124 ? 2.824 -2.670 -29.707 1.00 31.45 104 GLU B CA 1
ATOM 2654 C C . GLU B 1 124 ? 3.725 -3.902 -29.604 1.00 30.30 104 GLU B C 1
ATOM 2655 O O . GLU B 1 124 ? 3.248 -5.039 -29.633 1.00 30.53 104 GLU B O 1
ATOM 2661 N N . ASP B 1 125 ? 5.027 -3.673 -29.465 1.00 29.05 105 ASP B N 1
ATOM 2662 C CA . ASP B 1 125 ? 5.989 -4.768 -29.433 1.00 27.83 105 ASP B CA 1
ATOM 2663 C C . ASP B 1 125 ? 5.874 -5.576 -28.139 1.00 26.68 105 ASP B C 1
ATOM 2664 O O . ASP B 1 125 ? 6.007 -6.801 -28.151 1.00 26.15 105 ASP B O 1
ATOM 2669 N N . MET B 1 126 ? 5.654 -4.890 -27.022 1.00 25.81 106 MET B N 1
ATOM 2670 C CA . MET B 1 126 ? 5.564 -5.576 -25.730 1.00 25.67 106 MET B CA 1
ATOM 2671 C C . MET B 1 126 ? 4.392 -6.547 -25.705 1.00 25.50 106 MET B C 1
ATOM 2672 O O . MET B 1 126 ? 4.503 -7.661 -25.206 1.00 25.17 106 MET B O 1
ATOM 2677 N N . THR B 1 127 ? 3.266 -6.118 -26.258 1.00 26.40 107 THR B N 1
ATOM 2678 C CA . THR B 1 127 ? 2.067 -6.934 -26.277 1.00 27.63 107 THR B CA 1
ATOM 2679 C C . THR B 1 127 ? 2.256 -8.120 -27.198 1.00 27.34 107 THR B C 1
ATOM 2680 O O . THR B 1 127 ? 1.892 -9.245 -26.857 1.00 27.33 107 THR B O 1
ATOM 2684 N N . ALA B 1 128 ? 2.826 -7.857 -28.370 1.00 27.02 108 ALA B N 1
ATOM 2685 C CA . ALA B 1 128 ? 3.150 -8.913 -29.313 1.00 27.13 108 ALA B CA 1
ATOM 2686 C C . ALA B 1 128 ? 4.067 -9.937 -28.656 1.00 26.42 108 ALA B C 1
ATOM 2687 O O . ALA B 1 128 ? 3.812 -11.134 -28.725 1.00 26.92 108 ALA B O 1
ATOM 2689 N N . THR B 1 129 ? 5.129 -9.467 -28.002 1.00 25.54 109 THR B N 1
ATOM 2690 C CA . THR B 1 129 ? 6.074 -10.368 -27.340 1.00 24.62 109 THR B CA 1
ATOM 2691 C C . THR B 1 129 ? 5.434 -11.188 -26.215 1.00 23.95 109 THR B C 1
ATOM 2692 O O . THR B 1 129 ? 5.698 -12.378 -26.081 1.00 23.29 109 THR B O 1
ATOM 2696 N N . PHE B 1 130 ? 4.592 -10.543 -25.416 1.00 23.23 110 PHE B N 1
ATOM 2697 C CA . PHE B 1 130 ? 3.825 -11.235 -24.385 1.00 22.97 110 PHE B CA 1
ATOM 2698 C C . PHE B 1 130 ? 2.995 -12.380 -24.983 1.00 23.16 110 PHE B C 1
ATOM 2699 O O . PHE B 1 130 ? 3.002 -13.505 -24.478 1.00 22.76 110 PHE B O 1
ATOM 2707 N N . THR B 1 131 ? 2.269 -12.080 -26.053 1.00 23.45 111 THR B N 1
ATOM 2708 C CA . THR B 1 131 ? 1.414 -13.066 -26.696 1.00 24.89 111 THR B CA 1
ATOM 2709 C C . THR B 1 131 ? 2.245 -14.185 -27.316 1.00 25.40 111 THR B C 1
ATOM 2710 O O . THR B 1 131 ? 1.887 -15.362 -27.215 1.00 25.87 111 THR B O 1
ATOM 2714 N N . GLN B 1 132 ? 3.371 -13.825 -27.929 1.00 25.74 112 GLN B N 1
ATOM 2715 C CA . GLN B 1 132 ? 4.152 -14.795 -28.693 1.00 26.82 112 GLN B CA 1
ATOM 2716 C C . GLN B 1 132 ? 4.884 -15.838 -27.833 1.00 25.66 112 GLN B C 1
ATOM 2717 O O . GLN B 1 132 ? 5.118 -16.959 -28.284 1.00 25.14 112 GLN B O 1
ATOM 2723 N N . LYS B 1 133 ? 5.246 -15.485 -26.602 1.00 24.29 113 LYS B N 1
ATOM 2724 C CA . LYS B 1 133 ? 5.981 -16.436 -25.780 1.00 23.45 113 LYS B CA 1
ATOM 2725 C C . LYS B 1 133 ? 5.214 -16.804 -24.504 1.00 22.10 113 LYS B C 1
ATOM 2726 O O . LYS B 1 133 ? 4.864 -17.967 -24.293 1.00 21.28 113 LYS B O 1
ATOM 2732 N N . THR B 1 134 ? 4.920 -15.805 -23.682 1.00 21.28 114 THR B N 1
ATOM 2733 C CA . THR B 1 134 ? 4.307 -16.062 -22.378 1.00 20.53 114 THR B CA 1
ATOM 2734 C C . THR B 1 134 ? 2.939 -16.721 -22.526 1.00 20.05 114 THR B C 1
ATOM 2735 O O . THR B 1 134 ? 2.683 -17.780 -21.932 1.00 20.41 114 THR B O 1
ATOM 2739 N N . VAL B 1 135 ? 2.063 -16.103 -23.309 1.00 19.82 115 VAL B N 1
ATOM 2740 C CA . VAL B 1 135 ? 0.737 -16.683 -23.536 1.00 19.85 115 VAL B CA 1
ATOM 2741 C C . VAL B 1 135 ? 0.865 -18.045 -24.195 1.00 19.41 115 VAL B C 1
ATOM 2742 O O . VAL B 1 135 ? 0.170 -18.999 -23.824 1.00 19.78 115 VAL B O 1
ATOM 2746 N N . ALA B 1 136 ? 1.766 -18.145 -25.166 1.00 18.78 116 ALA B N 1
ATOM 2747 C CA . ALA B 1 136 ? 1.967 -19.401 -25.884 1.00 18.21 116 ALA B CA 1
ATOM 2748 C C . ALA B 1 136 ? 2.382 -20.549 -24.958 1.00 18.39 116 ALA B C 1
ATOM 2749 O O . ALA B 1 136 ? 1.823 -21.627 -25.029 1.00 18.68 116 ALA B O 1
ATOM 2751 N N . TYR B 1 137 ? 3.344 -20.311 -24.072 1.00 17.87 117 TYR B N 1
ATOM 2752 C CA . TYR B 1 137 ? 3.741 -21.336 -23.114 1.00 17.95 117 TYR B CA 1
ATOM 2753 C C . TYR B 1 137 ? 2.566 -21.768 -22.234 1.00 18.06 117 TYR B C 1
ATOM 2754 O O . TYR B 1 137 ? 2.346 -22.967 -22.036 1.00 18.39 117 TYR B O 1
ATOM 2763 N N . ILE B 1 138 ? 1.820 -20.805 -21.691 1.00 17.49 118 ILE B N 1
ATOM 2764 C CA . ILE B 1 138 ? 0.710 -21.136 -20.799 1.00 18.56 118 ILE B CA 1
ATOM 2765 C C . ILE B 1 138 ? -0.367 -21.945 -21.536 1.00 18.72 118 ILE B C 1
ATOM 2766 O O . ILE B 1 138 ? -0.864 -22.951 -21.025 1.00 19.22 118 ILE B O 1
ATOM 2771 N N . ASP B 1 139 ? -0.729 -21.495 -22.733 1.00 19.31 119 ASP B N 1
ATOM 2772 C CA . ASP B 1 139 ? -1.724 -22.191 -23.529 1.00 20.14 119 ASP B CA 1
ATOM 2773 C C . ASP B 1 139 ? -1.261 -23.602 -23.875 1.00 19.97 119 ASP B C 1
ATOM 2774 O O . ASP B 1 139 ? -2.043 -24.557 -23.793 1.00 20.39 119 ASP B O 1
ATOM 2779 N N . ALA B 1 140 ? 0.010 -23.736 -24.244 1.00 19.52 120 ALA B N 1
ATOM 2780 C CA . ALA B 1 140 ? 0.583 -25.048 -24.550 1.00 19.63 120 ALA B CA 1
ATOM 2781 C C . ALA B 1 140 ? 0.525 -25.973 -23.337 1.00 20.05 120 ALA B C 1
ATOM 2782 O O . ALA B 1 140 ? 0.258 -27.171 -23.461 1.00 20.05 120 ALA B O 1
ATOM 2784 N N . ILE B 1 141 ? 0.767 -25.412 -22.160 1.00 20.42 121 ILE B N 1
ATOM 2785 C CA . ILE B 1 141 ? 0.694 -26.202 -20.928 1.00 21.50 121 ILE B CA 1
ATOM 2786 C C . ILE B 1 141 ? -0.741 -26.658 -20.671 1.00 22.57 121 ILE B C 1
ATOM 2787 O O . ILE B 1 141 ? -0.965 -27.802 -20.288 1.00 22.66 121 ILE B O 1
ATOM 2792 N N . LYS B 1 142 ? -1.709 -25.777 -20.904 1.00 23.99 122 LYS B N 1
ATOM 2793 C CA . LYS B 1 142 ? -3.109 -26.131 -20.691 1.00 25.92 122 LYS B CA 1
ATOM 2794 C C . LYS B 1 142 ? -3.486 -27.303 -21.582 1.00 25.86 122 LYS B C 1
ATOM 2795 O O . LYS B 1 142 ? -4.049 -28.297 -21.119 1.00 26.47 122 LYS B O 1
ATOM 2801 N N . ARG B 1 143 ? -3.169 -27.184 -22.866 1.00 25.17 123 ARG B N 1
ATOM 2802 C CA . ARG B 1 143 ? -3.520 -28.208 -23.843 1.00 24.96 123 ARG B CA 1
ATOM 2803 C C . ARG B 1 143 ? -2.742 -29.503 -23.659 1.00 24.72 123 ARG B C 1
ATOM 2804 O O . ARG B 1 143 ? -3.300 -30.589 -23.787 1.00 25.06 123 ARG B O 1
ATOM 2812 N N . ALA B 1 144 ? -1.454 -29.384 -23.363 1.00 24.43 124 ALA B N 1
ATOM 2813 C CA . ALA B 1 144 ? -0.615 -30.556 -23.139 1.00 24.51 124 ALA B CA 1
ATOM 2814 C C . ALA B 1 144 ? -1.049 -31.303 -21.893 1.00 24.92 124 ALA B C 1
ATOM 2815 O O . ALA B 1 144 ? -1.082 -32.536 -21.883 1.00 24.34 124 ALA B O 1
ATOM 2817 N N . SER B 1 145 ? -1.364 -30.570 -20.829 1.00 25.78 125 SER B N 1
ATOM 2818 C CA . SER B 1 145 ? -1.715 -31.232 -19.570 1.00 27.05 125 SER B CA 1
ATOM 2819 C C . SER B 1 145 ? -3.014 -32.029 -19.656 1.00 28.06 125 SER B C 1
ATOM 2820 O O . SER B 1 145 ? -3.163 -33.041 -18.974 1.00 28.12 125 SER B O 1
ATOM 2823 N N . SER B 1 146 ? -3.950 -31.587 -20.493 1.00 29.44 126 SER B N 1
ATOM 2824 C CA . SER B 1 146 ? -5.171 -32.361 -20.709 1.00 30.87 126 SER B CA 1
ATOM 2825 C C . SER B 1 146 ? -4.834 -33.730 -21.295 1.00 30.98 126 SER B C 1
ATOM 2826 O O . SER B 1 146 ? -5.428 -34.741 -20.918 1.00 31.38 126 SER B O 1
ATOM 2829 N N . LEU B 1 147 ? -3.875 -33.761 -22.215 1.00 30.60 127 LEU B N 1
ATOM 2830 C CA . LEU B 1 147 ? -3.447 -35.020 -22.814 1.00 30.60 127 LEU B CA 1
ATOM 2831 C C . LEU B 1 147 ? -2.675 -35.863 -21.805 1.00 29.59 127 LEU B C 1
ATOM 2832 O O . LEU B 1 147 ? -2.860 -37.078 -21.733 1.00 29.99 127 LEU B O 1
ATOM 2837 N N . MET B 1 148 ? -1.805 -35.220 -21.031 1.00 28.75 128 MET B N 1
ATOM 2838 C CA . MET B 1 148 ? -0.985 -35.937 -20.063 1.00 28.17 128 MET B CA 1
ATOM 2839 C C . MET B 1 148 ? -1.834 -36.577 -18.976 1.00 29.09 128 MET B C 1
ATOM 2840 O O . MET B 1 148 ? -1.496 -37.641 -18.465 1.00 28.54 128 MET B O 1
ATOM 2845 N N . LYS B 1 149 ? -2.918 -35.909 -18.598 1.00 30.54 129 LYS B N 1
ATOM 2846 C CA . LYS B 1 149 ? -3.792 -36.424 -17.549 1.00 32.67 129 LYS B CA 1
ATOM 2847 C C . LYS B 1 149 ? -4.409 -37.766 -17.936 1.00 34.07 129 LYS B C 1
ATOM 2848 O O . LYS B 1 149 ? -4.683 -38.599 -17.079 1.00 34.57 129 LYS B O 1
ATOM 2854 N N . GLN B 1 150 ? -4.621 -37.975 -19.230 1.00 35.68 130 GLN B N 1
ATOM 2855 C CA . GLN B 1 150 ? -5.232 -39.215 -19.725 1.00 37.28 130 GLN B CA 1
ATOM 2856 C C . GLN B 1 150 ? -4.454 -40.477 -19.343 1.00 37.62 130 GLN B C 1
ATOM 2857 O O . GLN B 1 150 ? -5.020 -41.571 -19.276 1.00 38.15 130 GLN B O 1
ATOM 2863 N N . ASN B 1 151 ? -3.156 -40.329 -19.107 1.00 37.44 131 ASN B N 1
ATOM 2864 C CA . ASN B 1 151 ? -2.318 -41.456 -18.706 1.00 36.99 131 ASN B CA 1
ATOM 2865 C C . ASN B 1 151 ? -1.569 -41.179 -17.403 1.00 36.20 131 ASN B C 1
ATOM 2866 O O . ASN B 1 151 ? -0.576 -41.837 -17.090 1.00 35.89 131 ASN B O 1
ATOM 2871 N N . GLU B 1 152 ? -2.065 -40.196 -16.656 1.00 35.28 132 GLU B N 1
ATOM 2872 C CA . GLU B 1 152 ? -1.556 -39.866 -15.324 1.00 34.29 132 GLU B CA 1
ATOM 2873 C C . GLU B 1 152 ? -0.038 -39.709 -15.272 1.00 31.93 132 GLU B C 1
ATOM 2874 O O . GLU B 1 152 ? 0.618 -40.187 -14.345 1.00 31.24 132 GLU B O 1
ATOM 2880 N N . PHE B 1 153 ? 0.515 -39.029 -16.270 1.00 29.01 133 PHE B N 1
ATOM 2881 C CA . PHE B 1 153 ? 1.951 -38.790 -16.318 1.00 26.68 133 PHE B CA 1
ATOM 2882 C C . PHE B 1 153 ? 2.279 -37.613 -17.221 1.00 24.80 133 PHE B C 1
ATOM 2883 O O . PHE B 1 153 ? 1.782 -37.530 -18.344 1.00 24.31 133 PHE B O 1
ATOM 2891 N N . GLY B 1 154 ? 3.138 -36.715 -16.747 1.00 22.57 134 GLY B N 1
ATOM 2892 C CA . GLY B 1 154 ? 3.561 -35.617 -17.585 1.00 20.77 134 GLY B CA 1
ATOM 2893 C C . GLY B 1 154 ? 4.842 -34.976 -17.118 1.00 19.43 134 GLY B C 1
ATOM 2894 O O . GLY B 1 154 ? 5.186 -35.010 -15.940 1.00 19.09 134 GLY B O 1
ATOM 2895 N N . ARG B 1 155 ? 5.555 -34.387 -18.060 1.00 18.73 135 ARG B N 1
ATOM 2896 C CA . ARG B 1 155 ? 6.759 -33.646 -17.743 1.00 18.55 135 ARG B CA 1
ATOM 2897 C C . ARG B 1 155 ? 6.738 -32.415 -18.622 1.00 18.45 135 ARG B C 1
ATOM 2898 O O . ARG B 1 155 ? 6.730 -32.527 -19.863 1.00 19.16 135 ARG B O 1
ATOM 2906 N N . ILE B 1 156 ? 6.665 -31.249 -17.986 1.00 17.57 136 ILE B N 1
ATOM 2907 C CA . ILE B 1 156 ? 6.672 -29.986 -18.704 1.00 17.50 136 ILE B CA 1
ATOM 2908 C C . ILE B 1 156 ? 7.964 -29.263 -18.361 1.00 16.98 136 ILE B C 1
ATOM 2909 O O . ILE B 1 156 ? 8.241 -28.985 -17.193 1.00 16.73 136 ILE B O 1
ATOM 2914 N N . ILE B 1 157 ? 8.780 -29.010 -19.375 1.00 17.08 137 ILE B N 1
ATOM 2915 C CA . ILE B 1 157 ? 10.022 -28.253 -19.185 1.00 17.36 137 ILE B CA 1
ATOM 2916 C C . ILE B 1 157 ? 9.923 -26.953 -19.962 1.00 16.96 137 ILE B C 1
ATOM 2917 O O . ILE B 1 157 ? 9.779 -26.964 -21.184 1.00 17.48 137 ILE B O 1
ATOM 2922 N N . ASN B 1 158 ? 9.949 -25.833 -19.250 1.00 16.10 138 ASN B N 1
ATOM 2923 C CA . ASN B 1 158 ? 9.858 -24.529 -19.888 1.00 15.33 138 ASN B CA 1
ATOM 2924 C C . ASN B 1 158 ? 11.245 -23.957 -20.069 1.00 15.05 138 ASN B C 1
ATOM 2925 O O . ASN B 1 158 ? 11.975 -23.810 -19.093 1.00 15.02 138 ASN B O 1
ATOM 2930 N N . ILE B 1 159 ? 11.614 -23.659 -21.312 1.00 15.48 139 ILE B N 1
ATOM 2931 C CA . ILE B 1 159 ? 12.892 -23.018 -21.575 1.00 16.01 139 ILE B CA 1
ATOM 2932 C C . ILE B 1 159 ? 12.708 -21.519 -21.382 1.00 16.96 139 ILE B C 1
ATOM 2933 O O . ILE B 1 159 ? 11.995 -20.858 -22.142 1.00 17.03 139 ILE B O 1
ATOM 2938 N N . VAL B 1 160 ? 13.334 -20.998 -20.338 1.00 17.27 140 VAL B N 1
ATOM 2939 C CA . VAL B 1 160 ? 13.136 -19.615 -19.918 1.00 18.55 140 VAL B CA 1
ATOM 2940 C C . VAL B 1 160 ? 14.510 -19.063 -19.623 1.00 19.88 140 VAL B C 1
ATOM 2941 O O . VAL B 1 160 ? 15.044 -19.263 -18.536 1.00 20.83 140 VAL B O 1
ATOM 2945 N N . GLY B 1 161 ? 15.099 -18.414 -20.621 1.00 21.46 141 GLY B N 1
ATOM 2946 C CA . GLY B 1 161 ? 16.530 -18.132 -20.622 1.00 23.13 141 GLY B CA 1
ATOM 2947 C C . GLY B 1 161 ? 16.879 -16.685 -20.372 1.00 23.66 141 GLY B C 1
ATOM 2948 O O . GLY B 1 161 ? 16.203 -15.790 -20.854 1.00 23.68 141 GLY B O 1
ATOM 2949 N N . ASN B 1 162 ? 17.922 -16.464 -19.580 1.00 24.87 142 ASN B N 1
ATOM 2950 C CA . ASN B 1 162 ? 18.524 -15.148 -19.452 1.00 26.10 142 ASN B CA 1
ATOM 2951 C C . ASN B 1 162 ? 19.912 -15.276 -20.038 1.00 25.55 142 ASN B C 1
ATOM 2952 O O . ASN B 1 162 ? 20.701 -16.107 -19.578 1.00 25.52 142 ASN B O 1
ATOM 2957 N N . LEU B 1 163 ? 20.210 -14.503 -21.060 1.00 25.06 143 LEU B N 1
ATOM 2958 C CA . LEU B 1 163 ? 21.497 -14.665 -21.725 1.00 25.07 143 LEU B CA 1
ATOM 2959 C C . LEU B 1 163 ? 22.650 -13.921 -21.101 1.00 25.05 143 LEU B C 1
ATOM 2960 O O . LEU B 1 163 ? 23.776 -14.239 -21.340 1.00 25.00 143 LEU B O 1
ATOM 2965 N N . TRP B 1 164 ? 22.330 -12.873 -20.366 1.00 25.66 144 TRP B N 1
ATOM 2966 C CA . TRP B 1 164 ? 23.330 -11.902 -19.920 1.00 26.77 144 TRP B CA 1
ATOM 2967 C C . TRP B 1 164 ? 23.384 -11.798 -18.416 1.00 27.95 144 TRP B C 1
ATOM 2968 O O . TRP B 1 164 ? 22.404 -12.091 -17.739 1.00 27.84 144 TRP B O 1
ATOM 2979 N N . LYS B 1 165 ? 24.527 -11.364 -17.895 1.00 30.38 145 LYS B N 1
ATOM 2980 C CA . LYS B 1 165 ? 24.688 -11.232 -16.447 1.00 33.08 145 LYS B CA 1
ATOM 2981 C C . LYS B 1 165 ? 23.677 -10.254 -15.851 1.00 34.34 145 LYS B C 1
ATOM 2982 O O . LYS B 1 165 ? 23.163 -10.482 -14.753 1.00 34.26 145 LYS B O 1
ATOM 2988 N N . GLU B 1 166 ? 23.406 -9.163 -16.566 1.00 36.05 146 GLU B N 1
ATOM 2989 C CA . GLU B 1 166 ? 22.374 -8.208 -16.155 1.00 38.04 146 GLU B CA 1
ATOM 2990 C C . GLU B 1 166 ? 21.334 -8.104 -17.264 1.00 38.35 146 GLU B C 1
ATOM 2991 O O . GLU B 1 166 ? 21.374 -7.177 -18.076 1.00 38.13 146 GLU B O 1
ATOM 2997 N N . PRO B 1 167 ? 20.387 -9.051 -17.292 1.00 38.81 147 PRO B N 1
ATOM 2998 C CA . PRO B 1 167 ? 19.513 -9.218 -18.454 1.00 38.96 147 PRO B CA 1
ATOM 2999 C C . PRO B 1 167 ? 18.542 -8.054 -18.650 1.00 38.99 147 PRO B C 1
ATOM 3000 O O . PRO B 1 167 ? 18.196 -7.718 -19.787 1.00 39.30 147 PRO B O 1
ATOM 3004 N N . GLY B 1 168 ? 18.109 -7.442 -17.552 1.00 38.54 148 GLY B N 1
ATOM 3005 C CA . GLY B 1 168 ? 17.089 -6.399 -17.622 1.00 37.85 148 GLY B CA 1
ATOM 3006 C C . GLY B 1 168 ? 17.499 -5.171 -18.416 1.00 37.20 148 GLY B C 1
ATOM 3007 O O . GLY B 1 168 ? 16.650 -4.446 -18.941 1.00 37.32 148 GLY B O 1
ATOM 3008 N N . ALA B 1 169 ? 18.802 -4.934 -18.513 1.00 36.11 149 ALA B N 1
ATOM 3009 C CA . ALA B 1 169 ? 19.294 -3.714 -19.138 1.00 34.75 149 ALA B CA 1
ATOM 3010 C C . ALA B 1 169 ? 19.036 -3.652 -20.640 1.00 33.73 149 ALA B C 1
ATOM 3011 O O . ALA B 1 169 ? 18.587 -2.631 -21.151 1.00 34.34 149 ALA B O 1
ATOM 3013 N N . ASN B 1 170 ? 19.320 -4.741 -21.347 1.00 31.68 150 ASN B N 1
ATOM 3014 C CA . ASN B 1 170 ? 19.187 -4.766 -22.809 1.00 29.75 150 ASN B CA 1
ATOM 3015 C C . ASN B 1 170 ? 18.164 -5.775 -23.307 1.00 27.37 150 ASN B C 1
ATOM 3016 O O . ASN B 1 170 ? 17.944 -5.934 -24.512 1.00 26.96 150 ASN B O 1
ATOM 3021 N N . MET B 1 171 ? 17.553 -6.474 -22.366 1.00 24.72 151 MET B N 1
ATOM 3022 C CA . MET B 1 171 ? 16.479 -7.390 -22.690 1.00 22.57 151 MET B CA 1
ATOM 3023 C C . MET B 1 171 ? 15.323 -7.122 -21.749 1.00 20.60 151 MET B C 1
ATOM 3024 O O . MET B 1 171 ? 14.851 -8.009 -21.049 1.00 19.95 151 MET B O 1
ATOM 3029 N N . PHE B 1 172 ? 14.876 -5.873 -21.746 1.00 18.87 152 PHE B N 1
ATOM 3030 C CA . PHE B 1 172 ? 13.927 -5.384 -20.747 1.00 17.71 152 PHE B CA 1
ATOM 3031 C C . PHE B 1 172 ? 12.611 -6.175 -20.754 1.00 17.23 152 PHE B C 1
ATOM 3032 O O . PHE B 1 172 ? 12.160 -6.671 -19.706 1.00 17.33 152 PHE B O 1
ATOM 3040 N N . THR B 1 173 ? 11.999 -6.308 -21.927 1.00 17.24 153 THR B N 1
ATOM 3041 C CA . THR B 1 173 ? 10.727 -7.025 -22.042 1.00 18.17 153 THR B CA 1
ATOM 3042 C C . THR B 1 173 ? 10.881 -8.525 -21.794 1.00 17.53 153 THR B C 1
ATOM 3043 O O . THR B 1 173 ? 10.084 -9.129 -21.074 1.00 17.70 153 THR B O 1
ATOM 3047 N N A ASN B 1 174 ? 11.909 -9.127 -22.369 0.57 17.76 154 ASN B N 1
ATOM 3048 N N B ASN B 1 174 ? 11.919 -9.114 -22.388 0.43 17.98 154 ASN B N 1
ATOM 3049 C CA A ASN B 1 174 ? 12.118 -10.547 -22.170 0.57 17.86 154 ASN B CA 1
ATOM 3050 C CA B ASN B 1 174 ? 12.248 -10.528 -22.193 0.43 18.27 154 ASN B CA 1
ATOM 3051 C C A ASN B 1 174 ? 12.372 -10.894 -20.700 0.57 17.71 154 ASN B C 1
ATOM 3052 C C B ASN B 1 174 ? 12.352 -10.864 -20.713 0.43 17.97 154 ASN B C 1
ATOM 3053 O O A ASN B 1 174 ? 11.964 -11.949 -20.230 0.57 17.17 154 ASN B O 1
ATOM 3054 O O B ASN B 1 174 ? 11.843 -11.883 -20.256 0.43 17.59 154 ASN B O 1
ATOM 3063 N N . SER B 1 175 ? 13.022 -9.992 -19.970 1.00 17.60 155 SER B N 1
ATOM 3064 C CA . SER B 1 175 ? 13.270 -10.235 -18.549 1.00 17.99 155 SER B CA 1
ATOM 3065 C C . SER B 1 175 ? 11.973 -10.211 -17.765 1.00 16.94 155 SER B C 1
ATOM 3066 O O . SER B 1 175 ? 11.760 -11.034 -16.876 1.00 16.64 155 SER B O 1
ATOM 3069 N N . MET B 1 176 ? 11.091 -9.283 -18.104 1.00 17.38 156 MET B N 1
ATOM 3070 C CA . MET B 1 176 ? 9.824 -9.229 -17.397 1.00 17.97 156 MET B CA 1
ATOM 3071 C C . MET B 1 176 ? 8.951 -10.443 -17.732 1.00 17.87 156 MET B C 1
ATOM 3072 O O . MET B 1 176 ? 8.256 -10.959 -16.861 1.00 17.83 156 MET B O 1
ATOM 3077 N N . MET B 1 177 ? 9.010 -10.924 -18.976 1.00 17.32 157 MET B N 1
ATOM 3078 C CA . MET B 1 177 ? 8.238 -12.114 -19.357 1.00 18.29 157 MET B CA 1
ATOM 3079 C C . MET B 1 177 ? 8.769 -13.368 -18.674 1.00 17.42 157 MET B C 1
ATOM 3080 O O . MET B 1 177 ? 7.997 -14.233 -18.235 1.00 16.56 157 MET B O 1
ATOM 3085 N N . ASN B 1 178 ? 10.089 -13.467 -18.573 1.00 16.83 158 ASN B N 1
ATOM 3086 C CA . ASN B 1 178 ? 10.681 -14.594 -17.875 1.00 16.50 158 ASN B CA 1
ATOM 3087 C C . ASN B 1 178 ? 10.209 -14.588 -16.429 1.00 15.66 158 ASN B C 1
ATOM 3088 O O . ASN B 1 178 ? 9.912 -15.632 -15.867 1.00 15.75 158 ASN B O 1
ATOM 3093 N N . ALA B 1 179 ? 10.132 -13.408 -15.824 1.00 15.02 159 ALA B N 1
ATOM 3094 C CA . ALA B 1 179 ? 9.664 -13.324 -14.445 1.00 14.77 159 ALA B CA 1
ATOM 3095 C C . ALA B 1 179 ? 8.227 -13.825 -14.328 1.00 14.47 159 ALA B C 1
ATOM 3096 O O . ALA B 1 179 ? 7.886 -14.568 -13.396 1.00 13.93 159 ALA B O 1
ATOM 3098 N N . ALA B 1 180 ? 7.381 -13.412 -15.271 1.00 14.44 160 ALA B N 1
ATOM 3099 C CA . ALA B 1 180 ? 5.996 -13.861 -15.281 1.00 14.68 160 ALA B CA 1
ATOM 3100 C C . ALA B 1 180 ? 5.936 -15.364 -15.442 1.00 14.68 160 ALA B C 1
ATOM 3101 O O . ALA B 1 180 ? 5.129 -16.019 -14.791 1.00 15.00 160 ALA B O 1
ATOM 3103 N N . LEU B 1 181 ? 6.791 -15.929 -16.280 1.00 14.75 161 LEU B N 1
ATOM 3104 C CA . LEU B 1 181 ? 6.732 -17.359 -16.590 1.00 14.83 161 LEU B CA 1
ATOM 3105 C C . LEU B 1 181 ? 7.170 -18.223 -15.421 1.00 15.24 161 LEU B C 1
ATOM 3106 O O . LEU B 1 181 ? 6.638 -19.244 -15.184 1.00 15.30 161 LEU B O 1
ATOM 3111 N N . ILE B 1 182 ? 8.201 -17.780 -14.731 1.00 15.32 162 ILE B N 1
ATOM 3112 C CA . ILE B 1 182 ? 8.652 -18.484 -13.539 1.00 15.91 162 ILE B CA 1
ATOM 3113 C C . ILE B 1 182 ? 7.543 -18.488 -12.488 1.00 15.08 162 ILE B C 1
ATOM 3114 O O . ILE B 1 182 ? 7.263 -19.512 -11.891 1.00 15.49 162 ILE B O 1
ATOM 3119 N N . ASN B 1 183 ? 6.890 -17.344 -12.285 1.00 14.56 163 ASN B N 1
ATOM 3120 C CA . ASN B 1 183 ? 5.778 -17.276 -11.359 1.00 14.57 163 ASN B CA 1
ATOM 3121 C C . ASN B 1 183 ? 4.628 -18.204 -11.783 1.00 14.43 163 ASN B C 1
ATOM 3122 O O . ASN B 1 183 ? 4.095 -18.964 -10.972 1.00 15.06 163 ASN B O 1
ATOM 3127 N N . ALA B 1 184 ? 4.261 -18.158 -13.058 1.00 14.80 164 ALA B N 1
ATOM 3128 C CA . ALA B 1 184 ? 3.162 -18.984 -13.562 1.00 15.72 164 ALA B CA 1
ATOM 3129 C C . ALA B 1 184 ? 3.500 -20.463 -13.425 1.00 16.48 164 ALA B C 1
ATOM 3130 O O . ALA B 1 184 ? 2.668 -21.264 -12.993 1.00 16.69 164 ALA B O 1
ATOM 3132 N N . SER B 1 185 ? 4.739 -20.812 -13.770 1.00 16.69 165 SER B N 1
ATOM 3133 C CA . SER B 1 185 ? 5.189 -22.211 -13.719 1.00 18.45 165 SER B CA 1
ATOM 3134 C C . SER B 1 185 ? 5.120 -22.757 -12.291 1.00 18.40 165 SER B C 1
ATOM 3135 O O . SER B 1 185 ? 4.713 -23.900 -12.074 1.00 17.86 165 SER B O 1
ATOM 3138 N N . LYS B 1 186 ? 5.441 -21.934 -11.306 1.00 18.82 166 LYS B N 1
ATOM 3139 C CA . LYS B 1 186 ? 5.332 -22.389 -9.930 1.00 20.07 166 LYS B CA 1
ATOM 3140 C C . LYS B 1 186 ? 3.916 -22.665 -9.539 1.00 19.80 166 LYS B C 1
ATOM 3141 O O . LYS B 1 186 ? 3.616 -23.653 -8.971 1.00 19.43 166 LYS B O 1
ATOM 3147 N N . ASN B 1 187 ? 3.044 -21.753 -9.904 1.00 19.59 167 ASN B N 1
ATOM 3148 C CA . ASN B 1 187 ? 1.632 -21.950 -9.611 1.00 19.41 167 ASN B CA 1
ATOM 3149 C C . ASN B 1 187 ? 1.061 -23.153 -10.363 1.00 18.85 167 ASN B C 1
ATOM 3150 O O . ASN B 1 187 ? 0.311 -23.948 -9.792 1.00 18.60 167 ASN B O 1
ATOM 3155 N N . ILE B 1 188 ? 1.439 -23.312 -11.628 1.00 17.75 168 ILE B N 1
ATOM 3156 C CA . ILE B 1 188 ? 0.964 -24.461 -12.388 1.00 17.89 168 ILE B CA 1
ATOM 3157 C C . ILE B 1 188 ? 1.450 -25.758 -11.762 1.00 17.99 168 ILE B C 1
ATOM 3158 O O . ILE B 1 188 ? 0.715 -26.744 -11.702 1.00 17.56 168 ILE B O 1
ATOM 3163 N N . SER B 1 189 ? 2.683 -25.760 -11.273 1.00 17.72 169 SER B N 1
ATOM 3164 C CA . SER B 1 189 ? 3.242 -26.994 -10.712 1.00 18.37 169 SER B CA 1
ATOM 3165 C C . SER B 1 189 ? 2.387 -27.482 -9.542 1.00 18.78 169 SER B C 1
ATOM 3166 O O . SER B 1 189 ? 2.160 -28.670 -9.392 1.00 19.34 169 SER B O 1
ATOM 3169 N N . ILE B 1 190 ? 1.902 -26.553 -8.728 1.00 19.74 170 ILE B N 1
ATOM 3170 C CA . ILE B 1 190 ? 1.071 -26.899 -7.590 1.00 21.43 170 ILE B CA 1
ATOM 3171 C C . ILE B 1 190 ? -0.245 -27.528 -8.050 1.00 22.58 170 ILE B C 1
ATOM 3172 O O . ILE B 1 190 ? -0.698 -28.532 -7.480 1.00 23.15 170 ILE B O 1
ATOM 3177 N N . GLN B 1 191 ? -0.845 -26.949 -9.087 1.00 23.68 171 GLN B N 1
ATOM 3178 C CA . GLN B 1 191 ? -2.113 -27.446 -9.626 1.00 25.40 171 GLN B CA 1
ATOM 3179 C C . GLN B 1 191 ? -1.998 -28.825 -10.277 1.00 25.33 171 GLN B C 1
ATOM 3180 O O . GLN B 1 191 ? -2.915 -29.646 -10.183 1.00 25.84 171 GLN B O 1
ATOM 3186 N N . LEU B 1 192 ? -0.882 -29.078 -10.949 1.00 24.66 172 LEU B N 1
ATOM 3187 C CA . LEU B 1 192 ? -0.727 -30.317 -11.718 1.00 24.51 172 LEU B CA 1
ATOM 3188 C C . LEU B 1 192 ? -0.104 -31.480 -10.942 1.00 25.48 172 LEU B C 1
ATOM 3189 O O . LEU B 1 192 ? -0.152 -32.633 -11.397 1.00 25.67 172 LEU B O 1
ATOM 3194 N N . ALA B 1 193 ? 0.465 -31.191 -9.774 1.00 26.77 173 ALA B N 1
ATOM 3195 C CA . ALA B 1 193 ? 1.156 -32.227 -9.001 1.00 28.55 173 ALA B CA 1
ATOM 3196 C C . ALA B 1 193 ? 0.281 -33.455 -8.718 1.00 30.22 173 ALA B C 1
ATOM 3197 O O . ALA B 1 193 ? 0.742 -34.591 -8.849 1.00 30.34 173 ALA B O 1
ATOM 3199 N N . PRO B 1 194 ? -0.986 -33.238 -8.326 1.00 31.64 174 PRO B N 1
ATOM 3200 C CA . PRO B 1 194 ? -1.839 -34.380 -8.005 1.00 32.67 174 PRO B CA 1
ATOM 3201 C C . PRO B 1 194 ? -2.085 -35.268 -9.214 1.00 32.80 174 PRO B C 1
ATOM 3202 O O . PRO B 1 194 ? -2.659 -36.355 -9.083 1.00 33.60 174 PRO B O 1
ATOM 3206 N N . HIS B 1 195 ? -1.663 -34.812 -10.388 1.00 31.94 175 HIS B N 1
ATOM 3207 C CA . HIS B 1 195 ? -1.845 -35.596 -11.606 1.00 30.70 175 HIS B CA 1
ATOM 3208 C C . HIS B 1 195 ? -0.546 -36.228 -12.112 1.00 28.52 175 HIS B C 1
ATOM 3209 O O . HIS B 1 195 ? -0.492 -36.725 -13.233 1.00 28.01 175 HIS B O 1
ATOM 3216 N N A ASN B 1 196 ? 0.487 -36.246 -11.264 0.50 27.05 176 ASN B N 1
ATOM 3217 N N B ASN B 1 196 ? 0.498 -36.173 -11.293 0.50 27.37 176 ASN B N 1
ATOM 3218 C CA A ASN B 1 196 ? 1.826 -36.740 -11.643 0.50 25.53 176 ASN B CA 1
ATOM 3219 C CA B ASN B 1 196 ? 1.759 -36.771 -11.680 0.50 26.12 176 ASN B CA 1
ATOM 3220 C C A ASN B 1 196 ? 2.369 -36.045 -12.885 0.50 24.26 176 ASN B C 1
ATOM 3221 C C B ASN B 1 196 ? 2.359 -36.052 -12.889 0.50 24.61 176 ASN B C 1
ATOM 3222 O O A ASN B 1 196 ? 2.985 -36.667 -13.746 0.50 23.93 176 ASN B O 1
ATOM 3223 O O B ASN B 1 196 ? 3.009 -36.664 -13.733 0.50 24.30 176 ASN B O 1
ATOM 3232 N N . ILE B 1 197 ? 2.127 -34.745 -12.970 1.00 23.32 177 ILE B N 1
ATOM 3233 C CA . ILE B 1 197 ? 2.715 -33.929 -14.034 1.00 21.51 177 ILE B CA 1
ATOM 3234 C C . ILE B 1 197 ? 3.617 -32.914 -13.376 1.00 20.50 177 ILE B C 1
ATOM 3235 O O . ILE B 1 197 ? 3.148 -32.109 -12.573 1.00 21.38 177 ILE B O 1
ATOM 3240 N N . THR B 1 198 ? 4.906 -32.954 -13.699 1.00 18.66 178 THR B N 1
ATOM 3241 C CA . THR B 1 198 ? 5.845 -31.981 -13.138 1.00 16.94 178 THR B CA 1
ATOM 3242 C C . THR B 1 198 ? 6.003 -30.819 -14.111 1.00 16.32 178 THR B C 1
ATOM 3243 O O . THR B 1 198 ? 5.788 -30.972 -15.323 1.00 15.88 178 THR B O 1
ATOM 3247 N N . VAL B 1 199 ? 6.361 -29.654 -13.569 1.00 15.37 179 VAL B N 1
ATOM 3248 C CA . VAL B 1 199 ? 6.536 -28.448 -14.366 1.00 15.28 179 VAL B CA 1
ATOM 3249 C C . VAL B 1 199 ? 7.758 -27.739 -13.832 1.00 14.94 179 VAL B C 1
ATOM 3250 O O . VAL B 1 199 ? 7.780 -27.362 -12.669 1.00 15.35 179 VAL B O 1
ATOM 3254 N N . ASN B 1 200 ? 8.774 -27.574 -14.678 1.00 15.01 180 ASN B N 1
ATOM 3255 C CA . ASN B 1 200 ? 10.041 -27.001 -14.252 1.00 14.34 180 ASN B CA 1
ATOM 3256 C C . ASN B 1 200 ? 10.543 -26.017 -15.292 1.00 14.77 180 ASN B C 1
ATOM 3257 O O . ASN B 1 200 ? 10.239 -26.157 -16.482 1.00 15.01 180 ASN B O 1
ATOM 3262 N N . CYS B 1 201 ? 11.312 -25.030 -14.842 1.00 14.90 181 CYS B N 1
ATOM 3263 C CA . CYS B 1 201 ? 11.851 -24.010 -15.730 1.00 15.23 181 CYS B CA 1
ATOM 3264 C C . CYS B 1 201 ? 13.351 -24.162 -15.823 1.00 15.15 181 CYS B C 1
ATOM 3265 O O . CYS B 1 201 ? 14.040 -24.337 -14.816 1.00 14.97 181 CYS B O 1
ATOM 3268 N N . LEU B 1 202 ? 13.842 -24.082 -17.038 1.00 15.08 182 LEU B N 1
ATOM 3269 C CA . LEU B 1 202 ? 15.222 -24.320 -17.290 1.00 15.94 182 LEU B CA 1
ATOM 3270 C C . LEU B 1 202 ? 15.855 -23.123 -18.022 1.00 15.88 182 LEU B C 1
ATOM 3271 O O . LEU B 1 202 ? 15.378 -22.728 -19.027 1.00 16.29 182 LEU B O 1
ATOM 3276 N N . ASN B 1 203 ? 16.907 -22.577 -17.437 1.00 15.55 183 ASN B N 1
ATOM 3277 C CA . ASN B 1 203 ? 17.627 -21.450 -18.025 1.00 16.23 183 ASN B CA 1
ATOM 3278 C C . ASN B 1 203 ? 18.937 -21.915 -18.646 1.00 16.41 183 ASN B C 1
ATOM 3279 O O . ASN B 1 203 ? 19.907 -22.162 -17.929 1.00 16.59 183 ASN B O 1
ATOM 3284 N N . PRO B 1 204 ? 18.972 -22.023 -19.983 1.00 16.69 184 PRO B N 1
ATOM 3285 C CA . PRO B 1 204 ? 20.156 -22.490 -20.699 1.00 17.33 184 PRO B CA 1
ATOM 3286 C C . PRO B 1 204 ? 21.317 -21.498 -20.711 1.00 18.08 184 PRO B C 1
ATOM 3287 O O . PRO B 1 204 ? 22.452 -21.889 -20.997 1.00 18.80 184 PRO B O 1
ATOM 3291 N N . GLY B 1 205 ? 21.045 -20.227 -20.435 1.00 18.38 185 GLY B N 1
ATOM 3292 C CA . GLY B 1 205 ? 22.080 -19.210 -20.587 1.00 19.56 185 GLY B CA 1
ATOM 3293 C C . GLY B 1 205 ? 22.293 -18.906 -22.059 1.00 20.05 185 GLY B C 1
ATOM 3294 O O . GLY B 1 205 ? 21.424 -19.181 -22.881 1.00 20.48 185 GLY B O 1
ATOM 3295 N N . PHE B 1 206 ? 23.455 -18.355 -22.404 1.00 20.79 186 PHE B N 1
ATOM 3296 C CA . PHE B 1 206 ? 23.735 -17.998 -23.788 1.00 21.65 186 PHE B CA 1
ATOM 3297 C C . PHE B 1 206 ? 24.233 -19.207 -24.568 1.00 22.78 186 PHE B C 1
ATOM 3298 O O . PHE B 1 206 ? 25.234 -19.823 -24.200 1.00 23.43 186 PHE B O 1
ATOM 3306 N N . ILE B 1 207 ? 23.525 -19.547 -25.639 1.00 23.81 187 ILE B N 1
ATOM 3307 C CA . ILE B 1 207 ? 23.875 -20.706 -26.449 1.00 25.34 187 ILE B CA 1
ATOM 3308 C C . ILE B 1 207 ? 24.386 -20.260 -27.816 1.00 26.45 187 ILE B C 1
ATOM 3309 O O . ILE B 1 207 ? 23.615 -19.831 -28.674 1.00 26.37 187 ILE B O 1
ATOM 3314 N N . ALA B 1 208 ? 25.700 -20.359 -28.004 1.00 28.14 188 ALA B N 1
ATOM 3315 C CA . ALA B 1 208 ? 26.348 -19.804 -29.192 1.00 29.98 188 ALA B CA 1
ATOM 3316 C C . ALA B 1 208 ? 25.814 -20.407 -30.484 1.00 30.96 188 ALA B C 1
ATOM 3317 O O . ALA B 1 208 ? 25.877 -19.774 -31.545 1.00 31.10 188 ALA B O 1
ATOM 3319 N N . THR B 1 209 ? 25.298 -21.630 -30.390 1.00 31.61 189 THR B N 1
ATOM 3320 C CA . THR B 1 209 ? 24.817 -22.351 -31.564 1.00 32.40 189 THR B CA 1
ATOM 3321 C C . THR B 1 209 ? 23.346 -22.087 -31.877 1.00 32.07 189 THR B C 1
ATOM 3322 O O . THR B 1 209 ? 22.809 -22.633 -32.837 1.00 31.84 189 THR B O 1
ATOM 3326 N N . ASP B 1 210 ? 22.686 -21.263 -31.067 1.00 31.35 190 ASP B N 1
ATOM 3327 C CA . ASP B 1 210 ? 21.268 -20.977 -31.286 1.00 31.14 190 ASP B CA 1
ATOM 3328 C C . ASP B 1 210 ? 21.086 -19.685 -32.089 1.00 30.89 190 ASP B C 1
ATOM 3329 O O . ASP B 1 210 ? 21.655 -18.650 -31.756 1.00 30.72 190 ASP B O 1
ATOM 3334 N N . ARG B 1 211 ? 20.307 -19.751 -33.159 1.00 30.80 191 ARG B N 1
ATOM 3335 C CA . ARG B 1 211 ? 20.175 -18.592 -34.055 1.00 30.86 191 ARG B CA 1
ATOM 3336 C C . ARG B 1 211 ? 19.510 -17.377 -33.405 1.00 29.20 191 ARG B C 1
ATOM 3337 O O . ARG B 1 211 ? 19.831 -16.239 -33.758 1.00 28.80 191 ARG B O 1
ATOM 3345 N N . TYR B 1 212 ? 18.580 -17.603 -32.475 1.00 27.87 192 TYR B N 1
ATOM 3346 C CA . TYR B 1 212 ? 17.963 -16.483 -31.771 1.00 26.53 192 TYR B CA 1
ATOM 3347 C C . TYR B 1 212 ? 19.039 -15.828 -30.913 1.00 25.55 192 TYR B C 1
ATOM 3348 O O . TYR B 1 212 ? 19.136 -14.604 -30.865 1.00 25.42 192 TYR B O 1
ATOM 3357 N N . HIS B 1 213 ? 19.871 -16.648 -30.268 1.00 24.63 193 HIS B N 1
ATOM 3358 C CA . HIS B 1 213 ? 20.932 -16.120 -29.411 1.00 24.22 193 HIS B CA 1
ATOM 3359 C C . HIS B 1 213 ? 21.940 -15.326 -30.230 1.00 24.76 193 HIS B C 1
ATOM 3360 O O . HIS B 1 213 ? 22.358 -14.250 -29.817 1.00 24.43 193 HIS B O 1
ATOM 3367 N N . GLN B 1 214 ? 22.301 -15.840 -31.402 1.00 26.13 194 GLN B N 1
ATOM 3368 C CA . GLN B 1 214 ? 23.181 -15.107 -32.308 1.00 27.64 194 GLN B CA 1
ATOM 3369 C C . GLN B 1 214 ? 22.579 -13.760 -32.713 1.00 27.91 194 GLN B C 1
ATOM 3370 O O . GLN B 1 214 ? 23.279 -12.750 -32.742 1.00 28.00 194 GLN B O 1
ATOM 3376 N N . PHE B 1 215 ? 21.281 -13.752 -33.015 1.00 28.21 195 PHE B N 1
ATOM 3377 C CA . PHE B 1 215 ? 20.574 -12.535 -33.409 1.00 28.74 195 PHE B CA 1
ATOM 3378 C C . PHE B 1 215 ? 20.606 -11.496 -32.288 1.00 27.86 195 PHE B C 1
ATOM 3379 O O . PHE B 1 215 ? 20.929 -10.325 -32.509 1.00 27.91 195 PHE B O 1
ATOM 3387 N N . VAL B 1 216 ? 20.292 -11.937 -31.080 1.00 26.51 196 VAL B N 1
ATOM 3388 C CA . VAL B 1 216 ? 20.296 -11.049 -29.927 1.00 26.13 196 VAL B CA 1
ATOM 3389 C C . VAL B 1 216 ? 21.691 -10.463 -29.733 1.00 26.04 196 VAL B C 1
ATOM 3390 O O . VAL B 1 216 ? 21.850 -9.254 -29.582 1.00 25.57 196 VAL B O 1
ATOM 3394 N N . GLU B 1 217 ? 22.696 -11.333 -29.764 1.00 26.66 197 GLU B N 1
ATOM 3395 C CA . GLU B 1 217 ? 24.090 -10.925 -29.621 1.00 27.46 197 GLU B CA 1
ATOM 3396 C C . GLU B 1 217 ? 24.463 -9.870 -30.651 1.00 28.03 197 GLU B C 1
ATOM 3397 O O . GLU B 1 217 ? 25.101 -8.873 -30.320 1.00 27.67 197 GLU B O 1
ATOM 3403 N N . ASN B 1 218 ? 24.058 -10.100 -31.899 1.00 28.64 198 ASN B N 1
ATOM 3404 C CA . ASN B 1 218 ? 24.402 -9.204 -33.002 1.00 30.18 198 ASN B CA 1
ATOM 3405 C C . ASN B 1 218 ? 23.862 -7.805 -32.772 1.00 29.55 198 ASN B C 1
ATOM 3406 O O . ASN B 1 218 ? 24.592 -6.820 -32.895 1.00 30.09 198 ASN B O 1
ATOM 3411 N N . VAL B 1 219 ? 22.579 -7.733 -32.427 1.00 28.60 199 VAL B N 1
ATOM 3412 C CA . VAL B 1 219 ? 21.902 -6.470 -32.157 1.00 28.05 199 VAL B CA 1
ATOM 3413 C C . VAL B 1 219 ? 22.531 -5.742 -30.977 1.00 27.39 199 VAL B C 1
ATOM 3414 O O . VAL B 1 219 ? 22.819 -4.545 -31.044 1.00 27.60 199 VAL B O 1
ATOM 3418 N N . MET B 1 220 ? 22.734 -6.462 -29.882 1.00 26.50 200 MET B N 1
ATOM 3419 C CA . MET B 1 220 ? 23.284 -5.837 -28.694 1.00 26.12 200 MET B CA 1
ATOM 3420 C C . MET B 1 220 ? 24.722 -5.385 -28.878 1.00 26.42 200 MET B C 1
ATOM 3421 O O . MET B 1 220 ? 25.110 -4.362 -28.325 1.00 26.35 200 MET B O 1
ATOM 3426 N N . LYS B 1 221 ? 25.512 -6.126 -29.652 1.00 27.31 201 LYS B N 1
ATOM 3427 C CA . LYS B 1 221 ? 26.886 -5.693 -29.905 1.00 28.96 201 LYS B CA 1
ATOM 3428 C C . LYS B 1 221 ? 26.873 -4.389 -30.693 1.00 30.32 201 LYS B C 1
ATOM 3429 O O . LYS B 1 221 ? 27.555 -3.425 -30.329 1.00 30.68 201 LYS B O 1
ATOM 3435 N N . LYS B 1 222 ? 26.085 -4.358 -31.764 1.00 31.98 202 LYS B N 1
ATOM 3436 C CA . LYS B 1 222 ? 25.973 -3.157 -32.593 1.00 33.91 202 LYS B CA 1
ATOM 3437 C C . LYS B 1 222 ? 25.474 -1.951 -31.804 1.00 34.27 202 LYS B C 1
ATOM 3438 O O . LYS B 1 222 ? 25.905 -0.823 -32.041 1.00 34.02 202 LYS B O 1
ATOM 3444 N N . ASN B 1 223 ? 24.552 -2.189 -30.878 1.00 35.24 203 ASN B N 1
ATOM 3445 C CA . ASN B 1 223 ? 24.071 -1.132 -29.992 1.00 36.60 203 ASN B CA 1
ATOM 3446 C C . ASN B 1 223 ? 25.163 -0.641 -29.044 1.00 37.45 203 ASN B C 1
ATOM 3447 O O . ASN B 1 223 ? 25.325 0.559 -28.839 1.00 37.58 203 ASN B O 1
ATOM 3452 N N . SER B 1 224 ? 25.899 -1.577 -28.456 1.00 38.35 204 SER B N 1
ATOM 3453 C CA . SER B 1 224 ? 26.958 -1.226 -27.528 1.00 39.75 204 SER B CA 1
ATOM 3454 C C . SER B 1 224 ? 27.969 -0.317 -28.224 1.00 40.87 204 SER B C 1
ATOM 3455 O O . SER B 1 224 ? 28.325 0.740 -27.712 1.00 41.11 204 SER B O 1
ATOM 3458 N N . ILE B 1 225 ? 28.409 -0.723 -29.409 1.00 42.44 205 ILE B N 1
ATOM 3459 C CA . ILE B 1 225 ? 29.363 0.070 -30.185 1.00 44.32 205 ILE B CA 1
ATOM 3460 C C . ILE B 1 225 ? 28.823 1.464 -30.528 1.00 46.98 205 ILE B C 1
ATOM 3461 O O . ILE B 1 225 ? 29.579 2.438 -30.573 1.00 46.95 205 ILE B O 1
ATOM 3466 N N . SER B 1 226 ? 27.516 1.556 -30.756 1.00 50.26 206 SER B N 1
ATOM 3467 C CA . SER B 1 226 ? 26.885 2.832 -31.099 1.00 53.89 206 SER B CA 1
ATOM 3468 C C . SER B 1 226 ? 26.865 3.817 -29.934 1.00 56.53 206 SER B C 1
ATOM 3469 O O . SER B 1 226 ? 26.783 5.028 -30.144 1.00 56.86 206 SER B O 1
ATOM 3472 N N . LYS B 1 227 ? 26.934 3.298 -28.711 1.00 59.83 207 LYS B N 1
ATOM 3473 C CA . LYS B 1 227 ? 26.963 4.153 -27.532 1.00 62.97 207 LYS B CA 1
ATOM 3474 C C . LYS B 1 227 ? 28.259 4.949 -27.503 1.00 65.01 207 LYS B C 1
ATOM 3475 O O . LYS B 1 227 ? 29.347 4.382 -27.366 1.00 65.36 207 LYS B O 1
ATOM 3481 N N . GLN B 1 228 ? 28.128 6.266 -27.645 1.00 67.24 208 GLN B N 1
ATOM 3482 C CA . GLN B 1 228 ? 29.272 7.165 -27.776 1.00 69.27 208 GLN B CA 1
ATOM 3483 C C . GLN B 1 228 ? 29.133 8.351 -26.824 1.00 70.20 208 GLN B C 1
ATOM 3484 O O . GLN B 1 228 ? 28.380 9.290 -27.092 1.00 70.36 208 GLN B O 1
ATOM 3490 N N . LYS B 1 229 ? 29.868 8.303 -25.716 1.00 71.12 209 LYS B N 1
ATOM 3491 C CA . LYS B 1 229 ? 29.769 9.324 -24.678 1.00 71.75 209 LYS B CA 1
ATOM 3492 C C . LYS B 1 229 ? 31.088 9.460 -23.926 1.00 71.98 209 LYS B C 1
ATOM 3493 O O . LYS B 1 229 ? 31.563 10.569 -23.687 1.00 72.14 209 LYS B O 1
ATOM 3499 N N . ILE B 1 238 ? 28.722 -2.882 -20.196 1.00 38.21 218 ILE B N 1
ATOM 3500 C CA . ILE B 1 238 ? 29.075 -3.794 -21.283 1.00 38.11 218 ILE B CA 1
ATOM 3501 C C . ILE B 1 238 ? 28.560 -5.207 -20.992 1.00 37.08 218 ILE B C 1
ATOM 3502 O O . ILE B 1 238 ? 28.981 -5.841 -20.020 1.00 36.86 218 ILE B O 1
ATOM 3507 N N . PRO B 1 239 ? 27.640 -5.701 -21.838 1.00 35.97 219 PRO B N 1
ATOM 3508 C CA . PRO B 1 239 ? 26.990 -6.996 -21.625 1.00 34.85 219 PRO B CA 1
ATOM 3509 C C . PRO B 1 239 ? 27.970 -8.166 -21.496 1.00 33.61 219 PRO B C 1
ATOM 3510 O O . PRO B 1 239 ? 28.944 -8.255 -22.248 1.00 33.08 219 PRO B O 1
ATOM 3514 N N . MET B 1 240 ? 27.690 -9.055 -20.543 1.00 32.01 220 MET B N 1
ATOM 3515 C CA . MET B 1 240 ? 28.527 -10.217 -20.280 1.00 30.89 220 MET B CA 1
ATOM 3516 C C . MET B 1 240 ? 27.672 -11.455 -20.470 1.00 29.13 220 MET B C 1
ATOM 3517 O O . MET B 1 240 ? 26.605 -11.565 -19.864 1.00 28.24 220 MET B O 1
ATOM 3522 N N . LYS B 1 241 ? 28.133 -12.377 -21.310 1.00 27.57 221 LYS B N 1
ATOM 3523 C CA . LYS B 1 241 ? 27.401 -13.614 -21.568 1.00 26.25 221 LYS B CA 1
ATOM 3524 C C . LYS B 1 241 ? 27.448 -14.559 -20.369 1.00 25.55 221 LYS B C 1
ATOM 3525 O O . LYS B 1 241 ? 28.510 -14.784 -19.780 1.00 25.41 221 LYS B O 1
ATOM 3531 N N . ARG B 1 242 ? 26.292 -15.114 -20.016 1.00 24.67 222 ARG B N 1
ATOM 3532 C CA . ARG B 1 242 ? 26.239 -16.219 -19.078 1.00 24.27 222 ARG B CA 1
ATOM 3533 C C . ARG B 1 242 ? 26.274 -17.474 -19.928 1.00 23.79 222 ARG B C 1
ATOM 3534 O O . ARG B 1 242 ? 25.246 -17.949 -20.404 1.00 23.73 222 ARG B O 1
ATOM 3542 N N . VAL B 1 243 ? 27.457 -18.008 -20.146 1.00 23.34 223 VAL B N 1
ATOM 3543 C CA . VAL B 1 243 ? 27.636 -19.014 -21.147 1.00 23.08 223 VAL B CA 1
ATOM 3544 C C . VAL B 1 243 ? 27.022 -20.332 -20.743 1.00 23.03 223 VAL B C 1
ATOM 3545 O O . VAL B 1 243 ? 27.229 -20.784 -19.654 1.00 23.07 223 VAL B O 1
ATOM 3549 N N . GLY B 1 244 ? 26.256 -20.902 -21.663 1.00 22.76 224 GLY B N 1
ATOM 3550 C CA . GLY B 1 244 ? 25.643 -22.203 -21.443 1.00 22.99 224 GLY B CA 1
ATOM 3551 C C . GLY B 1 244 ? 26.153 -23.205 -22.446 1.00 24.04 224 GLY B C 1
ATOM 3552 O O . GLY B 1 244 ? 27.116 -22.938 -23.172 1.00 24.05 224 GLY B O 1
ATOM 3553 N N . SER B 1 245 ? 25.502 -24.359 -22.487 1.00 24.58 225 SER B N 1
ATOM 3554 C CA . SER B 1 245 ? 25.881 -25.448 -23.371 1.00 26.03 225 SER B CA 1
ATOM 3555 C C . SER B 1 245 ? 24.637 -26.172 -23.863 1.00 25.87 225 SER B C 1
ATOM 3556 O O . SER B 1 245 ? 23.853 -26.684 -23.057 1.00 25.76 225 SER B O 1
ATOM 3559 N N . ALA B 1 246 ? 24.449 -26.220 -25.179 1.00 26.24 226 ALA B N 1
ATOM 3560 C CA . ALA B 1 246 ? 23.288 -26.919 -25.733 1.00 26.51 226 ALA B CA 1
ATOM 3561 C C . ALA B 1 246 ? 23.212 -28.365 -25.227 1.00 26.71 226 ALA B C 1
ATOM 3562 O O . ALA B 1 246 ? 22.142 -28.850 -24.838 1.00 25.78 226 ALA B O 1
ATOM 3564 N N . GLU B 1 247 ? 24.354 -29.043 -25.206 1.00 27.36 227 GLU B N 1
ATOM 3565 C CA . GLU B 1 247 ? 24.396 -30.441 -24.800 1.00 28.51 227 GLU B CA 1
ATOM 3566 C C . GLU B 1 247 ? 24.069 -30.635 -23.325 1.00 27.78 227 GLU B C 1
ATOM 3567 O O . GLU B 1 247 ? 23.391 -31.598 -22.944 1.00 27.81 227 GLU B O 1
ATOM 3573 N N . GLU B 1 248 ? 24.553 -29.729 -22.489 1.00 27.19 228 GLU B N 1
ATOM 3574 C CA . GLU B 1 248 ? 24.298 -29.858 -21.062 1.00 26.96 228 GLU B CA 1
ATOM 3575 C C . GLU B 1 248 ? 22.869 -29.501 -20.697 1.00 25.61 228 GLU B C 1
ATOM 3576 O O . GLU B 1 248 ? 22.284 -30.122 -19.821 1.00 25.49 228 GLU B O 1
ATOM 3582 N N . THR B 1 249 ? 22.312 -28.496 -21.366 1.00 24.46 229 THR B N 1
ATOM 3583 C CA . THR B 1 249 ? 20.904 -28.164 -21.200 1.00 23.42 229 THR B CA 1
ATOM 3584 C C . THR B 1 249 ? 20.052 -29.368 -21.590 1.00 22.36 229 THR B C 1
ATOM 3585 O O . THR B 1 249 ? 19.101 -29.721 -20.898 1.00 21.69 229 THR B O 1
ATOM 3589 N N . ALA B 1 250 ? 20.392 -29.997 -22.713 1.00 21.66 230 ALA B N 1
ATOM 3590 C CA . ALA B 1 250 ? 19.639 -31.156 -23.171 1.00 21.12 230 ALA B CA 1
ATOM 3591 C C . ALA B 1 250 ? 19.708 -32.301 -22.160 1.00 20.90 230 ALA B C 1
ATOM 3592 O O . ALA B 1 250 ? 18.697 -32.952 -21.902 1.00 20.63 230 ALA B O 1
ATOM 3594 N N . ALA B 1 251 ? 20.886 -32.519 -21.571 1.00 20.57 231 ALA B N 1
ATOM 3595 C CA . ALA B 1 251 ? 21.068 -33.570 -20.571 1.00 20.49 231 ALA B CA 1
ATOM 3596 C C . ALA B 1 251 ? 20.180 -33.335 -19.342 1.00 20.18 231 ALA B C 1
ATOM 3597 O O . ALA B 1 251 ? 19.570 -34.266 -18.806 1.00 20.57 231 ALA B O 1
ATOM 3599 N N . LEU B 1 252 ? 20.138 -32.086 -18.890 1.00 19.20 232 LEU B N 1
ATOM 3600 C CA . LEU B 1 252 ? 19.289 -31.689 -17.776 1.00 18.65 232 LEU B CA 1
ATOM 3601 C C . LEU B 1 252 ? 17.800 -31.857 -18.104 1.00 18.70 232 LEU B C 1
ATOM 3602 O O . LEU B 1 252 ? 17.029 -32.394 -17.302 1.00 18.44 232 LEU B O 1
ATOM 3607 N N . ALA B 1 253 ? 17.388 -31.401 -19.283 1.00 18.89 233 ALA B N 1
ATOM 3608 C CA . ALA B 1 253 ? 15.991 -31.572 -19.690 1.00 18.86 233 ALA B CA 1
ATOM 3609 C C . ALA B 1 253 ? 15.598 -33.053 -19.710 1.00 19.25 233 ALA B C 1
ATOM 3610 O O . ALA B 1 253 ? 14.508 -33.426 -19.274 1.00 19.28 233 ALA B O 1
ATOM 3612 N N . ALA B 1 254 ? 16.490 -33.901 -20.218 1.00 19.56 234 ALA B N 1
ATOM 3613 C CA . ALA B 1 254 ? 16.192 -35.321 -20.321 1.00 19.60 234 ALA B CA 1
ATOM 3614 C C . ALA B 1 254 ? 16.111 -35.942 -18.932 1.00 19.58 234 ALA B C 1
ATOM 3615 O O . ALA B 1 254 ? 15.280 -36.813 -18.682 1.00 20.15 234 ALA B O 1
ATOM 3617 N N . PHE B 1 255 ? 16.950 -35.481 -18.008 1.00 18.73 235 PHE B N 1
ATOM 3618 C CA . PHE B 1 255 ? 16.846 -35.995 -16.654 1.00 18.66 235 PHE B CA 1
ATOM 3619 C C . PHE B 1 255 ? 15.493 -35.611 -16.055 1.00 18.00 235 PHE B C 1
ATOM 3620 O O . PHE B 1 255 ? 14.820 -36.438 -15.442 1.00 18.32 235 PHE B O 1
ATOM 3628 N N . LEU B 1 256 ? 15.089 -34.363 -16.252 1.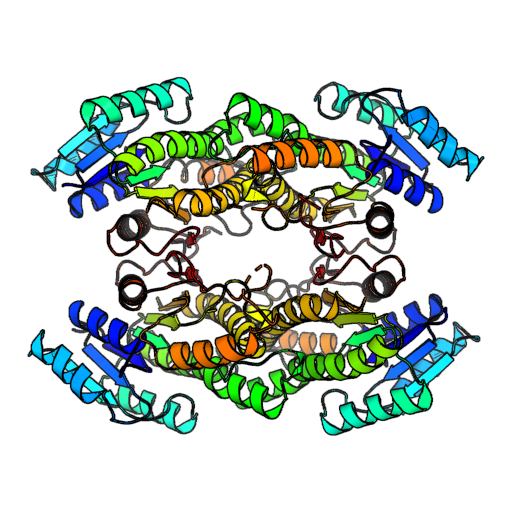00 17.59 236 LEU B N 1
ATOM 3629 C CA . LEU B 1 256 ? 13.809 -33.902 -15.712 1.00 18.00 236 LEU B CA 1
ATOM 3630 C C . LEU B 1 256 ? 12.642 -34.640 -16.355 1.00 18.55 236 LEU B C 1
ATOM 3631 O O . LEU B 1 256 ? 11.610 -34.860 -15.715 1.00 19.34 236 LEU B O 1
ATOM 3636 N N . ALA B 1 257 ? 12.813 -35.040 -17.611 1.00 19.09 237 ALA B N 1
ATOM 3637 C CA . ALA B 1 257 ? 11.774 -35.796 -18.325 1.00 19.87 237 ALA B CA 1
ATOM 3638 C C . ALA B 1 257 ? 11.688 -37.256 -17.874 1.00 20.84 237 ALA B C 1
ATOM 3639 O O . ALA B 1 257 ? 10.747 -37.964 -18.237 1.00 21.80 237 ALA B O 1
ATOM 3641 N N . SER B 1 258 ? 12.651 -37.704 -17.069 1.00 21.91 238 SER B N 1
ATOM 3642 C CA . SER B 1 258 ? 12.754 -39.133 -16.737 1.00 23.49 238 SER B CA 1
ATOM 3643 C C . SER B 1 258 ? 11.798 -39.572 -15.627 1.00 24.70 238 SER B C 1
ATOM 3644 O O . SER B 1 258 ? 11.231 -38.742 -14.909 1.00 24.22 238 SER B O 1
ATOM 3647 N N A GLU B 1 259 ? 11.625 -40.881 -15.485 0.50 25.65 239 GLU B N 1
ATOM 3648 N N B GLU B 1 259 ? 11.626 -40.884 -15.509 0.50 25.85 239 GLU B N 1
ATOM 3649 C CA A GLU B 1 259 ? 10.734 -41.414 -14.467 0.50 27.05 239 GLU B CA 1
ATOM 3650 C CA B GLU B 1 259 ? 10.783 -41.472 -14.482 0.50 27.33 239 GLU B CA 1
ATOM 3651 C C A GLU B 1 259 ? 11.253 -41.072 -13.073 0.50 26.86 239 GLU B C 1
ATOM 3652 C C B GLU B 1 259 ? 11.257 -41.050 -13.099 0.50 27.06 239 GLU B C 1
ATOM 3653 O O A GLU B 1 259 ? 10.469 -40.871 -12.141 0.50 27.43 239 GLU B O 1
ATOM 3654 O O B GLU B 1 259 ? 10.451 -40.772 -12.206 0.50 27.59 239 GLU B O 1
ATOM 3665 N N . GLU B 1 260 ? 12.574 -40.992 -12.937 1.00 26.56 240 GLU B N 1
ATOM 3666 C CA . GLU B 1 260 ? 13.197 -40.723 -11.635 1.00 26.03 240 GLU B CA 1
ATOM 3667 C C . GLU B 1 260 ? 13.180 -39.267 -11.179 1.00 24.07 240 GLU B C 1
ATOM 3668 O O . GLU B 1 260 ? 13.832 -38.911 -10.204 1.00 24.11 240 GLU B O 1
ATOM 3674 N N . ALA B 1 261 ? 12.429 -38.428 -11.877 1.00 21.84 241 ALA B N 1
ATOM 3675 C CA . ALA B 1 261 ? 12.341 -37.024 -11.518 1.00 20.15 241 ALA B CA 1
ATOM 3676 C C . ALA B 1 261 ? 10.909 -36.627 -11.182 1.00 19.73 241 ALA B C 1
ATOM 3677 O O . ALA B 1 261 ? 10.569 -35.448 -11.230 1.00 19.03 241 ALA B O 1
ATOM 3679 N N . SER B 1 262 ? 10.082 -37.609 -10.816 1.00 19.70 242 SER B N 1
ATOM 3680 C CA . SER B 1 262 ? 8.663 -37.362 -10.530 1.00 19.56 242 SER B CA 1
ATOM 3681 C C . SER B 1 262 ? 8.430 -36.450 -9.324 1.00 19.11 242 SER B C 1
ATOM 3682 O O . SER B 1 262 ? 7.372 -35.820 -9.214 1.00 19.03 242 SER B O 1
ATOM 3685 N N . TYR B 1 263 ? 9.420 -36.362 -8.434 1.00 18.54 243 TYR B N 1
ATOM 3686 C CA . TYR B 1 263 ? 9.324 -35.508 -7.241 1.00 18.37 243 TYR B CA 1
ATOM 3687 C C . TYR B 1 263 ? 10.013 -34.154 -7.404 1.00 17.03 243 TYR B C 1
ATOM 3688 O O . TYR B 1 263 ? 10.157 -33.399 -6.436 1.00 17.29 243 TYR B O 1
ATOM 3697 N N . ILE B 1 264 ? 10.458 -33.856 -8.615 1.00 15.78 244 ILE B N 1
ATOM 3698 C CA . ILE B 1 264 ? 11.071 -32.566 -8.881 1.00 15.77 244 ILE B CA 1
ATOM 3699 C C . ILE B 1 264 ? 10.083 -31.709 -9.662 1.00 15.17 244 ILE B C 1
ATOM 3700 O O . ILE B 1 264 ? 9.833 -31.959 -10.837 1.00 14.37 244 ILE B O 1
ATOM 3705 N N . THR B 1 265 ? 9.502 -30.711 -9.005 1.00 15.18 245 THR B N 1
ATOM 3706 C CA . THR B 1 265 ? 8.523 -29.865 -9.677 1.00 14.99 245 THR B CA 1
ATOM 3707 C C . THR B 1 265 ? 8.511 -28.467 -9.073 1.00 14.65 245 THR B C 1
ATOM 3708 O O . THR B 1 265 ? 8.904 -28.278 -7.921 1.00 14.33 245 THR B O 1
ATOM 3712 N N . GLY B 1 266 ? 8.095 -27.489 -9.872 1.00 14.00 246 GLY B N 1
ATOM 3713 C CA . GLY B 1 266 ? 8.094 -26.107 -9.431 1.00 13.23 246 GLY B CA 1
ATOM 3714 C C . GLY B 1 266 ? 9.498 -25.574 -9.259 1.00 13.39 246 GLY B C 1
ATOM 3715 O O . GLY B 1 266 ? 9.709 -24.586 -8.535 1.00 13.61 246 GLY B O 1
ATOM 3716 N N . GLN B 1 267 ? 10.464 -26.208 -9.925 1.00 12.97 247 GLN B N 1
ATOM 3717 C CA . GLN B 1 267 ? 11.859 -25.775 -9.799 1.00 13.55 247 GLN B CA 1
ATOM 3718 C C . GLN B 1 267 ? 12.299 -24.876 -10.943 1.00 13.60 247 GLN B C 1
ATOM 3719 O O . GLN B 1 267 ? 11.738 -24.910 -12.028 1.00 13.92 247 GLN B O 1
ATOM 3725 N N . GLN B 1 268 ? 13.304 -24.056 -10.668 1.00 14.10 248 GLN B N 1
ATOM 3726 C CA . GLN B 1 268 ? 13.984 -23.311 -11.702 1.00 14.88 248 GLN B CA 1
ATOM 3727 C C . GLN B 1 268 ? 15.457 -23.680 -11.614 1.00 14.41 248 GLN B C 1
ATOM 3728 O O . GLN B 1 268 ? 16.051 -23.635 -10.537 1.00 15.43 248 GLN B O 1
ATOM 3734 N N . ILE B 1 269 ? 16.046 -24.079 -12.734 1.00 15.08 249 ILE B N 1
ATOM 3735 C CA . ILE B 1 269 ? 17.422 -24.525 -12.730 1.00 14.81 249 ILE B CA 1
ATOM 3736 C C . ILE B 1 269 ? 18.156 -23.862 -13.880 1.00 15.43 249 ILE B C 1
ATOM 3737 O O . ILE B 1 269 ? 17.704 -23.912 -15.022 1.00 14.98 249 ILE B O 1
ATOM 3742 N N . SER B 1 270 ? 19.277 -23.229 -13.567 1.00 16.19 250 SER B N 1
ATOM 3743 C CA . SER B 1 270 ? 20.112 -22.613 -14.586 1.00 17.12 250 SER B CA 1
ATOM 3744 C C . SER B 1 270 ? 21.294 -23.516 -14.928 1.00 17.67 250 SER B C 1
ATOM 3745 O O . SER B 1 270 ? 21.955 -24.062 -14.041 1.00 17.97 250 SER B O 1
ATOM 3748 N N . ALA B 1 271 ? 21.548 -23.675 -16.220 1.00 17.44 251 ALA B N 1
ATOM 3749 C CA . ALA B 1 271 ? 22.704 -24.428 -16.684 1.00 17.81 251 ALA B CA 1
ATOM 3750 C C . ALA B 1 271 ? 23.669 -23.479 -17.396 1.00 18.43 251 ALA B C 1
ATOM 3751 O O . ALA B 1 271 ? 24.262 -23.823 -18.418 1.00 18.91 251 ALA B O 1
ATOM 3753 N N . ASP B 1 272 ? 23.813 -22.280 -16.842 1.00 19.33 252 ASP B N 1
ATOM 3754 C CA . ASP B 1 272 ? 24.594 -21.220 -17.466 1.00 21.16 252 ASP B CA 1
ATOM 3755 C C . ASP B 1 272 ? 25.926 -20.999 -16.762 1.00 22.60 252 ASP B C 1
ATOM 3756 O O . ASP B 1 272 ? 26.363 -19.865 -16.605 1.00 23.37 252 ASP B O 1
ATOM 3761 N N . GLY B 1 273 ? 26.580 -22.074 -16.351 1.00 24.17 253 GLY B N 1
ATOM 3762 C CA . GLY B 1 273 ? 27.792 -21.939 -15.552 1.00 26.73 253 GLY B CA 1
ATOM 3763 C C . GLY B 1 273 ? 29.113 -21.937 -16.304 1.00 28.51 253 GLY B C 1
ATOM 3764 O O . GLY B 1 273 ? 30.151 -22.243 -15.725 1.00 28.98 253 GLY B O 1
ATOM 3765 N N . GLY B 1 274 ? 29.089 -21.605 -17.588 1.00 29.84 254 GLY B N 1
ATOM 3766 C CA . GLY B 1 274 ? 30.333 -21.460 -18.338 1.00 32.18 254 GLY B CA 1
ATOM 3767 C C . GLY B 1 274 ? 31.031 -20.176 -17.927 1.00 33.99 254 GLY B C 1
ATOM 3768 O O . GLY B 1 274 ? 30.433 -19.317 -17.270 1.00 34.16 254 GLY B O 1
ATOM 3769 N N . SER B 1 275 ? 32.296 -20.033 -18.304 1.00 36.01 255 SER B N 1
ATOM 3770 C CA . SER B 1 275 ? 33.033 -18.812 -17.984 1.00 37.70 255 SER B CA 1
ATOM 3771 C C . SER B 1 275 ? 32.381 -17.624 -18.674 1.00 38.09 255 SER B C 1
ATOM 3772 O O . SER B 1 275 ? 32.172 -17.650 -19.886 1.00 38.63 255 SER B O 1
ATOM 3775 N N . MET B 1 276 ? 32.060 -16.588 -17.905 1.00 38.13 256 MET B N 1
ATOM 3776 C CA . MET B 1 276 ? 31.428 -15.392 -18.464 1.00 38.14 256 MET B CA 1
ATOM 3777 C C . MET B 1 276 ? 32.289 -14.718 -19.534 1.00 38.07 256 MET B C 1
ATOM 3778 O O . MET B 1 276 ? 33.510 -14.617 -19.401 1.00 37.87 256 MET B O 1
ATOM 3783 N N . LYS B 1 277 ? 31.644 -14.256 -20.600 1.00 37.66 257 LYS B N 1
ATOM 3784 C CA . LYS B 1 277 ? 32.375 -13.714 -21.737 1.00 37.84 257 LYS B CA 1
ATOM 3785 C C . LYS B 1 277 ? 31.811 -12.371 -22.189 1.00 37.17 257 LYS B C 1
ATOM 3786 O O . LYS B 1 277 ? 30.605 -12.225 -22.355 1.00 36.52 257 LYS B O 1
ATOM 3792 N N . SER B 1 278 ? 32.692 -11.391 -22.378 1.00 36.99 258 SER B N 1
ATOM 3793 C CA . SER B 1 278 ? 32.280 -10.084 -22.871 1.00 37.07 258 SER B CA 1
ATOM 3794 C C . SER B 1 278 ? 31.630 -10.236 -24.243 1.00 36.95 258 SER B C 1
ATOM 3795 O O . SER B 1 278 ? 32.088 -11.029 -25.065 1.00 36.52 258 SER B O 1
ATOM 3798 N N . ILE B 1 279 ? 30.556 -9.486 -24.481 1.00 35.95 259 ILE B N 1
ATOM 3799 C CA . ILE B 1 279 ? 29.908 -9.482 -25.797 1.00 36.33 259 ILE B CA 1
ATOM 3800 C C . ILE B 1 279 ? 30.827 -8.949 -26.901 1.00 37.95 259 ILE B C 1
ATOM 3801 O O . ILE B 1 279 ? 30.608 -9.218 -28.088 1.00 37.72 259 ILE B O 1
ATOM 3806 N N . LEU B 1 280 ? 31.841 -8.179 -26.516 1.00 39.99 260 LEU B N 1
ATOM 3807 C CA . LEU B 1 280 ? 32.790 -7.631 -27.488 1.00 42.11 260 LEU B CA 1
ATOM 3808 C C . LEU B 1 280 ? 33.797 -8.682 -27.936 1.00 43.54 260 LEU B C 1
ATOM 3809 O O . LEU B 1 280 ? 34.370 -8.585 -29.030 1.00 43.97 260 LEU B O 1
ATOM 3814 N N . GLU B 1 281 ? 34.006 -9.683 -27.084 1.00 44.86 261 GLU B N 1
ATOM 3815 C CA . GLU B 1 281 ? 35.029 -10.702 -27.311 1.00 46.15 261 GLU B CA 1
ATOM 3816 C C . GLU B 1 281 ? 34.438 -12.028 -27.775 1.00 46.06 261 GLU B C 1
ATOM 3817 O O . GLU B 1 281 ? 34.137 -12.198 -28.956 1.00 46.30 261 GLU B O 1
ATOM 3823 N N . SER C 1 22 ? 8.208 11.035 23.547 1.00 50.73 2 SER C N 1
ATOM 3824 C CA . SER C 1 22 ? 8.686 11.137 24.959 1.00 50.38 2 SER C CA 1
ATOM 3825 C C . SER C 1 22 ? 8.317 9.881 25.731 1.00 49.20 2 SER C C 1
ATOM 3826 O O . SER C 1 22 ? 9.169 9.258 26.376 1.00 49.26 2 SER C O 1
ATOM 3829 N N . LYS C 1 23 ? 7.041 9.512 25.667 1.00 48.08 3 LYS C N 1
ATOM 3830 C CA . LYS C 1 23 ? 6.591 8.282 26.294 1.00 45.39 3 LYS C CA 1
ATOM 3831 C C . LYS C 1 23 ? 7.375 7.098 25.725 1.00 41.81 3 LYS C C 1
ATOM 3832 O O . LYS C 1 23 ? 7.923 6.296 26.487 1.00 42.07 3 LYS C O 1
ATOM 3838 N N . ARG C 1 24 ? 7.470 7.004 24.398 1.00 36.67 4 ARG C N 1
ATOM 3839 C CA . ARG C 1 24 ? 8.177 5.874 23.779 1.00 31.83 4 ARG C CA 1
ATOM 3840 C C . ARG C 1 24 ? 9.680 5.906 24.093 1.00 28.85 4 ARG C C 1
ATOM 3841 O O . ARG C 1 24 ? 10.310 6.953 24.025 1.00 27.88 4 ARG C O 1
ATOM 3849 N N . THR C 1 25 ? 10.252 4.747 24.407 1.00 25.60 5 THR C N 1
ATOM 3850 C CA . THR C 1 25 ? 11.687 4.655 24.656 1.00 22.78 5 THR C CA 1
ATOM 3851 C C . THR C 1 25 ? 12.389 3.820 23.581 1.00 20.61 5 THR C C 1
ATOM 3852 O O . THR C 1 25 ? 11.913 2.740 23.218 1.00 19.88 5 THR C O 1
ATOM 3856 N N . ALA C 1 26 ? 13.531 4.318 23.112 1.00 18.24 6 ALA C N 1
ATOM 3857 C CA . ALA C 1 26 ? 14.320 3.645 22.073 1.00 16.76 6 ALA C CA 1
ATOM 3858 C C . ALA C 1 26 ? 15.715 3.302 22.549 1.00 16.44 6 ALA C C 1
ATOM 3859 O O . ALA C 1 26 ? 16.416 4.159 23.083 1.00 16.28 6 ALA C O 1
ATOM 3861 N N . PHE C 1 27 ? 16.123 2.059 22.306 1.00 15.42 7 PHE C N 1
ATOM 3862 C CA . PHE C 1 27 ? 17.478 1.618 22.607 1.00 15.56 7 PHE C CA 1
ATOM 3863 C C . PHE C 1 27 ? 18.279 1.505 21.303 1.00 15.57 7 PHE C C 1
ATOM 3864 O O . PHE C 1 27 ? 17.933 0.738 20.398 1.00 15.09 7 PHE C O 1
ATOM 3872 N N . VAL C 1 28 ? 19.327 2.283 21.198 1.00 15.80 8 VAL C N 1
ATOM 3873 C CA . VAL C 1 28 ? 20.192 2.304 20.058 1.00 15.85 8 VAL C CA 1
ATOM 3874 C C . VAL C 1 28 ? 21.599 1.801 20.389 1.00 16.98 8 VAL C C 1
ATOM 3875 O O . VAL C 1 28 ? 22.271 2.386 21.159 1.00 17.19 8 VAL C O 1
ATOM 3879 N N . MET C 1 29 ? 22.008 0.686 19.815 1.00 17.82 9 MET C N 1
ATOM 3880 C CA . MET C 1 29 ? 23.356 0.146 20.024 1.00 18.97 9 MET C CA 1
ATOM 3881 C C . MET C 1 29 ? 24.313 0.820 19.075 1.00 18.94 9 MET C C 1
ATOM 3882 O O . MET C 1 29 ? 23.908 1.267 18.007 1.00 19.16 9 MET C O 1
ATOM 3887 N N . GLY C 1 30 ? 25.584 0.850 19.451 1.00 19.61 10 GLY C N 1
ATOM 3888 C CA . GLY C 1 30 ? 26.632 1.378 18.579 1.00 20.02 10 GLY C CA 1
ATOM 3889 C C . GLY C 1 30 ? 26.367 2.834 18.263 1.00 20.18 10 GLY C C 1
ATOM 3890 O O . GLY C 1 30 ? 26.556 3.275 17.126 1.00 20.37 10 GLY C O 1
ATOM 3891 N N . ALA C 1 31 ? 25.926 3.590 19.267 1.00 20.07 11 ALA C N 1
ATOM 3892 C CA . ALA C 1 31 ? 25.463 4.969 19.035 1.00 20.38 11 ALA C CA 1
ATOM 3893 C C . ALA C 1 31 ? 26.532 6.068 19.102 1.00 20.77 11 ALA C C 1
ATOM 3894 O O . ALA C 1 31 ? 26.212 7.248 18.935 1.00 20.22 11 ALA C O 1
ATOM 3896 N N . SER C 1 32 ? 27.791 5.701 19.326 1.00 20.96 12 SER C N 1
ATOM 3897 C CA . SER C 1 32 ? 28.829 6.735 19.463 1.00 21.99 12 SER C CA 1
ATOM 3898 C C . SER C 1 32 ? 29.266 7.307 18.124 1.00 22.05 12 SER C C 1
ATOM 3899 O O . SER C 1 32 ? 29.856 8.387 18.071 1.00 22.39 12 SER C O 1
ATOM 3902 N N . GLN C 1 33 ? 28.997 6.586 17.038 1.00 21.89 13 GLN C N 1
ATOM 3903 C CA . GLN C 1 33 ? 29.456 7.041 15.733 1.00 21.76 13 GLN C CA 1
ATOM 3904 C C . GLN C 1 33 ? 28.709 6.339 14.603 1.00 20.92 13 GLN C C 1
ATOM 3905 O O . GLN C 1 33 ? 27.923 5.426 14.841 1.00 20.53 13 GLN C O 1
ATOM 3911 N N . GLY C 1 34 ? 28.946 6.795 13.377 1.00 20.46 14 GLY C N 1
ATOM 3912 C CA . GLY C 1 34 ? 28.389 6.167 12.181 1.00 19.53 14 GLY C CA 1
ATOM 3913 C C . GLY C 1 34 ? 26.883 5.986 12.149 1.00 19.26 14 GLY C C 1
ATOM 3914 O O . GLY C 1 34 ? 26.116 6.905 12.439 1.00 18.83 14 GLY C O 1
ATOM 3915 N N . ILE C 1 35 ? 26.471 4.786 11.762 1.00 18.65 15 ILE C N 1
ATOM 3916 C CA . ILE C 1 35 ? 25.072 4.449 11.628 1.00 18.74 15 ILE C CA 1
ATOM 3917 C C . ILE C 1 35 ? 24.270 4.686 12.912 1.00 17.81 15 ILE C C 1
ATOM 3918 O O . ILE C 1 35 ? 23.211 5.335 12.905 1.00 17.90 15 ILE C O 1
ATOM 3923 N N . GLY C 1 36 ? 24.778 4.168 14.023 1.00 17.14 16 GLY C N 1
ATOM 3924 C CA . GLY C 1 36 ? 24.062 4.264 15.298 1.00 15.86 16 GLY C CA 1
ATOM 3925 C C . GLY C 1 36 ? 23.891 5.691 15.795 1.00 16.11 16 GLY C C 1
ATOM 3926 O O . GLY C 1 36 ? 22.850 6.056 16.345 1.00 16.14 16 GLY C O 1
ATOM 3927 N N . LYS C 1 37 ? 24.917 6.506 15.610 1.00 16.56 17 LYS C N 1
ATOM 3928 C CA . LYS C 1 37 ? 24.843 7.896 16.041 1.00 17.07 17 LYS C CA 1
ATOM 3929 C C . LYS C 1 37 ? 23.765 8.617 15.248 1.00 17.35 17 LYS C C 1
ATOM 3930 O O . LYS C 1 37 ? 22.932 9.308 15.822 1.00 17.42 17 LYS C O 1
ATOM 3936 N N . ALA C 1 38 ? 23.768 8.454 13.925 1.00 17.74 18 ALA C N 1
ATOM 3937 C CA . ALA C 1 38 ? 22.787 9.153 13.092 1.00 18.10 18 ALA C CA 1
ATOM 3938 C C . ALA C 1 38 ? 21.359 8.756 13.466 1.00 17.84 18 ALA C C 1
ATOM 3939 O O . ALA C 1 38 ? 20.455 9.585 13.487 1.00 18.42 18 ALA C O 1
ATOM 3941 N N . ILE C 1 39 ? 21.163 7.477 13.773 1.00 17.73 19 ILE C N 1
ATOM 3942 C CA . ILE C 1 39 ? 19.846 6.997 14.154 1.00 16.65 19 ILE C CA 1
ATOM 3943 C C . ILE C 1 39 ? 19.440 7.576 15.503 1.00 16.82 19 ILE C C 1
ATOM 3944 O O . ILE C 1 39 ? 18.307 8.035 15.665 1.00 16.90 19 ILE C O 1
ATOM 3949 N N . ALA C 1 40 ? 20.367 7.593 16.460 1.00 16.43 20 ALA C N 1
ATOM 3950 C CA . ALA C 1 40 ? 20.067 8.173 17.766 1.00 17.36 20 ALA C CA 1
ATOM 3951 C C . ALA C 1 40 ? 19.654 9.645 17.630 1.00 18.01 20 ALA C C 1
ATOM 3952 O O . ALA C 1 40 ? 18.670 10.064 18.213 1.00 18.75 20 ALA C O 1
ATOM 3954 N N . LEU C 1 41 ? 20.392 10.418 16.842 1.00 19.13 21 LEU C N 1
ATOM 3955 C CA . LEU C 1 41 ? 20.064 11.829 16.664 1.00 20.37 21 LEU C CA 1
ATOM 3956 C C . LEU C 1 41 ? 18.698 12.011 16.016 1.00 20.87 21 LEU C C 1
ATOM 3957 O O . LEU C 1 41 ? 17.921 12.851 16.434 1.00 20.98 21 LEU C O 1
ATOM 3962 N N . LYS C 1 42 ? 18.403 11.209 15.001 1.00 20.93 22 LYS C N 1
ATOM 3963 C CA . LYS C 1 42 ? 17.115 11.295 14.336 1.00 20.92 22 LYS C CA 1
ATOM 3964 C C . LYS C 1 42 ? 15.957 10.937 15.275 1.00 20.90 22 LYS C C 1
ATOM 3965 O O . LYS C 1 42 ? 14.942 11.625 15.307 1.00 21.42 22 LYS C O 1
ATOM 3971 N N . LEU C 1 43 ? 16.108 9.860 16.039 1.00 21.04 23 LEU C N 1
ATOM 3972 C CA . LEU C 1 43 ? 15.054 9.445 16.965 1.00 21.31 23 LEU C CA 1
ATOM 3973 C C . LEU C 1 43 ? 14.822 10.488 18.055 1.00 22.64 23 LEU C C 1
ATOM 3974 O O . LEU C 1 43 ? 13.695 10.665 18.514 1.00 23.08 23 LEU C O 1
ATOM 3979 N N . ALA C 1 44 ? 15.881 11.180 18.469 1.00 23.86 24 ALA C N 1
ATOM 3980 C CA . ALA C 1 44 ? 15.721 12.277 19.428 1.00 25.94 24 ALA C CA 1
ATOM 3981 C C . ALA C 1 44 ? 14.934 13.441 18.822 1.00 27.44 24 ALA C C 1
ATOM 3982 O O . ALA C 1 44 ? 14.142 14.088 19.515 1.00 27.93 24 ALA C O 1
ATOM 3984 N N . ASP C 1 45 ? 15.156 13.722 17.538 1.00 29.43 25 ASP C N 1
ATOM 3985 C CA . ASP C 1 45 ? 14.386 14.758 16.845 1.00 31.91 25 ASP C CA 1
ATOM 3986 C C . ASP C 1 45 ? 12.929 14.340 16.727 1.00 32.57 25 ASP C C 1
ATOM 3987 O O . ASP C 1 45 ? 12.057 15.154 16.426 1.00 33.14 25 ASP C O 1
ATOM 3992 N N . GLN C 1 46 ? 12.667 13.058 16.943 1.00 33.18 26 GLN C N 1
ATOM 3993 C CA . GLN C 1 46 ? 11.310 12.547 16.872 1.00 33.88 26 GLN C CA 1
ATOM 3994 C C . GLN C 1 46 ? 10.729 12.408 18.264 1.00 33.40 26 GLN C C 1
ATOM 3995 O O . GLN C 1 46 ? 9.640 11.883 18.433 1.00 33.18 26 GLN C O 1
ATOM 4001 N N . HIS C 1 47 ? 11.494 12.847 19.257 1.00 33.01 27 HIS C N 1
ATOM 4002 C CA . HIS C 1 47 ? 11.055 12.885 20.655 1.00 33.03 27 HIS C CA 1
ATOM 4003 C C . HIS C 1 47 ? 10.939 11.566 21.397 1.00 31.15 27 HIS C C 1
ATOM 4004 O O . HIS C 1 47 ? 10.211 11.470 22.387 1.00 31.40 27 HIS C O 1
ATOM 4011 N N . PHE C 1 48 ? 11.662 10.551 20.944 1.00 28.61 28 PHE C N 1
ATOM 4012 C CA . PHE C 1 48 ? 11.810 9.347 21.740 1.00 26.65 28 PHE C CA 1
ATOM 4013 C C . PHE C 1 48 ? 12.713 9.657 22.934 1.00 26.01 28 PHE C C 1
ATOM 4014 O O . PHE C 1 48 ? 13.658 10.433 22.814 1.00 26.18 28 PHE C O 1
ATOM 4022 N N . SER C 1 49 ? 12.442 9.035 24.076 1.00 25.30 29 SER C N 1
ATOM 4023 C CA . SER C 1 49 ? 13.439 8.964 25.130 1.00 25.20 29 SER C CA 1
ATOM 4024 C C . SER C 1 49 ? 14.454 7.929 24.664 1.00 24.41 29 SER C C 1
ATOM 4025 O O . SER C 1 49 ? 14.074 6.907 24.076 1.00 24.75 29 SER C O 1
ATOM 4028 N N . LEU C 1 50 ? 15.734 8.191 24.907 1.00 23.09 30 LEU C N 1
ATOM 4029 C CA . LEU C 1 50 ? 16.784 7.346 24.354 1.00 22.42 30 LEU C CA 1
ATOM 4030 C C . LEU C 1 50 ? 17.612 6.631 25.400 1.00 22.02 30 LEU C C 1
ATOM 4031 O O . LEU C 1 50 ? 17.937 7.196 26.461 1.00 22.06 30 LEU C O 1
ATOM 4036 N N . VAL C 1 51 ? 17.955 5.384 25.086 1.00 20.52 31 VAL C N 1
ATOM 4037 C CA . VAL C 1 51 ? 19.005 4.686 25.797 1.00 20.09 31 VAL C CA 1
ATOM 4038 C C . VAL C 1 51 ? 20.062 4.442 24.739 1.00 20.46 31 VAL C C 1
ATOM 4039 O O . VAL C 1 51 ? 19.773 3.838 23.695 1.00 19.58 31 VAL C O 1
ATOM 4043 N N . ILE C 1 52 ? 21.269 4.953 24.969 1.00 21.10 32 ILE C N 1
ATOM 4044 C CA . ILE C 1 52 ? 22.313 4.784 23.974 1.00 22.18 32 ILE C CA 1
ATOM 4045 C C . ILE C 1 52 ? 23.490 4.018 24.531 1.00 23.46 32 ILE C C 1
ATOM 4046 O O . ILE C 1 52 ? 23.833 4.118 25.718 1.00 23.49 32 ILE C O 1
ATOM 4051 N N . ASN C 1 53 ? 24.095 3.226 23.666 1.00 24.78 33 ASN C N 1
ATOM 4052 C CA . ASN C 1 53 ? 25.138 2.334 24.088 1.00 26.69 33 ASN C CA 1
ATOM 4053 C C . ASN C 1 53 ? 26.330 2.398 23.157 1.00 28.32 33 ASN C C 1
ATOM 4054 O O . ASN C 1 53 ? 26.198 2.660 21.963 1.00 27.75 33 ASN C O 1
ATOM 4059 N N . SER C 1 54 ? 27.493 2.149 23.738 1.00 30.82 34 SER C N 1
ATOM 4060 C CA . SER C 1 54 ? 28.748 2.126 23.022 1.00 33.95 34 SER C CA 1
ATOM 4061 C C . SER C 1 54 ? 29.657 1.157 23.771 1.00 36.13 34 SER C C 1
ATOM 4062 O O . SER C 1 54 ? 29.538 1.007 24.985 1.00 35.66 34 SER C O 1
ATOM 4065 N N . ARG C 1 55 ? 30.539 0.482 23.040 1.00 39.61 35 ARG C N 1
ATOM 4066 C CA . ARG C 1 55 ? 31.465 -0.483 23.632 1.00 43.29 35 ARG C CA 1
ATOM 4067 C C . ARG C 1 55 ? 32.204 0.146 24.814 1.00 44.96 35 ARG C C 1
ATOM 4068 O O . ARG C 1 55 ? 32.489 -0.513 25.817 1.00 44.85 35 ARG C O 1
ATOM 4076 N N . ASN C 1 56 ? 32.512 1.430 24.689 1.00 47.31 36 ASN C N 1
ATOM 4077 C CA . ASN C 1 56 ? 33.117 2.176 25.780 1.00 49.89 36 ASN C CA 1
ATOM 4078 C C . ASN C 1 56 ? 32.634 3.627 25.778 1.00 51.32 36 ASN C C 1
ATOM 4079 O O . ASN C 1 56 ? 31.929 4.053 24.863 1.00 51.53 36 ASN C O 1
ATOM 4084 N N . LEU C 1 57 ? 33.031 4.433 26.741 1.00 52.96 37 LEU C N 1
ATOM 4085 C CA . LEU C 1 57 ? 32.426 5.723 26.900 1.00 54.41 37 LEU C CA 1
ATOM 4086 C C . LEU C 1 57 ? 33.114 6.763 26.076 1.00 55.06 37 LEU C C 1
ATOM 4087 O O . LEU C 1 57 ? 33.012 7.936 26.289 1.00 55.37 37 LEU C O 1
ATOM 4092 N N . ASP C 1 58 ? 33.837 6.300 25.103 1.00 55.41 38 ASP C N 1
ATOM 4093 C CA . ASP C 1 58 ? 34.478 7.210 24.158 1.00 55.50 38 ASP C CA 1
ATOM 4094 C C . ASP C 1 58 ? 33.461 7.758 23.165 1.00 54.30 38 ASP C C 1
ATOM 4095 O O . ASP C 1 58 ? 32.716 6.999 22.546 1.00 54.33 38 ASP C O 1
ATOM 4100 N N . ASN C 1 59 ? 33.432 9.078 23.022 1.00 52.76 39 ASN C N 1
ATOM 4101 C CA . ASN C 1 59 ? 32.600 9.728 22.011 1.00 51.02 39 ASN C CA 1
ATOM 4102 C C . ASN C 1 59 ? 31.102 9.747 22.320 1.00 49.12 39 ASN C C 1
ATOM 4103 O O . ASN C 1 59 ? 30.399 10.679 21.932 1.00 48.82 39 ASN C O 1
ATOM 4108 N N . ILE C 1 60 ? 30.614 8.720 23.010 1.00 46.89 40 ILE C N 1
ATOM 4109 C CA . ILE C 1 60 ? 29.189 8.642 23.322 1.00 44.85 40 ILE C CA 1
ATOM 4110 C C . ILE C 1 60 ? 28.731 9.894 24.074 1.00 44.10 40 ILE C C 1
ATOM 4111 O O . ILE C 1 60 ? 27.591 10.332 23.936 1.00 43.32 40 ILE C O 1
ATOM 4116 N N . GLU C 1 61 ? 29.613 10.513 24.850 1.00 43.84 41 GLU C N 1
ATOM 4117 C CA . GLU C 1 61 ? 29.247 11.722 25.585 1.00 43.91 41 GLU C CA 1
ATOM 4118 C C . GLU C 1 61 ? 28.848 12.842 24.696 1.00 42.34 41 GLU C C 1
ATOM 4119 O O . GLU C 1 61 ? 27.910 13.538 24.959 1.00 42.02 41 GLU C O 1
ATOM 4125 N N . SER C 1 62 ? 29.613 13.048 23.656 1.00 40.85 42 SER C N 1
ATOM 4126 C CA . SER C 1 62 ? 29.286 14.141 22.745 1.00 39.50 42 SER C CA 1
ATOM 4127 C C . SER C 1 62 ? 27.976 13.903 21.995 1.00 37.68 42 SER C C 1
ATOM 4128 O O . SER C 1 62 ? 27.309 14.855 21.598 1.00 37.63 42 SER C O 1
ATOM 4131 N N . VAL C 1 63 ? 27.607 12.639 21.795 1.00 35.38 43 VAL C N 1
ATOM 4132 C CA . VAL C 1 63 ? 26.310 12.341 21.190 1.00 33.09 43 VAL C CA 1
ATOM 4133 C C . VAL C 1 63 ? 25.197 12.779 22.134 1.00 33.13 43 VAL C C 1
ATOM 4134 O O . VAL C 1 63 ? 24.208 13.385 21.711 1.00 32.74 43 VAL C O 1
ATOM 4138 N N . LYS C 1 64 ? 25.359 12.478 23.417 1.00 33.59 44 LYS C N 1
ATOM 4139 C CA . LYS C 1 64 ? 24.407 12.954 24.411 1.00 35.06 44 LYS C CA 1
ATOM 4140 C C . LYS C 1 64 ? 24.381 14.478 24.419 1.00 36.53 44 LYS C C 1
ATOM 4141 O O . LYS C 1 64 ? 23.318 15.092 24.470 1.00 36.21 44 LYS C O 1
ATOM 4147 N N . GLU C 1 65 ? 25.530 15.086 24.348 1.00 39.08 45 GLU C N 1
ATOM 4148 C CA . GLU C 1 65 ? 25.524 16.532 24.362 1.00 41.96 45 GLU C CA 1
ATOM 4149 C C . GLU C 1 65 ? 24.881 17.102 23.124 1.00 41.98 45 GLU C C 1
ATOM 4150 O O . GLU C 1 65 ? 24.104 17.983 23.204 1.00 42.15 45 GLU C O 1
ATOM 4156 N N . ASP C 1 66 ? 25.233 16.567 21.978 1.00 41.97 46 ASP C N 1
ATOM 4157 C CA . ASP C 1 66 ? 24.612 17.016 20.739 1.00 42.04 46 ASP C CA 1
ATOM 4158 C C . ASP C 1 66 ? 23.094 16.955 20.853 1.00 41.32 46 ASP C C 1
ATOM 4159 O O . ASP C 1 66 ? 22.389 17.843 20.370 1.00 41.38 46 ASP C O 1
ATOM 4164 N N . ILE C 1 67 ? 22.593 15.899 21.485 1.00 40.24 47 ILE C N 1
ATOM 4165 C CA . ILE C 1 67 ? 21.159 15.725 21.644 1.00 39.64 47 ILE C CA 1
ATOM 4166 C C . ILE C 1 67 ? 20.582 16.765 22.600 1.00 40.87 47 ILE C C 1
ATOM 4167 O O . ILE C 1 67 ? 19.543 17.360 22.328 1.00 40.20 47 ILE C O 1
ATOM 4172 N N . LEU C 1 68 ? 21.264 17.001 23.701 1.00 42.98 48 LEU C N 1
ATOM 4173 C CA . LEU C 1 68 ? 20.760 17.993 24.658 1.00 45.25 48 LEU C CA 1
ATOM 4174 C C . LEU C 1 68 ? 20.849 19.393 24.137 1.00 46.77 48 LEU C C 1
ATOM 4175 O O . LEU C 1 68 ? 20.094 20.243 24.530 1.00 46.95 48 LEU C O 1
ATOM 4180 N N . ALA C 1 69 ? 21.789 19.625 23.254 1.00 48.40 49 ALA C N 1
ATOM 4181 C CA . ALA C 1 69 ? 21.922 20.937 22.628 1.00 49.89 49 ALA C CA 1
ATOM 4182 C C . ALA C 1 69 ? 20.621 21.326 21.935 1.00 50.76 49 ALA C C 1
ATOM 4183 O O . ALA C 1 69 ? 20.126 22.439 22.102 1.00 50.85 49 ALA C O 1
ATOM 4185 N N . LYS C 1 70 ? 20.064 20.397 21.165 1.00 51.40 50 LYS C N 1
ATOM 4186 C CA . LYS C 1 70 ? 18.818 20.645 20.446 1.00 52.07 50 LYS C CA 1
ATOM 4187 C C . LYS C 1 70 ? 17.583 20.515 21.333 1.00 51.63 50 LYS C C 1
ATOM 4188 O O . LYS C 1 70 ? 16.665 21.323 21.251 1.00 51.46 50 LYS C O 1
ATOM 4194 N N . HIS C 1 71 ? 17.561 19.482 22.168 1.00 51.26 51 HIS C N 1
ATOM 4195 C CA . HIS C 1 71 ? 16.404 19.195 23.004 1.00 50.90 51 HIS C CA 1
ATOM 4196 C C . HIS C 1 71 ? 16.831 19.132 24.461 1.00 51.26 51 HIS C C 1
ATOM 4197 O O . HIS C 1 71 ? 17.071 18.054 25.004 1.00 50.76 51 HIS C O 1
ATOM 4204 N N . PRO C 1 72 ? 16.929 20.305 25.101 1.00 51.73 52 PRO C N 1
ATOM 4205 C CA . PRO C 1 72 ? 17.396 20.427 26.477 1.00 51.86 52 PRO C CA 1
ATOM 4206 C C . PRO C 1 72 ? 16.603 19.550 27.441 1.00 51.64 52 PRO C C 1
ATOM 4207 O O . PRO C 1 72 ? 17.132 19.134 28.473 1.00 51.47 52 PRO C O 1
ATOM 4211 N N . GLU C 1 73 ? 15.346 19.275 27.105 1.00 51.16 53 GLU C N 1
ATOM 4212 C CA . GLU C 1 73 ? 14.485 18.477 27.974 1.00 50.79 53 GLU C CA 1
ATOM 4213 C C . GLU C 1 73 ? 14.459 16.995 27.581 1.00 48.49 53 GLU C C 1
ATOM 4214 O O . GLU C 1 73 ? 13.715 16.205 28.164 1.00 48.50 53 GLU C O 1
ATOM 4220 N N . ALA C 1 74 ? 15.272 16.624 26.597 1.00 45.50 54 ALA C N 1
ATOM 4221 C CA . ALA C 1 74 ? 15.341 15.232 26.153 1.00 42.12 54 ALA C CA 1
ATOM 4222 C C . ALA C 1 74 ? 15.805 14.312 27.275 1.00 39.75 54 ALA C C 1
ATOM 4223 O O . ALA C 1 74 ? 16.609 14.706 28.117 1.00 39.28 54 ALA C O 1
ATOM 4225 N N . SER C 1 75 ? 15.300 13.081 27.275 1.00 36.66 55 SER C N 1
ATOM 4226 C CA . SER C 1 75 ? 15.799 12.052 28.180 1.00 33.91 55 SER C CA 1
ATOM 4227 C C . SER C 1 75 ? 16.783 11.133 27.445 1.00 31.71 55 SER C C 1
ATOM 4228 O O . SER C 1 75 ? 16.442 10.511 26.436 1.00 30.49 55 SER C O 1
ATOM 4231 N N . VAL C 1 76 ? 18.014 11.084 27.938 1.00 29.84 56 VAL C N 1
ATOM 4232 C CA . VAL C 1 76 ? 19.045 10.244 27.343 1.00 28.46 56 VAL C CA 1
ATOM 4233 C C . VAL C 1 76 ? 19.789 9.504 28.434 1.00 28.01 56 VAL C C 1
ATOM 4234 O O . VAL C 1 76 ? 20.373 10.120 29.325 1.00 28.42 56 VAL C O 1
ATOM 4238 N N . ILE C 1 77 ? 19.753 8.181 28.368 1.00 27.04 57 ILE C N 1
ATOM 4239 C CA . ILE C 1 77 ? 20.463 7.337 29.310 1.00 26.71 57 ILE C CA 1
ATOM 4240 C C . ILE C 1 77 ? 21.617 6.648 28.593 1.00 26.12 57 ILE C C 1
ATOM 4241 O O . ILE C 1 77 ? 21.423 6.034 27.553 1.00 25.43 57 ILE C O 1
ATOM 4246 N N . VAL C 1 78 ? 22.822 6.770 29.145 1.00 25.71 58 VAL C N 1
ATOM 4247 C CA . VAL C 1 78 ? 23.995 6.149 28.557 1.00 25.78 58 VAL C CA 1
ATOM 4248 C C . VAL C 1 78 ? 24.341 4.855 29.282 1.00 26.67 58 VAL C C 1
ATOM 4249 O O . VAL C 1 78 ? 24.660 4.861 30.471 1.00 26.87 58 VAL C O 1
ATOM 4253 N N . LEU C 1 79 ? 24.280 3.742 28.559 1.00 27.66 59 LEU C N 1
ATOM 4254 C CA . LEU C 1 79 ? 24.676 2.464 29.113 1.00 29.43 59 LEU C CA 1
ATOM 4255 C C . LEU C 1 79 ? 25.826 1.908 28.285 1.00 30.76 59 LEU C C 1
ATOM 4256 O O . LEU C 1 79 ? 25.654 1.551 27.128 1.00 30.67 59 LEU C O 1
ATOM 4261 N N . ALA C 1 80 ? 27.007 1.860 28.882 1.00 32.94 60 ALA C N 1
ATOM 4262 C CA . ALA C 1 80 ? 28.177 1.346 28.189 1.00 34.30 60 ALA C CA 1
ATOM 4263 C C . ALA C 1 80 ? 28.305 -0.175 28.314 1.00 34.94 60 ALA C C 1
ATOM 4264 O O . ALA C 1 80 ? 27.687 -0.814 29.173 1.00 34.80 60 ALA C O 1
ATOM 4266 N N . GLY C 1 81 ? 29.110 -0.752 27.435 1.00 35.10 61 GLY C N 1
ATOM 4267 C CA . GLY C 1 81 ? 29.326 -2.182 27.454 1.00 35.00 61 GLY C CA 1
ATOM 4268 C C . GLY C 1 81 ? 29.195 -2.770 26.074 1.00 34.54 61 GLY C C 1
ATOM 4269 O O . GLY C 1 81 ? 28.568 -2.189 25.191 1.00 34.57 61 GLY C O 1
ATOM 4270 N N . ASP C 1 82 ? 29.798 -3.935 25.894 1.00 34.17 62 ASP C N 1
ATOM 4271 C CA . ASP C 1 82 ? 29.811 -4.596 24.613 1.00 33.48 62 ASP C CA 1
ATOM 4272 C C . ASP C 1 82 ? 28.601 -5.514 24.493 1.00 31.59 62 ASP C C 1
ATOM 4273 O O . ASP C 1 82 ? 28.509 -6.532 25.182 1.00 31.28 62 ASP C O 1
ATOM 4278 N N . MET C 1 83 ? 27.676 -5.143 23.615 1.00 29.60 63 MET C N 1
ATOM 4279 C CA . MET C 1 83 ? 26.448 -5.905 23.415 1.00 27.93 63 MET C CA 1
ATOM 4280 C C . MET C 1 83 ? 26.681 -7.287 22.807 1.00 27.17 63 MET C C 1
ATOM 4281 O O . MET C 1 83 ? 25.753 -8.090 22.714 1.00 26.37 63 MET C O 1
ATOM 4286 N N . SER C 1 84 ? 27.915 -7.553 22.387 1.00 26.89 64 SER C N 1
ATOM 4287 C CA . SER C 1 84 ? 28.268 -8.877 21.873 1.00 27.88 64 SER C CA 1
ATOM 4288 C C . SER C 1 84 ? 28.571 -9.901 22.971 1.00 28.77 64 SER C C 1
ATOM 4289 O O . SER C 1 84 ? 28.658 -11.105 22.691 1.00 29.09 64 SER C O 1
ATOM 4292 N N . ASP C 1 85 ? 28.752 -9.435 24.206 1.00 30.53 65 ASP C N 1
ATOM 4293 C CA . ASP C 1 85 ? 28.954 -10.334 25.349 1.00 32.43 65 ASP C CA 1
ATOM 4294 C C . ASP C 1 85 ? 27.604 -10.684 25.949 1.00 33.16 65 ASP C C 1
ATOM 4295 O O . ASP C 1 85 ? 26.807 -9.796 26.282 1.00 33.04 65 ASP C O 1
ATOM 4300 N N . GLN C 1 86 ? 27.337 -11.966 26.079 1.00 34.14 66 GLN C N 1
ATOM 4301 C CA . GLN C 1 86 ? 26.093 -12.439 26.588 1.00 35.38 66 GLN C CA 1
ATOM 4302 C C . GLN C 1 86 ? 25.712 -11.820 27.887 1.00 34.91 66 GLN C C 1
ATOM 4303 O O . GLN C 1 86 ? 24.674 -11.247 28.024 1.00 34.71 66 GLN C O 1
ATOM 4309 N N . HIS C 1 87 ? 26.548 -12.025 28.880 1.00 34.87 67 HIS C N 1
ATOM 4310 C CA . HIS C 1 87 ? 26.180 -11.567 30.206 1.00 35.04 67 HIS C CA 1
ATOM 4311 C C . HIS C 1 87 ? 26.007 -10.054 30.262 1.00 33.84 67 HIS C C 1
ATOM 4312 O O . HIS C 1 87 ? 25.145 -9.558 30.979 1.00 34.09 67 HIS C O 1
ATOM 4319 N N . THR C 1 88 ? 26.811 -9.325 29.494 1.00 32.64 68 THR C N 1
ATOM 4320 C CA . THR C 1 88 ? 26.687 -7.870 29.415 1.00 31.95 68 THR C CA 1
ATOM 4321 C C . THR C 1 88 ? 25.351 -7.487 28.799 1.00 30.55 68 THR C C 1
ATOM 4322 O O . THR C 1 88 ? 24.631 -6.632 29.309 1.00 30.55 68 THR C O 1
ATOM 4326 N N . ARG C 1 89 ? 25.043 -8.115 27.674 1.00 29.11 69 ARG C N 1
ATOM 4327 C CA . ARG C 1 89 ? 23.772 -7.904 27.004 1.00 27.84 69 ARG C CA 1
ATOM 4328 C C . ARG C 1 89 ? 22.617 -8.150 27.978 1.00 27.88 69 ARG C C 1
ATOM 4329 O O . ARG C 1 89 ? 21.675 -7.350 28.072 1.00 27.65 69 ARG C O 1
ATOM 4337 N N . ALA C 1 90 ? 22.701 -9.244 28.728 1.00 28.10 70 ALA C N 1
ATOM 4338 C CA . ALA C 1 90 ? 21.679 -9.542 29.722 1.00 29.08 70 ALA C CA 1
ATOM 4339 C C . ALA C 1 90 ? 21.555 -8.400 30.727 1.00 29.42 70 ALA C C 1
ATOM 4340 O O . ALA C 1 90 ? 20.447 -7.993 31.083 1.00 30.32 70 ALA C O 1
ATOM 4342 N N . GLY C 1 91 ? 22.697 -7.879 31.171 1.00 29.45 71 GLY C N 1
ATOM 4343 C CA . GLY C 1 91 ? 22.731 -6.821 32.184 1.00 29.28 71 GLY C CA 1
ATOM 4344 C C . GLY C 1 91 ? 22.183 -5.484 31.705 1.00 28.66 71 GLY C C 1
ATOM 4345 O O . GLY C 1 91 ? 21.584 -4.737 32.484 1.00 28.73 71 GLY C O 1
ATOM 4346 N N . ILE C 1 92 ? 22.392 -5.173 30.426 1.00 28.02 72 ILE C N 1
ATOM 4347 C CA . ILE C 1 92 ? 21.894 -3.930 29.842 1.00 27.37 72 ILE C CA 1
ATOM 4348 C C . ILE C 1 92 ? 20.368 -3.938 29.807 1.00 26.58 72 ILE C C 1
ATOM 4349 O O . ILE C 1 92 ? 19.725 -2.955 30.166 1.00 25.86 72 ILE C O 1
ATOM 4354 N N . PHE C 1 93 ? 19.785 -5.059 29.395 1.00 25.92 73 PHE C N 1
ATOM 4355 C CA . PHE C 1 93 ? 18.330 -5.141 29.324 1.00 26.08 73 PHE C CA 1
ATOM 4356 C C . PHE C 1 93 ? 17.650 -5.095 30.688 1.00 27.25 73 PHE C C 1
ATOM 4357 O O . PHE C 1 93 ? 16.570 -4.540 30.815 1.00 27.64 73 PHE C O 1
ATOM 4365 N N . GLN C 1 94 ? 18.281 -5.679 31.699 1.00 28.95 74 GLN C N 1
ATOM 4366 C CA . GLN C 1 94 ? 17.778 -5.579 33.073 1.00 30.66 74 GLN C CA 1
ATOM 4367 C C . GLN C 1 94 ? 17.797 -4.124 33.543 1.00 30.06 74 GLN C C 1
ATOM 4368 O O . GLN C 1 94 ? 16.898 -3.672 34.263 1.00 30.73 74 GLN C O 1
ATOM 4374 N N . LYS C 1 95 ? 18.837 -3.399 33.147 1.00 28.84 75 LYS C N 1
ATOM 4375 C CA . LYS C 1 95 ? 18.945 -1.976 33.461 1.00 27.89 75 LYS C CA 1
ATOM 4376 C C . LYS C 1 95 ? 17.905 -1.144 32.716 1.00 26.32 75 LYS C C 1
ATOM 4377 O O . LYS C 1 95 ? 17.340 -0.200 33.259 1.00 25.62 75 LYS C O 1
ATOM 4383 N N . ILE C 1 96 ? 17.644 -1.493 31.464 1.00 24.66 76 ILE C N 1
ATOM 4384 C CA . ILE C 1 96 ? 16.584 -0.804 30.754 1.00 23.59 76 ILE C CA 1
ATOM 4385 C C . ILE C 1 96 ? 15.251 -1.016 31.474 1.00 24.84 76 ILE C C 1
ATOM 4386 O O . ILE C 1 96 ? 14.487 -0.069 31.688 1.00 24.88 76 ILE C O 1
ATOM 4391 N N . GLU C 1 97 ? 14.967 -2.251 31.868 1.00 26.48 77 GLU C N 1
ATOM 4392 C CA . GLU C 1 97 ? 13.684 -2.516 32.518 1.00 29.01 77 GLU C CA 1
ATOM 4393 C C . GLU C 1 97 ? 13.580 -1.779 33.855 1.00 29.71 77 GLU C C 1
ATOM 4394 O O . GLU C 1 97 ? 12.519 -1.258 34.223 1.00 29.10 77 GLU C O 1
ATOM 4400 N N . SER C 1 98 ? 14.697 -1.718 34.566 1.00 30.70 78 SER C N 1
ATOM 4401 C CA . SER C 1 98 ? 14.728 -1.064 35.860 1.00 32.06 78 SER C CA 1
ATOM 4402 C C . SER C 1 98 ? 14.627 0.464 35.754 1.00 32.02 78 SER C C 1
ATOM 4403 O O . SER C 1 98 ? 13.871 1.096 36.491 1.00 32.09 78 SER C O 1
ATOM 4406 N N . GLN C 1 99 ? 15.374 1.058 34.828 1.00 31.50 79 GLN C N 1
ATOM 4407 C CA . GLN C 1 99 ? 15.439 2.519 34.736 1.00 30.86 79 GLN C CA 1
ATOM 4408 C C . GLN C 1 99 ? 14.350 3.134 33.865 1.00 30.31 79 GLN C C 1
ATOM 4409 O O . GLN C 1 99 ? 13.915 4.257 34.121 1.00 29.87 79 GLN C O 1
ATOM 4415 N N . CYS C 1 100 ? 13.906 2.399 32.845 1.00 29.08 80 CYS C N 1
ATOM 4416 C CA . CYS C 1 100 ? 12.923 2.922 31.897 1.00 28.53 80 CYS C CA 1
ATOM 4417 C C . CYS C 1 100 ? 11.533 2.342 32.123 1.00 28.18 80 CYS C C 1
ATOM 4418 O O . CYS C 1 100 ? 10.526 3.004 31.862 1.00 28.13 80 CYS C O 1
ATOM 4421 N N . GLY C 1 101 ? 11.482 1.094 32.570 1.00 27.49 81 GLY C N 1
ATOM 4422 C CA . GLY C 1 101 ? 10.210 0.441 32.862 1.00 26.85 81 GLY C CA 1
ATOM 4423 C C . GLY C 1 101 ? 9.469 -0.032 31.628 1.00 26.23 81 GLY C C 1
ATOM 4424 O O . GLY C 1 101 ? 8.344 -0.524 31.728 1.00 26.88 81 GLY C O 1
ATOM 4425 N N . ARG C 1 102 ? 10.112 0.096 30.468 1.00 24.68 82 ARG C N 1
ATOM 4426 C CA . ARG C 1 102 ? 9.494 -0.199 29.176 1.00 23.56 82 ARG C CA 1
ATOM 4427 C C . ARG C 1 102 ? 10.558 -0.100 28.102 1.00 22.14 82 ARG C C 1
ATOM 4428 O O . ARG C 1 102 ? 11.645 0.418 28.349 1.00 21.94 82 ARG C O 1
ATOM 4436 N N . LEU C 1 103 ? 10.239 -0.592 26.909 1.00 20.60 83 LEU C N 1
ATOM 4437 C CA . LEU C 1 103 ? 11.106 -0.408 25.752 1.00 19.64 83 LEU C CA 1
ATOM 4438 C C . LEU C 1 103 ? 10.242 -0.531 24.519 1.00 19.00 83 LEU C C 1
ATOM 4439 O O . LEU C 1 103 ? 9.505 -1.501 24.379 1.00 19.35 83 LEU C O 1
ATOM 4444 N N . ASP C 1 104 ? 10.337 0.442 23.618 1.00 17.84 84 ASP C N 1
ATOM 4445 C CA . ASP C 1 104 ? 9.457 0.480 22.456 1.00 17.04 84 ASP C CA 1
ATOM 4446 C C . ASP C 1 104 ? 10.175 0.238 21.140 1.00 16.33 84 ASP C C 1
ATOM 4447 O O . ASP C 1 104 ? 9.572 -0.236 20.173 1.00 16.12 84 ASP C O 1
ATOM 4452 N N . VAL C 1 105 ? 11.459 0.566 21.106 1.00 15.45 85 VAL C N 1
ATOM 4453 C CA . VAL C 1 105 ? 12.216 0.501 19.868 1.00 14.98 85 VAL C CA 1
ATOM 4454 C C . VAL C 1 105 ? 13.591 -0.082 20.145 1.00 14.38 85 VAL C C 1
ATOM 4455 O O . VAL C 1 105 ? 14.267 0.336 21.095 1.00 15.03 85 VAL C O 1
ATOM 4459 N N . LEU C 1 106 ? 14.000 -1.046 19.323 1.00 13.78 86 LEU C N 1
ATOM 4460 C CA . LEU C 1 106 ? 15.335 -1.630 19.417 1.00 13.18 86 LEU C CA 1
ATOM 4461 C C . LEU C 1 106 ? 16.026 -1.459 18.086 1.00 13.36 86 LEU C C 1
ATOM 4462 O O . LEU C 1 106 ? 15.518 -1.921 17.055 1.00 13.75 86 LEU C O 1
ATOM 4467 N N . ILE C 1 107 ? 17.167 -0.783 18.098 1.00 13.21 87 ILE C N 1
ATOM 4468 C CA . ILE C 1 107 ? 18.021 -0.716 16.921 1.00 13.18 87 ILE C CA 1
ATOM 4469 C C . ILE C 1 107 ? 19.199 -1.670 17.127 1.00 13.36 87 ILE C C 1
ATOM 4470 O O . ILE C 1 107 ? 20.139 -1.364 17.877 1.00 13.90 87 ILE C O 1
ATOM 4475 N N . ASN C 1 108 ? 19.120 -2.840 16.490 1.00 13.47 88 ASN C N 1
ATOM 4476 C CA . ASN C 1 108 ? 20.176 -3.842 16.541 1.00 13.95 88 ASN C CA 1
ATOM 4477 C C . ASN C 1 108 ? 21.257 -3.398 15.581 1.00 13.92 88 ASN C C 1
ATOM 4478 O O . ASN C 1 108 ? 21.011 -3.311 14.375 1.00 14.41 88 ASN C O 1
ATOM 4483 N N . ASN C 1 109 ? 22.440 -3.100 16.104 1.00 13.79 89 ASN C N 1
ATOM 4484 C CA . ASN C 1 109 ? 23.491 -2.498 15.309 1.00 14.12 89 ASN C CA 1
ATOM 4485 C C . ASN C 1 109 ? 24.838 -2.902 15.885 1.00 15.07 89 ASN C C 1
ATOM 4486 O O . ASN C 1 109 ? 25.344 -2.263 16.810 1.00 15.27 89 ASN C O 1
ATOM 4491 N N . ILE C 1 110 ? 25.391 -3.989 15.355 1.00 15.53 90 ILE C N 1
ATOM 4492 C CA . ILE C 1 110 ? 26.692 -4.503 15.775 1.00 17.37 90 ILE C CA 1
ATOM 4493 C C . ILE C 1 110 ? 27.459 -4.835 14.505 1.00 18.50 90 ILE C C 1
ATOM 4494 O O . ILE C 1 110 ? 26.878 -5.388 13.564 1.00 20.12 90 ILE C O 1
ATOM 4499 N N . PRO C 1 111 ? 28.751 -4.486 14.449 1.00 19.77 91 PRO C N 1
ATOM 4500 C CA . PRO C 1 111 ? 29.520 -4.812 13.253 1.00 20.89 91 PRO C CA 1
ATOM 4501 C C . PRO C 1 111 ? 29.669 -6.312 13.092 1.00 21.84 91 PRO C C 1
ATOM 4502 O O . PRO C 1 111 ? 29.690 -7.049 14.087 1.00 21.90 91 PRO C O 1
ATOM 4506 N N . GLY C 1 112 ? 29.768 -6.762 11.847 1.00 22.78 92 GLY C N 1
ATOM 4507 C CA . GLY C 1 112 ? 30.141 -8.144 11.581 1.00 24.35 92 GLY C CA 1
ATOM 4508 C C . GLY C 1 112 ? 31.609 -8.358 11.890 1.00 25.43 92 GLY C C 1
ATOM 4509 O O . GLY C 1 112 ? 32.221 -7.561 12.602 1.00 25.83 92 GLY C O 1
ATOM 4510 N N . GLY C 1 113 ? 32.187 -9.432 11.361 1.00 26.15 93 GLY C N 1
ATOM 4511 C CA . GLY C 1 113 ? 33.590 -9.733 11.634 1.00 27.06 93 GLY C CA 1
ATOM 4512 C C . GLY C 1 113 ? 34.525 -9.142 10.601 1.00 27.31 93 GLY C C 1
ATOM 4513 O O . GLY C 1 113 ? 34.091 -8.456 9.678 1.00 27.47 93 GLY C O 1
ATOM 4514 N N . ALA C 1 114 ? 35.819 -9.403 10.758 1.00 28.19 94 ALA C N 1
ATOM 4515 C CA . ALA C 1 114 ? 36.799 -8.966 9.772 1.00 28.68 94 ALA C CA 1
ATOM 4516 C C . ALA C 1 114 ? 36.437 -9.578 8.422 1.00 28.72 94 ALA C C 1
ATOM 4517 O O . ALA C 1 114 ? 35.913 -10.692 8.359 1.00 29.65 94 ALA C O 1
ATOM 4519 N N . PRO C 1 115 ? 36.690 -8.847 7.331 1.00 28.44 95 PRO C N 1
ATOM 4520 C CA . PRO C 1 115 ? 36.477 -9.447 6.029 1.00 28.02 95 PRO C CA 1
ATOM 4521 C C . PRO C 1 115 ? 37.213 -10.780 5.937 1.00 28.01 95 PRO C C 1
ATOM 4522 O O . PRO C 1 115 ? 38.300 -10.940 6.504 1.00 27.36 95 PRO C O 1
ATOM 4526 N N . ASP C 1 116 ? 36.616 -11.727 5.233 1.00 27.99 96 ASP C N 1
ATOM 4527 C CA . ASP C 1 116 ? 37.288 -12.978 4.936 1.00 28.17 96 ASP C CA 1
ATOM 4528 C C . ASP C 1 116 ? 36.787 -13.515 3.610 1.00 28.30 96 ASP C C 1
ATOM 4529 O O . ASP C 1 116 ? 35.814 -13.012 3.044 1.00 28.66 96 ASP C O 1
ATOM 4534 N N . THR C 1 117 ? 37.472 -14.532 3.104 1.00 28.80 97 THR C N 1
ATOM 4535 C CA . THR C 1 117 ? 37.120 -15.130 1.842 1.00 28.76 97 THR C CA 1
ATOM 4536 C C . THR C 1 117 ? 36.832 -16.594 2.128 1.00 28.13 97 THR C C 1
ATOM 4537 O O . THR C 1 117 ? 37.114 -17.087 3.219 1.00 27.99 97 THR C O 1
ATOM 4541 N N . PHE C 1 118 ? 36.265 -17.293 1.159 1.00 27.71 98 PHE C N 1
ATOM 4542 C CA . PHE C 1 118 ? 36.140 -18.732 1.289 1.00 27.89 98 PHE C CA 1
ATOM 4543 C C . PHE C 1 118 ? 37.527 -19.357 1.486 1.00 29.14 98 PHE C C 1
ATOM 4544 O O . PHE C 1 118 ? 37.713 -20.269 2.281 1.00 28.43 98 PHE C O 1
ATOM 4552 N N . ASP C 1 119 ? 38.508 -18.836 0.768 1.00 31.30 99 ASP C N 1
ATOM 4553 C CA . ASP C 1 119 ? 39.847 -19.404 0.814 1.00 33.86 99 ASP C CA 1
ATOM 4554 C C . ASP C 1 119 ? 40.504 -19.270 2.180 1.00 34.35 99 ASP C C 1
ATOM 4555 O O . ASP C 1 119 ? 41.215 -20.172 2.618 1.00 34.30 99 ASP C O 1
ATOM 4560 N N . ASN C 1 120 ? 40.270 -18.156 2.865 1.00 34.89 100 ASN C N 1
ATOM 4561 C CA . ASN C 1 120 ? 40.977 -17.941 4.119 1.00 35.52 100 ASN C CA 1
ATOM 4562 C C . ASN C 1 120 ? 40.135 -18.009 5.387 1.00 35.23 100 ASN C C 1
ATOM 4563 O O . ASN C 1 120 ? 40.657 -17.799 6.472 1.00 35.59 100 ASN C O 1
ATOM 4568 N N . CYS C 1 121 ? 38.846 -18.316 5.264 1.00 34.84 101 CYS C N 1
ATOM 4569 C CA . CYS C 1 121 ? 37.999 -18.409 6.450 1.00 34.24 101 CYS C CA 1
ATOM 4570 C C . CYS C 1 121 ? 38.457 -19.542 7.365 1.00 34.31 101 CYS C C 1
ATOM 4571 O O . CYS C 1 121 ? 39.064 -20.517 6.907 1.00 34.27 101 CYS C O 1
ATOM 4574 N N . ASN C 1 122 ? 38.180 -19.409 8.661 1.00 33.85 102 ASN C N 1
ATOM 4575 C CA . ASN C 1 122 ? 38.487 -20.475 9.612 1.00 33.67 102 ASN C CA 1
ATOM 4576 C C . ASN C 1 122 ? 37.439 -20.572 10.710 1.00 32.85 102 ASN C C 1
ATOM 4577 O O . ASN C 1 122 ? 36.752 -19.590 11.011 1.00 32.41 102 ASN C O 1
ATOM 4582 N N . ILE C 1 123 ? 37.328 -21.755 11.308 1.00 31.95 103 ILE C N 1
ATOM 4583 C CA . ILE C 1 123 ? 36.270 -22.050 12.274 1.00 31.78 103 ILE C CA 1
ATOM 4584 C C . ILE C 1 123 ? 36.244 -21.144 13.505 1.00 31.51 103 ILE C C 1
ATOM 4585 O O . ILE C 1 123 ? 35.178 -20.733 13.958 1.00 31.18 103 ILE C O 1
ATOM 4590 N N . GLU C 1 124 ? 37.410 -20.842 14.062 1.00 31.44 104 GLU C N 1
ATOM 4591 C CA . GLU C 1 124 ? 37.448 -20.004 15.248 1.00 31.89 104 GLU C CA 1
ATOM 4592 C C . GLU C 1 124 ? 36.832 -18.645 14.950 1.00 30.62 104 GLU C C 1
ATOM 4593 O O . GLU C 1 124 ? 36.025 -18.147 15.721 1.00 30.40 104 GLU C O 1
ATOM 4599 N N . ASP C 1 125 ? 37.209 -18.048 13.826 1.00 29.86 105 ASP C N 1
ATOM 4600 C CA . ASP C 1 125 ? 36.735 -16.710 13.497 1.00 29.22 105 ASP C CA 1
ATOM 4601 C C . ASP C 1 125 ? 35.263 -16.715 13.072 1.00 28.25 105 ASP C C 1
ATOM 4602 O O . ASP C 1 125 ? 34.510 -15.819 13.447 1.00 27.91 105 ASP C O 1
ATOM 4607 N N . MET C 1 126 ? 34.861 -17.721 12.291 1.00 27.75 106 MET C N 1
ATOM 4608 C CA . MET C 1 126 ? 33.457 -17.854 11.878 1.00 27.14 106 MET C CA 1
ATOM 4609 C C . MET C 1 126 ? 32.535 -18.013 13.084 1.00 26.86 106 MET C C 1
ATOM 4610 O O . MET C 1 126 ? 31.485 -17.370 13.168 1.00 25.78 106 MET C O 1
ATOM 4615 N N . THR C 1 127 ? 32.929 -18.869 14.023 1.00 27.18 107 THR C N 1
ATOM 4616 C CA . THR C 1 127 ? 32.143 -19.080 15.235 1.00 27.88 107 THR C CA 1
ATOM 4617 C C . THR C 1 127 ? 32.064 -17.802 16.049 1.00 27.62 107 THR C C 1
ATOM 4618 O O . THR C 1 127 ? 30.988 -17.406 16.506 1.00 27.34 107 THR C O 1
ATOM 4622 N N . ALA C 1 128 ? 33.210 -17.156 16.222 1.00 27.20 108 ALA C N 1
ATOM 4623 C CA . ALA C 1 128 ? 33.255 -15.871 16.904 1.00 26.79 108 ALA C CA 1
ATOM 4624 C C . ALA C 1 128 ? 32.321 -14.858 16.251 1.00 25.98 108 ALA C C 1
ATOM 4625 O O . ALA C 1 128 ? 31.539 -14.204 16.946 1.00 26.20 108 ALA C O 1
ATOM 4627 N N . THR C 1 129 ? 32.384 -14.714 14.929 1.00 24.87 109 THR C N 1
ATOM 4628 C CA . THR C 1 129 ? 31.544 -13.686 14.312 1.00 24.11 109 THR C CA 1
ATOM 4629 C C . THR C 1 129 ? 30.062 -14.052 14.338 1.00 22.29 109 THR C C 1
ATOM 4630 O O . THR C 1 129 ? 29.225 -13.177 14.514 1.00 21.20 109 THR C O 1
ATOM 4634 N N . PHE C 1 130 ? 29.742 -15.343 14.219 1.00 21.39 110 PHE C N 1
ATOM 4635 C CA . PHE C 1 130 ? 28.363 -15.796 14.385 1.00 20.77 110 PHE C CA 1
ATOM 4636 C C . PHE C 1 130 ? 27.823 -15.362 15.736 1.00 20.81 110 PHE C C 1
ATOM 4637 O O . PHE C 1 130 ? 26.716 -14.834 15.845 1.00 20.67 110 PHE C O 1
ATOM 4645 N N . THR C 1 131 ? 28.621 -15.589 16.769 1.00 21.55 111 THR C N 1
ATOM 4646 C CA . THR C 1 131 ? 28.222 -15.274 18.130 1.00 22.71 111 THR C CA 1
ATOM 4647 C C . THR C 1 131 ? 28.132 -13.769 18.358 1.00 22.50 111 THR C C 1
ATOM 4648 O O . THR C 1 131 ? 27.225 -13.283 19.046 1.00 23.02 111 THR C O 1
ATOM 4652 N N . GLN C 1 132 ? 29.061 -13.024 17.774 1.00 22.32 112 GLN C N 1
ATOM 4653 C CA . GLN C 1 132 ? 29.144 -11.596 18.090 1.00 22.63 112 GLN C CA 1
ATOM 4654 C C . GLN C 1 132 ? 28.055 -10.749 17.447 1.00 21.24 112 GLN C C 1
ATOM 4655 O O . GLN C 1 132 ? 27.678 -9.714 18.006 1.00 20.70 112 GLN C O 1
ATOM 4661 N N . LYS C 1 133 ? 27.538 -11.178 16.291 1.00 20.13 113 LYS C N 1
ATOM 4662 C CA . LYS C 1 133 ? 26.481 -10.405 15.639 1.00 19.49 113 LYS C CA 1
ATOM 4663 C C . LYS C 1 133 ? 25.155 -11.167 15.577 1.00 18.63 113 LYS C C 1
ATOM 4664 O O . LYS C 1 133 ? 24.168 -10.740 16.159 1.00 18.55 113 LYS C O 1
ATOM 4670 N N . THR C 1 134 ? 25.134 -12.294 14.875 1.00 18.26 114 THR C N 1
ATOM 4671 C CA . THR C 1 134 ? 23.884 -13.026 14.675 1.00 18.36 114 THR C CA 1
ATOM 4672 C C . THR C 1 134 ? 23.212 -13.456 15.982 1.00 17.98 114 THR C C 1
ATOM 4673 O O . THR C 1 134 ? 22.042 -13.147 16.216 1.00 18.05 114 THR C O 1
ATOM 4677 N N . VAL C 1 135 ? 23.951 -14.151 16.838 1.00 18.06 115 VAL C N 1
ATOM 4678 C CA . VAL C 1 135 ? 23.408 -14.554 18.128 1.00 18.10 115 VAL C CA 1
ATOM 4679 C C . VAL C 1 135 ? 23.021 -13.335 18.967 1.00 17.17 115 VAL C C 1
ATOM 4680 O O . VAL C 1 135 ? 21.957 -13.316 19.590 1.00 16.83 115 VAL C O 1
ATOM 4684 N N . ALA C 1 136 ? 23.881 -12.320 18.975 1.00 16.09 116 ALA C N 1
ATOM 4685 C CA . ALA C 1 136 ? 23.596 -11.106 19.739 1.00 16.00 116 ALA C CA 1
ATOM 4686 C C . ALA C 1 136 ? 22.261 -10.475 19.301 1.00 15.39 116 ALA C C 1
ATOM 4687 O O . ALA C 1 136 ? 21.453 -10.070 20.141 1.00 16.39 116 ALA C O 1
ATOM 4689 N N . TYR C 1 137 ? 22.023 -10.391 17.997 1.00 14.91 117 TYR C N 1
ATOM 4690 C CA . TYR C 1 137 ? 20.771 -9.789 17.515 1.00 14.28 117 TYR C CA 1
ATOM 4691 C C . TYR C 1 137 ? 19.564 -10.606 17.990 1.00 14.75 117 TYR C C 1
ATOM 4692 O O . TYR C 1 137 ? 18.567 -10.054 18.460 1.00 14.95 117 TYR C O 1
ATOM 4701 N N . ILE C 1 138 ? 19.649 -11.928 17.852 1.00 14.43 118 ILE C N 1
ATOM 4702 C CA . ILE C 1 138 ? 18.519 -12.787 18.207 1.00 15.06 118 ILE C CA 1
ATOM 4703 C C . ILE C 1 138 ? 18.261 -12.698 19.717 1.00 15.49 118 ILE C C 1
ATOM 4704 O O . ILE C 1 138 ? 17.122 -12.568 20.157 1.00 15.28 118 ILE C O 1
ATOM 4709 N N . ASP C 1 139 ? 19.323 -12.766 20.514 1.00 15.64 119 ASP C N 1
ATOM 4710 C CA . ASP C 1 139 ? 19.144 -12.666 21.954 1.00 15.99 119 ASP C CA 1
ATOM 4711 C C . ASP C 1 139 ? 18.597 -11.291 22.334 1.00 15.37 119 ASP C C 1
ATOM 4712 O O . ASP C 1 139 ? 17.759 -11.172 23.221 1.00 15.96 119 ASP C O 1
ATOM 4717 N N . ALA C 1 140 ? 19.083 -10.245 21.680 1.00 14.90 120 ALA C N 1
ATOM 4718 C CA . ALA C 1 140 ? 18.598 -8.904 21.966 1.00 14.75 120 ALA C CA 1
ATOM 4719 C C . ALA C 1 140 ? 17.107 -8.803 21.655 1.00 15.50 120 ALA C C 1
ATOM 4720 O O . ALA C 1 140 ? 16.355 -8.164 22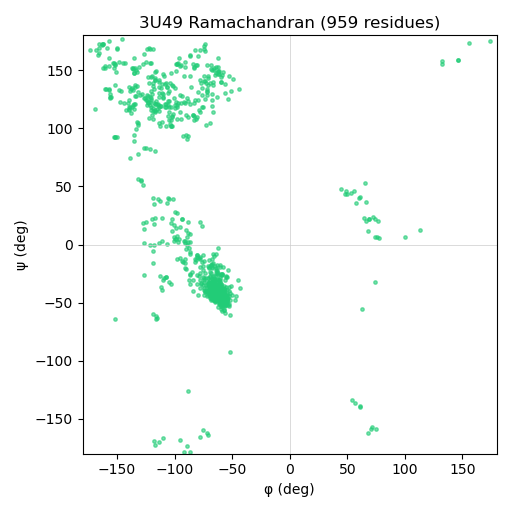.381 1.00 16.23 120 ALA C O 1
ATOM 4722 N N . ILE C 1 141 ? 16.683 -9.443 20.571 1.00 16.15 121 ILE C N 1
ATOM 4723 C CA . ILE C 1 141 ? 15.281 -9.410 20.184 1.00 16.47 121 ILE C CA 1
ATOM 4724 C C . ILE C 1 141 ? 14.441 -10.160 21.211 1.00 18.00 121 ILE C C 1
ATOM 4725 O O . ILE C 1 141 ? 13.367 -9.700 21.600 1.00 18.10 121 ILE C O 1
ATOM 4730 N N . LYS C 1 142 ? 14.931 -11.318 21.648 1.00 19.29 122 LYS C N 1
ATOM 4731 C CA . LYS C 1 142 ? 14.245 -12.066 22.696 1.00 21.42 122 LYS C CA 1
ATOM 4732 C C . LYS C 1 142 ? 13.979 -11.178 23.909 1.00 21.23 122 LYS C C 1
ATOM 4733 O O . LYS C 1 142 ? 12.853 -11.118 24.399 1.00 21.72 122 LYS C O 1
ATOM 4739 N N . ARG C 1 143 ? 15.023 -10.500 24.388 1.00 20.84 123 ARG C N 1
ATOM 4740 C CA . ARG C 1 143 ? 14.934 -9.706 25.606 1.00 20.68 123 ARG C CA 1
ATOM 4741 C C . ARG C 1 143 ? 14.151 -8.430 25.398 1.00 20.08 123 ARG C C 1
ATOM 4742 O O . ARG C 1 143 ? 13.365 -8.037 26.258 1.00 20.66 123 ARG C O 1
ATOM 4750 N N . ALA C 1 144 ? 14.360 -7.780 24.261 1.00 19.35 124 ALA C N 1
ATOM 4751 C CA . ALA C 1 144 ? 13.612 -6.564 23.958 1.00 19.07 124 ALA C CA 1
ATOM 4752 C C . ALA C 1 144 ? 12.116 -6.878 23.803 1.00 19.51 124 ALA C C 1
ATOM 4753 O O . ALA C 1 144 ? 11.262 -6.125 24.290 1.00 19.73 124 ALA C O 1
ATOM 4755 N N . SER C 1 145 ? 11.787 -7.987 23.136 1.00 19.79 125 SER C N 1
ATOM 4756 C CA . SER C 1 145 ? 10.383 -8.271 22.852 1.00 20.87 125 SER C CA 1
ATOM 4757 C C . SER C 1 145 ? 9.610 -8.567 24.122 1.00 21.69 125 SER C C 1
ATOM 4758 O O . SER C 1 145 ? 8.424 -8.274 24.197 1.00 22.04 125 SER C O 1
ATOM 4761 N N . SER C 1 146 ? 10.290 -9.126 25.121 1.00 23.09 126 SER C N 1
ATOM 4762 C CA . SER C 1 146 ? 9.687 -9.357 26.427 1.00 24.10 126 SER C CA 1
ATOM 4763 C C . SER C 1 146 ? 9.186 -8.054 27.036 1.00 23.72 126 SER C C 1
ATOM 4764 O O . SER C 1 146 ? 8.086 -8.005 27.600 1.00 23.91 126 SER C O 1
ATOM 4767 N N . LEU C 1 147 ? 10.000 -7.002 26.939 1.00 22.67 127 LEU C N 1
ATOM 4768 C CA . LEU C 1 147 ? 9.612 -5.692 27.469 1.00 22.22 127 LEU C CA 1
ATOM 4769 C C . LEU C 1 147 ? 8.574 -5.046 26.568 1.00 20.92 127 LEU C C 1
ATOM 4770 O O . LEU C 1 147 ? 7.647 -4.392 27.043 1.00 21.33 127 LEU C O 1
ATOM 4775 N N . MET C 1 148 ? 8.745 -5.195 25.257 1.00 19.79 128 MET C N 1
ATOM 4776 C CA . MET C 1 148 ? 7.800 -4.595 24.320 1.00 19.31 128 MET C CA 1
ATOM 4777 C C . MET C 1 148 ? 6.390 -5.137 24.493 1.00 20.31 128 MET C C 1
ATOM 4778 O O . MET C 1 148 ? 5.405 -4.392 24.376 1.00 20.35 128 MET C O 1
ATOM 4783 N N . LYS C 1 149 ? 6.293 -6.438 24.748 1.00 21.59 129 LYS C N 1
ATOM 4784 C CA . LYS C 1 149 ? 4.989 -7.085 24.873 1.00 23.50 129 LYS C CA 1
ATOM 4785 C C . LYS C 1 149 ? 4.183 -6.485 26.016 1.00 24.27 129 LYS C C 1
ATOM 4786 O O . LYS C 1 149 ? 2.955 -6.476 25.973 1.00 24.85 129 LYS C O 1
ATOM 4792 N N . GLN C 1 150 ? 4.865 -5.976 27.034 1.00 25.07 130 GLN C N 1
ATOM 4793 C CA . GLN C 1 150 ? 4.163 -5.465 28.207 1.00 25.88 130 GLN C CA 1
ATOM 4794 C C . GLN C 1 150 ? 3.278 -4.269 27.869 1.00 25.75 130 GLN C C 1
ATOM 4795 O O . GLN C 1 150 ? 2.291 -4.001 28.567 1.00 26.12 130 GLN C O 1
ATOM 4801 N N . ASN C 1 151 ? 3.624 -3.556 26.799 1.00 25.19 131 ASN C N 1
ATOM 4802 C CA . ASN C 1 151 ? 2.824 -2.412 26.358 1.00 24.67 131 ASN C CA 1
ATOM 4803 C C . ASN C 1 151 ? 2.248 -2.612 24.965 1.00 24.03 131 ASN C C 1
ATOM 4804 O O . ASN C 1 151 ? 1.833 -1.657 24.314 1.00 23.33 131 ASN C O 1
ATOM 4809 N N . GLU C 1 152 ? 2.229 -3.862 24.518 1.00 23.68 132 GLU C N 1
ATOM 4810 C CA . GLU C 1 152 ? 1.706 -4.205 23.204 1.00 24.01 132 GLU C CA 1
ATOM 4811 C C . GLU C 1 152 ? 2.185 -3.246 22.122 1.00 22.44 132 GLU C C 1
ATOM 4812 O O . GLU C 1 152 ? 1.389 -2.751 21.333 1.00 22.38 132 GLU C O 1
ATOM 4818 N N . PHE C 1 153 ? 3.483 -2.975 22.091 1.00 20.83 133 PHE C N 1
ATOM 4819 C CA . PHE C 1 153 ? 4.046 -2.138 21.042 1.00 19.20 133 PHE C CA 1
ATOM 4820 C C . PHE C 1 153 ? 5.536 -2.372 20.934 1.00 17.91 133 PHE C C 1
ATOM 4821 O O . PHE C 1 153 ? 6.248 -2.393 21.937 1.00 17.79 133 PHE C O 1
ATOM 4829 N N . GLY C 1 154 ? 6.019 -2.528 19.710 1.00 16.89 134 GLY C N 1
ATOM 4830 C CA . GLY C 1 154 ? 7.443 -2.633 19.527 1.00 15.59 134 GLY C CA 1
ATOM 4831 C C . GLY C 1 154 ? 7.848 -2.385 18.096 1.00 15.43 134 GLY C C 1
ATOM 4832 O O . GLY C 1 154 ? 7.071 -2.616 17.154 1.00 14.79 134 GLY C O 1
ATOM 4833 N N . ARG C 1 155 ? 9.068 -1.897 17.946 1.00 15.12 135 ARG C N 1
ATOM 4834 C CA . ARG C 1 155 ? 9.676 -1.741 16.635 1.00 15.41 135 ARG C CA 1
ATOM 4835 C C . ARG C 1 155 ? 11.085 -2.267 16.757 1.00 15.67 135 ARG C C 1
ATOM 4836 O O . ARG C 1 155 ? 11.893 -1.734 17.539 1.00 17.14 135 ARG C O 1
ATOM 4844 N N . ILE C 1 156 ? 11.369 -3.333 16.022 1.00 15.02 136 ILE C N 1
ATOM 4845 C CA . ILE C 1 156 ? 12.714 -3.893 15.979 1.00 14.92 136 ILE C CA 1
ATOM 4846 C C . ILE C 1 156 ? 13.282 -3.657 14.602 1.00 14.10 136 ILE C C 1
ATOM 4847 O O . ILE C 1 156 ? 12.713 -4.098 13.592 1.00 13.98 136 ILE C O 1
ATOM 4852 N N . ILE C 1 157 ? 14.389 -2.924 14.573 1.00 14.02 137 ILE C N 1
ATOM 4853 C CA . ILE C 1 157 ? 15.090 -2.626 13.341 1.00 14.15 137 ILE C CA 1
ATOM 4854 C C . ILE C 1 157 ? 16.500 -3.232 13.383 1.00 13.88 137 ILE C C 1
ATOM 4855 O O . ILE C 1 157 ? 17.342 -2.839 14.203 1.00 13.63 137 ILE C O 1
ATOM 4860 N N . ASN C 1 158 ? 16.740 -4.200 12.498 1.00 13.54 138 ASN C N 1
ATOM 4861 C CA . ASN C 1 158 ? 18.018 -4.894 12.438 1.00 13.56 138 ASN C CA 1
ATOM 4862 C C . ASN C 1 158 ? 18.868 -4.273 11.351 1.00 13.26 138 ASN C C 1
ATOM 4863 O O . ASN C 1 158 ? 18.454 -4.253 10.192 1.00 13.90 138 ASN C O 1
ATOM 4868 N N . ILE C 1 159 ? 20.035 -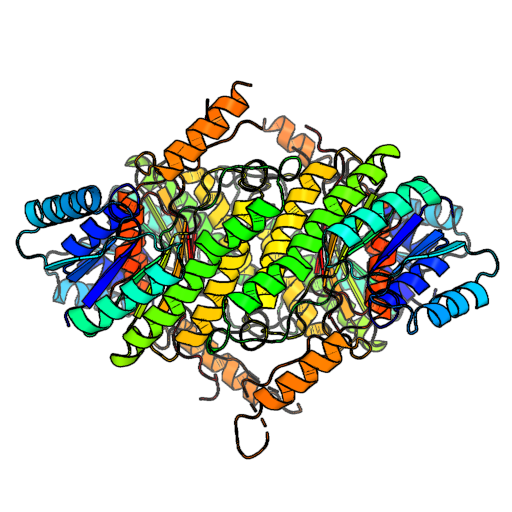3.748 11.723 1.00 13.59 139 ILE C N 1
ATOM 4869 C CA . ILE C 1 159 ? 20.962 -3.219 10.732 1.00 14.10 139 ILE C CA 1
ATOM 4870 C C . ILE C 1 159 ? 21.766 -4.381 10.168 1.00 14.81 139 ILE C C 1
ATOM 4871 O O . ILE C 1 159 ? 22.625 -4.975 10.845 1.00 14.57 139 ILE C O 1
ATOM 4876 N N . VAL C 1 160 ? 21.446 -4.723 8.928 1.00 15.89 140 VAL C N 1
ATOM 4877 C CA . VAL C 1 160 ? 21.970 -5.911 8.289 1.00 18.39 140 VAL C CA 1
ATOM 4878 C C . VAL C 1 160 ? 22.107 -5.636 6.825 1.00 20.68 140 VAL C C 1
ATOM 4879 O O . VAL C 1 160 ? 21.128 -5.303 6.158 1.00 21.20 140 VAL C O 1
ATOM 4883 N N . GLY C 1 161 ? 23.303 -5.791 6.297 1.00 23.00 141 GLY C N 1
ATOM 4884 C CA . GLY C 1 161 ? 23.418 -5.768 4.856 1.00 25.31 141 GLY C CA 1
ATOM 4885 C C . GLY C 1 161 ? 24.843 -5.799 4.368 1.00 26.87 141 GLY C C 1
ATOM 4886 O O . GLY C 1 161 ? 25.793 -5.758 5.149 1.00 26.55 141 GLY C O 1
ATOM 4887 N N . ASN C 1 162 ? 24.983 -5.876 3.054 1.00 28.33 142 ASN C N 1
ATOM 4888 C CA . ASN C 1 162 ? 26.289 -5.935 2.444 1.00 28.93 142 ASN C CA 1
ATOM 4889 C C . ASN C 1 162 ? 26.715 -4.562 1.940 1.00 28.03 142 ASN C C 1
ATOM 4890 O O . ASN C 1 162 ? 25.886 -3.719 1.562 1.00 27.83 142 ASN C O 1
ATOM 4895 N N . LEU C 1 163 ? 28.006 -4.339 1.953 1.00 26.82 143 LEU C N 1
ATOM 4896 C CA . LEU C 1 163 ? 28.559 -3.071 1.585 1.00 26.89 143 LEU C CA 1
ATOM 4897 C C . LEU C 1 163 ? 28.898 -2.987 0.114 1.00 27.81 143 LEU C C 1
ATOM 4898 O O . LEU C 1 163 ? 29.082 -1.940 -0.396 1.00 27.65 143 LEU C O 1
ATOM 4903 N N . TRP C 1 164 ? 29.048 -4.136 -0.516 1.00 29.47 144 TRP C N 1
ATOM 4904 C CA . TRP C 1 164 ? 29.515 -4.222 -1.903 1.00 32.12 144 TRP C CA 1
ATOM 4905 C C . TRP C 1 164 ? 28.522 -4.997 -2.752 1.00 34.09 144 TRP C C 1
ATOM 4906 O O . TRP C 1 164 ? 27.771 -5.817 -2.242 1.00 33.87 144 TRP C O 1
ATOM 4917 N N . LYS C 1 165 ? 28.553 -4.754 -4.058 1.00 37.35 145 LYS C N 1
ATOM 4918 C CA . LYS C 1 165 ? 27.615 -5.390 -4.984 1.00 40.71 145 LYS C CA 1
ATOM 4919 C C . LYS C 1 165 ? 27.711 -6.916 -4.997 1.00 41.99 145 LYS C C 1
ATOM 4920 O O . LYS C 1 165 ? 26.714 -7.594 -5.242 1.00 42.20 145 LYS C O 1
ATOM 4926 N N . GLU C 1 166 ? 28.905 -7.453 -4.747 1.00 43.52 146 GLU C N 1
ATOM 4927 C CA . GLU C 1 166 ? 29.071 -8.900 -4.582 1.00 44.87 146 GLU C CA 1
ATOM 4928 C C . GLU C 1 166 ? 29.968 -9.230 -3.384 1.00 45.06 146 GLU C C 1
ATOM 4929 O O . GLU C 1 166 ? 31.184 -9.364 -3.524 1.00 45.35 146 GLU C O 1
ATOM 4935 N N . PRO C 1 167 ? 29.358 -9.377 -2.198 1.00 45.15 147 PRO C N 1
ATOM 4936 C CA . PRO C 1 167 ? 30.074 -9.512 -0.923 1.00 45.04 147 PRO C CA 1
ATOM 4937 C C . PRO C 1 167 ? 30.749 -10.873 -0.733 1.00 45.15 147 PRO C C 1
ATOM 4938 O O . PRO C 1 167 ? 31.721 -10.994 0.023 1.00 45.09 147 PRO C O 1
ATOM 4942 N N . GLY C 1 168 ? 30.232 -11.892 -1.408 1.00 44.98 148 GLY C N 1
ATOM 4943 C CA . GLY C 1 168 ? 30.762 -13.239 -1.258 1.00 44.72 148 GLY C CA 1
ATOM 4944 C C . GLY C 1 168 ? 32.274 -13.285 -1.324 1.00 44.26 148 GLY C C 1
ATOM 4945 O O . GLY C 1 168 ? 32.920 -13.953 -0.511 1.00 44.31 148 GLY C O 1
ATOM 4946 N N . ALA C 1 169 ? 32.840 -12.565 -2.290 1.00 43.38 149 ALA C N 1
ATOM 4947 C CA . ALA C 1 169 ? 34.271 -12.639 -2.567 1.00 42.25 149 ALA C CA 1
ATOM 4948 C C . ALA C 1 169 ? 35.145 -12.196 -1.395 1.00 40.72 149 ALA C C 1
ATOM 4949 O O . ALA C 1 169 ? 36.111 -12.882 -1.056 1.00 41.22 149 ALA C O 1
ATOM 4951 N N . ASN C 1 170 ? 34.811 -11.063 -0.773 1.00 38.14 150 ASN C N 1
ATOM 4952 C CA . ASN C 1 170 ? 35.635 -10.529 0.325 1.00 35.16 150 ASN C CA 1
ATOM 4953 C C . ASN C 1 170 ? 34.947 -10.408 1.677 1.00 31.99 150 ASN C C 1
ATOM 4954 O O . ASN C 1 170 ? 35.592 -10.071 2.675 1.00 31.42 150 ASN C O 1
ATOM 4959 N N . MET C 1 171 ? 33.643 -10.678 1.707 1.00 28.35 151 MET C N 1
ATOM 4960 C CA . MET C 1 171 ? 32.893 -10.713 2.959 1.00 24.67 151 MET C CA 1
ATOM 4961 C C . MET C 1 171 ? 32.105 -12.013 3.057 1.00 22.21 151 MET C C 1
ATOM 4962 O O . MET C 1 171 ? 30.894 -12.018 3.257 1.00 20.79 151 MET C O 1
ATOM 4967 N N . PHE C 1 172 ? 32.824 -13.120 2.930 1.00 20.44 152 PHE C N 1
ATOM 4968 C CA . PHE C 1 172 ? 32.227 -14.449 2.879 1.00 19.52 152 PHE C CA 1
ATOM 4969 C C . PHE C 1 172 ? 31.394 -14.785 4.124 1.00 19.19 152 PHE C C 1
ATOM 4970 O O . PHE C 1 172 ? 30.197 -15.091 4.023 1.00 19.24 152 PHE C O 1
ATOM 4978 N N . THR C 1 173 ? 32.011 -14.728 5.299 1.00 19.09 153 THR C N 1
ATOM 4979 C CA . THR C 1 173 ? 31.285 -15.074 6.519 1.00 19.41 153 THR C CA 1
ATOM 4980 C C . THR C 1 173 ? 30.190 -14.064 6.822 1.00 18.41 153 THR C C 1
ATOM 4981 O O . THR C 1 173 ? 29.064 -14.428 7.178 1.00 18.96 153 THR C O 1
ATOM 4985 N N . ASN C 1 174 ? 30.488 -12.783 6.668 1.00 18.47 154 ASN C N 1
ATOM 4986 C CA . ASN C 1 174 ? 29.446 -11.790 6.921 1.00 18.47 154 ASN C CA 1
ATOM 4987 C C . ASN C 1 174 ? 28.219 -11.937 6.010 1.00 18.16 154 ASN C C 1
ATOM 4988 O O . ASN C 1 174 ? 27.097 -11.689 6.435 1.00 17.06 154 ASN C O 1
ATOM 4993 N N . SER C 1 175 ? 28.436 -12.331 4.758 1.00 17.41 155 SER C N 1
ATOM 4994 C CA . SER C 1 175 ? 27.315 -12.512 3.847 1.00 17.84 155 SER C CA 1
ATOM 4995 C C . SER C 1 175 ? 26.425 -13.668 4.292 1.00 17.26 155 SER C C 1
ATOM 4996 O O . SER C 1 175 ? 25.191 -13.564 4.250 1.00 16.57 155 SER C O 1
ATOM 4999 N N . MET C 1 176 ? 27.035 -14.767 4.724 1.00 17.61 156 MET C N 1
ATOM 5000 C CA . MET C 1 176 ? 26.221 -15.884 5.168 1.00 18.68 156 MET C CA 1
ATOM 5001 C C . MET C 1 176 ? 25.468 -15.542 6.461 1.00 18.27 156 MET C C 1
ATOM 5002 O O . MET C 1 176 ? 24.325 -15.958 6.636 1.00 17.79 156 MET C O 1
ATOM 5007 N N . MET C 1 177 ? 26.081 -14.737 7.336 1.00 18.29 157 MET C N 1
ATOM 5008 C CA . MET C 1 177 ? 25.405 -14.332 8.565 1.00 18.90 157 MET C CA 1
ATOM 5009 C C . MET C 1 177 ? 24.247 -13.400 8.259 1.00 18.01 157 MET C C 1
ATOM 5010 O O . MET C 1 177 ? 23.193 -13.476 8.890 1.00 17.52 157 MET C O 1
ATOM 5015 N N . ASN C 1 178 ? 24.443 -12.515 7.289 1.00 17.50 158 ASN C N 1
ATOM 5016 C CA . ASN C 1 178 ? 23.368 -11.633 6.884 1.00 17.21 158 ASN C CA 1
ATOM 5017 C C . ASN C 1 178 ? 22.192 -12.465 6.393 1.00 16.39 158 ASN C C 1
ATOM 5018 O O . ASN C 1 178 ? 21.062 -12.211 6.773 1.00 16.29 158 ASN C O 1
ATOM 5023 N N . ALA C 1 179 ? 22.458 -13.476 5.568 1.00 15.86 159 ALA C N 1
ATOM 5024 C CA . ALA C 1 179 ? 21.385 -14.328 5.062 1.00 15.29 159 ALA C CA 1
ATOM 5025 C C . ALA C 1 179 ? 20.636 -15.033 6.201 1.00 15.07 159 ALA C C 1
ATOM 5026 O O . ALA C 1 179 ? 19.412 -15.148 6.180 1.00 14.78 159 ALA C O 1
ATOM 5028 N N . ALA C 1 180 ? 21.379 -15.503 7.201 1.00 14.98 160 ALA C N 1
ATOM 5029 C CA . ALA C 1 180 ? 20.755 -16.115 8.349 1.00 14.61 160 ALA C CA 1
ATOM 5030 C C . ALA C 1 180 ? 19.873 -15.103 9.076 1.00 14.99 160 ALA C C 1
ATOM 5031 O O . ALA C 1 180 ? 18.768 -15.433 9.499 1.00 15.03 160 ALA C O 1
ATOM 5033 N N . LEU C 1 181 ? 20.343 -13.869 9.219 1.00 15.16 161 LEU C N 1
ATOM 5034 C CA . LEU C 1 181 ? 19.581 -12.872 9.934 1.00 15.71 161 LEU C CA 1
ATOM 5035 C C . LEU C 1 181 ? 18.298 -12.483 9.235 1.00 16.42 161 LEU C C 1
ATOM 5036 O O . LEU C 1 181 ? 17.315 -12.317 9.838 1.00 16.72 161 LEU C O 1
ATOM 5041 N N . ILE C 1 182 ? 18.372 -12.315 7.942 1.00 16.58 162 ILE C N 1
ATOM 5042 C CA . ILE C 1 182 ? 17.170 -11.992 7.195 1.00 17.37 162 ILE C CA 1
ATOM 5043 C C . ILE C 1 182 ? 16.128 -13.098 7.369 1.00 16.68 162 ILE C C 1
ATOM 5044 O O . ILE C 1 182 ? 14.935 -12.831 7.540 1.00 16.95 162 ILE C O 1
ATOM 5049 N N . ASN C 1 183 ? 16.584 -14.345 7.352 1.00 16.16 163 ASN C N 1
ATOM 5050 C CA . ASN C 1 183 ? 15.676 -15.471 7.527 1.00 15.99 163 ASN C CA 1
ATOM 5051 C C . ASN C 1 183 ? 15.085 -15.490 8.947 1.00 15.53 163 ASN C C 1
ATOM 5052 O O . ASN C 1 183 ? 13.882 -15.633 9.129 1.00 15.05 163 ASN C O 1
ATOM 5057 N N . ALA C 1 184 ? 15.934 -15.339 9.955 1.00 15.33 164 ALA C N 1
ATOM 5058 C CA . ALA C 1 184 ? 15.456 -15.321 11.327 1.00 15.95 164 ALA C CA 1
ATOM 5059 C C . ALA C 1 184 ? 14.486 -14.153 11.553 1.00 16.28 164 ALA C C 1
ATOM 5060 O O . ALA C 1 184 ? 13.456 -14.298 12.204 1.00 16.78 164 ALA C O 1
ATOM 5062 N N . SER C 1 185 ? 14.820 -12.996 11.000 1.00 16.32 165 SER C N 1
ATOM 5063 C CA . SER C 1 185 ? 13.993 -11.820 11.196 1.00 18.05 165 SER C CA 1
ATOM 5064 C C . SER C 1 185 ? 12.595 -12.032 10.625 1.00 18.50 165 SER C C 1
ATOM 5065 O O . SER C 1 185 ? 11.601 -11.656 11.252 1.00 18.89 165 SER C O 1
ATOM 5068 N N . LYS C 1 186 ? 12.502 -12.660 9.454 1.00 18.74 166 LYS C N 1
ATOM 5069 C CA . LYS C 1 186 ? 11.188 -12.902 8.875 1.00 20.03 166 LYS C CA 1
ATOM 5070 C C . LYS C 1 186 ? 10.375 -13.845 9.766 1.00 19.36 166 LYS C C 1
ATOM 5071 O O . LYS C 1 186 ? 9.185 -13.624 10.028 1.00 18.83 166 LYS C O 1
ATOM 5077 N N . ASN C 1 187 ? 11.022 -14.896 10.249 1.00 18.75 167 ASN C N 1
ATOM 5078 C CA . ASN C 1 187 ? 10.342 -15.833 11.131 1.00 18.98 167 ASN C CA 1
ATOM 5079 C C . ASN C 1 187 ? 9.915 -15.162 12.443 1.00 17.83 167 ASN C C 1
ATOM 5080 O O . ASN C 1 187 ? 8.811 -15.372 12.933 1.00 18.33 167 ASN C O 1
ATOM 5085 N N . ILE C 1 188 ? 10.779 -14.337 13.007 1.00 16.74 168 ILE C N 1
ATOM 5086 C CA . ILE C 1 188 ? 10.431 -13.627 14.235 1.00 16.43 168 ILE C CA 1
ATOM 5087 C C . ILE C 1 188 ? 9.254 -12.680 13.984 1.00 16.70 168 ILE C C 1
ATOM 5088 O O . ILE C 1 188 ? 8.365 -12.539 14.828 1.00 17.19 168 ILE C O 1
ATOM 5093 N N . SER C 1 189 ? 9.235 -12.049 12.813 1.00 16.82 169 SER C N 1
ATOM 5094 C CA . SER C 1 189 ? 8.166 -11.095 12.506 1.00 17.84 169 SER C CA 1
ATOM 5095 C C . SER C 1 189 ? 6.798 -11.768 12.616 1.00 18.85 169 SER C C 1
ATOM 5096 O O . SER C 1 189 ? 5.849 -11.176 13.116 1.00 19.29 169 SER C O 1
ATOM 5099 N N . ILE C 1 190 ? 6.711 -13.020 12.182 1.00 20.19 170 ILE C N 1
ATOM 5100 C CA . ILE C 1 190 ? 5.461 -13.759 12.224 1.00 21.98 170 ILE C CA 1
ATOM 5101 C C . ILE C 1 190 ? 5.033 -14.038 13.663 1.00 22.90 170 ILE C C 1
ATOM 5102 O O . ILE C 1 190 ? 3.859 -13.898 14.004 1.00 23.22 170 ILE C O 1
ATOM 5107 N N . GLN C 1 191 ? 5.986 -14.418 14.506 1.00 23.46 171 GLN C N 1
ATOM 5108 C CA . GLN C 1 191 ? 5.699 -14.693 15.914 1.00 24.56 171 GLN C CA 1
ATOM 5109 C C . GLN C 1 191 ? 5.307 -13.461 16.727 1.00 23.91 171 GLN C C 1
ATOM 5110 O O . GLN C 1 191 ? 4.480 -13.556 17.631 1.00 24.86 171 GLN C O 1
ATOM 5116 N N . LEU C 1 192 ? 5.881 -12.308 16.405 1.00 22.67 172 LEU C N 1
ATOM 5117 C CA . LEU C 1 192 ? 5.681 -11.124 17.233 1.00 22.55 172 LEU C CA 1
ATOM 5118 C C . LEU C 1 192 ? 4.524 -10.246 16.784 1.00 23.65 172 LEU C C 1
ATOM 5119 O O . LEU C 1 192 ? 4.074 -9.372 17.535 1.00 23.39 172 LEU C O 1
ATOM 5124 N N . ALA C 1 193 ? 4.049 -10.481 15.565 1.00 25.00 173 ALA C N 1
ATOM 5125 C CA . ALA C 1 193 ? 2.967 -9.677 14.990 1.00 27.21 173 ALA C CA 1
ATOM 5126 C C . ALA C 1 193 ? 1.741 -9.527 15.902 1.00 28.45 173 ALA C C 1
ATOM 5127 O O . ALA C 1 193 ? 1.185 -8.432 16.003 1.00 28.91 173 ALA C O 1
ATOM 5129 N N . PRO C 1 194 ? 1.305 -10.620 16.554 1.00 29.36 174 PRO C N 1
ATOM 5130 C CA . PRO C 1 194 ? 0.106 -10.543 17.400 1.00 29.53 174 PRO C CA 1
ATOM 5131 C C . PRO C 1 194 ? 0.262 -9.547 18.553 1.00 28.75 174 PRO C C 1
ATOM 5132 O O . PRO C 1 194 ? -0.731 -9.126 19.150 1.00 28.94 174 PRO C O 1
ATOM 5136 N N . HIS C 1 195 ? 1.499 -9.170 18.860 1.00 26.96 175 HIS C N 1
ATOM 5137 C CA . HIS C 1 195 ? 1.757 -8.235 19.947 1.00 25.36 175 HIS C CA 1
ATOM 5138 C C . HIS C 1 195 ? 2.038 -6.819 19.468 1.00 23.25 175 HIS C C 1
ATOM 5139 O O . HIS C 1 195 ? 2.516 -5.992 20.240 1.00 22.66 175 HIS C O 1
ATOM 5146 N N A ASN C 1 196 ? 1.707 -6.515 18.212 0.56 22.26 176 ASN C N 1
ATOM 5147 N N B ASN C 1 196 ? 1.757 -6.561 18.196 0.44 21.92 176 ASN C N 1
ATOM 5148 C CA A ASN C 1 196 ? 1.998 -5.190 17.620 0.56 21.18 176 ASN C CA 1
ATOM 5149 C CA B ASN C 1 196 ? 1.987 -5.243 17.622 0.44 20.64 176 ASN C CA 1
ATOM 5150 C C A ASN C 1 196 ? 3.481 -4.830 17.677 0.56 19.62 176 ASN C C 1
ATOM 5151 C C B ASN C 1 196 ? 3.462 -4.842 17.655 0.44 19.27 176 ASN C C 1
ATOM 5152 O O A ASN C 1 196 ? 3.847 -3.675 17.925 0.56 19.10 176 ASN C O 1
ATOM 5153 O O B ASN C 1 196 ? 3.801 -3.672 17.865 0.44 18.85 176 ASN C O 1
ATOM 5162 N N . ILE C 1 197 ? 4.332 -5.825 17.446 1.00 18.15 177 ILE C N 1
ATOM 5163 C CA . ILE C 1 197 ? 5.774 -5.593 17.348 1.00 16.56 177 ILE C CA 1
ATOM 5164 C C . ILE C 1 197 ? 6.191 -5.867 15.919 1.00 15.99 177 ILE C C 1
ATOM 5165 O O . ILE C 1 197 ? 6.009 -6.979 15.423 1.00 17.12 177 ILE C O 1
ATOM 5170 N N . THR C 1 198 ? 6.754 -4.873 15.244 1.00 14.89 178 THR C N 1
ATOM 5171 C CA . THR C 1 198 ? 7.257 -5.113 13.899 1.00 14.27 178 THR C CA 1
ATOM 5172 C C . THR C 1 198 ? 8.737 -5.426 13.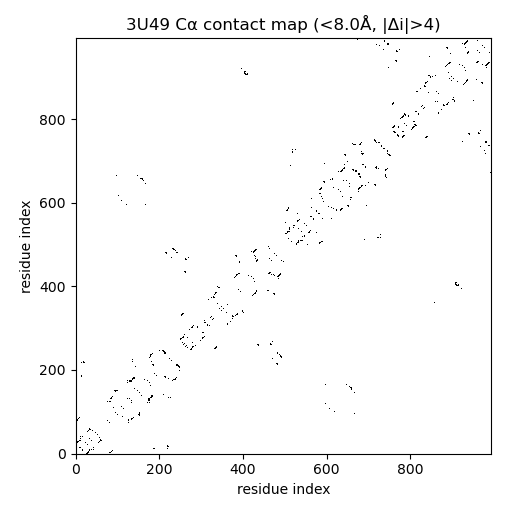957 1.00 13.59 178 THR C C 1
ATOM 5173 O O . THR C 1 198 ? 9.446 -5.002 14.879 1.00 13.48 178 THR C O 1
ATOM 5177 N N . VAL C 1 199 ? 9.193 -6.169 12.954 1.00 13.11 179 VAL C N 1
ATOM 5178 C CA . VAL C 1 199 ? 10.574 -6.591 12.878 1.00 13.23 179 VAL C CA 1
ATOM 5179 C C . VAL C 1 199 ? 10.983 -6.456 11.431 1.00 13.26 179 VAL C C 1
ATOM 5180 O O . VAL C 1 199 ? 10.439 -7.127 10.556 1.00 13.68 179 VAL C O 1
ATOM 5184 N N . ASN C 1 200 ? 11.932 -5.570 11.176 1.00 13.23 180 ASN C N 1
ATOM 5185 C CA . ASN C 1 200 ? 12.377 -5.301 9.819 1.00 12.84 180 ASN C CA 1
ATOM 5186 C C . ASN C 1 200 ? 13.891 -5.231 9.774 1.00 13.69 180 ASN C C 1
ATOM 5187 O O . ASN C 1 200 ? 14.530 -4.871 10.764 1.00 14.34 180 ASN C O 1
ATOM 5192 N N . CYS C 1 201 ? 14.460 -5.584 8.624 1.00 14.63 181 CYS C N 1
ATOM 5193 C CA . CYS C 1 201 ? 15.892 -5.490 8.399 1.00 15.06 181 CYS C CA 1
ATOM 5194 C C . CYS C 1 201 ? 16.180 -4.333 7.467 1.00 14.80 181 CYS C C 1
ATOM 5195 O O . CYS C 1 201 ? 15.500 -4.149 6.462 1.00 15.43 181 CYS C O 1
ATOM 5198 N N . LEU C 1 202 ? 17.188 -3.559 7.819 1.00 14.15 182 LEU C N 1
ATOM 5199 C CA . LEU C 1 202 ? 17.564 -2.397 7.061 1.00 14.38 182 LEU C CA 1
ATOM 5200 C C . LEU C 1 202 ? 18.997 -2.536 6.613 1.00 14.39 182 LEU C C 1
ATOM 5201 O O . LEU C 1 202 ? 19.837 -2.738 7.403 1.00 14.07 182 LEU C O 1
ATOM 5206 N N . ASN C 1 203 ? 19.209 -2.514 5.308 1.00 14.58 183 ASN C N 1
ATOM 5207 C CA . ASN C 1 203 ? 20.537 -2.557 4.715 1.00 15.44 183 ASN C CA 1
ATOM 5208 C C . ASN C 1 203 ? 20.979 -1.142 4.360 1.00 15.34 183 ASN C C 1
ATOM 5209 O O . ASN C 1 203 ? 20.477 -0.546 3.401 1.00 15.19 183 ASN C O 1
ATOM 5214 N N . PRO C 1 204 ? 21.934 -0.602 5.123 1.00 15.64 184 PRO C N 1
ATOM 5215 C CA . PRO C 1 204 ? 22.383 0.772 4.875 1.00 15.81 184 PRO C CA 1
ATOM 5216 C C . PRO C 1 204 ? 23.388 0.909 3.738 1.00 16.06 184 PRO C C 1
ATOM 5217 O O . PRO C 1 204 ? 23.682 2.025 3.307 1.00 16.07 184 PRO C O 1
ATOM 5221 N N . GLY C 1 205 ? 23.906 -0.209 3.256 1.00 15.66 185 GLY C N 1
ATOM 5222 C CA . GLY C 1 205 ? 24.954 -0.158 2.247 1.00 16.04 185 GLY C CA 1
ATOM 5223 C C . GLY C 1 205 ? 26.239 0.325 2.884 1.00 16.37 185 GLY C C 1
ATOM 5224 O O . GLY C 1 205 ? 26.419 0.213 4.098 1.00 16.38 185 GLY C O 1
ATOM 5225 N N . PHE C 1 206 ? 27.133 0.875 2.070 1.00 17.25 186 PHE C N 1
ATOM 5226 C CA . PHE C 1 206 ? 28.407 1.373 2.583 1.00 17.92 186 PHE C CA 1
ATOM 5227 C C . PHE C 1 206 ? 28.264 2.770 3.175 1.00 18.30 186 PHE C C 1
ATOM 5228 O O . PHE C 1 206 ? 27.814 3.703 2.503 1.00 19.28 186 PHE C O 1
ATOM 5236 N N . ILE C 1 207 ? 28.662 2.902 4.434 1.00 18.28 187 ILE C N 1
ATOM 5237 C CA . ILE C 1 207 ? 28.561 4.149 5.173 1.00 18.99 187 ILE C CA 1
ATOM 5238 C C . ILE C 1 207 ? 29.960 4.686 5.481 1.00 18.96 187 ILE C C 1
ATOM 5239 O O . ILE C 1 207 ? 30.658 4.197 6.373 1.00 18.11 187 ILE C O 1
ATOM 5244 N N . ALA C 1 208 ? 30.367 5.707 4.743 1.00 19.85 188 ALA C N 1
ATOM 5245 C CA . ALA C 1 208 ? 31.741 6.192 4.847 1.00 20.75 188 ALA C CA 1
ATOM 5246 C C . ALA C 1 208 ? 32.074 6.759 6.230 1.00 20.86 188 ALA C C 1
ATOM 5247 O O . ALA C 1 208 ? 33.241 6.821 6.601 1.00 20.86 188 ALA C O 1
ATOM 5249 N N . THR C 1 209 ? 31.052 7.133 7.000 1.00 21.40 189 THR C N 1
ATOM 5250 C CA . THR C 1 209 ? 31.271 7.705 8.333 1.00 21.86 189 THR C CA 1
ATOM 5251 C C . THR C 1 209 ? 31.292 6.649 9.441 1.00 22.23 189 THR C C 1
ATOM 5252 O O . THR C 1 209 ? 31.408 6.982 10.629 1.00 22.64 189 THR C O 1
ATOM 5256 N N . ASP C 1 210 ? 31.174 5.379 9.068 1.00 21.60 190 ASP C N 1
ATOM 5257 C CA . ASP C 1 210 ? 31.177 4.322 10.066 1.00 22.20 190 ASP C CA 1
ATOM 5258 C C . ASP C 1 210 ? 32.555 3.663 10.132 1.00 22.18 190 ASP C C 1
ATOM 5259 O O . ASP C 1 210 ? 33.096 3.211 9.119 1.00 21.54 190 ASP C O 1
ATOM 5264 N N . ARG C 1 211 ? 33.119 3.612 11.328 1.00 23.19 191 ARG C N 1
ATOM 5265 C CA . ARG C 1 211 ? 34.486 3.129 11.494 1.00 24.01 191 ARG C CA 1
ATOM 5266 C C . ARG C 1 211 ? 34.664 1.669 11.053 1.00 23.05 191 ARG C C 1
ATOM 5267 O O . ARG C 1 211 ? 35.731 1.296 10.590 1.00 22.69 191 ARG C O 1
ATOM 5275 N N . TYR C 1 212 ? 33.620 0.849 11.174 1.00 22.16 192 TYR C N 1
ATOM 5276 C CA . TYR C 1 212 ? 33.745 -0.553 10.762 1.00 21.13 192 TYR C CA 1
ATOM 5277 C C . TYR C 1 212 ? 33.800 -0.611 9.239 1.00 20.17 192 TYR C C 1
ATOM 5278 O O . TYR C 1 212 ? 34.583 -1.356 8.662 1.00 19.80 192 TYR C O 1
ATOM 5287 N N . HIS C 1 213 ? 32.980 0.211 8.592 1.00 19.90 193 HIS C N 1
ATOM 5288 C CA . HIS C 1 213 ? 32.968 0.282 7.132 1.00 19.57 193 HIS C CA 1
ATOM 5289 C C . HIS C 1 213 ? 34.297 0.802 6.588 1.00 19.96 193 HIS C C 1
ATOM 5290 O O . HIS C 1 213 ? 34.781 0.327 5.557 1.00 19.76 193 HIS C O 1
ATOM 5297 N N . GLN C 1 214 ? 34.896 1.752 7.299 1.00 19.99 194 GLN C N 1
ATOM 5298 C CA . GLN C 1 214 ? 36.196 2.277 6.916 1.00 21.41 194 GLN C CA 1
ATOM 5299 C C . GLN C 1 214 ? 37.260 1.185 7.001 1.00 22.04 194 GLN C C 1
ATOM 5300 O O . GLN C 1 214 ? 38.149 1.098 6.148 1.00 21.61 194 GLN C O 1
ATOM 5306 N N . PHE C 1 215 ? 37.153 0.356 8.034 1.00 22.66 195 PHE C N 1
ATOM 5307 C CA . PHE C 1 215 ? 38.087 -0.743 8.254 1.00 24.04 195 PHE C CA 1
ATOM 5308 C C . PHE C 1 215 ? 37.984 -1.788 7.149 1.00 23.76 195 PHE C C 1
ATOM 5309 O O . PHE C 1 215 ? 38.994 -2.254 6.621 1.00 24.64 195 PHE C O 1
ATOM 5317 N N . VAL C 1 216 ? 36.757 -2.151 6.802 1.00 23.20 196 VAL C N 1
ATOM 5318 C CA . VAL C 1 216 ? 36.510 -3.103 5.732 1.00 22.86 196 VAL C CA 1
ATOM 5319 C C . VAL C 1 216 ? 37.033 -2.556 4.422 1.00 23.32 196 VAL C C 1
ATOM 5320 O O . VAL C 1 216 ? 37.674 -3.269 3.642 1.00 23.52 196 VAL C O 1
ATOM 5324 N N . GLU C 1 217 ? 36.769 -1.280 4.177 1.00 24.24 197 GLU C N 1
ATOM 5325 C CA . GLU C 1 217 ? 37.224 -0.669 2.937 1.00 26.13 197 GLU C CA 1
ATOM 5326 C C . GLU C 1 217 ? 38.734 -0.746 2.802 1.00 27.35 197 GLU C C 1
ATOM 5327 O O . GLU C 1 217 ? 39.254 -1.054 1.724 1.00 27.31 197 GLU C O 1
ATOM 5333 N N . ASN C 1 218 ? 39.435 -0.452 3.892 1.00 28.75 198 ASN C N 1
ATOM 5334 C CA . ASN C 1 218 ? 40.892 -0.488 3.872 1.00 30.78 198 ASN C CA 1
ATOM 5335 C C . ASN C 1 218 ? 41.422 -1.873 3.504 1.00 31.34 198 ASN C C 1
ATOM 5336 O O . ASN C 1 218 ? 42.358 -1.994 2.705 1.00 31.29 198 ASN C O 1
ATOM 5341 N N . VAL C 1 219 ? 40.822 -2.917 4.072 1.00 31.97 199 VAL C N 1
ATOM 5342 C CA . VAL C 1 219 ? 41.300 -4.271 3.805 1.00 32.89 199 VAL C CA 1
ATOM 5343 C C . VAL C 1 219 ? 41.037 -4.650 2.358 1.00 33.67 199 VAL C C 1
ATOM 5344 O O . VAL C 1 219 ? 41.841 -5.332 1.730 1.00 33.75 199 VAL C O 1
ATOM 5348 N N . MET C 1 220 ? 39.919 -4.200 1.817 1.00 34.34 200 MET C N 1
ATOM 5349 C CA . MET C 1 220 ? 39.586 -4.581 0.459 1.00 36.31 200 MET C CA 1
ATOM 5350 C C . MET C 1 220 ? 40.324 -3.808 -0.630 1.00 36.66 200 MET C C 1
ATOM 5351 O O . MET C 1 220 ? 40.530 -4.325 -1.724 1.00 36.52 200 MET C O 1
ATOM 5356 N N . LYS C 1 221 ? 40.730 -2.579 -0.331 1.00 37.39 201 LYS C N 1
ATOM 5357 C CA . LYS C 1 221 ? 41.573 -1.845 -1.259 1.00 38.57 201 LYS C CA 1
ATOM 5358 C C . LYS C 1 221 ? 42.863 -2.638 -1.439 1.00 38.91 201 LYS C C 1
ATOM 5359 O O . LYS C 1 221 ? 43.363 -2.803 -2.551 1.00 39.07 201 LYS C O 1
ATOM 5365 N N . LYS C 1 222 ? 43.387 -3.134 -0.326 1.00 39.07 202 LYS C N 1
ATOM 5366 C CA . LYS C 1 222 ? 44.586 -3.952 -0.340 1.00 39.90 202 LYS C CA 1
ATOM 5367 C C . LYS C 1 222 ? 44.374 -5.208 -1.179 1.00 39.77 202 LYS C C 1
ATOM 5368 O O . LYS C 1 222 ? 45.147 -5.495 -2.091 1.00 39.22 202 LYS C O 1
ATOM 5374 N N . ASN C 1 223 ? 43.307 -5.939 -0.869 1.00 40.18 203 ASN C N 1
ATOM 5375 C CA . ASN C 1 223 ? 43.032 -7.232 -1.490 1.00 41.04 203 ASN C CA 1
ATOM 5376 C C . ASN C 1 223 ? 42.624 -7.176 -2.956 1.00 42.05 203 ASN C C 1
ATOM 5377 O O . ASN C 1 223 ? 42.728 -8.174 -3.674 1.00 42.01 203 ASN C O 1
ATOM 5382 N N . SER C 1 224 ? 42.158 -6.016 -3.403 1.00 43.54 204 SER C N 1
ATOM 5383 C CA . SER C 1 224 ? 41.583 -5.911 -4.738 1.00 45.41 204 SER C CA 1
ATOM 5384 C C . SER C 1 224 ? 42.634 -5.631 -5.806 1.00 46.71 204 SER C C 1
ATOM 5385 O O . SER C 1 224 ? 42.337 -5.661 -7.002 1.00 47.02 204 SER C O 1
ATOM 5388 N N . ILE C 1 225 ? 43.859 -5.350 -5.378 1.00 48.22 205 ILE C N 1
ATOM 5389 C CA . ILE C 1 225 ? 44.943 -5.095 -6.317 1.00 50.05 205 ILE C CA 1
ATOM 5390 C C . ILE C 1 225 ? 45.317 -6.393 -7.039 1.00 52.34 205 ILE C C 1
ATOM 5391 O O . ILE C 1 225 ? 45.957 -7.272 -6.458 1.00 52.33 205 ILE C O 1
ATOM 5396 N N . SER C 1 226 ? 44.909 -6.512 -8.302 1.00 55.47 206 SER C N 1
ATOM 5397 C CA . SER C 1 226 ? 45.081 -7.763 -9.047 1.00 58.80 206 SER C CA 1
ATOM 5398 C C . SER C 1 226 ? 45.956 -7.648 -10.301 1.00 61.64 206 SER C C 1
ATOM 5399 O O . SER C 1 226 ? 46.407 -8.658 -10.840 1.00 61.90 206 SER C O 1
ATOM 5402 N N . LYS C 1 227 ? 46.190 -6.425 -10.765 1.00 65.16 207 LYS C N 1
ATOM 5403 C CA . LYS C 1 227 ? 47.079 -6.205 -11.907 1.00 68.68 207 LYS C CA 1
ATOM 5404 C C . LYS C 1 227 ? 48.047 -5.058 -11.636 1.00 71.06 207 LYS C C 1
ATOM 5405 O O . LYS C 1 227 ? 47.743 -4.141 -10.872 1.00 71.20 207 LYS C O 1
ATOM 5411 N N . GLN C 1 228 ? 49.216 -5.119 -12.266 1.00 74.09 208 GLN C N 1
ATOM 5412 C CA . GLN C 1 228 ? 50.289 -4.165 -11.993 1.00 76.76 208 GLN C CA 1
ATOM 5413 C C . GLN C 1 228 ? 49.867 -2.711 -12.222 1.00 77.66 208 GLN C C 1
ATOM 5414 O O . GLN C 1 228 ? 50.299 -1.815 -11.497 1.00 77.90 208 GLN C O 1
ATOM 5420 N N . LYS C 1 229 ? 49.022 -2.476 -13.223 1.00 78.51 209 LYS C N 1
ATOM 5421 C CA . LYS C 1 229 ? 48.503 -1.132 -13.473 1.00 79.15 209 LYS C CA 1
ATOM 5422 C C . LYS C 1 229 ? 46.974 -1.114 -13.447 1.00 78.99 209 LYS C C 1
ATOM 5423 O O . LYS C 1 229 ? 46.324 -2.066 -13.886 1.00 78.97 209 LYS C O 1
ATOM 5429 N N . ALA C 1 230 ? 46.403 -0.031 -12.928 1.00 78.79 210 ALA C N 1
ATOM 5430 C CA . ALA C 1 230 ? 44.950 0.112 -12.868 1.00 78.55 210 ALA C CA 1
ATOM 5431 C C . ALA C 1 230 ? 44.439 1.059 -13.954 1.00 78.52 210 ALA C C 1
ATOM 5432 O O . ALA C 1 230 ? 44.276 0.667 -15.111 1.00 78.42 210 ALA C O 1
ATOM 5434 N N . SER C 1 236 ? 35.259 -5.359 -14.163 1.00 82.83 216 SER C N 1
ATOM 5435 C CA . SER C 1 236 ? 36.339 -6.282 -14.495 1.00 82.66 216 SER C CA 1
ATOM 5436 C C . SER C 1 236 ? 36.754 -7.102 -13.277 1.00 81.91 216 SER C C 1
ATOM 5437 O O . SER C 1 236 ? 37.731 -7.852 -13.328 1.00 82.19 216 SER C O 1
ATOM 5439 N N . GLY C 1 237 ? 36.005 -6.957 -12.186 1.00 80.22 217 GLY C N 1
ATOM 5440 C CA . GLY C 1 237 ? 36.309 -7.659 -10.942 1.00 77.56 217 GLY C CA 1
ATOM 5441 C C . GLY C 1 237 ? 36.732 -6.724 -9.822 1.00 75.25 217 GLY C C 1
ATOM 5442 O O . GLY C 1 237 ? 37.249 -7.166 -8.795 1.00 75.51 217 GLY C O 1
ATOM 5443 N N . ILE C 1 238 ? 36.517 -5.426 -10.021 1.00 72.25 218 ILE C N 1
ATOM 5444 C CA . ILE C 1 238 ? 36.820 -4.429 -8.996 1.00 68.69 218 ILE C CA 1
ATOM 5445 C C . ILE C 1 238 ? 35.621 -4.230 -8.072 1.00 65.64 218 ILE C C 1
ATOM 5446 O O . ILE C 1 238 ? 34.523 -3.917 -8.536 1.00 65.62 218 ILE C O 1
ATOM 5448 N N . PRO C 1 239 ? 35.827 -4.416 -6.757 1.00 62.26 219 PRO C N 1
ATOM 5449 C CA . PRO C 1 239 ? 34.745 -4.268 -5.779 1.00 59.29 219 PRO C CA 1
ATOM 5450 C C . PRO C 1 239 ? 34.048 -2.911 -5.896 1.00 56.21 219 PRO C C 1
ATOM 5451 O O . PRO C 1 239 ? 34.702 -1.868 -5.834 1.00 55.84 219 PRO C O 1
ATOM 5455 N N . MET C 1 240 ? 32.728 -2.932 -6.061 1.00 52.64 220 MET C N 1
ATOM 5456 C CA . MET C 1 240 ? 31.956 -1.700 -6.194 1.00 49.18 220 MET C CA 1
ATOM 5457 C C . MET C 1 240 ? 31.097 -1.474 -4.961 1.00 45.60 220 MET C C 1
ATOM 5458 O O . MET C 1 240 ? 30.324 -2.348 -4.570 1.00 45.07 220 MET C O 1
ATOM 5463 N N . LYS C 1 241 ? 31.226 -0.299 -4.356 1.00 41.47 221 LYS C N 1
ATOM 5464 C CA . LYS C 1 241 ? 30.450 0.022 -3.167 1.00 37.76 221 LYS C CA 1
ATOM 5465 C C . LYS C 1 241 ? 28.989 0.220 -3.524 1.00 35.23 221 LYS C C 1
ATOM 5466 O O . LYS C 1 241 ? 28.670 0.872 -4.523 1.00 34.71 221 LYS C O 1
ATOM 5472 N N . ARG C 1 242 ? 28.105 -0.336 -2.701 1.00 32.04 222 ARG C N 1
ATOM 5473 C CA . ARG C 1 242 ? 26.699 0.038 -2.733 1.00 30.06 222 ARG C CA 1
ATOM 5474 C C . ARG C 1 242 ? 26.568 1.214 -1.781 1.00 27.76 222 ARG C C 1
ATOM 5475 O O . ARG C 1 242 ? 26.411 1.033 -0.586 1.00 27.13 222 ARG C O 1
ATOM 5483 N N . VAL C 1 243 ? 26.657 2.420 -2.290 1.00 26.00 223 VAL C N 1
ATOM 5484 C CA . VAL C 1 243 ? 26.828 3.578 -1.444 1.00 24.54 223 VAL C CA 1
ATOM 5485 C C . VAL C 1 243 ? 25.576 3.959 -0.692 1.00 23.66 223 VAL C C 1
ATOM 5486 O O . VAL C 1 243 ? 24.549 4.125 -1.282 1.00 23.98 223 VAL C O 1
ATOM 5490 N N . GLY C 1 244 ? 25.705 4.053 0.619 1.00 22.47 224 GLY C N 1
ATOM 5491 C CA . GLY C 1 244 ? 24.617 4.522 1.458 1.00 21.39 224 GLY C CA 1
ATOM 5492 C C . GLY C 1 244 ? 24.935 5.856 2.108 1.00 21.40 224 GLY C C 1
ATOM 5493 O O . GLY C 1 244 ? 25.920 6.523 1.759 1.00 21.42 224 GLY C O 1
ATOM 5494 N N . SER C 1 245 ? 24.091 6.251 3.049 1.00 21.04 225 SER C N 1
ATOM 5495 C CA . SER C 1 245 ? 24.289 7.485 3.805 1.00 22.07 225 SER C CA 1
ATOM 5496 C C . SER C 1 245 ? 23.729 7.298 5.202 1.00 21.48 225 SER C C 1
ATOM 5497 O O . SER C 1 245 ? 22.610 6.799 5.358 1.00 21.03 225 SER C O 1
ATOM 5500 N N . ALA C 1 246 ? 24.490 7.686 6.219 1.00 21.33 226 ALA C N 1
ATOM 5501 C CA . ALA C 1 246 ? 24.008 7.530 7.588 1.00 21.76 226 ALA C CA 1
ATOM 5502 C C . ALA C 1 246 ? 22.693 8.282 7.822 1.00 21.87 226 ALA C C 1
ATOM 5503 O O . ALA C 1 246 ? 21.785 7.781 8.482 1.00 21.76 226 ALA C O 1
ATOM 5505 N N . GLU C 1 247 ? 22.571 9.480 7.270 1.00 22.92 227 GLU C N 1
ATOM 5506 C CA . GLU C 1 247 ? 21.341 10.243 7.463 1.00 23.92 227 GLU C CA 1
ATOM 5507 C C . GLU C 1 247 ? 20.152 9.629 6.733 1.00 22.77 227 GLU C C 1
ATOM 5508 O O . GLU C 1 247 ? 19.025 9.695 7.222 1.00 22.75 227 GLU C O 1
ATOM 5514 N N . GLU C 1 248 ? 20.403 9.039 5.565 1.00 21.73 228 GLU C N 1
ATOM 5515 C CA . GLU C 1 248 ? 19.341 8.385 4.808 1.00 21.19 228 GLU C CA 1
ATOM 5516 C C . GLU C 1 248 ? 18.868 7.143 5.558 1.00 19.50 228 GLU C C 1
ATOM 5517 O O . GLU C 1 248 ? 17.677 6.933 5.732 1.00 19.29 228 GLU C O 1
ATOM 5523 N N . THR C 1 249 ? 19.812 6.326 6.002 1.00 18.52 229 THR C N 1
ATOM 5524 C CA . THR C 1 249 ? 19.487 5.164 6.819 1.00 17.36 229 THR C CA 1
ATOM 5525 C C . THR C 1 249 ? 18.708 5.613 8.067 1.00 16.53 229 THR C C 1
ATOM 5526 O O . THR C 1 249 ? 17.723 4.981 8.463 1.00 16.19 229 THR C O 1
ATOM 5530 N N . ALA C 1 250 ? 19.145 6.700 8.690 1.00 15.58 230 ALA C N 1
ATOM 5531 C CA . ALA C 1 250 ? 18.482 7.182 9.906 1.00 15.02 230 ALA C CA 1
ATOM 5532 C C . ALA C 1 250 ? 17.035 7.629 9.665 1.00 15.28 230 ALA C C 1
ATOM 5533 O O . ALA C 1 250 ? 16.158 7.346 10.482 1.00 14.70 230 ALA C O 1
ATOM 5535 N N . ALA C 1 251 ? 16.784 8.296 8.535 1.00 15.51 231 ALA C N 1
ATOM 5536 C CA . ALA C 1 251 ? 15.422 8.686 8.171 1.00 15.91 231 ALA C CA 1
ATOM 5537 C C . ALA C 1 251 ? 14.502 7.465 8.018 1.00 15.51 231 ALA C C 1
ATOM 5538 O O . ALA C 1 251 ? 13.365 7.474 8.472 1.00 16.70 231 ALA C O 1
ATOM 5540 N N . LEU C 1 252 ? 14.995 6.436 7.343 1.00 15.44 232 LEU C N 1
ATOM 5541 C CA . LEU C 1 252 ? 14.222 5.208 7.141 1.00 14.73 232 LEU C CA 1
ATOM 5542 C C . LEU C 1 252 ? 13.956 4.511 8.473 1.00 14.48 232 LEU C C 1
ATOM 5543 O O . LEU C 1 252 ? 12.823 4.111 8.759 1.00 15.24 232 LEU C O 1
ATOM 5548 N N . ALA C 1 253 ? 14.990 4.403 9.303 1.00 14.02 233 ALA C N 1
ATOM 5549 C CA . ALA C 1 253 ? 14.851 3.779 10.619 1.00 14.13 233 ALA C CA 1
ATOM 5550 C C . ALA C 1 253 ? 13.799 4.525 11.430 1.00 14.58 233 ALA C C 1
ATOM 5551 O O . ALA C 1 253 ? 12.980 3.912 12.107 1.00 15.10 233 ALA C O 1
ATOM 5553 N N . ALA C 1 254 ? 13.842 5.850 11.387 1.00 14.63 234 ALA C N 1
ATOM 5554 C CA . ALA C 1 254 ? 12.873 6.644 12.134 1.00 15.36 234 ALA C CA 1
ATOM 5555 C C . ALA C 1 254 ? 11.454 6.441 11.601 1.00 15.44 234 ALA C C 1
ATOM 5556 O O . ALA C 1 254 ? 10.503 6.360 12.376 1.00 16.03 234 ALA C O 1
ATOM 5558 N N . PHE C 1 255 ? 11.302 6.359 10.284 1.00 15.28 235 PHE C N 1
ATOM 5559 C CA . PHE C 1 255 ? 9.973 6.076 9.745 1.00 15.19 235 PHE C CA 1
ATOM 5560 C C . PHE C 1 255 ? 9.487 4.706 10.241 1.00 14.79 235 PHE C C 1
ATOM 5561 O O . PHE C 1 255 ? 8.356 4.562 10.688 1.00 15.00 235 PHE C O 1
ATOM 5569 N N . LEU C 1 256 ? 10.355 3.703 10.164 1.00 14.39 236 LEU C N 1
ATOM 5570 C CA . LEU C 1 256 ? 9.977 2.360 10.608 1.00 14.43 236 LEU C CA 1
ATOM 5571 C C . LEU C 1 256 ? 9.605 2.335 12.092 1.00 14.58 236 LEU C C 1
ATOM 5572 O O . LEU C 1 256 ? 8.744 1.572 12.505 1.00 15.09 236 LEU C O 1
ATOM 5577 N N . ALA C 1 257 ? 10.244 3.184 12.883 1.00 14.19 237 ALA C N 1
ATOM 5578 C CA . ALA C 1 257 ? 9.996 3.220 14.321 1.00 15.51 237 ALA C CA 1
ATOM 5579 C C . ALA C 1 257 ? 8.698 3.947 14.678 1.00 16.98 237 ALA C C 1
ATOM 5580 O O . ALA C 1 257 ? 8.236 3.883 15.824 1.00 18.48 237 ALA C O 1
ATOM 5582 N N . SER C 1 258 ? 8.135 4.636 13.721 1.00 18.96 238 SER C N 1
ATOM 5583 C CA . SER C 1 258 ? 6.965 5.442 13.971 1.00 20.46 238 SER C CA 1
ATOM 5584 C C . SER C 1 258 ? 5.649 4.706 14.146 1.00 21.87 238 SER C C 1
ATOM 5585 O O . SER C 1 258 ? 5.497 3.565 13.828 1.00 21.61 238 SER C O 1
ATOM 5588 N N . GLU C 1 259 ? 4.677 5.453 14.605 1.00 23.89 239 GLU C N 1
ATOM 5589 C CA . GLU C 1 259 ? 3.349 4.939 14.738 1.00 26.76 239 GLU C CA 1
ATOM 5590 C C . GLU C 1 259 ? 2.677 4.714 13.375 1.00 26.72 239 GLU C C 1
ATOM 5591 O O . GLU C 1 259 ? 1.813 3.930 13.270 1.00 27.80 239 GLU C O 1
ATOM 5597 N N . GLU C 1 260 ? 3.167 5.346 12.332 1.00 25.95 240 GLU C N 1
ATOM 5598 C CA . GLU C 1 260 ? 2.604 5.113 11.029 1.00 25.61 240 GLU C CA 1
ATOM 5599 C C . GLU C 1 260 ? 3.210 3.961 10.252 1.00 23.35 240 GLU C C 1
ATOM 5600 O O . GLU C 1 260 ? 2.925 3.823 9.101 1.00 24.45 240 GLU C O 1
ATOM 5606 N N . ALA C 1 261 ? 4.032 3.157 10.880 1.00 20.38 241 ALA C N 1
ATOM 5607 C CA . ALA C 1 261 ? 4.621 2.004 10.195 1.00 17.99 241 ALA C CA 1
ATOM 5608 C C . ALA C 1 261 ? 4.210 0.668 10.822 1.00 17.40 241 ALA C C 1
ATOM 5609 O O . ALA C 1 261 ? 4.884 -0.342 10.641 1.00 16.31 241 ALA C O 1
ATOM 5611 N N . SER C 1 262 ? 3.085 0.662 11.530 1.00 17.19 242 SER C N 1
ATOM 5612 C CA . SER C 1 262 ? 2.669 -0.515 12.296 1.00 18.19 242 SER C CA 1
ATOM 5613 C C . SER C 1 262 ? 2.343 -1.711 11.422 1.00 17.64 242 SER C C 1
ATOM 5614 O O . SER C 1 262 ? 2.313 -2.848 11.907 1.00 17.78 242 SER C O 1
ATOM 5617 N N . TYR C 1 263 ? 2.094 -1.469 10.135 1.00 16.63 243 TYR C N 1
ATOM 5618 C CA . TYR C 1 263 ? 1.689 -2.550 9.243 1.00 16.84 243 TYR C CA 1
ATOM 5619 C C . TYR C 1 263 ? 2.859 -3.040 8.397 1.00 16.08 243 TYR C C 1
ATOM 5620 O O . TYR C 1 263 ? 2.684 -3.854 7.480 1.00 17.40 243 TYR C O 1
ATOM 5629 N N . ILE C 1 264 ? 4.049 -2.522 8.677 1.00 14.82 244 ILE C N 1
ATOM 5630 C CA . ILE C 1 264 ? 5.228 -2.895 7.910 1.00 13.60 244 ILE C CA 1
ATOM 5631 C C . ILE C 1 264 ? 6.069 -3.813 8.783 1.00 13.05 244 ILE C C 1
ATOM 5632 O O . ILE C 1 264 ? 6.634 -3.380 9.787 1.00 12.68 244 ILE C O 1
ATOM 5637 N N . THR C 1 265 ? 6.134 -5.086 8.417 1.00 12.98 245 THR C N 1
ATOM 5638 C CA . THR C 1 265 ? 6.895 -6.038 9.199 1.00 13.46 245 THR C CA 1
ATOM 5639 C C . THR C 1 265 ? 7.405 -7.174 8.333 1.00 13.64 245 THR C C 1
ATOM 5640 O O . THR C 1 265 ? 6.830 -7.472 7.283 1.00 14.19 245 THR C O 1
ATOM 5644 N N . GLY C 1 266 ? 8.485 -7.813 8.777 1.00 13.94 246 GLY C N 1
ATOM 5645 C CA . GLY C 1 266 ? 9.099 -8.879 8.007 1.00 15.07 246 GLY C CA 1
ATOM 5646 C C . GLY C 1 266 ? 9.673 -8.416 6.685 1.00 15.93 246 GLY C C 1
ATOM 5647 O O . GLY C 1 266 ? 9.829 -9.217 5.754 1.00 16.06 246 GLY C O 1
ATOM 5648 N N . GLN C 1 267 ? 9.971 -7.120 6.591 1.00 16.41 247 GLN C N 1
ATOM 5649 C CA . GLN C 1 267 ? 10.527 -6.534 5.362 1.00 17.64 247 GLN C CA 1
ATOM 5650 C C . GLN C 1 267 ? 12.051 -6.428 5.429 1.00 17.74 247 GLN C C 1
ATOM 5651 O O . GLN C 1 267 ? 12.647 -6.403 6.505 1.00 17.38 247 GLN C O 1
ATOM 5657 N N . GLN C 1 268 ? 12.674 -6.385 4.260 1.00 17.71 248 GLN C N 1
ATOM 5658 C CA . GLN C 1 268 ? 14.060 -6.030 4.165 1.00 18.03 248 GLN C CA 1
ATOM 5659 C C . GLN C 1 268 ? 14.099 -4.864 3.209 1.00 17.18 248 GLN C C 1
ATOM 5660 O O . GLN C 1 268 ? 13.548 -4.945 2.104 1.00 17.52 248 GLN C O 1
ATOM 5666 N N . ILE C 1 269 ? 14.670 -3.750 3.654 1.00 16.25 249 ILE C N 1
ATOM 5667 C CA . ILE C 1 269 ? 14.684 -2.560 2.840 1.00 15.68 249 ILE C CA 1
ATOM 5668 C C . ILE C 1 269 ? 16.092 -2.036 2.788 1.00 15.76 249 ILE C C 1
ATOM 5669 O O . ILE C 1 269 ? 16.736 -1.901 3.831 1.00 15.41 249 ILE C O 1
ATOM 5674 N N . SER C 1 270 ? 16.585 -1.782 1.579 1.00 16.35 250 SER C N 1
ATOM 5675 C CA . SER C 1 270 ? 17.922 -1.236 1.402 1.00 17.02 250 SER C CA 1
ATOM 5676 C C . SER C 1 270 ? 17.856 0.260 1.119 1.00 16.93 250 SER C C 1
ATOM 5677 O O . SER C 1 270 ? 17.029 0.724 0.336 1.00 17.68 250 SER C O 1
ATOM 5680 N N . ALA C 1 271 ? 18.735 1.004 1.770 1.00 16.83 251 ALA C N 1
ATOM 5681 C CA . ALA C 1 271 ? 18.885 2.421 1.527 1.00 17.21 251 ALA C CA 1
ATOM 5682 C C . ALA C 1 271 ? 20.249 2.671 0.901 1.00 18.41 251 ALA C C 1
ATOM 5683 O O . ALA C 1 271 ? 20.907 3.674 1.209 1.00 17.71 251 ALA C O 1
ATOM 5685 N N . ASP C 1 272 ? 20.673 1.751 0.039 1.00 19.71 252 ASP C N 1
ATOM 5686 C CA . ASP C 1 272 ? 22.013 1.770 -0.546 1.00 22.55 252 ASP C CA 1
ATOM 5687 C C . ASP C 1 272 ? 21.976 2.236 -1.999 1.00 24.21 252 ASP C C 1
ATOM 5688 O O . ASP C 1 272 ? 22.690 1.705 -2.845 1.00 24.89 252 ASP C O 1
ATOM 5693 N N . GLY C 1 273 ? 21.144 3.226 -2.291 1.00 25.88 253 GLY C N 1
ATOM 5694 C CA . GLY C 1 273 ? 20.920 3.637 -3.669 1.00 28.96 253 GLY C CA 1
ATOM 5695 C C . GLY C 1 273 ? 21.697 4.863 -4.096 1.00 31.35 253 GLY C C 1
ATOM 5696 O O . GLY C 1 273 ? 21.258 5.607 -4.977 1.00 31.72 253 GLY C O 1
ATOM 5697 N N . GLY C 1 274 ? 22.851 5.093 -3.477 1.00 33.69 254 GLY C N 1
ATOM 5698 C CA . GLY C 1 274 ? 23.751 6.148 -3.948 1.00 37.53 254 GLY C CA 1
ATOM 5699 C C . GLY C 1 274 ? 24.519 5.629 -5.150 1.00 40.76 254 GLY C C 1
ATOM 5700 O O . GLY C 1 274 ? 24.582 4.421 -5.372 1.00 40.21 254 GLY C O 1
ATOM 5701 N N . SER C 1 275 ? 25.105 6.530 -5.931 1.00 44.94 255 SER C N 1
ATOM 5702 C CA . SER C 1 275 ? 25.882 6.118 -7.099 1.00 49.33 255 SER C CA 1
ATOM 5703 C C . SER C 1 275 ? 27.154 5.389 -6.666 1.00 52.23 255 SER C C 1
ATOM 5704 O O . SER C 1 275 ? 27.999 5.964 -5.977 1.00 52.76 255 SER C O 1
ATOM 5707 N N . MET C 1 276 ? 27.291 4.129 -7.072 1.00 55.60 256 MET C N 1
ATOM 5708 C CA . MET C 1 276 ? 28.385 3.290 -6.574 1.00 58.66 256 MET C CA 1
ATOM 5709 C C . MET C 1 276 ? 29.756 3.634 -7.173 1.00 59.70 256 MET C C 1
ATOM 5710 O O . MET C 1 276 ? 29.859 4.021 -8.340 1.00 59.91 256 MET C O 1
ATOM 5715 N N . LYS C 1 277 ? 30.797 3.490 -6.354 1.00 60.65 257 LYS C N 1
ATOM 5716 C CA . LYS C 1 277 ? 32.159 3.886 -6.721 1.00 61.67 257 LYS C CA 1
ATOM 5717 C C . LYS C 1 277 ? 33.173 2.807 -6.332 1.00 61.75 257 LYS C C 1
ATOM 5718 O O . LYS C 1 277 ? 32.887 1.952 -5.489 1.00 61.54 257 LYS C O 1
ATOM 5724 N N . SER C 1 278 ? 34.353 2.847 -6.950 1.00 62.13 258 SER C N 1
ATOM 5725 C CA . SER C 1 278 ? 35.432 1.909 -6.620 1.00 62.22 258 SER C CA 1
ATOM 5726 C C . SER C 1 278 ? 36.039 2.203 -5.250 1.00 62.29 258 SER C C 1
ATOM 5727 O O . SER C 1 278 ? 36.683 1.340 -4.651 1.00 62.44 258 SER C O 1
ATOM 5730 N N . SER D 1 22 ? 5.012 22.336 -1.813 1.00 50.95 2 SER D N 1
ATOM 5731 C CA . SER D 1 22 ? 4.270 23.051 -2.893 1.00 50.32 2 SER D CA 1
ATOM 5732 C C . SER D 1 22 ? 5.140 23.236 -4.134 1.00 48.92 2 SER D C 1
ATOM 5733 O O . SER D 1 22 ? 4.627 23.448 -5.238 1.00 49.08 2 SER D O 1
ATOM 5736 N N . LYS D 1 23 ? 6.456 23.145 -3.945 1.00 47.14 3 LYS D N 1
ATOM 5737 C CA . LYS D 1 23 ? 7.395 23.149 -5.062 1.00 43.83 3 LYS D CA 1
ATOM 5738 C C . LYS D 1 23 ? 7.666 21.725 -5.560 1.00 39.97 3 LYS D C 1
ATOM 5739 O O . LYS D 1 23 ? 8.617 21.496 -6.312 1.00 40.27 3 LYS D O 1
ATOM 5745 N N . ARG D 1 24 ? 6.855 20.768 -5.116 1.00 34.36 4 ARG D N 1
ATOM 5746 C CA . ARG D 1 24 ? 6.847 19.435 -5.734 1.00 29.25 4 ARG D CA 1
ATOM 5747 C C . ARG D 1 24 ? 5.431 19.153 -6.214 1.00 26.08 4 ARG D C 1
ATOM 5748 O O . ARG D 1 24 ? 4.454 19.482 -5.528 1.00 24.96 4 ARG D O 1
ATOM 5756 N N . THR D 1 25 ? 5.323 18.562 -7.397 1.00 22.36 5 THR D N 1
ATOM 5757 C CA . THR D 1 25 ? 4.028 18.199 -7.955 1.00 19.76 5 THR D CA 1
ATOM 5758 C C . THR D 1 25 ? 3.904 16.679 -8.036 1.00 18.02 5 THR D C 1
ATOM 5759 O O . THR D 1 25 ? 4.801 16.003 -8.537 1.00 17.51 5 THR D O 1
ATOM 5763 N N . ALA D 1 26 ? 2.792 16.144 -7.526 1.00 16.59 6 ALA D N 1
ATOM 5764 C CA . ALA D 1 26 ? 2.561 14.698 -7.552 1.00 15.46 6 ALA D CA 1
ATOM 5765 C C . ALA D 1 26 ? 1.316 14.380 -8.350 1.00 15.44 6 ALA D C 1
ATOM 5766 O O . ALA D 1 26 ? 0.292 15.052 -8.205 1.00 16.35 6 ALA D O 1
ATOM 5768 N N . PHE D 1 27 ? 1.406 13.355 -9.186 1.00 14.47 7 PHE D N 1
ATOM 5769 C CA . PHE D 1 27 ? 0.264 12.864 -9.960 1.00 14.46 7 PHE D CA 1
ATOM 5770 C C . PHE D 1 27 ? -0.207 11.563 -9.339 1.00 14.52 7 PHE D C 1
ATOM 5771 O O . PHE D 1 27 ? 0.557 10.594 -9.266 1.00 14.69 7 PHE D O 1
ATOM 5779 N N . VAL D 1 28 ? -1.451 11.515 -8.892 1.00 14.08 8 VAL D N 1
ATOM 5780 C CA . VAL D 1 28 ? -2.043 10.340 -8.280 1.00 14.06 8 VAL D CA 1
ATOM 5781 C C . VAL D 1 28 ? -3.216 9.829 -9.093 1.00 14.99 8 VAL D C 1
ATOM 5782 O O . VAL D 1 28 ? -4.161 10.516 -9.283 1.00 15.45 8 VAL D O 1
ATOM 5786 N N . MET D 1 29 ? -3.099 8.635 -9.629 1.00 15.85 9 MET D N 1
ATOM 5787 C CA . MET D 1 29 ? -4.179 8.117 -10.449 1.00 16.66 9 MET D CA 1
ATOM 5788 C C . MET D 1 29 ? -5.070 7.214 -9.583 1.00 16.45 9 MET D C 1
ATOM 5789 O O . MET D 1 29 ? -4.665 6.798 -8.490 1.00 15.83 9 MET D O 1
ATOM 5794 N N . GLY D 1 30 ? -6.295 6.971 -10.037 1.00 16.28 10 GLY D N 1
ATOM 5795 C CA . GLY D 1 30 ? -7.248 6.153 -9.290 1.00 16.60 10 GLY D CA 1
ATOM 5796 C C . GLY D 1 30 ? -7.524 6.768 -7.929 1.00 17.10 10 GLY D C 1
ATOM 5797 O O . GLY D 1 30 ? -7.647 6.064 -6.930 1.00 17.77 10 GLY D O 1
ATOM 5798 N N . ALA D 1 31 ? -7.639 8.088 -7.889 1.00 16.63 11 ALA D N 1
ATOM 5799 C CA . ALA D 1 31 ? -7.657 8.797 -6.609 1.00 16.68 11 ALA D CA 1
ATOM 5800 C C . ALA D 1 31 ? -9.056 9.164 -6.139 1.00 17.67 11 ALA D C 1
ATOM 5801 O O . ALA D 1 31 ? -9.198 9.962 -5.222 1.00 17.93 11 ALA D O 1
ATOM 5803 N N . SER D 1 32 ? -10.084 8.578 -6.742 1.00 18.25 12 SER D N 1
ATOM 5804 C CA . SER D 1 32 ? -11.457 8.927 -6.340 1.00 19.38 12 SER D CA 1
ATOM 5805 C C . SER D 1 32 ? -11.922 8.177 -5.106 1.00 19.53 12 SER D C 1
ATOM 5806 O O . SER D 1 32 ? -12.921 8.543 -4.503 1.00 19.70 12 SER D O 1
ATOM 5809 N N . GLN D 1 33 ? -11.207 7.115 -4.747 1.00 19.70 13 GLN D N 1
ATOM 5810 C CA . GLN D 1 33 ? -11.582 6.295 -3.611 1.00 19.91 13 GLN D CA 1
ATOM 5811 C C . GLN D 1 33 ? -10.428 5.400 -3.244 1.00 19.40 13 GLN D C 1
ATOM 5812 O O . GLN D 1 33 ? -9.422 5.357 -3.955 1.00 19.36 13 GLN D O 1
ATOM 5818 N N . GLY D 1 34 ? -10.575 4.696 -2.128 1.00 19.11 14 GLY D N 1
ATOM 5819 C CA . GLY D 1 34 ? -9.646 3.634 -1.756 1.00 18.75 14 GLY D CA 1
ATOM 5820 C C . GLY D 1 34 ? -8.222 4.105 -1.567 1.00 18.11 14 GLY D C 1
ATOM 5821 O O . GLY D 1 34 ? -7.974 5.177 -1.006 1.00 18.90 14 GLY D O 1
ATOM 5822 N N . ILE D 1 35 ? -7.287 3.291 -2.043 1.00 16.99 15 ILE D N 1
ATOM 5823 C CA . ILE D 1 35 ? -5.866 3.569 -1.942 1.00 16.37 15 ILE D CA 1
ATOM 5824 C C . ILE D 1 35 ? -5.480 4.928 -2.519 1.00 15.86 15 ILE D C 1
ATOM 5825 O O . ILE D 1 35 ? -4.786 5.721 -1.871 1.00 15.08 15 ILE D O 1
ATOM 5830 N N . GLY D 1 36 ? -5.941 5.206 -3.734 1.00 14.98 16 GLY D N 1
ATOM 5831 C CA . GLY D 1 36 ? -5.530 6.438 -4.425 1.00 14.50 16 GLY D CA 1
ATOM 5832 C C . GLY D 1 36 ? -5.966 7.678 -3.672 1.00 14.48 16 GLY D C 1
ATOM 5833 O O . GLY D 1 36 ? -5.206 8.644 -3.558 1.00 14.17 16 GLY D O 1
ATOM 5834 N N . LYS D 1 37 ? -7.184 7.648 -3.135 1.00 14.75 17 LYS D N 1
ATOM 5835 C CA . LYS D 1 37 ? -7.712 8.789 -2.417 1.00 15.83 17 LYS D CA 1
ATOM 5836 C C . LYS D 1 37 ? -6.897 9.045 -1.159 1.00 15.76 17 LYS D C 1
ATOM 5837 O O . LYS D 1 37 ? -6.567 10.188 -0.861 1.00 15.59 17 LYS D O 1
ATOM 5843 N N . ALA D 1 38 ? -6.574 7.982 -0.430 1.00 15.81 18 ALA D N 1
ATOM 5844 C CA . ALA D 1 38 ? -5.836 8.141 0.826 1.00 15.80 18 ALA D CA 1
ATOM 5845 C C . ALA D 1 38 ? -4.446 8.728 0.557 1.00 15.53 18 ALA D C 1
ATOM 5846 O O . ALA D 1 38 ? -3.952 9.585 1.299 1.00 16.13 18 ALA D O 1
ATOM 5848 N N . ILE D 1 39 ? -3.825 8.283 -0.526 1.00 14.92 19 ILE D N 1
ATOM 5849 C CA . ILE D 1 39 ? -2.513 8.787 -0.877 1.00 14.40 19 ILE D CA 1
ATOM 5850 C C . ILE D 1 39 ? -2.603 10.267 -1.263 1.00 14.37 19 ILE D C 1
ATOM 5851 O O . ILE D 1 39 ? -1.772 11.078 -0.853 1.00 14.85 19 ILE D O 1
ATOM 5856 N N . ALA D 1 40 ? -3.619 10.632 -2.040 1.00 14.79 20 ALA D N 1
ATOM 5857 C CA . ALA D 1 40 ? -3.759 12.020 -2.448 1.00 15.85 20 ALA D CA 1
ATOM 5858 C C . ALA D 1 40 ? -3.933 12.908 -1.211 1.00 16.62 20 ALA D C 1
ATOM 5859 O O . ALA D 1 40 ? -3.315 13.971 -1.096 1.00 17.11 20 ALA D O 1
ATOM 5861 N N . LEU D 1 41 ? -4.759 12.465 -0.272 1.00 17.43 21 LEU D N 1
ATOM 5862 C CA . LEU D 1 41 ? -4.980 13.248 0.946 1.00 18.83 21 LEU D CA 1
ATOM 5863 C C . LEU D 1 41 ? -3.682 13.396 1.762 1.00 19.03 21 LEU D C 1
ATOM 5864 O O . LEU D 1 41 ? -3.382 14.467 2.318 1.00 19.01 21 LEU D O 1
ATOM 5869 N N . LYS D 1 42 ? -2.898 12.329 1.826 1.00 18.65 22 LYS D N 1
ATOM 5870 C CA . LYS D 1 42 ? -1.670 12.364 2.614 1.00 18.95 22 LYS D CA 1
ATOM 5871 C C . LYS D 1 42 ? -0.637 13.257 1.950 1.00 18.48 22 LYS D C 1
ATOM 5872 O O . LYS D 1 42 ? 0.075 13.998 2.621 1.00 18.40 22 LYS D O 1
ATOM 5878 N N . LEU D 1 43 ? -0.545 13.183 0.623 1.00 18.04 23 LEU D N 1
ATOM 5879 C CA . LEU D 1 43 ? 0.386 14.051 -0.094 1.00 17.93 23 LEU D CA 1
ATOM 5880 C C . LEU D 1 43 ? 0.005 15.517 0.046 1.00 18.59 23 LEU D C 1
ATOM 5881 O O . LEU D 1 43 ? 0.888 16.373 0.174 1.00 18.15 23 LEU D O 1
ATOM 5886 N N . ALA D 1 44 ? -1.299 15.810 0.026 1.00 18.74 24 ALA D N 1
ATOM 5887 C CA . ALA D 1 44 ? -1.767 17.174 0.307 1.00 20.11 24 ALA D CA 1
ATOM 5888 C C . ALA D 1 44 ? -1.370 17.624 1.717 1.00 21.31 24 ALA D C 1
ATOM 5889 O O . ALA D 1 44 ? -0.975 18.772 1.926 1.00 21.74 24 ALA D O 1
ATOM 5891 N N . ASP D 1 45 ? -1.489 16.728 2.690 1.00 22.64 25 ASP D N 1
ATOM 5892 C CA . ASP D 1 45 ? -1.095 17.046 4.067 1.00 24.45 25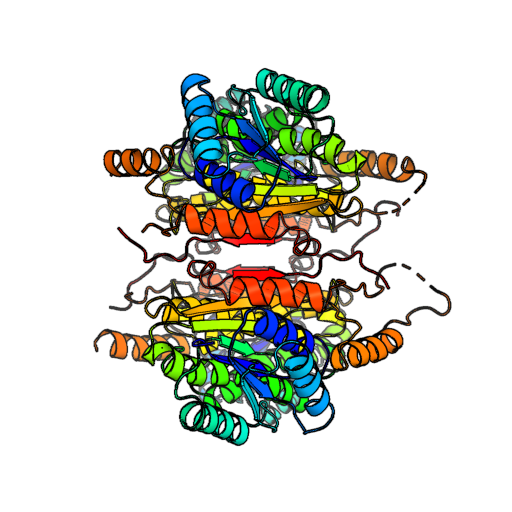 ASP D CA 1
ATOM 5893 C C . ASP D 1 45 ? 0.402 17.361 4.170 1.00 24.57 25 ASP D C 1
ATOM 5894 O O . ASP D 1 45 ? 0.838 18.080 5.071 1.00 24.99 25 ASP D O 1
ATOM 5899 N N . GLN D 1 46 ? 1.183 16.816 3.245 1.00 24.25 26 GLN D N 1
ATOM 5900 C CA . GLN D 1 46 ? 2.622 17.048 3.207 1.00 24.98 26 GLN D CA 1
ATOM 5901 C C . GLN D 1 46 ? 3.014 18.089 2.153 1.00 24.88 26 GLN D C 1
ATOM 5902 O O . GLN D 1 46 ? 4.174 18.189 1.766 1.00 25.24 26 GLN D O 1
ATOM 5908 N N . HIS D 1 47 ? 2.026 18.855 1.697 1.00 24.64 27 HIS D N 1
ATOM 5909 C CA . HIS D 1 47 ? 2.263 20.094 0.930 1.00 24.93 27 HIS D CA 1
ATOM 5910 C C . HIS D 1 47 ? 2.670 19.913 -0.529 1.00 23.49 27 HIS D C 1
ATOM 5911 O O . HIS D 1 47 ? 3.227 20.827 -1.126 1.00 23.85 27 HIS D O 1
ATOM 5918 N N . PHE D 1 48 ? 2.386 18.752 -1.111 1.00 21.71 28 PHE D N 1
ATOM 5919 C CA . PHE D 1 48 ? 2.610 18.562 -2.540 1.00 20.05 28 PHE D CA 1
ATOM 5920 C C . PHE D 1 48 ? 1.495 19.253 -3.296 1.00 19.10 28 PHE D C 1
ATOM 5921 O O . PHE D 1 48 ? 0.340 19.177 -2.892 1.00 19.77 28 PHE D O 1
ATOM 5929 N N . SER D 1 49 ? 1.827 19.920 -4.390 1.00 18.37 29 SER D N 1
ATOM 5930 C CA . SER D 1 49 ? 0.803 20.296 -5.350 1.00 18.35 29 SER D CA 1
ATOM 5931 C C . SER D 1 49 ? 0.350 19.009 -6.028 1.00 17.80 29 SER D C 1
ATOM 5932 O O . SER D 1 49 ? 1.163 18.121 -6.264 1.00 17.99 29 SER D O 1
ATOM 5935 N N . LEU D 1 50 ? -0.942 18.909 -6.331 1.00 17.06 30 LEU D N 1
ATOM 5936 C CA . LEU D 1 50 ? -1.511 17.654 -6.813 1.00 16.06 30 LEU D CA 1
ATOM 5937 C C . LEU D 1 50 ? -2.153 17.747 -8.177 1.00 15.70 30 LEU D C 1
ATOM 5938 O O . LEU D 1 50 ? -2.781 18.752 -8.527 1.00 16.13 30 LEU D O 1
ATOM 5943 N N . VAL D 1 51 ? -1.993 16.667 -8.929 1.00 15.10 31 VAL D N 1
ATOM 5944 C CA . VAL D 1 51 ? -2.798 16.394 -10.102 1.00 14.99 31 VAL D CA 1
ATOM 5945 C C . VAL D 1 51 ? -3.456 15.067 -9.777 1.00 14.57 31 VAL D C 1
ATOM 5946 O O . VAL D 1 51 ? -2.767 14.075 -9.531 1.00 14.94 31 VAL D O 1
ATOM 5950 N N . ILE D 1 52 ? -4.777 15.039 -9.709 1.00 14.29 32 ILE D N 1
ATOM 5951 C CA . ILE D 1 52 ? -5.445 13.792 -9.357 1.00 13.99 32 ILE D CA 1
ATOM 5952 C C . ILE D 1 52 ? -6.316 13.330 -10.498 1.00 14.49 32 ILE D C 1
ATOM 5953 O O . ILE D 1 52 ? -6.841 14.143 -11.263 1.00 15.29 32 ILE D O 1
ATOM 5958 N N . ASN D 1 53 ? -6.441 12.016 -10.620 1.00 14.22 33 ASN D N 1
ATOM 5959 C CA . ASN D 1 53 ? -7.186 11.419 -11.710 1.00 15.21 33 ASN D CA 1
ATOM 5960 C C . ASN D 1 53 ? -8.102 10.292 -11.252 1.00 16.25 33 ASN D C 1
ATOM 5961 O O . ASN D 1 53 ? -7.795 9.582 -10.296 1.00 16.74 33 ASN D O 1
ATOM 5966 N N . SER D 1 54 ? -9.235 10.144 -11.936 1.00 17.73 34 SER D N 1
ATOM 5967 C CA . SER D 1 54 ? -10.025 8.910 -11.887 1.00 20.14 34 SER D CA 1
ATOM 5968 C C . SER D 1 54 ? -10.858 8.865 -13.166 1.00 21.95 34 SER D C 1
ATOM 5969 O O . SER D 1 54 ? -10.845 9.816 -13.952 1.00 21.85 34 SER D O 1
ATOM 5972 N N . ARG D 1 55 ? -11.579 7.770 -13.386 1.00 24.56 35 ARG D N 1
ATOM 5973 C CA . ARG D 1 55 ? -12.367 7.621 -14.615 1.00 27.97 35 ARG D CA 1
ATOM 5974 C C . ARG D 1 55 ? -13.519 8.614 -14.704 1.00 29.10 35 ARG D C 1
ATOM 5975 O O . ARG D 1 55 ? -13.872 9.077 -15.793 1.00 29.84 35 ARG D O 1
ATOM 5983 N N . ASN D 1 56 ? -14.105 8.939 -13.561 1.00 30.39 36 ASN D N 1
ATOM 5984 C CA . ASN D 1 56 ? -15.306 9.764 -13.535 1.00 31.80 36 ASN D CA 1
ATOM 5985 C C . ASN D 1 56 ? -15.018 11.173 -13.034 1.00 31.64 36 ASN D C 1
ATOM 5986 O O . ASN D 1 56 ? -14.554 11.351 -11.905 1.00 31.37 36 ASN D O 1
ATOM 5991 N N . LEU D 1 57 ? -15.311 12.164 -13.847 1.00 31.57 37 LEU D N 1
ATOM 5992 C CA . LEU D 1 57 ? -15.027 13.527 -13.510 1.00 31.92 37 LEU D CA 1
ATOM 5993 C C . LEU D 1 57 ? -15.713 13.910 -12.218 1.00 32.31 37 LEU D C 1
ATOM 5994 O O . LEU D 1 57 ? -15.107 14.427 -11.370 1.00 32.30 37 LEU D O 1
ATOM 5999 N N . ASP D 1 58 ? -16.984 13.604 -12.067 1.00 33.22 38 ASP D N 1
ATOM 6000 C CA . ASP D 1 58 ? -17.737 13.978 -10.864 1.00 33.67 38 ASP D CA 1
ATOM 6001 C C . ASP D 1 58 ? -17.067 13.500 -9.581 1.00 32.63 38 ASP D C 1
ATOM 6002 O O . ASP D 1 58 ? -16.897 14.268 -8.628 1.00 32.24 38 ASP D O 1
ATOM 6007 N N . ASN D 1 59 ? -16.695 12.225 -9.562 1.00 31.37 39 ASN D N 1
ATOM 6008 C CA . ASN D 1 59 ? -16.123 11.614 -8.375 1.00 30.63 39 ASN D CA 1
ATOM 6009 C C . ASN D 1 59 ? -14.804 12.262 -7.979 1.00 29.26 39 ASN D C 1
ATOM 6010 O O . ASN D 1 59 ? -14.507 12.432 -6.795 1.00 29.21 39 ASN D O 1
ATOM 6015 N N . ILE D 1 60 ? -14.002 12.609 -8.976 1.00 27.77 40 ILE D N 1
ATOM 6016 C CA . ILE D 1 60 ? -12.693 13.148 -8.694 1.00 26.68 40 ILE D CA 1
ATOM 6017 C C . ILE D 1 60 ? -12.777 14.616 -8.263 1.00 26.26 40 ILE D C 1
ATOM 6018 O O . ILE D 1 60 ? -11.998 15.063 -7.429 1.00 25.79 40 ILE D O 1
ATOM 6023 N N . GLU D 1 61 ? -13.737 15.355 -8.809 1.00 26.63 41 GLU D N 1
ATOM 6024 C CA . GLU D 1 61 ? -14.005 16.712 -8.317 1.00 26.82 41 GLU D CA 1
ATOM 6025 C C . GLU D 1 61 ? -14.377 16.693 -6.842 1.00 26.26 41 GLU D C 1
ATOM 6026 O O . GLU D 1 61 ? -14.037 17.604 -6.088 1.00 25.93 41 GLU D O 1
ATOM 6032 N N . SER D 1 62 ? -15.085 15.649 -6.433 1.00 25.94 42 SER D N 1
ATOM 6033 C CA . SER D 1 62 ? -15.493 15.498 -5.044 1.00 25.50 42 SER D CA 1
ATOM 6034 C C . SER D 1 62 ? -14.270 15.350 -4.131 1.00 24.10 42 SER D C 1
ATOM 6035 O O . SER D 1 62 ? -14.240 15.863 -3.007 1.00 23.58 42 SER D O 1
ATOM 6038 N N . VAL D 1 63 ? -13.249 14.659 -4.626 1.00 22.18 43 VAL D N 1
ATOM 6039 C CA . VAL D 1 63 ? -12.030 14.490 -3.853 1.00 21.35 43 VAL D CA 1
ATOM 6040 C C . VAL D 1 63 ? -11.273 15.816 -3.752 1.00 20.65 43 VAL D C 1
ATOM 6041 O O . VAL D 1 63 ? -10.710 16.137 -2.708 1.00 20.66 43 VAL D O 1
ATOM 6045 N N . LYS D 1 64 ? -11.259 16.591 -4.833 1.00 20.12 44 LYS D N 1
ATOM 6046 C CA . LYS D 1 64 ? -10.642 17.907 -4.775 1.00 20.01 44 LYS D CA 1
ATOM 6047 C C . LYS D 1 64 ? -11.323 18.727 -3.692 1.00 20.70 44 LYS D C 1
ATOM 6048 O O . LYS D 1 64 ? -10.663 19.396 -2.902 1.00 20.96 44 LYS D O 1
ATOM 6054 N N . GLU D 1 65 ? -12.623 18.665 -3.636 1.00 22.05 45 GLU D N 1
ATOM 6055 C CA . GLU D 1 65 ? -13.385 19.342 -2.603 1.00 24.09 45 GLU D CA 1
ATOM 6056 C C . GLU D 1 65 ? -12.936 18.950 -1.210 1.00 23.83 45 GLU D C 1
ATOM 6057 O O . GLU D 1 65 ? -12.717 19.777 -0.388 1.00 22.54 45 GLU D O 1
ATOM 6063 N N . ASP D 1 66 ? -12.813 17.646 -0.997 1.00 24.31 46 ASP D N 1
ATOM 6064 C CA . ASP D 1 66 ? -12.376 17.108 0.290 1.00 25.17 46 ASP D CA 1
ATOM 6065 C C . ASP D 1 66 ? -10.989 17.602 0.666 1.00 24.31 46 ASP D C 1
ATOM 6066 O O . ASP D 1 66 ? -10.729 17.932 1.814 1.00 24.46 46 ASP D O 1
ATOM 6071 N N . ILE D 1 67 ? -10.083 17.601 -0.305 1.00 23.18 47 ILE D N 1
ATOM 6072 C CA . ILE D 1 67 ? -8.721 18.064 -0.070 1.00 22.62 47 ILE D CA 1
ATOM 6073 C C . ILE D 1 67 ? -8.699 19.524 0.352 1.00 22.84 47 ILE D C 1
ATOM 6074 O O . ILE D 1 67 ? -8.071 19.882 1.361 1.00 23.19 47 ILE D O 1
ATOM 6079 N N . LEU D 1 68 ? -9.376 20.345 -0.406 1.00 23.16 48 LEU D N 1
ATOM 6080 C CA . LEU D 1 68 ? -9.432 21.749 -0.063 1.00 24.28 48 LEU D CA 1
ATOM 6081 C C . LEU D 1 68 ? -10.168 22.063 1.245 1.00 25.31 48 LEU D C 1
ATOM 6082 O O . LEU D 1 68 ? -9.892 23.032 1.863 1.00 25.60 48 LEU D O 1
ATOM 6087 N N . ALA D 1 69 ? -11.093 21.222 1.626 1.00 26.33 49 ALA D N 1
ATOM 6088 C CA . ALA D 1 69 ? -11.795 21.428 2.895 1.00 28.27 49 ALA D CA 1
ATOM 6089 C C . ALA D 1 69 ? -10.812 21.310 4.050 1.00 29.43 49 ALA D C 1
ATOM 6090 O O . ALA D 1 69 ? -10.875 22.070 5.013 1.00 30.10 49 ALA D O 1
ATOM 6092 N N . LYS D 1 70 ? -9.891 20.363 3.937 1.00 30.75 50 LYS D N 1
ATOM 6093 C CA . LYS D 1 70 ? -8.861 20.170 4.950 1.00 32.19 50 LYS D CA 1
ATOM 6094 C C . LYS D 1 70 ? -7.670 21.101 4.748 1.00 31.28 50 LYS D C 1
ATOM 6095 O O . LYS D 1 70 ? -7.113 21.632 5.709 1.00 31.72 50 LYS D O 1
ATOM 6101 N N . HIS D 1 71 ? -7.274 21.289 3.494 1.00 30.09 51 HIS D N 1
ATOM 6102 C CA . HIS D 1 71 ? -6.119 22.123 3.170 1.00 29.02 51 HIS D CA 1
ATOM 6103 C C . HIS D 1 71 ? -6.502 23.189 2.150 1.00 27.95 51 HIS D C 1
ATOM 6104 O O . HIS D 1 71 ? -6.278 23.020 0.953 1.00 27.28 51 HIS D O 1
ATOM 6111 N N . PRO D 1 72 ? -7.074 24.301 2.626 1.00 27.10 52 PRO D N 1
ATOM 6112 C CA . PRO D 1 72 ? -7.574 25.335 1.716 1.00 26.43 52 PRO D CA 1
ATOM 6113 C C . PRO D 1 72 ? -6.458 25.969 0.884 1.00 26.08 52 PRO D C 1
ATOM 6114 O O . PRO D 1 72 ? -6.725 26.597 -0.140 1.00 25.86 52 PRO D O 1
ATOM 6118 N N . GLU D 1 73 ? -5.214 25.789 1.318 1.00 25.91 53 GLU D N 1
ATOM 6119 C CA . GLU D 1 73 ? -4.071 26.363 0.623 1.00 25.90 53 GLU D CA 1
ATOM 6120 C C . GLU D 1 73 ? -3.555 25.448 -0.500 1.00 25.06 53 GLU D C 1
ATOM 6121 O O . GLU D 1 73 ? -2.678 25.836 -1.277 1.00 24.99 53 GLU D O 1
ATOM 6127 N N . ALA D 1 74 ? -4.109 24.243 -0.598 1.00 23.84 54 ALA D N 1
ATOM 6128 C CA . ALA D 1 74 ? -3.629 23.273 -1.583 1.00 22.52 54 ALA D CA 1
ATOM 6129 C C . ALA D 1 74 ? -3.861 23.658 -3.051 1.00 22.29 54 ALA D C 1
ATOM 6130 O O . ALA D 1 74 ? -4.795 24.390 -3.392 1.00 21.56 54 ALA D O 1
ATOM 6132 N N . SER D 1 75 ? -2.983 23.149 -3.913 1.00 21.62 55 SER D N 1
ATOM 6133 C CA . SER D 1 75 ? -3.120 23.294 -5.351 1.00 21.61 55 SER D CA 1
ATOM 6134 C C . SER D 1 75 ? -3.496 21.929 -5.902 1.00 20.66 55 SER D C 1
ATOM 6135 O O . SER D 1 75 ? -2.745 20.970 -5.736 1.00 20.24 55 SER D O 1
ATOM 6138 N N . VAL D 1 76 ? -4.664 21.838 -6.527 1.00 19.60 56 VAL D N 1
ATOM 6139 C CA . VAL D 1 76 ? -5.173 20.557 -7.009 1.00 18.99 56 VAL D CA 1
ATOM 6140 C C . VAL D 1 76 ? -5.739 20.720 -8.415 1.00 19.29 56 VAL D C 1
ATOM 6141 O O . VAL D 1 76 ? -6.662 21.507 -8.638 1.00 19.76 56 VAL D O 1
ATOM 6145 N N . ILE D 1 77 ? -5.172 19.985 -9.361 1.00 19.06 57 ILE D N 1
ATOM 6146 C CA . ILE D 1 77 ? -5.707 19.925 -10.711 1.00 19.83 57 ILE D CA 1
ATOM 6147 C C . ILE D 1 77 ? -6.368 18.562 -10.891 1.00 19.54 57 ILE D C 1
ATOM 6148 O O . ILE D 1 77 ? -5.807 17.543 -10.480 1.00 18.98 57 ILE D O 1
ATOM 6153 N N . VAL D 1 78 ? -7.560 18.539 -11.481 1.00 19.56 58 VAL D N 1
ATOM 6154 C CA . VAL D 1 78 ? -8.220 17.265 -11.767 1.00 20.14 58 VAL D CA 1
ATOM 6155 C C . VAL D 1 78 ? -8.142 16.940 -13.246 1.00 19.99 58 VAL D C 1
ATOM 6156 O O . VAL D 1 78 ? -8.421 17.797 -14.091 1.00 19.42 58 VAL D O 1
ATOM 6160 N N . LEU D 1 79 ? -7.755 15.706 -13.558 1.00 19.87 59 LEU D N 1
ATOM 6161 C CA . LEU D 1 79 ? -7.718 15.248 -14.941 1.00 20.18 59 LEU D CA 1
ATOM 6162 C C . LEU D 1 79 ? -8.384 13.877 -15.014 1.00 20.20 59 LEU D C 1
ATOM 6163 O O . LEU D 1 79 ? -7.813 12.877 -14.595 1.00 20.53 59 LEU D O 1
ATOM 6168 N N . ALA D 1 80 ? -9.600 13.843 -15.540 1.00 20.51 60 ALA D N 1
ATOM 6169 C CA . ALA D 1 80 ? -10.369 12.616 -15.601 1.00 20.18 60 ALA D CA 1
ATOM 6170 C C . ALA D 1 80 ? -9.989 11.771 -16.812 1.00 20.2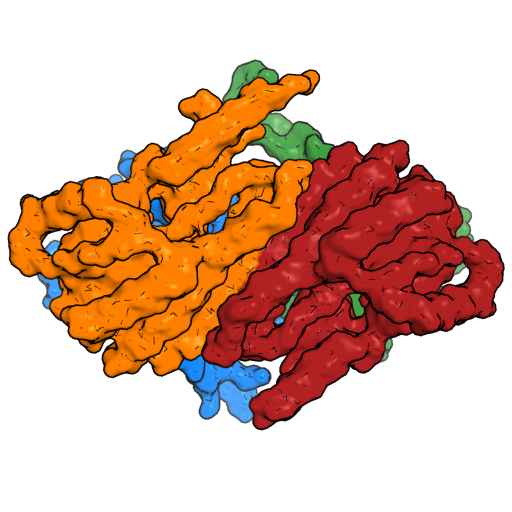2 60 ALA D C 1
ATOM 6171 O O . ALA D 1 80 ? -9.542 12.293 -17.845 1.00 20.24 60 ALA D O 1
ATOM 6173 N N . GLY D 1 81 ? -10.176 10.462 -16.680 1.00 19.88 61 GLY D N 1
ATOM 6174 C CA . GLY D 1 81 ? -9.938 9.542 -17.783 1.00 19.60 61 GLY D CA 1
ATOM 6175 C C . GLY D 1 81 ? -9.413 8.212 -17.290 1.00 19.50 61 GLY D C 1
ATOM 6176 O O . GLY D 1 81 ? -8.864 8.116 -16.191 1.00 18.90 61 GLY D O 1
ATOM 6177 N N . ASP D 1 82 ? -9.582 7.187 -18.113 1.00 19.62 62 ASP D N 1
ATOM 6178 C CA . ASP D 1 82 ? -9.066 5.859 -17.817 1.00 20.26 62 ASP D CA 1
ATOM 6179 C C . ASP D 1 82 ? -7.570 5.769 -18.158 1.00 19.78 62 ASP D C 1
ATOM 6180 O O . ASP D 1 82 ? -7.193 5.788 -19.329 1.00 19.71 62 ASP D O 1
ATOM 6185 N N . MET D 1 83 ? -6.715 5.681 -17.140 1.00 19.19 63 MET D N 1
ATOM 6186 C CA . MET D 1 83 ? -5.269 5.605 -17.382 1.00 18.85 63 MET D CA 1
ATOM 6187 C C . MET D 1 83 ? -4.832 4.280 -18.001 1.00 19.27 63 MET D C 1
ATOM 6188 O O . MET D 1 83 ? -3.705 4.161 -18.482 1.00 19.25 63 MET D O 1
ATOM 6193 N N . SER D 1 84 ? -5.723 3.293 -17.985 1.00 19.86 64 SER D N 1
ATOM 6194 C CA . SER D 1 84 ? -5.471 2.017 -18.650 1.00 21.50 64 SER D CA 1
ATOM 6195 C C . SER D 1 84 ? -5.597 2.123 -20.166 1.00 21.86 64 SER D C 1
ATOM 6196 O O . SER D 1 84 ? -5.188 1.219 -20.895 1.00 22.55 64 SER D O 1
ATOM 6199 N N . ASP D 1 85 ? -6.185 3.215 -20.641 1.00 21.74 65 ASP D N 1
ATOM 6200 C CA . ASP D 1 85 ? -6.376 3.422 -22.070 1.00 22.74 65 ASP D CA 1
ATOM 6201 C C . ASP D 1 85 ? -5.193 4.195 -22.639 1.00 22.55 65 ASP D C 1
ATOM 6202 O O . ASP D 1 85 ? -4.899 5.302 -22.207 1.00 22.15 65 ASP D O 1
ATOM 6207 N N . GLN D 1 86 ? -4.533 3.613 -23.629 1.00 22.77 66 GLN D N 1
ATOM 6208 C CA . GLN D 1 86 ? -3.318 4.192 -24.169 1.00 22.94 66 GLN D CA 1
ATOM 6209 C C . GLN D 1 86 ? -3.486 5.657 -24.598 1.00 22.68 66 GLN D C 1
ATOM 6210 O O . GLN D 1 86 ? -2.709 6.526 -24.196 1.00 22.59 66 GLN D O 1
ATOM 6216 N N . HIS D 1 87 ? -4.500 5.926 -25.416 1.00 22.00 67 HIS D N 1
ATOM 6217 C CA . HIS D 1 87 ? -4.738 7.270 -25.924 1.00 21.92 67 HIS D CA 1
ATOM 6218 C C . HIS D 1 87 ? -5.015 8.263 -24.788 1.00 21.42 67 HIS D C 1
ATOM 6219 O O . HIS D 1 87 ? -4.482 9.373 -24.778 1.00 21.23 67 HIS D O 1
ATOM 6226 N N . THR D 1 88 ? -5.836 7.855 -23.826 1.00 20.72 68 THR D N 1
ATOM 6227 C CA . THR D 1 88 ? -6.212 8.732 -22.726 1.00 21.07 68 THR D CA 1
ATOM 6228 C C . THR D 1 88 ? -4.979 9.076 -21.906 1.00 20.53 68 THR D C 1
ATOM 6229 O O . THR D 1 88 ? -4.752 10.231 -21.548 1.00 20.37 68 THR D O 1
ATOM 6233 N N . ARG D 1 89 ? -4.165 8.059 -21.650 1.00 20.28 69 ARG D N 1
ATOM 6234 C CA . ARG D 1 89 ? -2.956 8.214 -20.848 1.00 20.49 69 ARG D CA 1
ATOM 6235 C C . ARG D 1 89 ? -2.001 9.224 -21.498 1.00 20.69 69 ARG D C 1
ATOM 6236 O O . ARG D 1 89 ? -1.465 10.114 -20.834 1.00 20.84 69 ARG D O 1
ATOM 6244 N N . ALA D 1 90 ? -1.808 9.099 -22.805 1.00 20.91 70 ALA D N 1
ATOM 6245 C CA . ALA D 1 90 ? -0.989 10.057 -23.542 1.00 21.86 70 ALA D CA 1
ATOM 6246 C C . ALA D 1 90 ? -1.526 11.482 -23.384 1.00 21.75 70 ALA D C 1
ATOM 6247 O O . ALA D 1 90 ? -0.774 12.414 -23.104 1.00 22.66 70 ALA D O 1
ATOM 6249 N N . GLY D 1 91 ? -2.833 11.656 -23.533 1.00 21.58 71 GLY D N 1
ATOM 6250 C CA . GLY D 1 91 ? -3.421 12.984 -23.434 1.00 21.09 71 GLY D CA 1
ATOM 6251 C C . GLY D 1 91 ? -3.269 13.580 -22.045 1.00 20.92 71 GLY D C 1
ATOM 6252 O O . GLY D 1 91 ? -3.058 14.785 -21.892 1.00 21.33 71 GLY D O 1
ATOM 6253 N N . ILE D 1 92 ? -3.390 12.740 -21.023 1.00 19.62 72 ILE D N 1
ATOM 6254 C CA . ILE D 1 92 ? -3.297 13.228 -19.644 1.00 19.34 72 ILE D CA 1
ATOM 6255 C C . ILE D 1 92 ? -1.896 13.743 -19.344 1.00 19.12 72 ILE D C 1
ATOM 6256 O O . ILE D 1 92 ? -1.732 14.810 -18.745 1.00 18.97 72 ILE D O 1
ATOM 6261 N N . PHE D 1 93 ? -0.879 13.004 -19.786 1.00 19.18 73 PHE D N 1
ATOM 6262 C CA . PHE D 1 93 ? 0.498 13.469 -19.599 1.00 19.78 73 PHE D CA 1
ATOM 6263 C C . PHE D 1 93 ? 0.796 14.728 -20.411 1.00 20.70 73 PHE D C 1
ATOM 6264 O O . PHE D 1 93 ? 1.577 15.578 -19.979 1.00 20.85 73 PHE D O 1
ATOM 6272 N N . GLN D 1 94 ? 0.166 14.873 -21.573 1.00 21.77 74 GLN D N 1
ATOM 6273 C CA . GLN D 1 94 ? 0.303 16.132 -22.314 1.00 23.29 74 GLN D CA 1
ATOM 6274 C C . GLN D 1 94 ? -0.272 17.296 -21.511 1.00 22.31 74 GLN D C 1
ATOM 6275 O O . GLN D 1 94 ? 0.285 18.387 -21.511 1.00 22.06 74 GLN D O 1
ATOM 6281 N N . LYS D 1 95 ? -1.389 17.065 -20.828 1.00 21.64 75 LYS D N 1
ATOM 6282 C CA . LYS D 1 95 ? -2.003 18.105 -20.016 1.00 21.19 75 LYS D CA 1
ATOM 6283 C C . LYS D 1 95 ? -1.163 18.432 -18.782 1.00 20.78 75 LYS D C 1
ATOM 6284 O O . LYS D 1 95 ? -1.061 19.592 -18.379 1.00 20.70 75 LYS D O 1
ATOM 6290 N N . ILE D 1 96 ? -0.583 17.414 -18.159 1.00 20.58 76 ILE D N 1
ATOM 6291 C CA . ILE D 1 96 ? 0.328 17.679 -17.059 1.00 20.79 76 ILE D CA 1
ATOM 6292 C C . ILE D 1 96 ? 1.473 18.561 -17.545 1.00 22.37 76 ILE D C 1
ATOM 6293 O O . ILE D 1 96 ? 1.838 19.532 -16.892 1.00 22.45 76 ILE D O 1
ATOM 6298 N N . GLU D 1 97 ? 2.042 18.230 -18.695 1.00 24.04 77 GLU D N 1
ATOM 6299 C CA . GLU D 1 97 ? 3.169 19.010 -19.206 1.00 27.10 77 GLU D CA 1
ATOM 6300 C C . GLU D 1 97 ? 2.789 20.477 -19.420 1.00 27.58 77 GLU D C 1
ATOM 6301 O O . GLU D 1 97 ? 3.534 21.386 -19.052 1.00 27.50 77 GLU D O 1
ATOM 6307 N N . SER D 1 98 ? 1.624 20.716 -20.005 1.00 28.37 78 SER D N 1
ATOM 6308 C CA . SER D 1 98 ? 1.258 22.093 -20.304 1.00 29.31 78 SER D CA 1
ATOM 6309 C C . SER D 1 98 ? 0.709 22.847 -19.089 1.00 28.68 78 SER D C 1
ATOM 6310 O O . SER D 1 98 ? 0.947 24.043 -18.951 1.00 28.59 78 SER D O 1
ATOM 6313 N N . GLN D 1 99 ? -0.006 22.159 -18.205 1.00 27.55 79 GLN D N 1
ATOM 6314 C CA . GLN D 1 99 ? -0.599 22.835 -17.046 1.00 27.10 79 GLN D CA 1
ATOM 6315 C C . GLN D 1 99 ? 0.337 22.930 -15.843 1.00 27.02 79 GLN D C 1
ATOM 6316 O O . GLN D 1 99 ? 0.202 23.834 -15.023 1.00 27.20 79 GLN D O 1
ATOM 6322 N N . CYS D 1 100 ? 1.287 22.007 -15.743 1.00 26.57 80 CYS D N 1
ATOM 6323 C CA . CYS D 1 100 ? 2.191 21.976 -14.598 1.00 27.02 80 CYS D CA 1
ATOM 6324 C C . CYS D 1 100 ? 3.613 22.325 -14.973 1.00 27.25 80 CYS D C 1
ATOM 6325 O O . CYS D 1 100 ? 4.336 22.931 -14.179 1.00 28.17 80 CYS D O 1
ATOM 6328 N N . GLY D 1 101 ? 4.026 21.881 -16.156 1.00 27.21 81 GLY D N 1
ATOM 6329 C CA . GLY D 1 101 ? 5.371 22.131 -16.668 1.00 27.12 81 GLY D CA 1
ATOM 6330 C C . GLY D 1 101 ? 6.457 21.409 -15.901 1.00 26.79 81 GLY D C 1
ATOM 6331 O O . GLY D 1 101 ? 7.641 21.686 -16.086 1.00 27.39 81 GLY D O 1
ATOM 6332 N N . ARG D 1 102 ? 6.047 20.477 -15.042 1.00 25.28 82 ARG D N 1
ATOM 6333 C CA . ARG D 1 102 ? 6.972 19.696 -14.232 1.00 23.84 82 ARG D CA 1
ATOM 6334 C C . ARG D 1 102 ? 6.192 18.536 -13.648 1.00 22.19 82 ARG D C 1
ATOM 6335 O O . ARG D 1 102 ? 4.965 18.552 -13.647 1.00 22.32 82 ARG D O 1
ATOM 6343 N N . LEU D 1 103 ? 6.898 17.525 -13.162 1.00 20.01 83 LEU D N 1
ATOM 6344 C CA . LEU D 1 103 ? 6.258 16.445 -12.420 1.00 18.22 83 LEU D CA 1
ATOM 6345 C C . LEU D 1 103 ? 7.332 15.826 -11.540 1.00 17.35 83 LEU D C 1
ATOM 6346 O O . LEU D 1 103 ? 8.389 15.438 -12.032 1.00 18.11 83 LEU D O 1
ATOM 6351 N N . ASP D 1 104 ? 7.070 15.740 -10.239 1.00 15.75 84 ASP D N 1
ATOM 6352 C CA . ASP D 1 104 ? 8.066 15.219 -9.308 1.00 15.60 84 ASP D CA 1
ATOM 6353 C C . ASP D 1 104 ? 7.738 13.839 -8.770 1.00 14.61 84 ASP D C 1
ATOM 6354 O O . ASP D 1 104 ? 8.636 13.077 -8.403 1.00 15.59 84 ASP D O 1
ATOM 6359 N N . VAL D 1 105 ? 6.458 13.516 -8.703 1.00 13.54 85 VAL D N 1
ATOM 6360 C CA . VAL D 1 105 ? 6.037 12.242 -8.110 1.00 12.86 85 VAL D CA 1
ATOM 6361 C C . VAL D 1 105 ? 4.948 11.590 -8.953 1.00 12.54 85 VAL D C 1
ATOM 6362 O O . VAL D 1 105 ? 4.015 12.257 -9.376 1.00 13.12 85 VAL D O 1
ATOM 6366 N N . LEU D 1 106 ? 5.078 10.292 -9.209 1.00 12.65 86 LEU D N 1
ATOM 6367 C CA . LEU D 1 106 ? 4.043 9.542 -9.909 1.00 12.03 86 LEU D CA 1
ATOM 6368 C C . LEU D 1 106 ? 3.579 8.401 -9.020 1.00 12.38 86 LEU D C 1
ATOM 6369 O O . LEU D 1 106 ? 4.398 7.559 -8.599 1.00 13.09 86 LEU D O 1
ATOM 6374 N N . ILE D 1 107 ? 2.281 8.363 -8.731 1.00 11.68 87 ILE D N 1
ATOM 6375 C CA . ILE D 1 107 ? 1.708 7.214 -8.057 1.00 11.85 87 ILE D CA 1
ATOM 6376 C C . ILE D 1 107 ? 0.964 6.378 -9.097 1.00 12.19 87 ILE D C 1
ATOM 6377 O O . ILE D 1 107 ? -0.163 6.731 -9.509 1.00 13.20 87 ILE D O 1
ATOM 6382 N N . ASN D 1 108 ? 1.591 5.287 -9.534 1.00 12.63 88 ASN D N 1
ATOM 6383 C CA . ASN D 1 108 ? 0.952 4.316 -10.435 1.00 12.61 88 ASN D CA 1
ATOM 6384 C C . ASN D 1 108 ? -0.025 3.447 -9.658 1.00 12.61 88 ASN D C 1
ATOM 6385 O O . ASN D 1 108 ? 0.364 2.725 -8.736 1.00 13.25 88 ASN D O 1
ATOM 6390 N N . ASN D 1 109 ? -1.298 3.509 -10.020 1.00 12.64 89 ASN D N 1
ATOM 6391 C CA . ASN D 1 109 ? -2.337 2.871 -9.228 1.00 12.69 89 ASN D CA 1
ATOM 6392 C C . ASN D 1 109 ? -3.477 2.521 -10.158 1.00 13.88 89 ASN D C 1
ATOM 6393 O O . ASN D 1 109 ? -4.346 3.354 -10.407 1.00 14.30 89 ASN D O 1
ATOM 6398 N N . ILE D 1 110 ? -3.456 1.296 -10.681 1.00 14.05 90 ILE D N 1
ATOM 6399 C CA . ILE D 1 110 ? -4.510 0.797 -11.572 1.00 15.60 90 ILE D CA 1
ATOM 6400 C C . ILE D 1 110 ? -4.811 -0.644 -11.170 1.00 16.58 90 ILE D C 1
ATOM 6401 O O . ILE D 1 110 ? -3.884 -1.414 -10.962 1.00 17.46 90 ILE D O 1
ATOM 6406 N N . PRO D 1 111 ? -6.094 -1.015 -11.050 1.00 17.90 91 PRO D N 1
ATOM 6407 C CA . PRO D 1 111 ? -6.438 -2.393 -10.664 1.00 18.74 91 PRO D CA 1
ATOM 6408 C C . PRO D 1 111 ? -5.963 -3.437 -11.671 1.00 19.44 91 PRO D C 1
ATOM 6409 O O . PRO D 1 111 ? -5.893 -3.170 -12.872 1.00 19.60 91 PRO D O 1
ATOM 6413 N N . GLY D 1 112 ? -5.644 -4.627 -11.177 1.00 20.31 92 GLY D N 1
ATOM 6414 C CA . GLY D 1 112 ? -5.375 -5.766 -12.048 1.00 21.46 92 GLY D CA 1
ATOM 6415 C C . GLY D 1 112 ? -6.671 -6.306 -12.622 1.00 21.96 92 GLY D C 1
ATOM 6416 O O . GLY D 1 112 ? -7.687 -5.620 -12.629 1.00 22.12 92 GLY D O 1
ATOM 6417 N N . GLY D 1 113 ? -6.646 -7.550 -13.077 1.00 22.82 93 GLY D N 1
ATOM 6418 C CA . GLY D 1 113 ? -7.839 -8.159 -13.662 1.00 24.11 93 GLY D CA 1
ATOM 6419 C C . GLY D 1 113 ? -8.630 -8.974 -12.662 1.00 25.14 93 GLY D C 1
ATOM 6420 O O . GLY D 1 113 ? -8.382 -8.905 -11.465 1.00 25.32 93 GLY D O 1
ATOM 6421 N N . ALA D 1 114 ? -9.591 -9.747 -13.164 1.00 26.85 94 ALA D N 1
ATOM 6422 C CA . ALA D 1 114 ? -10.423 -10.608 -12.327 1.00 28.09 94 ALA D CA 1
ATOM 6423 C C . ALA D 1 114 ? -9.620 -11.760 -11.726 1.00 28.68 94 ALA D C 1
ATOM 6424 O O . ALA D 1 114 ? -8.636 -12.213 -12.311 1.00 28.97 94 ALA D O 1
ATOM 6426 N N . PRO D 1 115 ? -10.038 -12.242 -10.551 1.00 29.28 95 PRO D N 1
ATOM 6427 C CA . PRO D 1 115 ? -9.419 -13.443 -10.002 1.00 29.84 95 PRO D CA 1
ATOM 6428 C C . PRO D 1 115 ? -9.613 -14.605 -10.964 1.00 30.41 95 PRO D C 1
ATOM 6429 O O . PRO D 1 115 ? -10.649 -14.694 -11.629 1.00 30.59 95 PRO D O 1
ATOM 6433 N N . ASP D 1 116 ? -8.619 -15.476 -11.054 1.00 30.89 96 ASP D N 1
ATOM 6434 C CA . ASP D 1 116 ? -8.724 -16.658 -11.898 1.00 31.59 96 ASP D CA 1
ATOM 6435 C C . ASP D 1 116 ? -7.739 -17.727 -11.451 1.00 32.03 96 ASP D C 1
ATOM 6436 O O . ASP D 1 116 ? -6.889 -17.480 -10.604 1.00 31.88 96 ASP D O 1
ATOM 6441 N N . THR D 1 117 ? -7.892 -18.928 -12.002 1.00 32.81 97 THR D N 1
ATOM 6442 C CA . THR D 1 117 ? -6.997 -20.037 -11.712 1.00 33.54 97 THR D CA 1
ATOM 6443 C C . THR D 1 117 ? -6.327 -20.464 -13.008 1.00 33.33 97 THR D C 1
ATOM 6444 O O . THR D 1 117 ? -6.733 -20.044 -14.088 1.00 33.13 97 THR D O 1
ATOM 6448 N N . PHE D 1 118 ? -5.303 -21.302 -12.914 1.00 33.30 98 PHE D N 1
ATOM 6449 C CA . PHE D 1 118 ? -4.748 -21.896 -14.117 1.00 34.06 98 PHE D CA 1
ATOM 6450 C C . PHE D 1 118 ? -5.848 -22.653 -14.877 1.00 36.40 98 PHE D C 1
ATOM 6451 O O . PHE D 1 118 ? -5.995 -22.501 -16.085 1.00 35.56 98 PHE D O 1
ATOM 6459 N N . ASP D 1 119 ? -6.616 -23.457 -14.148 1.00 40.29 99 ASP D N 1
ATOM 6460 C CA . ASP D 1 119 ? -7.677 -24.286 -14.735 1.00 44.30 99 ASP D CA 1
ATOM 6461 C C . ASP D 1 119 ? -8.713 -23.467 -15.494 1.00 46.05 99 ASP D C 1
ATOM 6462 O O . ASP D 1 119 ? -9.030 -23.761 -16.650 1.00 46.57 99 ASP D O 1
ATOM 6467 N N . ASN D 1 120 ? -9.248 -22.445 -14.832 1.00 47.64 100 ASN D N 1
ATOM 6468 C CA . ASN D 1 120 ? -10.328 -21.652 -15.404 1.00 49.02 100 ASN D CA 1
ATOM 6469 C C . ASN D 1 120 ? -9.808 -20.362 -16.015 1.00 49.23 100 ASN D C 1
ATOM 6470 O O . ASN D 1 120 ? -10.579 -19.514 -16.456 1.00 49.16 100 ASN D O 1
ATOM 6475 N N . CYS D 1 121 ? -8.487 -20.222 -16.021 1.00 49.10 101 CYS D N 1
ATOM 6476 C CA . CYS D 1 121 ? -7.842 -19.074 -16.625 1.00 48.98 101 CYS D CA 1
ATOM 6477 C C . CYS D 1 121 ? -8.353 -18.875 -18.042 1.00 48.47 101 CYS D C 1
ATOM 6478 O O . CYS D 1 121 ? -8.416 -19.823 -18.819 1.00 48.35 101 CYS D O 1
ATOM 6481 N N . ASN D 1 122 ? -8.729 -17.645 -18.377 1.00 47.68 102 ASN D N 1
ATOM 6482 C CA . ASN D 1 122 ? -9.064 -17.328 -19.760 1.00 47.08 102 ASN D CA 1
ATOM 6483 C C . ASN D 1 122 ? -7.885 -16.738 -20.525 1.00 46.18 102 ASN D C 1
ATOM 6484 O O . ASN D 1 122 ? -7.431 -15.620 -20.244 1.00 45.54 102 ASN D O 1
ATOM 6489 N N . ILE D 1 123 ? -7.417 -17.493 -21.508 1.00 45.53 103 ILE D N 1
ATOM 6490 C CA . ILE D 1 123 ? -6.338 -17.058 -22.371 1.00 45.40 103 ILE D CA 1
ATOM 6491 C C . ILE D 1 123 ? -6.602 -15.711 -23.046 1.00 44.64 103 ILE D C 1
ATOM 6492 O O . ILE D 1 123 ? -5.688 -14.905 -23.168 1.00 44.61 103 ILE D O 1
ATOM 6497 N N . GLU D 1 124 ? -7.843 -15.461 -23.473 1.00 43.89 104 GLU D N 1
ATOM 6498 C CA . GLU D 1 124 ? -8.185 -14.220 -24.201 1.00 42.65 104 GLU D CA 1
ATOM 6499 C C . GLU D 1 124 ? -8.124 -12.952 -23.355 1.00 40.23 104 GLU D C 1
ATOM 6500 O O . GLU D 1 124 ? -8.081 -11.846 -23.887 1.00 40.10 104 GLU D O 1
ATOM 6506 N N . ASP D 1 125 ? -8.132 -13.115 -22.036 1.00 37.02 105 ASP D N 1
ATOM 6507 C CA . ASP D 1 125 ? -8.138 -11.983 -21.118 1.00 33.76 105 ASP D CA 1
ATOM 6508 C C . ASP D 1 125 ? -6.737 -11.659 -20.607 1.00 31.12 105 ASP D C 1
ATOM 6509 O O . ASP D 1 125 ? -6.536 -10.620 -19.980 1.00 30.27 105 ASP D O 1
ATOM 6514 N N . MET D 1 126 ? -5.785 -12.557 -20.846 1.00 28.80 106 MET D N 1
ATOM 6515 C CA . MET D 1 126 ? -4.438 -12.405 -20.272 1.00 27.24 106 MET D CA 1
ATOM 6516 C C . MET D 1 126 ? -3.737 -11.190 -20.858 1.00 26.17 106 MET D C 1
ATOM 6517 O O . MET D 1 126 ? -3.091 -10.424 -20.141 1.00 24.45 106 MET D O 1
ATOM 6522 N N . THR D 1 127 ? -3.881 -11.017 -22.171 1.00 25.96 107 THR D N 1
ATOM 6523 C CA . THR D 1 127 ? -3.272 -9.890 -22.854 1.00 26.38 107 THR D CA 1
ATOM 6524 C C . THR D 1 127 ? -3.907 -8.586 -22.421 1.00 25.62 107 THR D C 1
ATOM 6525 O O . THR D 1 127 ? -3.213 -7.594 -22.200 1.00 26.02 107 THR D O 1
ATOM 6529 N N . ALA D 1 128 ? -5.226 -8.595 -22.278 1.00 25.48 108 ALA D N 1
ATOM 6530 C CA . ALA D 1 128 ? -5.936 -7.424 -21.796 1.00 24.33 108 ALA D CA 1
ATOM 6531 C C . ALA D 1 128 ? -5.438 -7.054 -20.393 1.00 23.41 108 ALA D C 1
ATOM 6532 O O . ALA D 1 128 ? -5.182 -5.895 -20.108 1.00 22.65 108 ALA D O 1
ATOM 6534 N N . THR D 1 129 ? -5.272 -8.050 -19.529 1.00 22.14 109 THR D N 1
ATOM 6535 C CA . THR D 1 129 ? -4.799 -7.788 -18.177 1.00 21.00 109 THR D CA 1
ATOM 6536 C C . THR D 1 129 ? -3.373 -7.224 -18.150 1.00 20.10 109 THR D C 1
ATOM 6537 O O . THR D 1 129 ? -3.087 -6.243 -17.446 1.00 19.15 109 THR D O 1
ATOM 6541 N N . PHE D 1 130 ? -2.490 -7.831 -18.936 1.00 19.34 110 PHE D N 1
ATOM 6542 C CA . PHE D 1 130 ? -1.137 -7.326 -19.101 1.00 18.91 110 PHE D CA 1
ATOM 6543 C C . PHE D 1 130 ? -1.150 -5.864 -19.531 1.00 18.88 110 PHE D C 1
ATOM 6544 O O . PHE D 1 130 ? -0.433 -5.030 -18.977 1.00 18.37 110 PHE D O 1
ATOM 6552 N N . THR D 1 131 ? -1.978 -5.550 -20.515 1.00 18.98 111 THR D N 1
ATOM 6553 C CA . THR D 1 131 ? -1.994 -4.214 -21.083 1.00 19.79 111 THR D CA 1
ATOM 6554 C C . THR D 1 131 ? -2.572 -3.193 -20.102 1.00 19.47 111 THR D C 1
ATOM 6555 O O . THR D 1 131 ? -2.105 -2.051 -20.026 1.00 19.43 111 THR D O 1
ATOM 6559 N N . GLN D 1 132 ? -3.577 -3.608 -19.339 1.00 19.28 112 GLN D N 1
ATOM 6560 C CA . GLN D 1 132 ? -4.348 -2.643 -18.556 1.00 19.53 112 GLN D CA 1
ATOM 6561 C C . GLN D 1 132 ? -3.586 -2.128 -17.330 1.00 18.10 112 GLN D C 1
ATOM 6562 O O . GLN D 1 132 ? -3.782 -0.984 -16.914 1.00 17.84 112 GLN D O 1
ATOM 6568 N N . LYS D 1 133 ? -2.713 -2.958 -16.765 1.00 16.42 113 LYS D N 1
ATOM 6569 C CA . LYS D 1 133 ? -1.942 -2.511 -15.608 1.00 15.41 113 LYS D CA 1
ATOM 6570 C C . LYS D 1 133 ? -0.436 -2.447 -15.890 1.00 14.82 113 LYS D C 1
ATOM 6571 O O . LYS D 1 133 ? 0.141 -1.373 -15.897 1.00 14.72 113 LYS D O 1
ATOM 6577 N N . THR D 1 134 ? 0.191 -3.587 -16.158 1.00 14.88 114 THR D N 1
ATOM 6578 C CA . THR D 1 134 ? 1.634 -3.639 -16.342 1.00 15.61 114 THR D CA 1
ATOM 6579 C C . THR D 1 134 ? 2.126 -2.691 -17.440 1.00 15.58 114 THR D C 1
ATOM 6580 O O . THR D 1 134 ? 3.023 -1.864 -17.211 1.00 15.01 114 THR D O 1
ATOM 6584 N N . VAL D 1 135 ? 1.526 -2.779 -18.623 1.00 15.70 115 VAL D N 1
ATOM 6585 C CA . VAL D 1 135 ? 1.946 -1.902 -19.706 1.00 16.39 115 VAL D CA 1
ATOM 6586 C C . VAL D 1 135 ? 1.638 -0.442 -19.373 1.00 15.36 115 VAL D C 1
ATOM 6587 O O . VAL D 1 135 ? 2.449 0.454 -19.644 1.00 16.01 115 VAL D O 1
ATOM 6591 N N . ALA D 1 136 ? 0.475 -0.200 -18.790 1.00 14.36 116 ALA D N 1
ATOM 6592 C CA . ALA D 1 136 ? 0.097 1.166 -18.426 1.00 13.63 116 ALA D CA 1
ATOM 6593 C C . ALA D 1 136 ? 1.100 1.794 -17.455 1.00 13.32 116 ALA D C 1
ATOM 6594 O O . ALA D 1 136 ? 1.470 2.968 -17.602 1.00 13.56 116 ALA D O 1
ATOM 6596 N N . TYR D 1 137 ? 1.530 1.034 -16.452 1.00 13.06 117 TYR D N 1
ATOM 6597 C CA . TYR D 1 137 ? 2.510 1.564 -15.496 1.00 13.35 117 TYR D CA 1
ATOM 6598 C C . TYR D 1 137 ? 3.816 1.908 -16.205 1.00 13.62 117 TYR D C 1
ATOM 6599 O O . TYR D 1 137 ? 4.424 2.950 -15.957 1.00 13.70 117 TYR D O 1
ATOM 6608 N N . ILE D 1 138 ? 4.272 1.008 -17.069 1.00 13.48 118 ILE D N 1
ATOM 6609 C CA . ILE D 1 138 ? 5.545 1.227 -17.731 1.00 14.21 118 ILE D CA 1
ATOM 6610 C C . ILE D 1 138 ? 5.476 2.452 -18.642 1.00 14.61 118 ILE D C 1
ATOM 6611 O O . ILE D 1 138 ? 6.384 3.293 -18.648 1.00 15.04 118 ILE D O 1
ATOM 6616 N N . ASP D 1 139 ? 4.397 2.560 -19.412 1.00 14.79 119 ASP D N 1
ATOM 6617 C CA . ASP D 1 139 ? 4.227 3.711 -20.273 1.00 15.14 119 ASP D CA 1
ATOM 6618 C C . ASP D 1 139 ? 4.141 4.988 -19.447 1.00 15.08 119 ASP D C 1
ATOM 6619 O O . ASP D 1 139 ? 4.712 6.022 -19.812 1.00 15.76 119 ASP D O 1
ATOM 6624 N N . ALA D 1 140 ? 3.433 4.921 -18.325 1.00 14.39 120 ALA D N 1
ATOM 6625 C CA . ALA D 1 140 ? 3.313 6.093 -17.455 1.00 14.19 120 ALA D CA 1
ATOM 6626 C C . ALA D 1 140 ? 4.675 6.514 -16.926 1.00 14.23 120 ALA D C 1
ATOM 6627 O O . ALA D 1 140 ? 4.965 7.704 -16.796 1.00 14.47 120 ALA D O 1
ATOM 6629 N N . ILE D 1 141 ? 5.503 5.535 -16.594 1.00 14.61 121 ILE D N 1
ATOM 6630 C CA . ILE D 1 141 ? 6.843 5.834 -16.078 1.00 15.35 121 ILE D CA 1
ATOM 6631 C C . ILE D 1 141 ? 7.696 6.475 -17.168 1.00 16.31 121 ILE D C 1
ATOM 6632 O O . ILE D 1 141 ? 8.428 7.432 -16.910 1.00 16.69 121 ILE D O 1
ATOM 6637 N N . LYS D 1 142 ? 7.588 5.970 -18.391 1.00 17.41 122 LYS D N 1
ATOM 6638 C CA . LYS D 1 142 ? 8.312 6.596 -19.501 1.00 18.80 122 LYS D CA 1
ATOM 6639 C C . LYS D 1 142 ? 7.950 8.068 -19.601 1.00 18.89 122 LYS D C 1
ATOM 6640 O O . LYS D 1 142 ? 8.833 8.947 -19.695 1.00 19.74 122 LYS D O 1
ATOM 6646 N N . ARG D 1 143 ? 6.651 8.352 -19.594 1.00 17.89 123 ARG D N 1
ATOM 6647 C CA . ARG D 1 143 ? 6.198 9.729 -19.799 1.00 17.77 123 ARG D CA 1
ATOM 6648 C C . ARG D 1 143 ? 6.514 10.621 -18.599 1.00 17.48 123 ARG D C 1
ATOM 6649 O O . ARG D 1 143 ? 6.963 11.752 -18.764 1.00 17.98 123 ARG D O 1
ATOM 6657 N N . ALA D 1 144 ? 6.275 10.108 -17.398 1.00 17.12 124 ALA D N 1
ATOM 6658 C CA . ALA D 1 144 ? 6.574 10.851 -16.188 1.00 17.50 124 ALA D CA 1
ATOM 6659 C C . ALA D 1 144 ? 8.075 11.110 -16.076 1.00 18.21 124 ALA D C 1
ATOM 6660 O O . ALA D 1 144 ? 8.488 12.211 -15.756 1.00 18.05 124 ALA D O 1
ATOM 6662 N N . SER D 1 145 ? 8.891 10.099 -16.349 1.00 19.23 125 SER D N 1
ATOM 6663 C CA . SER D 1 145 ? 10.323 10.256 -16.132 1.00 21.04 125 SER D CA 1
ATOM 6664 C C . SER D 1 145 ? 10.906 11.338 -17.032 1.00 22.26 125 SER D C 1
ATOM 6665 O O . SER D 1 145 ? 11.824 12.052 -16.629 1.00 22.83 125 SER D O 1
ATOM 6668 N N . SER D 1 146 ? 10.344 11.503 -18.227 1.00 23.45 126 SER D N 1
ATOM 6669 C CA . SER D 1 146 ? 10.792 12.584 -19.097 1.00 24.84 126 SER D CA 1
ATOM 6670 C C . SER D 1 146 ? 10.608 13.944 -18.444 1.00 24.63 126 SER D C 1
ATOM 6671 O O . SER D 1 146 ? 11.479 14.816 -18.548 1.00 25.05 126 SER D O 1
ATOM 6674 N N . LEU D 1 147 ? 9.465 14.133 -17.792 1.00 24.08 127 LEU D N 1
ATOM 6675 C CA . LEU D 1 147 ? 9.194 15.373 -17.067 1.00 23.82 127 LEU D CA 1
ATOM 6676 C C . LEU D 1 147 ? 10.110 15.505 -15.852 1.00 22.97 127 LEU D C 1
ATOM 6677 O O . LEU D 1 147 ? 10.651 16.588 -15.585 1.00 23.14 127 LEU D O 1
ATOM 6682 N N . MET D 1 148 ? 10.263 14.409 -15.112 1.00 21.19 128 MET D N 1
ATOM 6683 C CA . MET D 1 148 ? 11.107 14.385 -13.913 1.00 20.84 128 MET D CA 1
ATOM 6684 C C . MET D 1 148 ? 12.553 14.753 -14.220 1.00 21.93 128 MET D C 1
ATOM 6685 O O . MET D 1 148 ? 13.201 15.471 -13.450 1.00 21.81 128 MET D O 1
ATOM 6690 N N . LYS D 1 149 ? 13.067 14.267 -15.342 1.00 23.26 129 LYS D N 1
ATOM 6691 C CA . LYS D 1 149 ? 14.461 14.541 -15.690 1.00 25.46 129 LYS D CA 1
ATOM 6692 C C . LYS D 1 149 ? 14.752 16.027 -15.830 1.00 26.42 129 LYS D C 1
ATOM 6693 O O . LYS D 1 149 ? 15.891 16.456 -15.628 1.00 27.00 129 LYS D O 1
ATOM 6699 N N . GLN D 1 150 ? 13.733 16.817 -16.165 1.00 27.44 130 GLN D N 1
ATOM 6700 C CA . GLN D 1 150 ? 13.939 18.248 -16.431 1.00 28.42 130 GLN D CA 1
ATOM 6701 C C . GLN D 1 150 ? 14.306 19.030 -15.179 1.00 28.52 130 GLN D C 1
ATOM 6702 O O . GLN D 1 150 ? 14.804 20.155 -15.262 1.00 28.49 130 GLN D O 1
ATOM 6708 N N . ASN D 1 151 ? 14.039 18.441 -14.019 1.00 28.11 131 ASN D N 1
ATOM 6709 C CA . ASN D 1 151 ? 14.384 19.069 -12.751 1.00 27.57 131 ASN D CA 1
ATOM 6710 C C . ASN D 1 151 ? 15.218 18.134 -11.891 1.00 27.00 131 ASN D C 1
ATOM 6711 O O . ASN D 1 151 ? 15.408 18.359 -10.695 1.00 26.90 131 ASN D O 1
ATOM 6716 N N . GLU D 1 152 ? 15.711 17.079 -12.532 1.00 26.59 132 GLU D N 1
ATOM 6717 C CA . GLU D 1 152 ? 16.607 16.107 -11.909 1.00 26.52 132 GLU D CA 1
ATOM 6718 C C . GLU D 1 152 ? 16.083 15.630 -10.558 1.00 24.36 132 GLU D C 1
ATOM 6719 O O . GLU D 1 152 ? 16.821 15.577 -9.568 1.00 23.93 132 GLU D O 1
ATOM 6725 N N . PHE D 1 153 ? 14.798 15.293 -10.528 1.00 21.71 133 PHE D N 1
ATOM 6726 C CA . PHE D 1 153 ? 14.177 14.749 -9.327 1.00 20.07 133 PHE D CA 1
ATOM 6727 C C . PHE D 1 153 ? 12.945 13.953 -9.698 1.00 18.41 133 PHE D C 1
ATOM 6728 O O . PHE D 1 153 ? 12.110 14.407 -10.481 1.00 18.69 133 PHE D O 1
ATOM 6736 N N . GLY D 1 154 ? 12.811 12.771 -9.118 1.00 16.86 134 GLY D N 1
ATOM 6737 C CA . GLY D 1 154 ? 11.603 12.002 -9.321 1.00 14.89 134 GLY D CA 1
ATOM 6738 C C . GLY D 1 154 ? 11.390 10.936 -8.268 1.00 14.34 134 GLY D C 1
ATOM 6739 O O . GLY D 1 154 ? 12.345 10.429 -7.673 1.00 14.92 134 GLY D O 1
ATOM 6740 N N . ARG D 1 155 ? 10.124 10.618 -8.036 1.00 13.73 135 ARG D N 1
ATOM 6741 C CA . ARG D 1 155 ? 9.720 9.528 -7.146 1.00 14.06 135 ARG D CA 1
ATOM 6742 C C . ARG D 1 155 ? 8.608 8.774 -7.832 1.00 14.52 135 ARG D C 1
ATOM 6743 O O . ARG D 1 155 ? 7.560 9.356 -8.141 1.00 15.06 135 ARG D O 1
ATOM 6751 N N . ILE D 1 156 ? 8.838 7.494 -8.109 1.00 14.08 136 ILE D N 1
ATOM 6752 C CA . ILE D 1 156 ? 7.825 6.672 -8.726 1.00 14.13 136 ILE D CA 1
ATOM 6753 C C . ILE D 1 156 ? 7.463 5.584 -7.741 1.00 13.34 136 ILE D C 1
ATOM 6754 O O . ILE D 1 156 ? 8.334 4.834 -7.275 1.00 13.38 136 ILE D O 1
ATOM 6759 N N . ILE D 1 157 ? 6.180 5.511 -7.412 1.00 13.40 137 ILE D N 1
ATOM 6760 C CA . ILE D 1 157 ? 5.667 4.481 -6.506 1.00 13.82 137 ILE D CA 1
ATOM 6761 C C . ILE D 1 157 ? 4.617 3.679 -7.246 1.00 13.36 137 ILE D C 1
ATOM 6762 O O . ILE D 1 157 ? 3.599 4.223 -7.671 1.00 13.30 137 ILE D O 1
ATOM 6767 N N . ASN D 1 158 ? 4.894 2.394 -7.457 1.00 13.23 138 ASN D N 1
ATOM 6768 C CA . ASN D 1 158 ? 3.970 1.519 -8.150 1.00 12.81 138 ASN D CA 1
ATOM 6769 C C . ASN D 1 158 ? 3.177 0.719 -7.134 1.00 12.63 138 ASN D C 1
ATOM 6770 O O . ASN D 1 158 ? 3.768 -0.002 -6.317 1.00 12.83 138 ASN D O 1
ATOM 6775 N N . ILE D 1 159 ? 1.853 0.828 -7.186 1.00 12.91 139 ILE D N 1
ATOM 6776 C CA . ILE D 1 159 ? 1.004 0.045 -6.284 1.00 13.28 139 ILE D CA 1
ATOM 6777 C C . ILE D 1 159 ? 0.817 -1.338 -6.915 1.00 14.72 139 ILE D C 1
ATOM 6778 O O . ILE D 1 159 ? 0.186 -1.486 -7.986 1.00 14.33 139 ILE D O 1
ATOM 6783 N N . VAL D 1 160 ? 1.401 -2.350 -6.276 1.00 15.98 140 VAL D N 1
ATOM 6784 C CA . VAL D 1 160 ? 1.461 -3.683 -6.851 1.00 19.06 140 VAL D CA 1
ATOM 6785 C C . VAL D 1 160 ? 1.515 -4.705 -5.748 1.00 21.01 140 VAL D C 1
ATOM 6786 O O . VAL D 1 160 ? 2.282 -4.564 -4.801 1.00 21.74 140 VAL D O 1
ATOM 6790 N N . GLY D 1 161 ? 0.770 -5.780 -5.886 1.00 24.00 141 GLY D N 1
ATOM 6791 C CA . GLY D 1 161 ? 1.026 -6.885 -4.992 1.00 28.35 141 GLY D CA 1
ATOM 6792 C C . GLY D 1 161 ? -0.162 -7.770 -4.811 1.00 31.13 141 GLY D C 1
ATOM 6793 O O . GLY D 1 161 ? -1.252 -7.473 -5.292 1.00 31.44 141 GLY D O 1
ATOM 6794 N N . ASN D 1 162 ? 0.074 -8.868 -4.108 1.00 34.06 142 ASN D N 1
ATOM 6795 C CA . ASN D 1 162 ? -0.949 -9.857 -3.866 1.00 36.99 142 ASN D CA 1
ATOM 6796 C C . ASN D 1 162 ? -1.774 -9.498 -2.629 1.00 37.94 142 ASN D C 1
ATOM 6797 O O . ASN D 1 162 ? -1.257 -8.893 -1.684 1.00 38.41 142 ASN D O 1
ATOM 6802 N N . LEU D 1 163 ? -3.064 -9.797 -2.655 1.00 38.98 143 LEU D N 1
ATOM 6803 C CA . LEU D 1 163 ? -3.924 -9.565 -1.514 1.00 39.98 143 LEU D CA 1
ATOM 6804 C C . LEU D 1 163 ? -4.041 -10.743 -0.561 1.00 41.24 143 LEU D C 1
ATOM 6805 O O . LEU D 1 163 ? -4.542 -10.602 0.528 1.00 41.15 143 LEU D O 1
ATOM 6810 N N . TRP D 1 164 ? -3.640 -11.910 -1.020 1.00 42.86 144 TRP D N 1
ATOM 6811 C CA . TRP D 1 164 ? -3.732 -13.129 -0.218 1.00 45.25 144 TRP D CA 1
ATOM 6812 C C . TRP D 1 164 ? -2.368 -13.807 -0.149 1.00 46.94 144 TRP D C 1
ATOM 6813 O O . TRP D 1 164 ? -1.476 -13.503 -0.940 1.00 46.86 144 TRP D O 1
ATOM 6824 N N . LYS D 1 165 ? -2.208 -14.725 0.800 1.00 49.69 145 LYS D N 1
ATOM 6825 C CA . LYS D 1 165 ? -1.046 -15.609 0.800 1.00 52.44 145 LYS D CA 1
ATOM 6826 C C . LYS D 1 165 ? -1.391 -16.789 -0.103 1.00 53.98 145 LYS D C 1
ATOM 6827 O O . LYS D 1 165 ? -2.498 -17.328 -0.028 1.00 54.17 145 LYS D O 1
ATOM 6833 N N . GLU D 1 166 ? -0.451 -17.189 -0.955 1.00 55.89 146 GLU D N 1
ATOM 6834 C CA . GLU D 1 166 ? -0.748 -18.150 -2.017 1.00 57.66 146 GLU D CA 1
ATOM 6835 C C . GLU D 1 166 ? -1.725 -17.493 -2.985 1.00 57.70 146 GLU D C 1
ATOM 6836 O O . GLU D 1 166 ? -2.789 -18.045 -3.285 1.00 57.91 146 GLU D O 1
ATOM 6842 N N . PRO D 1 167 ? -1.362 -16.297 -3.473 1.00 57.56 147 PRO D N 1
ATOM 6843 C CA . PRO D 1 167 ? -2.226 -15.480 -4.309 1.00 57.14 147 PRO D CA 1
ATOM 6844 C C . PRO D 1 167 ? -2.246 -15.993 -5.742 1.00 56.48 147 PRO D C 1
ATOM 6845 O O . PRO D 1 167 ? -2.609 -15.255 -6.659 1.00 56.86 147 PRO D O 1
ATOM 6849 N N . GLY D 1 168 ? -1.853 -17.249 -5.926 1.00 55.33 148 GLY D N 1
ATOM 6850 C CA . GLY D 1 168 ? -1.790 -17.844 -7.250 1.00 53.51 148 GLY D CA 1
ATOM 6851 C C . GLY D 1 168 ? -2.885 -18.858 -7.510 1.00 52.11 148 GLY D C 1
ATOM 6852 O O . GLY D 1 168 ? -3.289 -19.064 -8.659 1.00 52.33 148 GLY D O 1
ATOM 6853 N N . ALA D 1 169 ? -3.370 -19.500 -6.449 1.00 49.99 149 ALA D N 1
ATOM 6854 C CA . ALA D 1 169 ? -4.443 -20.472 -6.601 1.00 47.62 149 ALA D CA 1
ATOM 6855 C C . ALA D 1 169 ? -5.666 -19.795 -7.206 1.00 45.42 149 ALA D C 1
ATOM 6856 O O . ALA D 1 169 ? -6.369 -20.392 -8.030 1.00 45.66 149 ALA D O 1
ATOM 6858 N N . ASN D 1 170 ? -5.906 -18.544 -6.811 1.00 42.13 150 ASN D N 1
ATOM 6859 C CA . ASN D 1 170 ? -7.078 -17.803 -7.286 1.00 38.75 150 ASN D CA 1
ATOM 6860 C C . ASN D 1 170 ? -6.779 -16.440 -7.906 1.00 35.65 150 ASN D C 1
ATOM 6861 O O . ASN D 1 170 ? -7.692 -15.726 -8.317 1.00 35.26 150 ASN D O 1
ATOM 6866 N N . MET D 1 171 ? -5.504 -16.078 -7.972 1.00 31.66 151 MET D N 1
ATOM 6867 C CA . MET D 1 171 ? -5.107 -14.878 -8.702 1.00 28.38 151 MET D CA 1
ATOM 6868 C C . MET D 1 171 ? -4.004 -15.216 -9.691 1.00 25.58 151 MET D C 1
ATOM 6869 O O . MET D 1 171 ? -2.988 -14.553 -9.733 1.00 24.99 151 MET D O 1
ATOM 6874 N N . PHE D 1 172 ? -4.228 -16.243 -10.503 1.00 22.81 152 PHE D N 1
ATOM 6875 C CA . PHE D 1 172 ? -3.170 -16.790 -11.363 1.00 20.58 152 PHE D CA 1
ATOM 6876 C C . PHE D 1 172 ? -2.558 -15.755 -12.304 1.00 19.31 152 PHE D C 1
ATOM 6877 O O . PHE D 1 172 ? -1.340 -15.526 -12.302 1.00 18.30 152 PHE D O 1
ATOM 6885 N N . THR D 1 173 ? -3.404 -15.129 -13.111 1.00 19.16 153 THR D N 1
ATOM 6886 C CA . THR D 1 173 ? -2.938 -14.117 -14.045 1.00 19.41 153 THR D CA 1
ATOM 6887 C C . THR D 1 173 ? -2.371 -12.902 -13.336 1.00 18.42 153 THR D C 1
ATOM 6888 O O . THR D 1 173 ? -1.288 -12.421 -13.660 1.00 18.36 153 THR D O 1
ATOM 6892 N N . ASN D 1 174 ? -3.088 -12.421 -12.334 1.00 17.90 154 ASN D N 1
ATOM 6893 C CA . ASN D 1 174 ? -2.620 -11.262 -11.610 1.00 17.33 154 ASN D CA 1
ATOM 6894 C C . ASN D 1 174 ? -1.260 -11.491 -10.965 1.00 16.62 154 ASN D C 1
ATOM 6895 O O . ASN D 1 174 ? -0.424 -10.597 -10.953 1.00 16.17 154 ASN D O 1
ATOM 6900 N N . SER D 1 175 ? -1.042 -12.692 -10.438 1.00 15.88 155 SER D N 1
ATOM 6901 C CA . SER D 1 175 ? 0.242 -13.009 -9.811 1.00 16.30 155 SER D CA 1
ATOM 6902 C C . SER D 1 175 ? 1.392 -12.979 -10.811 1.00 15.82 155 SER D C 1
ATOM 6903 O O . SER D 1 175 ? 2.469 -12.478 -10.494 1.00 15.55 155 SER D O 1
ATOM 6906 N N . MET D 1 176 ? 1.174 -13.500 -12.017 1.00 16.30 156 MET D N 1
ATOM 6907 C CA . MET D 1 176 ? 2.255 -13.463 -13.000 1.00 17.28 156 MET D CA 1
ATOM 6908 C C . MET D 1 176 ? 2.526 -12.036 -13.461 1.00 16.96 156 MET D C 1
ATOM 6909 O O . MET D 1 176 ? 3.671 -11.670 -13.671 1.00 16.30 156 MET D O 1
ATOM 6914 N N . MET D 1 177 ? 1.481 -11.215 -13.578 1.00 17.03 157 MET D N 1
ATOM 6915 C CA . MET D 1 177 ? 1.691 -9.801 -13.933 1.00 17.61 157 MET D CA 1
ATOM 6916 C C . MET D 1 177 ? 2.419 -9.051 -12.839 1.00 16.96 157 MET D C 1
ATOM 6917 O O . MET D 1 177 ? 3.295 -8.233 -13.116 1.00 16.63 157 MET D O 1
ATOM 6922 N N . ASN D 1 178 ? 2.037 -9.297 -11.589 1.00 15.87 158 ASN D N 1
ATOM 6923 C CA . ASN D 1 178 ? 2.750 -8.651 -10.489 1.00 15.69 158 ASN D CA 1
ATOM 6924 C C . ASN D 1 178 ? 4.223 -9.003 -10.551 1.00 14.78 158 ASN D C 1
ATOM 6925 O O . ASN D 1 178 ? 5.068 -8.164 -10.304 1.00 15.25 158 ASN D O 1
ATOM 6930 N N . ALA D 1 179 ? 4.530 -10.253 -10.878 1.00 14.12 159 ALA D N 1
ATOM 6931 C CA . ALA D 1 179 ? 5.921 -10.672 -10.960 1.00 14.33 159 ALA D CA 1
ATOM 6932 C C . ALA D 1 179 ? 6.646 -9.917 -12.088 1.00 14.20 159 ALA D C 1
ATOM 6933 O O . ALA D 1 179 ? 7.773 -9.471 -11.920 1.00 14.28 159 ALA D O 1
ATOM 6935 N N . ALA D 1 180 ? 5.991 -9.771 -13.233 1.00 14.21 160 ALA D N 1
ATOM 6936 C CA . ALA D 1 180 ? 6.584 -9.020 -14.344 1.00 14.29 160 ALA D CA 1
ATOM 6937 C C . ALA D 1 180 ? 6.816 -7.560 -13.941 1.00 14.52 160 ALA D C 1
ATOM 6938 O O . ALA D 1 180 ? 7.861 -6.980 -14.238 1.00 15.14 160 ALA D O 1
ATOM 6940 N N . LEU D 1 181 ? 5.869 -6.948 -13.261 1.00 15.00 161 LEU D N 1
ATOM 6941 C CA . LEU D 1 181 ? 5.971 -5.558 -12.860 1.00 16.04 161 LEU D CA 1
ATOM 6942 C C . LEU D 1 181 ? 7.072 -5.310 -11.867 1.00 16.53 161 LEU D C 1
ATOM 6943 O O . LEU D 1 181 ? 7.736 -4.341 -11.902 1.00 17.25 161 LEU D O 1
ATOM 6948 N N . ILE D 1 182 ? 7.230 -6.225 -10.962 1.00 16.94 162 ILE D N 1
ATOM 6949 C CA . ILE D 1 182 ? 8.287 -6.082 -9.978 1.00 17.89 162 ILE D CA 1
ATOM 6950 C C . ILE D 1 182 ? 9.643 -6.171 -10.684 1.00 17.44 162 ILE D C 1
ATOM 6951 O O . ILE D 1 182 ? 10.550 -5.409 -10.405 1.00 17.35 162 ILE D O 1
ATOM 6956 N N . ASN D 1 183 ? 9.767 -7.108 -11.612 1.00 16.69 163 ASN D N 1
ATOM 6957 C CA . ASN D 1 183 ? 10.980 -7.229 -12.401 1.00 15.93 163 ASN D CA 1
ATOM 6958 C C . ASN D 1 183 ? 11.264 -5.961 -13.205 1.00 15.74 163 ASN D C 1
ATOM 6959 O O . ASN D 1 183 ? 12.381 -5.437 -13.183 1.00 15.77 163 ASN D O 1
ATOM 6964 N N . ALA D 1 184 ? 10.260 -5.499 -13.944 1.00 15.25 164 ALA D N 1
ATOM 6965 C CA . ALA D 1 184 ? 10.378 -4.279 -14.736 1.00 16.00 164 ALA D CA 1
ATOM 6966 C C . ALA D 1 184 ? 10.781 -3.104 -13.855 1.00 16.40 164 ALA D C 1
ATOM 6967 O O . ALA D 1 184 ? 11.656 -2.313 -14.203 1.00 16.94 164 ALA D O 1
ATOM 6969 N N . SER D 1 185 ? 10.139 -3.002 -12.700 1.00 16.11 165 SER D N 1
ATOM 6970 C CA . SER D 1 185 ? 10.364 -1.864 -11.810 1.00 16.91 165 SER D CA 1
ATOM 6971 C C . SER D 1 185 ? 11.808 -1.847 -11.337 1.00 16.88 165 SER D C 1
ATOM 6972 O O . SER D 1 185 ? 12.452 -0.798 -11.322 1.00 16.99 165 SER D O 1
ATOM 6975 N N . LYS D 1 186 ? 12.321 -3.017 -10.970 1.00 17.44 166 LYS D N 1
ATOM 6976 C CA . LYS D 1 186 ? 13.714 -3.130 -10.561 1.00 18.58 166 LYS D CA 1
ATOM 6977 C C . LYS D 1 186 ? 14.641 -2.694 -11.689 1.00 17.89 166 LYS D C 1
ATOM 6978 O O . LYS D 1 186 ? 15.583 -1.928 -11.483 1.00 18.10 166 LYS D O 1
ATOM 6984 N N . ASN D 1 187 ? 14.357 -3.151 -12.897 1.00 17.78 167 ASN D N 1
ATOM 6985 C CA . ASN D 1 187 ? 15.195 -2.777 -14.022 1.00 17.76 167 ASN D CA 1
ATOM 6986 C C . ASN D 1 187 ? 15.077 -1.282 -14.342 1.00 16.93 167 ASN D C 1
ATOM 6987 O O . ASN D 1 187 ? 16.073 -0.623 -14.638 1.00 17.51 167 ASN D O 1
ATOM 6992 N N . ILE D 1 188 ? 13.876 -0.729 -14.252 1.00 15.90 168 ILE D N 1
ATOM 6993 C CA . ILE D 1 188 ? 13.735 0.712 -14.463 1.00 15.79 168 ILE D CA 1
ATOM 6994 C C . ILE D 1 188 ? 14.494 1.516 -13.402 1.00 15.91 168 ILE D C 1
ATOM 6995 O O . ILE D 1 188 ? 15.095 2.542 -13.720 1.00 16.60 168 ILE D O 1
ATOM 7000 N N . SER D 1 189 ? 14.466 1.067 -12.147 1.00 16.60 169 SER D N 1
ATOM 7001 C CA . SER D 1 189 ? 15.184 1.778 -11.086 1.00 17.15 169 SER D CA 1
ATOM 7002 C C . SER D 1 189 ? 16.680 1.911 -11.397 1.00 17.76 169 SER D C 1
ATOM 7003 O O . SER D 1 189 ? 17.286 2.928 -11.102 1.00 17.80 169 SER D O 1
ATOM 7006 N N . ILE D 1 190 ? 17.269 0.882 -11.999 1.00 18.08 170 ILE D N 1
ATOM 7007 C CA . ILE D 1 190 ? 18.664 0.941 -12.396 1.00 19.65 170 ILE D CA 1
ATOM 7008 C C . ILE D 1 190 ? 18.891 2.010 -13.463 1.00 20.18 170 ILE D C 1
ATOM 7009 O O . ILE D 1 190 ? 19.864 2.776 -13.403 1.00 20.19 170 ILE D O 1
ATOM 7014 N N . GLN D 1 191 ? 17.986 2.068 -14.433 1.00 20.45 171 GLN D N 1
ATOM 7015 C CA . GLN D 1 191 ? 18.112 3.018 -15.540 1.00 21.52 171 GLN D CA 1
ATOM 7016 C C . GLN D 1 191 ? 17.888 4.468 -15.119 1.00 21.17 171 GLN D C 1
ATOM 7017 O O . GLN D 1 191 ? 18.528 5.366 -15.646 1.00 21.56 171 GLN D O 1
ATOM 7023 N N . LEU D 1 192 ? 17.011 4.695 -14.145 1.00 20.07 172 LEU D N 1
ATOM 7024 C CA . LEU D 1 192 ? 16.658 6.063 -13.757 1.00 20.35 172 LEU D CA 1
ATOM 7025 C C . LEU D 1 192 ? 17.453 6.610 -12.570 1.00 20.74 172 LEU D C 1
ATOM 7026 O O . LEU D 1 192 ? 17.401 7.803 -12.282 1.00 20.49 172 LEU D O 1
ATOM 7031 N N . ALA D 1 193 ? 18.187 5.747 -11.884 1.00 22.22 173 ALA D N 1
ATOM 7032 C CA . ALA D 1 193 ? 18.969 6.180 -10.720 1.00 24.18 173 ALA D CA 1
ATOM 7033 C C . ALA D 1 193 ? 19.893 7.369 -11.020 1.00 25.65 173 ALA D C 1
ATOM 7034 O O . ALA D 1 193 ? 19.964 8.310 -10.232 1.00 25.59 173 ALA D O 1
ATOM 7036 N N . PRO D 1 194 ? 20.604 7.335 -12.164 1.00 27.33 174 PRO D N 1
ATOM 7037 C CA . PRO D 1 194 ? 21.506 8.432 -12.534 1.00 28.21 174 PRO D CA 1
ATOM 7038 C C . PRO D 1 194 ? 20.802 9.786 -12.628 1.00 28.06 174 PRO D C 1
ATOM 7039 O O . PRO D 1 194 ? 21.462 10.834 -12.615 1.00 28.37 174 PRO D O 1
ATOM 7043 N N . HIS D 1 195 ? 19.479 9.763 -12.760 1.00 26.92 175 HIS D N 1
ATOM 7044 C CA . HIS D 1 195 ? 18.700 10.990 -12.886 1.00 26.00 175 HIS D CA 1
ATOM 7045 C C . HIS D 1 195 ? 18.030 11.416 -11.578 1.00 24.13 175 HIS D C 1
ATOM 7046 O O . HIS D 1 195 ? 17.189 12.307 -11.578 1.00 23.54 175 HIS D O 1
ATOM 7053 N N A ASN D 1 196 ? 18.430 10.794 -10.469 0.57 23.12 176 ASN D N 1
ATOM 7054 N N B ASN D 1 196 ? 18.398 10.776 -10.474 0.43 23.05 176 ASN D N 1
ATOM 7055 C CA A ASN D 1 196 ? 17.826 11.068 -9.154 0.57 21.82 176 ASN D CA 1
ATOM 7056 C CA B ASN D 1 196 ? 17.811 11.122 -9.181 0.43 21.78 176 ASN D CA 1
ATOM 7057 C C A ASN D 1 196 ? 16.323 10.826 -9.155 0.57 20.48 176 ASN D C 1
ATOM 7058 C C B ASN D 1 196 ? 16.319 10.815 -9.136 0.43 20.44 176 ASN D C 1
ATOM 7059 O O A ASN D 1 196 ? 15.559 11.584 -8.552 0.57 19.61 176 ASN D O 1
ATOM 7060 O O B ASN D 1 196 ? 15.552 11.523 -8.480 0.43 19.82 176 ASN D O 1
ATOM 7069 N N . ILE D 1 197 ? 15.916 9.767 -9.850 1.00 19.09 177 ILE D N 1
ATOM 7070 C CA . ILE D 1 197 ? 14.539 9.302 -9.838 1.00 17.07 177 ILE D CA 1
ATOM 7071 C C . ILE D 1 197 ? 14.510 7.924 -9.183 1.00 16.07 177 ILE D C 1
ATOM 7072 O O . ILE D 1 197 ? 15.150 6.988 -9.670 1.00 16.62 177 ILE D O 1
ATOM 7077 N N . THR D 1 198 ? 13.798 7.797 -8.065 1.00 14.29 178 THR D N 1
ATOM 7078 C CA . THR D 1 198 ? 13.644 6.493 -7.435 1.00 14.00 178 THR D CA 1
ATOM 7079 C C . THR D 1 198 ? 12.381 5.776 -7.952 1.00 13.71 178 THR D C 1
ATOM 7080 O O . THR D 1 198 ? 11.392 6.402 -8.351 1.00 13.51 178 THR D O 1
ATOM 7084 N N . VAL D 1 199 ? 12.427 4.457 -7.922 1.00 13.70 179 VAL D N 1
ATOM 7085 C CA . VAL D 1 199 ? 11.330 3.628 -8.399 1.00 13.49 179 VAL D CA 1
ATOM 7086 C C . VAL D 1 199 ? 11.151 2.487 -7.408 1.00 13.23 179 VAL D C 1
ATOM 7087 O O . VAL D 1 199 ? 12.035 1.647 -7.251 1.00 13.61 179 VAL D O 1
ATOM 7091 N N . ASN D 1 200 ? 10.024 2.483 -6.706 1.00 13.05 180 ASN D N 1
ATOM 7092 C CA . ASN D 1 200 ? 9.742 1.456 -5.728 1.00 13.00 180 ASN D CA 1
ATOM 7093 C C . ASN D 1 200 ? 8.353 0.874 -5.906 1.00 13.25 180 ASN D C 1
ATOM 7094 O O . ASN D 1 200 ? 7.457 1.557 -6.417 1.00 14.36 180 ASN D O 1
ATOM 7099 N N . CYS D 1 201 ? 8.173 -0.382 -5.491 1.00 13.34 181 CYS D N 1
ATOM 7100 C CA . CYS D 1 201 ? 6.854 -1.019 -5.516 1.00 13.38 181 CYS D CA 1
ATOM 7101 C C . CYS D 1 201 ? 6.341 -1.156 -4.115 1.00 13.71 181 CYS D C 1
ATOM 7102 O O . CYS D 1 201 ? 7.099 -1.483 -3.189 1.00 14.41 181 CYS D O 1
ATOM 7105 N N . LEU D 1 202 ? 5.060 -0.882 -3.939 1.00 13.06 182 LEU D N 1
ATOM 7106 C CA . LEU D 1 202 ? 4.411 -0.905 -2.649 1.00 13.33 182 LEU D CA 1
ATOM 7107 C C . LEU D 1 202 ? 3.226 -1.858 -2.734 1.00 13.09 182 LEU D C 1
ATOM 7108 O O . LEU D 1 202 ? 2.376 -1.686 -3.512 1.00 13.41 182 LEU D O 1
ATOM 7113 N N . ASN D 1 203 ? 3.253 -2.887 -1.910 1.00 13.18 183 ASN D N 1
ATOM 7114 C CA . ASN D 1 203 ? 2.161 -3.840 -1.765 1.00 13.61 183 ASN D CA 1
ATOM 7115 C C . ASN D 1 203 ? 1.249 -3.437 -0.610 1.00 13.87 183 ASN D C 1
ATOM 7116 O O . ASN D 1 203 ? 1.633 -3.567 0.538 1.00 14.29 183 ASN D O 1
ATOM 7121 N N . PRO D 1 204 ? 0.033 -2.951 -0.907 1.00 14.51 184 PRO D N 1
ATOM 7122 C CA . PRO D 1 204 ? -0.847 -2.456 0.154 1.00 15.15 184 PRO D CA 1
ATOM 7123 C C . PRO D 1 204 ? -1.561 -3.575 0.915 1.00 16.27 184 PRO D C 1
ATOM 7124 O O . PRO D 1 204 ? -2.168 -3.319 1.952 1.00 17.15 184 PRO D O 1
ATOM 7128 N N . GLY D 1 205 ? -1.506 -4.799 0.403 1.00 16.86 185 GLY D N 1
ATOM 7129 C CA . GLY D 1 205 ? -2.293 -5.886 0.978 1.00 17.63 185 GLY D CA 1
ATOM 7130 C C . GLY D 1 205 ? -3.761 -5.653 0.669 1.00 18.52 185 GLY D C 1
ATOM 7131 O O . GLY D 1 205 ? -4.101 -4.891 -0.234 1.00 18.91 185 GLY D O 1
ATOM 7132 N N . PHE D 1 206 ? -4.637 -6.270 1.449 1.00 19.34 186 PHE D N 1
ATOM 7133 C CA . PHE D 1 206 ? -6.055 -6.167 1.186 1.00 20.01 186 PHE D CA 1
ATOM 7134 C C . PHE D 1 206 ? -6.634 -4.929 1.853 1.00 20.17 186 PHE D C 1
ATOM 7135 O O . PHE D 1 206 ? -6.540 -4.771 3.069 1.00 20.19 186 PHE D O 1
ATOM 7143 N N . ILE D 1 207 ? -7.221 -4.050 1.045 1.00 20.07 187 ILE D N 1
ATOM 7144 C CA . ILE D 1 207 ? -7.749 -2.792 1.525 1.00 21.19 187 ILE D CA 1
ATOM 7145 C C . ILE D 1 207 ? -9.263 -2.813 1.407 1.00 22.00 187 ILE D C 1
ATOM 7146 O O . ILE D 1 207 ? -9.802 -2.620 0.316 1.00 22.06 187 ILE D O 1
ATOM 7151 N N . ALA D 1 208 ? -9.941 -3.036 2.531 1.00 23.55 188 ALA D N 1
ATOM 7152 C CA . ALA D 1 208 ? -11.395 -3.194 2.541 1.00 25.10 188 ALA D CA 1
ATOM 7153 C C . ALA D 1 208 ? -12.144 -2.022 1.897 1.00 25.79 188 ALA D C 1
ATOM 7154 O O . ALA D 1 208 ? -13.250 -2.196 1.383 1.00 26.62 188 ALA D O 1
ATOM 7156 N N . THR D 1 209 ? -11.548 -0.836 1.917 1.00 25.89 189 THR D N 1
ATOM 7157 C CA . THR D 1 209 ? -12.230 0.348 1.408 1.00 26.08 189 THR D CA 1
ATOM 7158 C C . THR D 1 209 ? -11.939 0.618 -0.055 1.00 24.87 189 THR D C 1
ATOM 7159 O O . THR D 1 209 ? -12.404 1.616 -0.613 1.00 25.26 189 THR D O 1
ATOM 7163 N N . ASP D 1 210 ? -11.171 -0.258 -0.690 1.00 23.15 190 ASP D N 1
ATOM 7164 C CA . ASP D 1 210 ? -10.882 -0.072 -2.108 1.00 22.07 190 ASP D CA 1
ATOM 7165 C C . ASP D 1 210 ? -11.851 -0.915 -2.942 1.00 21.33 190 ASP D C 1
ATOM 7166 O O . ASP D 1 210 ? -12.000 -2.115 -2.708 1.00 21.08 190 ASP D O 1
ATOM 7171 N N A ARG D 1 211 ? -12.520 -0.291 -3.905 0.50 20.93 191 ARG D N 1
ATOM 7172 N N B ARG D 1 211 ? -12.505 -0.264 -3.898 0.50 21.26 191 ARG D N 1
ATOM 7173 C CA A ARG D 1 211 ? -13.540 -1.007 -4.678 0.50 20.98 191 ARG D CA 1
ATOM 7174 C CA B ARG D 1 211 ? -13.495 -0.909 -4.761 0.50 21.73 191 ARG D CA 1
ATOM 7175 C C A ARG D 1 211 ? -12.998 -2.235 -5.422 0.50 20.87 191 ARG D C 1
ATOM 7176 C C B ARG D 1 211 ? -12.975 -2.205 -5.378 0.50 21.29 191 ARG D C 1
ATOM 7177 O O A ARG D 1 211 ? -13.670 -3.264 -5.498 0.50 21.04 191 ARG D O 1
ATOM 7178 O O B ARG D 1 211 ? -13.633 -3.244 -5.322 0.50 21.52 191 ARG D O 1
ATOM 7193 N N . TYR D 1 212 ? -11.793 -2.134 -5.978 1.00 20.75 192 TYR D N 1
ATOM 7194 C CA . TYR D 1 212 ? -11.214 -3.290 -6.662 1.00 20.66 192 TYR D CA 1
ATOM 7195 C C . TYR D 1 212 ? -11.042 -4.473 -5.709 1.00 20.46 192 TYR D C 1
ATOM 7196 O O . TYR D 1 212 ? -11.351 -5.606 -6.054 1.00 20.71 192 TYR D O 1
ATOM 7205 N N . HIS D 1 213 ? -10.560 -4.207 -4.500 1.00 20.47 193 HIS D N 1
ATOM 7206 C CA . HIS D 1 213 ? -10.367 -5.262 -3.504 1.00 20.63 193 HIS D CA 1
ATOM 7207 C C . HIS D 1 213 ? -11.684 -5.896 -3.081 1.00 21.13 193 HIS D C 1
ATOM 7208 O O . HIS D 1 213 ? -11.764 -7.107 -2.922 1.00 21.31 193 HIS D O 1
ATOM 7215 N N A GLN D 1 214 ? -12.710 -5.066 -2.910 0.50 21.56 194 GLN D N 1
ATOM 7216 N N B GLN D 1 214 ? -12.725 -5.092 -2.905 0.50 21.50 194 GLN D N 1
ATOM 7217 C CA A GLN D 1 214 ? -14.048 -5.552 -2.599 0.50 22.18 194 GLN D CA 1
ATOM 7218 C CA B GLN D 1 214 ? -14.011 -5.679 -2.565 0.50 22.16 194 GLN D CA 1
ATOM 7219 C C A GLN D 1 214 ? -14.544 -6.479 -3.711 0.50 22.01 194 GLN D C 1
ATOM 7220 C C B GLN D 1 214 ? -14.544 -6.523 -3.724 0.50 21.98 194 GLN D C 1
ATOM 7221 O O A GLN D 1 214 ? -15.131 -7.529 -3.449 0.50 21.82 194 GLN D O 1
ATOM 7222 O O B GLN D 1 214 ? -15.167 -7.562 -3.507 0.50 21.78 194 GLN D O 1
ATOM 7233 N N . PHE D 1 215 ? -14.282 -6.082 -4.953 1.00 21.74 195 PHE D N 1
ATOM 7234 C CA . PHE D 1 215 ? -14.684 -6.849 -6.124 1.00 21.97 195 PHE D CA 1
ATOM 7235 C C . PHE D 1 215 ? -13.984 -8.207 -6.128 1.00 22.03 195 PHE D C 1
ATOM 7236 O O . PHE D 1 215 ? -14.609 -9.242 -6.295 1.00 22.58 195 PHE D O 1
ATOM 7244 N N . VAL D 1 216 ? -12.680 -8.202 -5.903 1.00 22.35 196 VAL D N 1
ATOM 7245 C CA . VAL D 1 216 ? -11.934 -9.447 -5.868 1.00 22.66 196 VAL D CA 1
ATOM 7246 C C . VAL D 1 216 ? -12.506 -10.364 -4.788 1.00 24.04 196 VAL D C 1
ATOM 7247 O O . VAL D 1 216 ? -12.759 -11.556 -5.032 1.00 23.98 196 VAL D O 1
ATOM 7251 N N . GLU D 1 217 ? -12.740 -9.810 -3.599 1.00 25.36 197 GLU D N 1
ATOM 7252 C CA . GLU D 1 217 ? -13.281 -10.611 -2.503 1.00 27.79 197 GLU D CA 1
ATOM 7253 C C . GLU D 1 217 ? -14.655 -11.192 -2.845 1.00 28.82 197 GLU D C 1
ATOM 7254 O O . GLU D 1 217 ? -14.949 -12.350 -2.526 1.00 28.57 197 GLU D O 1
ATOM 7260 N N . ASN D 1 218 ? -15.498 -10.395 -3.494 1.00 30.50 198 ASN D N 1
ATOM 7261 C CA . ASN D 1 218 ? -16.835 -10.868 -3.853 1.00 32.60 198 ASN D CA 1
ATOM 7262 C C . ASN D 1 218 ? -16.779 -11.972 -4.905 1.00 34.03 198 ASN D C 1
ATOM 7263 O O . ASN D 1 218 ? -17.523 -12.948 -4.825 1.00 34.17 198 ASN D O 1
ATOM 7268 N N . VAL D 1 219 ? -15.891 -11.826 -5.885 1.00 35.60 199 VAL D N 1
ATOM 7269 C CA . VAL D 1 219 ? -15.760 -12.848 -6.921 1.00 37.65 199 VAL 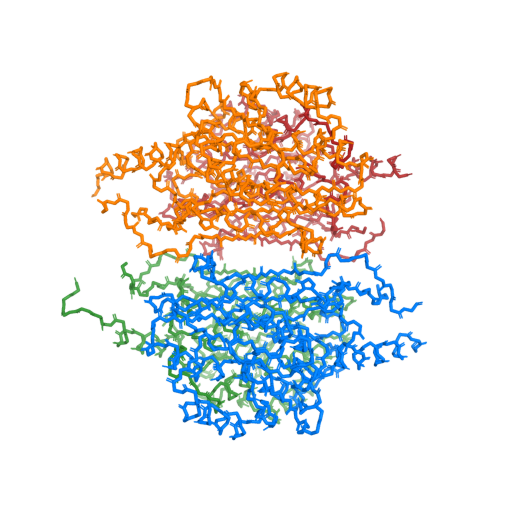D CA 1
ATOM 7270 C C . VAL D 1 219 ? -15.229 -14.165 -6.356 1.00 39.00 199 VAL D C 1
ATOM 7271 O O . VAL D 1 219 ? -15.655 -15.243 -6.777 1.00 38.89 199 VAL D O 1
ATOM 7275 N N . MET D 1 220 ? -14.314 -14.085 -5.396 1.00 40.67 200 MET D N 1
ATOM 7276 C CA . MET D 1 220 ? -13.792 -15.296 -4.772 1.00 43.09 200 MET D CA 1
ATOM 7277 C C . MET D 1 220 ? -14.812 -15.947 -3.838 1.00 44.62 200 MET D C 1
ATOM 7278 O O . MET D 1 220 ? -14.805 -17.165 -3.650 1.00 44.45 200 MET D O 1
ATOM 7283 N N . LYS D 1 221 ? -15.692 -15.140 -3.255 1.00 46.89 201 LYS D N 1
ATOM 7284 C CA . LYS D 1 221 ? -16.798 -15.689 -2.479 1.00 49.74 201 LYS D CA 1
ATOM 7285 C C . LYS D 1 221 ? -17.775 -16.423 -3.394 1.00 51.60 201 LYS D C 1
ATOM 7286 O O . LYS D 1 221 ? -18.186 -17.548 -3.101 1.00 51.60 201 LYS D O 1
ATOM 7292 N N . LYS D 1 222 ? -18.128 -15.788 -4.509 1.00 54.05 202 LYS D N 1
ATOM 7293 C CA . LYS D 1 222 ? -19.044 -16.387 -5.476 1.00 56.85 202 LYS D CA 1
ATOM 7294 C C . LYS D 1 222 ? -18.458 -17.642 -6.118 1.00 58.02 202 LYS D C 1
ATOM 7295 O O . LYS D 1 222 ? -19.177 -18.606 -6.377 1.00 58.15 202 LYS D O 1
ATOM 7301 N N . ASN D 1 223 ? -17.153 -17.624 -6.378 1.00 59.41 203 ASN D N 1
ATOM 7302 C CA . ASN D 1 223 ? -16.480 -18.789 -6.940 1.00 60.82 203 ASN D CA 1
ATOM 7303 C C . ASN D 1 223 ? -16.405 -19.938 -5.937 1.00 61.96 203 ASN D C 1
ATOM 7304 O O . ASN D 1 223 ? -16.408 -21.107 -6.318 1.00 62.07 203 ASN D O 1
ATOM 7309 N N . SER D 1 224 ? -16.340 -19.599 -4.655 1.00 63.07 204 SER D N 1
ATOM 7310 C CA . SER D 1 224 ? -16.287 -20.603 -3.600 1.00 64.12 204 SER D CA 1
ATOM 7311 C C . SER D 1 224 ? -17.693 -21.012 -3.163 1.00 64.52 204 SER D C 1
ATOM 7312 O O . SER D 1 224 ? -18.114 -22.149 -3.376 1.00 64.69 204 SER D O 1
ATOM 7315 N N . MET D 1 240 ? -6.892 -16.550 3.219 1.00 48.19 220 MET D N 1
ATOM 7316 C CA . MET D 1 240 ? -6.434 -15.661 4.285 1.00 47.86 220 MET D CA 1
ATOM 7317 C C . MET D 1 240 ? -5.875 -14.341 3.744 1.00 45.97 220 MET D C 1
ATOM 7318 O O . MET D 1 240 ? -4.820 -14.310 3.104 1.00 45.75 220 MET D O 1
ATOM 7323 N N . LYS D 1 241 ? -6.589 -13.255 4.015 1.00 43.52 221 LYS D N 1
ATOM 7324 C CA . LYS D 1 241 ? -6.165 -11.933 3.578 1.00 41.25 221 LYS D CA 1
ATOM 7325 C C . LYS D 1 241 ? -4.928 -11.465 4.330 1.00 39.04 221 LYS D C 1
ATOM 7326 O O . LYS D 1 241 ? -4.793 -11.682 5.540 1.00 38.82 221 LYS D O 1
ATOM 7332 N N . ARG D 1 242 ? -4.019 -10.841 3.591 1.00 35.98 222 ARG D N 1
ATOM 7333 C CA . ARG D 1 242 ? -2.927 -10.086 4.180 1.00 33.48 222 ARG D CA 1
ATOM 7334 C C . ARG D 1 242 ? -3.452 -8.665 4.351 1.00 30.63 222 ARG D C 1
ATOM 7335 O O . ARG D 1 242 ? -3.358 -7.851 3.432 1.00 29.70 222 ARG D O 1
ATOM 7343 N N . VAL D 1 243 ? -4.041 -8.374 5.491 1.00 27.78 223 VAL D N 1
ATOM 7344 C CA . VAL D 1 243 ? -4.765 -7.127 5.707 1.00 25.55 223 VAL D CA 1
ATOM 7345 C C . VAL D 1 243 ? -3.927 -5.878 5.719 1.00 24.10 223 VAL D C 1
ATOM 7346 O O . VAL D 1 243 ? -2.941 -5.785 6.407 1.00 22.70 223 VAL D O 1
ATOM 7350 N N . GLY D 1 244 ? -4.361 -4.917 4.933 1.00 23.06 224 GLY D N 1
ATOM 7351 C CA . GLY D 1 244 ? -3.648 -3.657 4.869 1.00 22.38 224 GLY D CA 1
ATOM 7352 C C . GLY D 1 244 ? -4.525 -2.531 5.361 1.00 22.68 224 GLY D C 1
ATOM 7353 O O . GLY D 1 244 ? -5.616 -2.767 5.894 1.00 22.70 224 GLY D O 1
ATOM 7354 N N . SER D 1 245 ? -4.044 -1.306 5.205 1.00 22.37 225 SER D N 1
ATOM 7355 C CA . SER D 1 245 ? -4.809 -0.130 5.594 1.00 23.60 225 SER D CA 1
ATOM 7356 C C . SER D 1 245 ? -4.495 1.015 4.653 1.00 23.05 225 SER D C 1
ATOM 7357 O O . SER D 1 245 ? -3.328 1.287 4.386 1.00 22.38 225 SER D O 1
ATOM 7360 N N . ALA D 1 246 ? -5.532 1.687 4.152 1.00 22.99 226 ALA D N 1
ATOM 7361 C CA . ALA D 1 246 ? -5.330 2.781 3.199 1.00 22.74 226 ALA D CA 1
ATOM 7362 C C . ALA D 1 246 ? -4.445 3.878 3.788 1.00 22.88 226 ALA D C 1
ATOM 7363 O O . ALA D 1 246 ? -3.589 4.427 3.102 1.00 22.26 226 ALA D O 1
ATOM 7365 N N . GLU D 1 247 ? -4.666 4.194 5.058 1.00 23.33 227 GLU D N 1
ATOM 7366 C CA . GLU D 1 247 ? -3.894 5.227 5.724 1.00 24.38 227 GLU D CA 1
ATOM 7367 C C . GLU D 1 247 ? -2.433 4.822 5.917 1.00 23.27 227 GLU D C 1
ATOM 7368 O O . GLU D 1 247 ? -1.527 5.641 5.761 1.00 22.65 227 GLU D O 1
ATOM 7374 N N . GLU D 1 248 ? -2.208 3.550 6.227 1.00 22.67 228 GLU D N 1
ATOM 7375 C CA . GLU D 1 248 ? -0.852 3.031 6.388 1.00 22.43 228 GLU D CA 1
ATOM 7376 C C . GLU D 1 248 ? -0.123 2.987 5.050 1.00 20.51 228 GLU D C 1
ATOM 7377 O O . GLU D 1 248 ? 1.045 3.350 4.956 1.00 20.70 228 GLU D O 1
ATOM 7383 N N . THR D 1 249 ? -0.819 2.545 4.011 1.00 18.82 229 THR D N 1
ATOM 7384 C CA . THR D 1 249 ? -0.246 2.553 2.670 1.00 17.27 229 THR D CA 1
ATOM 7385 C C . THR D 1 249 ? 0.089 3.993 2.277 1.00 16.27 229 THR D C 1
ATOM 7386 O O . THR D 1 249 ? 1.139 4.264 1.704 1.00 15.73 229 THR D O 1
ATOM 7390 N N . ALA D 1 250 ? -0.804 4.924 2.596 1.00 15.73 230 ALA D N 1
ATOM 7391 C CA . ALA D 1 250 ? -0.575 6.317 2.208 1.00 15.50 230 ALA D CA 1
ATOM 7392 C C . ALA D 1 250 ? 0.631 6.909 2.931 1.00 15.65 230 ALA D C 1
ATOM 7393 O O . ALA D 1 250 ? 1.394 7.669 2.339 1.00 15.17 230 ALA D O 1
ATOM 7395 N N . ALA D 1 251 ? 0.816 6.535 4.199 1.00 15.94 231 ALA D N 1
ATOM 7396 C CA . ALA D 1 251 ? 1.951 7.018 4.976 1.00 16.23 231 ALA D CA 1
ATOM 7397 C C . ALA D 1 251 ? 3.270 6.537 4.358 1.00 15.92 231 ALA D C 1
ATOM 7398 O O . ALA D 1 251 ? 4.243 7.284 4.257 1.00 16.37 231 ALA D O 1
ATOM 7400 N N . LEU D 1 252 ? 3.299 5.266 3.966 1.00 15.78 232 LEU D N 1
ATOM 7401 C CA . LEU D 1 252 ? 4.484 4.704 3.318 1.00 15.10 232 LEU D CA 1
ATOM 7402 C C . LEU D 1 252 ? 4.763 5.371 1.974 1.00 14.81 232 LEU D C 1
ATOM 7403 O O . LEU D 1 252 ? 5.905 5.719 1.660 1.00 13.92 232 LEU D O 1
ATOM 7408 N N . ALA D 1 253 ? 3.721 5.549 1.176 1.00 14.65 233 ALA D N 1
ATOM 7409 C CA . ALA D 1 253 ? 3.903 6.177 -0.124 1.00 15.05 233 ALA D CA 1
ATOM 7410 C C . ALA D 1 253 ? 4.428 7.595 0.073 1.00 15.12 233 ALA D C 1
ATOM 7411 O O . ALA D 1 253 ? 5.306 8.041 -0.654 1.00 15.05 233 ALA D O 1
ATOM 7413 N N . ALA D 1 254 ? 3.911 8.296 1.080 1.00 15.26 234 ALA D N 1
ATOM 7414 C CA . ALA D 1 254 ? 4.347 9.667 1.326 1.00 15.39 234 ALA D CA 1
ATOM 7415 C C . ALA D 1 254 ? 5.802 9.696 1.767 1.00 15.33 234 ALA D C 1
ATOM 7416 O O . ALA D 1 254 ? 6.569 10.588 1.380 1.00 15.63 234 ALA D O 1
ATOM 7418 N N . PHE D 1 255 ? 6.202 8.717 2.564 1.00 15.23 235 PHE D N 1
ATOM 7419 C CA . PHE D 1 255 ? 7.601 8.649 2.948 1.00 15.40 235 PHE D CA 1
ATOM 7420 C C . PHE D 1 255 ? 8.490 8.412 1.716 1.00 14.87 235 PHE D C 1
ATOM 7421 O O . PHE D 1 255 ? 9.524 9.065 1.553 1.00 14.60 235 PHE D O 1
ATOM 7429 N N . LEU D 1 256 ? 8.085 7.494 0.840 1.00 14.88 236 LEU D N 1
ATOM 7430 C CA . LEU D 1 256 ? 8.893 7.206 -0.349 1.00 14.41 236 LEU D CA 1
ATOM 7431 C C . LEU D 1 256 ? 9.000 8.413 -1.265 1.00 15.21 236 LEU D C 1
ATOM 7432 O O . LEU D 1 256 ? 10.000 8.582 -1.951 1.00 15.86 236 LEU D O 1
ATOM 7437 N N . ALA D 1 257 ? 7.975 9.259 -1.252 1.00 15.14 237 ALA D N 1
ATOM 7438 C CA . ALA D 1 257 ? 7.940 10.442 -2.105 1.00 16.09 237 ALA D CA 1
ATOM 7439 C C . ALA D 1 257 ? 8.759 11.599 -1.541 1.00 17.32 237 ALA D C 1
ATOM 7440 O O . ALA D 1 257 ? 8.940 12.617 -2.207 1.00 17.68 237 ALA D O 1
ATOM 7442 N N . SER D 1 258 ? 9.234 11.459 -0.306 1.00 17.77 238 SER D N 1
ATOM 7443 C CA . SER D 1 258 ? 9.857 12.590 0.376 1.00 19.95 238 SER D CA 1
ATOM 7444 C C . SER D 1 258 ? 11.311 12.766 -0.028 1.00 21.02 238 SER D C 1
ATOM 7445 O O . SER D 1 258 ? 11.905 11.892 -0.664 1.00 20.51 238 SER D O 1
ATOM 7448 N N . GLU D 1 259 ? 11.874 13.911 0.337 1.00 22.85 239 GLU D N 1
ATOM 7449 C CA . GLU D 1 259 ? 13.264 14.217 0.035 1.00 25.17 239 GLU D CA 1
ATOM 7450 C C . GLU D 1 259 ? 14.214 13.272 0.758 1.00 25.52 239 GLU D C 1
ATOM 7451 O O . GLU D 1 259 ? 15.311 12.993 0.265 1.00 26.95 239 GLU D O 1
ATOM 7457 N N A GLU D 1 260 ? 13.786 12.757 1.906 0.50 25.20 240 GLU D N 1
ATOM 7458 N N B GLU D 1 260 ? 13.788 12.765 1.911 0.50 25.03 240 GLU D N 1
ATOM 7459 C CA A GLU D 1 260 ? 14.640 11.901 2.727 0.50 24.91 240 GLU D CA 1
ATOM 7460 C CA B GLU D 1 260 ? 14.640 11.901 2.723 0.50 24.48 240 GLU D CA 1
ATOM 7461 C C A GLU D 1 260 ? 14.667 10.435 2.291 0.50 23.34 240 GLU D C 1
ATOM 7462 C C B GLU D 1 260 ? 14.517 10.415 2.375 0.50 23.11 240 GLU D C 1
ATOM 7463 O O A GLU D 1 260 ? 15.294 9.605 2.955 0.50 23.39 240 GLU D O 1
ATOM 7464 O O B GLU D 1 260 ? 14.888 9.554 3.178 0.50 23.14 240 GLU D O 1
ATOM 7475 N N . ALA D 1 261 ? 13.998 10.117 1.184 1.00 21.56 241 ALA D N 1
ATOM 7476 C CA . ALA D 1 261 ? 13.977 8.735 0.672 1.00 19.49 241 ALA D CA 1
ATOM 7477 C C . ALA D 1 261 ? 14.733 8.602 -0.651 1.00 18.31 241 ALA D C 1
ATOM 7478 O O . ALA D 1 261 ? 14.496 7.670 -1.425 1.00 17.87 241 ALA D O 1
ATOM 7480 N N . SER D 1 262 ? 15.657 9.519 -0.903 1.00 18.09 242 SER D N 1
ATOM 7481 C CA . SER D 1 262 ? 16.360 9.546 -2.188 1.00 18.47 242 SER D CA 1
ATOM 7482 C C . SER D 1 262 ? 17.292 8.341 -2.416 1.00 18.01 242 SER D C 1
ATOM 7483 O O . SER D 1 262 ? 17.713 8.086 -3.554 1.00 17.48 242 SER D O 1
ATOM 7486 N N . TYR D 1 263 ? 17.626 7.619 -1.346 1.00 17.09 243 TYR D N 1
ATOM 7487 C CA . TYR D 1 263 ? 18.537 6.484 -1.448 1.00 17.16 243 TYR D CA 1
ATOM 7488 C C . TYR D 1 263 ? 17.796 5.153 -1.461 1.00 16.28 243 TYR D C 1
ATOM 7489 O O . TYR D 1 263 ? 18.414 4.097 -1.477 1.00 16.87 243 TYR D O 1
ATOM 7498 N N . ILE D 1 264 ? 16.468 5.217 -1.445 1.00 14.98 244 ILE D N 1
ATOM 7499 C CA . ILE D 1 264 ? 15.641 4.027 -1.491 1.00 14.90 244 ILE D CA 1
ATOM 7500 C C . ILE D 1 264 ? 15.091 3.841 -2.906 1.00 14.50 244 ILE D C 1
ATOM 7501 O O . ILE D 1 264 ? 14.262 4.627 -3.358 1.00 13.95 244 ILE D O 1
ATOM 7506 N N . THR D 1 265 ? 15.567 2.814 -3.611 1.00 14.75 245 THR D N 1
ATOM 7507 C CA . THR D 1 265 ? 15.108 2.578 -4.981 1.00 14.63 245 THR D CA 1
ATOM 7508 C C . THR D 1 265 ? 15.238 1.104 -5.321 1.00 14.46 245 THR D C 1
ATOM 7509 O O . THR D 1 265 ? 16.033 0.380 -4.699 1.00 14.50 245 THR D O 1
ATOM 7513 N N . GLY D 1 266 ? 14.438 0.657 -6.287 1.00 13.81 246 GLY D N 1
ATOM 7514 C CA . GLY D 1 266 ? 14.418 -0.749 -6.684 1.00 14.55 246 GLY D CA 1
ATOM 7515 C C . GLY D 1 266 ? 13.896 -1.664 -5.595 1.00 14.96 246 GLY D C 1
ATOM 7516 O O . GLY D 1 266 ? 14.160 -2.860 -5.608 1.00 15.37 246 GLY D O 1
ATOM 7517 N N . GLN D 1 267 ? 13.163 -1.097 -4.640 1.00 15.57 247 GLN D N 1
ATOM 7518 C CA . GLN D 1 267 ? 12.700 -1.846 -3.480 1.00 16.95 247 GLN D CA 1
ATOM 7519 C C . GLN D 1 267 ? 11.256 -2.297 -3.673 1.00 17.06 247 GLN D C 1
ATOM 7520 O O . GLN D 1 267 ? 10.492 -1.709 -4.442 1.00 17.18 247 GLN D O 1
ATOM 7526 N N . GLN D 1 268 ? 10.893 -3.362 -2.976 1.00 17.28 248 GLN D N 1
ATOM 7527 C CA . GLN D 1 268 ? 9.513 -3.756 -2.897 1.00 17.36 248 GLN D CA 1
ATOM 7528 C C . GLN D 1 268 ? 9.182 -3.780 -1.420 1.00 16.80 248 GLN D C 1
ATOM 7529 O O . GLN D 1 268 ? 9.860 -4.465 -0.645 1.00 16.91 248 GLN D O 1
ATOM 7535 N N . ILE D 1 269 ? 8.174 -3.016 -1.016 1.00 15.60 249 ILE D N 1
ATOM 7536 C CA . ILE D 1 269 ? 7.831 -2.928 0.392 1.00 15.30 249 ILE D CA 1
ATOM 7537 C C . ILE D 1 269 ? 6.346 -3.212 0.580 1.00 15.30 249 ILE D C 1
ATOM 7538 O O . ILE D 1 269 ? 5.509 -2.648 -0.134 1.00 14.67 249 ILE D O 1
ATOM 7543 N N . SER D 1 270 ? 6.032 -4.113 1.509 1.00 15.17 250 SER D N 1
ATOM 7544 C CA . SER D 1 270 ? 4.647 -4.459 1.794 1.00 15.98 250 SER D CA 1
ATOM 7545 C C . SER D 1 270 ? 4.176 -3.816 3.085 1.00 16.38 250 SER D C 1
ATOM 7546 O O . SER D 1 270 ? 4.912 -3.763 4.069 1.00 17.49 250 SER D O 1
ATOM 7549 N N . ALA D 1 271 ? 2.943 -3.328 3.067 1.00 16.23 251 ALA D N 1
ATOM 7550 C CA . ALA D 1 271 ? 2.328 -2.757 4.251 1.00 17.12 251 ALA D CA 1
ATOM 7551 C C . ALA D 1 271 ? 1.101 -3.592 4.584 1.00 18.37 251 ALA D C 1
ATOM 7552 O O . ALA D 1 271 ? 0.062 -3.053 4.981 1.00 18.85 251 ALA D O 1
ATOM 7554 N N . ASP D 1 272 ? 1.242 -4.912 4.436 1.00 19.89 252 ASP D N 1
ATOM 7555 C CA . ASP D 1 272 ? 0.124 -5.841 4.568 1.00 22.01 252 ASP D CA 1
ATOM 7556 C C . ASP D 1 272 ? 0.216 -6.621 5.869 1.00 23.32 252 ASP D C 1
ATOM 7557 O O . ASP D 1 272 ? -0.148 -7.796 5.913 1.00 23.36 252 ASP D O 1
ATOM 7562 N N . GLY D 1 273 ? 0.695 -5.971 6.924 1.00 24.77 253 GLY D N 1
ATOM 7563 C CA . GLY D 1 273 ? 0.916 -6.651 8.192 1.00 28.33 253 GLY D CA 1
ATOM 7564 C C . GLY D 1 273 ? -0.196 -6.478 9.205 1.00 31.60 253 GLY D C 1
ATOM 7565 O O . GLY D 1 273 ? 0.047 -6.547 10.413 1.00 31.85 253 GLY D O 1
ATOM 7566 N N . GLY D 1 274 ? -1.417 -6.251 8.725 1.00 34.52 254 GLY D N 1
ATOM 7567 C CA . GLY D 1 274 ? -2.590 -6.208 9.595 1.00 39.79 254 GLY D CA 1
ATOM 7568 C C . GLY D 1 274 ? -2.998 -7.597 10.060 1.00 43.87 254 GLY D C 1
ATOM 7569 O O . GLY D 1 274 ? -2.556 -8.604 9.504 1.00 43.68 254 GLY D O 1
ATOM 7570 N N . SER D 1 275 ? -3.916 -7.645 10.985 1.00 48.60 255 SER D N 1
ATOM 7571 C CA . SER D 1 275 ? -4.269 -8.906 11.584 1.00 53.60 255 SER D CA 1
ATOM 7572 C C . SER D 1 275 ? -5.061 -9.765 10.641 1.00 57.06 255 SER D C 1
ATOM 7573 O O . SER D 1 275 ? -6.237 -9.527 10.428 1.00 57.59 255 SER D O 1
ATOM 7576 N N . MET D 1 276 ? -4.383 -10.745 10.067 1.00 61.26 256 MET D N 1
ATOM 7577 C CA . MET D 1 276 ? -4.966 -11.596 9.021 1.00 65.09 256 MET D CA 1
ATOM 7578 C C . MET D 1 276 ? -6.391 -12.072 9.301 1.00 67.09 256 MET D C 1
ATOM 7579 O O . MET D 1 276 ? -6.700 -12.548 10.396 1.00 67.47 256 MET D O 1
ATOM 7584 N N . LYS D 1 277 ? -7.246 -11.963 8.287 1.00 69.16 257 LYS D N 1
ATOM 7585 C CA . LYS D 1 277 ? -8.660 -12.290 8.433 1.00 71.16 257 LYS D CA 1
ATOM 7586 C C . LYS D 1 277 ? -9.116 -13.273 7.353 1.00 72.20 257 LYS D C 1
ATOM 7587 O O . LYS D 1 277 ? -8.519 -13.350 6.277 1.00 72.32 257 LYS D O 1
ATOM 7593 N N . SER D 1 278 ? -10.174 -14.023 7.651 1.00 73.40 258 SER D N 1
ATOM 7594 C CA . SER D 1 278 ? -10.695 -15.030 6.729 1.00 74.25 258 SER D CA 1
ATOM 7595 C C . SER D 1 278 ? -11.432 -14.397 5.551 1.00 74.47 258 SER D C 1
ATOM 7596 O O . SER D 1 278 ? -11.164 -14.717 4.391 1.00 74.60 258 SER D O 1
#

GO terms:
  GO:0050661 NADP binding (F, IDA)
  GO:0016628 oxidoreductase activity, acting on the CH-CH group of donors, NAD or NADP as acceptor (F, IDA)
  GO:0017000 antibiotic biosynthetic process (P, IDA)

Secondary structure (DSSP, 8-state):
---EEEESS-SSHHHHHHHHHHHHTT-EEEE--SSHHHHHHHHHHHHHH-TT--EEE--S-TTSHHHHHHHHHHHHHHHS---EEEE-------B-TTT--HHHHHHHIIIIIIHHHHHHHHHHHHHHTTT-EEEEEE----BSSHHHHBHHHHHHHHHHHHHHHHHHHHHGGGTEEEEEEE--B-TT-HHHHHHHHHHHHHHH----EE-B--HHHHHHHHHHHHSGGGTT--S-EEE---SPPEE--/--EEEESSTTSHHHHHHHHHHHHTT-EEEE--SSHHHHHHHHHHHHTT-TT--EEE--S-TTSHHHHHHHHHHHHHHHS---EEEE-----S-B-TTT--HHHHHHHIIIIIIHHHHHHHHHHHHHHTTT-EEEEEE----BSSHHHHBHHHHHHHHHHHHHHHHHHHHHGGGTEEEEEEE--B-TT-HHHHHHHHHHHHHHHH-----EE-B--HHHHHHHHHHHHSGGGTT--S-EEE---SPPEETT-/--SEEEESSTTSHHHHHHHHHHHHTT-EEEEEESSSTTHHHHHHHHHHH-TT--EEEEES-TTSHHHHHHHHHHHHHHHS---EEEE-------B-TTT--HHHHHHHIIIIIIHHHHHHHHHHHHHHTTT-EEEEEE---SBS-TTTTBHHHHHHHHHHHHHHHHHHHHHGGGTEEEEEEE--B-TT-HHHHHHHHHHHHHT--SS-------B-B--HHHHHHHHHHHHSGGGTT--S-EEE---SPP--/--SEEEESSTTSHHHHHHHHHHHHTT-EEEE--S-HHHHHHHHHHHHHH-TT--EEE--S-TTSHHHHHHHHHHHHHHHS---EEEE-------B-TTT--HHHHHHHIIIIIIHHHHHHHHHHHHHHTTT-EEEEEE---SBSSTTSSBHHHHHHHHHHHHHHHHHHHHHGGGTEEEEEEE--B-TT-HHHHHHHHHHHHH--B-B--HHHHHHHHHHHTSGGGTT--S-EEE---S--B-

Nearest PDB structures (foldseek):
  3u49-assembly2_D  TM=1.004E+00  e=4.774E-51  Bacillus subtilis
  3u49-assembly1_C  TM=9.945E-01  e=1.182E-46  Bacillus subtilis
  3u49-assembly1_A  TM=9.979E-01  e=1.221E-45  Bacillus subtilis
  3u49-assembly2_B  TM=9.963E-01  e=4.973E-46  Bacillus subtilis
  3u4c-assembly1_A-2  TM=9.242E-01  e=6.582E-41  Bacillus subtilis

Solvent-accessible surface area: 37920 Å² total; per-residue (Å²): 148,120,39,12,0,0,0,0,24,0,14,40,7,5,0,62,10,0,0,47,44,0,5,64,74,135,18,18,2,0,0,4,4,160,66,93,109,70,0,69,60,3,56,97,57,0,51,86,144,28,105,177,24,55,11,45,25,15,39,15,44,7,28,63,81,155,36,2,17,20,2,7,117,97,0,83,93,100,35,46,64,2,1,0,0,0,0,17,11,69,10,12,59,21,24,34,10,104,92,5,66,34,145,76,1,33,54,15,0,35,58,18,0,2,0,0,2,25,0,1,50,75,0,4,61,10,0,79,110,63,121,15,0,5,1,1,0,7,5,19,51,6,6,89,110,40,8,47,46,15,1,6,10,7,0,3,15,23,0,1,63,42,0,4,98,11,0,2,78,54,2,42,104,66,90,2,6,0,1,3,0,5,0,0,7,4,71,92,11,117,30,9,78,96,0,24,85,39,6,77,124,92,40,125,124,122,103,16,53,15,70,25,10,25,22,122,14,0,1,3,1,0,0,24,1,0,29,96,76,1,46,64,0,23,16,26,68,0,14,0,14,20,12,100,81,108,48,6,112,184,34,9,0,0,0,1,28,0,3,36,11,6,0,58,11,0,0,59,48,0,5,66,75,143,24,27,2,1,0,5,3,151,63,78,76,79,0,88,47,0,69,107,52,2,54,81,144,38,109,143,28,59,12,44,40,14,34,18,54,7,15,87,57,154,52,3,20,25,2,7,133,79,0,76,96,102,34,45,66,2,1,0,0,0,0,20,14,66,8,8,64,19,19,34,6,103,86,5,62,26,142,77,3,33,55,12,0,54,57,16,0,6,0,0,4,9,0,1,50,74,0,3,62,15,0,72,104,63,130,7,0,1,1,2,2,8,4,22,44,5,6,94,102,34,4,35,43,10,2,5,10,6,0,0,9,21,0,2,68,44,0,4,94,24,0,3,100,51,1,43,107,73,63,1,5,0,1,3,0,5,1,0,4,3,71,96,11,115,36,11,76,92,0,34,82,45,4,76,146,69,28,113,71,128,152,208,146,23,56,17,71,34,10,22,16,125,16,0,2,3,1,0,0,24,2,1,29,96,78,0,33,65,0,22,11,18,64,0,15,0,12,23,16,101,86,94,18,4,77,150,99,135,37,9,0,0,0,1,27,0,7,40,9,5,0,64,20,0,0,54,53,0,3,53,89,111,22,21,2,1,0,5,4,163,55,110,93,98,1,104,46,0,70,90,64,2,59,84,149,38,101,167,30,56,12,45,42,17,41,17,60,6,21,66,59,149,42,2,16,22,4,7,123,104,1,79,93,101,34,49,58,1,1,0,0,0,0,18,13,69,10,5,65,22,20,28,6,96,93,6,52,40,111,79,4,31,51,12,0,49,59,22,0,0,0,0,1,8,0,1,47,75,0,4,66,11,0,66,117,64,101,5,0,1,0,2,2,8,1,21,40,9,11,99,88,19,2,43,23,8,1,2,10,3,0,3,10,20,0,3,72,40,0,5,90,26,0,3,98,72,2,46,105,55,62,2,6,0,1,2,0,14,5,0,5,1,68,91,10,125,32,10,80,100,0,26,86,34,8,118,137,83,41,137,109,136,199,163,125,153,76,64,33,40,19,65,24,9,13,11,115,28,0,3,4,4,0,3,20,3,1,31,93,74,1,32,56,2,18,16,25,63,1,14,0,12,21,16,105,60,119,96,96,140,40,12,0,0,0,1,26,0,26,67,11,4,0,58,14,0,0,49,44,0,3,65,69,114,17,19,2,0,0,3,8,192,70,91,110,81,0,67,53,1,61,120,53,0,57,88,139,18,107,122,25,59,11,46,29,15,39,14,58,7,26,64,96,155,37,3,18,17,6,9,114,100,0,95,97,98,34,46,62,2,1,0,0,0,0,19,12,66,10,12,61,14,22,26,5,90,90,9,62,50,142,73,2,36,58,15,0,41,59,19,0,2,0,0,2,9,1,2,48,80,0,3,62,8,0,73,113,64,128,8,0,1,0,2,0,8,3,21,45,6,25,82,113,27,3,46,60,10,1,5,7,4,0,3,14,22,0,2,67,42,0,4,92,18,1,3,92,65,2,45,109,69,61,2,6,0,1,2,0,14,4,0,7,2,71,94,11,177,34,10,76,84,0,36,91,32,36,139,178,102,132,88,18,66,30,9,21,8,118,34,0,3,4,4,0,0,24,2,1,27,89,80,1,32,56,3,20,17,25,65,1,12,0,13,23,9,104,79,140,112

Radius of gyration: 29.0 Å; Cα contacts (8 Å, |Δi|>4): 2304; chains: 4; bounding box: 69×84×79 Å